Protein AF-A0A3B0RM64-F1 (afdb_monomer_lite)

Structure (mmCIF, N/CA/C/O backbone):
data_AF-A0A3B0RM64-F1
#
_entry.id   AF-A0A3B0RM64-F1
#
loop_
_atom_site.group_PDB
_atom_site.id
_atom_site.type_symbol
_atom_site.label_atom_id
_atom_site.label_alt_id
_atom_site.label_comp_id
_atom_site.label_asym_id
_atom_site.label_entity_id
_atom_site.label_seq_id
_atom_site.pdbx_PDB_ins_code
_atom_site.Cartn_x
_atom_site.Cartn_y
_atom_site.Cartn_z
_atom_site.occupancy
_atom_site.B_iso_or_equiv
_atom_site.auth_seq_id
_atom_site.auth_comp_id
_atom_site.auth_asym_id
_atom_site.auth_atom_id
_atom_site.pdbx_PDB_model_num
ATOM 1 N N . THR A 1 1 ? 18.001 35.807 -23.634 1.00 25.12 1 THR A N 1
ATOM 2 C CA . THR A 1 1 ? 18.918 35.168 -22.677 1.00 25.12 1 THR A CA 1
ATOM 3 C C . THR A 1 1 ? 18.145 35.016 -21.394 1.00 25.12 1 THR A C 1
ATOM 5 O O . THR A 1 1 ? 17.639 36.032 -20.926 1.00 25.12 1 THR A O 1
ATOM 8 N N . PRO A 1 2 ? 17.901 33.788 -20.914 1.00 23.16 2 PRO A N 1
ATOM 9 C CA . PRO A 1 2 ? 17.159 33.607 -19.680 1.00 23.16 2 PRO A CA 1
ATOM 10 C C . PRO A 1 2 ? 18.006 34.125 -18.505 1.00 23.16 2 PRO A C 1
ATOM 12 O O . PRO A 1 2 ? 19.234 34.028 -18.570 1.00 23.16 2 PRO A O 1
ATOM 15 N N . PRO A 1 3 ? 17.377 34.705 -17.476 1.00 25.86 3 PRO A N 1
ATOM 16 C CA . PRO A 1 3 ? 18.018 35.007 -16.198 1.00 25.86 3 PRO A CA 1
ATOM 17 C C . PRO A 1 3 ? 18.705 33.753 -15.640 1.00 25.86 3 PRO A C 1
ATOM 19 O O . PRO A 1 3 ? 18.218 32.643 -15.860 1.00 25.86 3 PRO A O 1
ATOM 22 N N . LEU A 1 4 ? 19.825 33.909 -14.927 1.00 31.36 4 LEU A N 1
ATOM 23 C CA . LEU A 1 4 ? 20.327 32.821 -14.089 1.00 31.36 4 LEU A CA 1
ATOM 24 C C . LEU A 1 4 ? 19.422 32.767 -12.855 1.00 31.36 4 LEU A C 1
ATOM 26 O O . LEU A 1 4 ? 19.647 33.478 -11.878 1.00 31.36 4 LEU A O 1
ATOM 30 N N . TRP A 1 5 ? 18.352 31.988 -12.962 1.00 32.41 5 TRP A N 1
ATOM 31 C CA . TRP A 1 5 ? 17.496 31.635 -11.842 1.00 32.41 5 TRP A CA 1
ATOM 32 C C . TRP A 1 5 ? 18.199 30.528 -11.069 1.00 32.41 5 TRP A C 1
ATOM 34 O O . TRP A 1 5 ? 18.502 29.478 -11.633 1.00 32.41 5 TRP A O 1
ATOM 44 N N . ILE A 1 6 ? 18.477 30.758 -9.791 1.00 34.47 6 ILE A N 1
ATOM 45 C CA . ILE A 1 6 ? 18.748 29.648 -8.881 1.00 34.47 6 ILE A CA 1
ATOM 46 C C . ILE A 1 6 ? 17.367 29.130 -8.475 1.00 34.47 6 ILE A C 1
ATOM 48 O O . ILE A 1 6 ? 16.766 29.650 -7.540 1.00 34.47 6 ILE A O 1
ATOM 52 N N . ASP A 1 7 ? 16.827 28.201 -9.267 1.00 31.19 7 ASP A N 1
ATOM 53 C CA . ASP A 1 7 ? 15.609 27.463 -8.927 1.00 31.19 7 ASP A CA 1
ATOM 54 C C . ASP A 1 7 ? 15.957 26.437 -7.843 1.00 31.19 7 ASP A C 1
ATOM 56 O O . ASP A 1 7 ? 16.872 25.626 -8.004 1.00 31.19 7 ASP A O 1
ATOM 60 N N . SER A 1 8 ? 15.264 26.523 -6.713 1.00 30.02 8 SER A N 1
ATOM 61 C CA . SER A 1 8 ? 15.438 25.651 -5.557 1.00 30.02 8 SER A CA 1
ATOM 62 C C . SER A 1 8 ? 14.544 24.407 -5.579 1.00 30.02 8 SER A C 1
ATOM 64 O O . SER A 1 8 ? 14.388 23.769 -4.542 1.00 30.02 8 SER A O 1
ATOM 66 N N . GLY A 1 9 ? 13.973 24.031 -6.725 1.00 27.16 9 GLY A N 1
ATOM 67 C CA . GLY A 1 9 ? 13.313 22.733 -6.884 1.00 27.16 9 GLY A CA 1
ATOM 68 C C . GLY A 1 9 ? 11.949 22.641 -6.200 1.00 27.16 9 GLY A C 1
ATOM 69 O O . GLY A 1 9 ? 11.700 21.716 -5.435 1.00 27.16 9 GLY A O 1
ATOM 70 N N . GLY A 1 10 ? 11.051 23.589 -6.481 1.00 27.81 10 GLY A N 1
ATOM 71 C CA . GLY A 1 10 ? 9.610 23.442 -6.208 1.00 27.81 10 GLY A CA 1
ATOM 72 C C . GLY A 1 10 ? 9.150 23.561 -4.747 1.00 27.81 10 GLY A C 1
ATOM 73 O O . GLY A 1 10 ? 7.948 23.601 -4.495 1.00 27.81 10 GLY A O 1
ATOM 74 N N . VAL A 1 11 ? 10.065 23.694 -3.788 1.00 28.08 11 VAL A N 1
ATOM 75 C CA . VAL A 1 11 ? 9.781 24.050 -2.388 1.00 28.08 11 VAL A CA 1
ATOM 76 C C . VAL A 1 11 ? 10.425 25.403 -2.133 1.00 28.08 11 VAL A C 1
ATOM 78 O O . VAL A 1 11 ? 11.531 25.612 -2.610 1.00 28.08 11 VAL A O 1
ATOM 81 N N . ASP A 1 12 ? 9.736 26.311 -1.440 1.00 38.50 12 ASP A N 1
ATOM 82 C CA . ASP A 1 12 ? 10.089 27.723 -1.228 1.00 38.50 12 ASP A CA 1
ATOM 83 C C . ASP A 1 12 ? 11.047 27.910 -0.021 1.00 38.50 12 ASP A C 1
ATOM 85 O O . ASP A 1 12 ? 10.581 28.098 1.104 1.00 38.50 12 ASP A O 1
ATOM 89 N N . PRO A 1 13 ? 12.390 27.858 -0.178 1.00 35.41 13 PRO A N 1
ATOM 90 C CA . PRO A 1 13 ? 13.353 27.925 0.918 1.00 35.41 13 PRO A CA 1
ATOM 91 C C . PRO A 1 13 ? 13.917 29.353 1.051 1.00 35.41 13 PRO A C 1
ATOM 93 O O . PRO A 1 13 ? 14.654 29.664 1.983 1.00 35.41 13 PRO A O 1
ATOM 96 N N . LEU A 1 14 ? 13.563 30.244 0.117 1.00 36.56 14 LEU A N 1
ATOM 97 C CA . LEU A 1 14 ? 13.903 31.660 0.125 1.00 36.56 14 LEU A CA 1
ATOM 98 C C . LEU A 1 14 ? 12.874 32.464 0.932 1.00 36.56 14 LEU A C 1
ATOM 100 O O . LEU A 1 14 ? 13.221 33.544 1.416 1.00 36.56 14 LEU A O 1
ATOM 104 N N . LEU A 1 15 ? 11.663 31.925 1.156 1.00 36.53 15 LEU A N 1
ATOM 105 C CA . LEU A 1 15 ? 10.667 32.528 2.046 1.00 36.53 15 LEU A CA 1
ATOM 106 C C . LEU A 1 15 ? 11.138 32.591 3.513 1.00 36.53 15 LEU A C 1
ATOM 108 O O . LEU A 1 15 ? 10.870 33.583 4.193 1.00 36.53 15 LEU A O 1
ATOM 112 N N . ASP A 1 16 ? 11.876 31.580 3.990 1.00 36.62 16 ASP A N 1
ATOM 113 C CA . ASP A 1 16 ? 12.335 31.491 5.389 1.00 36.62 16 ASP A CA 1
ATOM 114 C C . ASP A 1 16 ? 13.675 32.198 5.654 1.00 36.62 16 ASP A C 1
ATOM 116 O O . ASP A 1 16 ? 13.950 32.611 6.782 1.00 36.62 16 ASP A O 1
ATOM 120 N N . LEU A 1 17 ? 14.485 32.426 4.616 1.00 38.09 17 LEU A N 1
ATOM 121 C CA . LEU A 1 17 ? 15.846 32.968 4.735 1.00 38.09 17 LEU A CA 1
ATOM 122 C C . LEU A 1 17 ? 15.896 34.451 5.157 1.00 38.09 17 LEU A C 1
ATOM 124 O O . LEU A 1 17 ? 16.948 34.952 5.544 1.00 38.09 17 LEU A O 1
ATOM 128 N N . PHE A 1 18 ? 14.771 35.172 5.095 1.00 44.94 18 PHE A N 1
ATOM 129 C CA . PHE A 1 18 ? 14.734 36.627 5.318 1.00 44.94 18 PHE A CA 1
ATOM 130 C C . PHE A 1 18 ? 13.791 37.077 6.443 1.00 44.94 18 PHE A C 1
ATOM 132 O O . PHE A 1 18 ? 13.599 38.282 6.662 1.00 44.94 18 PHE A O 1
ATOM 139 N N . VAL A 1 19 ? 13.264 36.122 7.214 1.00 40.66 19 VAL A N 1
ATOM 140 C CA . VAL A 1 19 ? 12.601 36.366 8.508 1.00 40.66 19 VAL A CA 1
ATOM 141 C C . VAL A 1 19 ? 13.581 36.180 9.684 1.00 40.66 19 VAL A C 1
ATOM 143 O O . VAL A 1 19 ? 13.238 36.521 10.814 1.00 40.66 19 VAL A O 1
ATOM 146 N N . SER A 1 20 ? 14.798 35.693 9.412 1.00 49.81 20 SER A N 1
ATOM 147 C CA . SER A 1 20 ? 15.901 35.459 10.354 1.00 49.81 20 SER A CA 1
ATOM 148 C C . SER A 1 20 ? 17.141 36.308 10.035 1.00 49.81 20 SER A C 1
ATOM 150 O O . SER A 1 20 ? 17.167 37.075 9.065 1.00 49.81 20 SER A O 1
ATOM 152 N N . ASP A 1 21 ? 18.172 36.177 10.870 1.00 63.00 21 ASP A N 1
ATOM 153 C CA . ASP A 1 21 ? 19.519 36.666 10.588 1.00 63.00 21 ASP A CA 1
ATOM 154 C C . ASP A 1 21 ? 20.007 36.155 9.221 1.00 63.00 21 ASP A C 1
ATOM 156 O O . ASP A 1 21 ? 19.788 34.998 8.874 1.00 63.00 21 ASP A O 1
ATOM 160 N N . VAL A 1 22 ? 20.681 36.999 8.438 1.00 66.00 22 VAL A N 1
ATOM 161 C CA . VAL A 1 22 ? 21.130 36.627 7.087 1.00 66.00 22 VAL A CA 1
ATOM 162 C C . VAL A 1 22 ? 22.359 37.418 6.667 1.00 66.00 22 VAL A C 1
ATOM 164 O O . VAL A 1 22 ? 22.514 38.589 7.023 1.00 66.00 22 VAL A O 1
ATOM 167 N N . THR A 1 23 ? 23.237 36.808 5.877 1.00 71.69 23 THR A N 1
ATOM 168 C CA . THR A 1 23 ? 24.366 37.493 5.242 1.00 71.69 23 THR A CA 1
ATOM 169 C C . THR A 1 23 ? 24.464 37.128 3.774 1.00 71.69 23 THR A C 1
ATOM 171 O O . THR A 1 23 ? 24.482 35.956 3.434 1.00 71.69 23 THR A O 1
ATOM 174 N N . VAL A 1 24 ? 24.581 38.124 2.903 1.00 73.38 24 VAL A N 1
ATOM 175 C CA . VAL A 1 24 ? 24.885 37.937 1.483 1.00 73.38 24 VAL A CA 1
ATOM 176 C C . VAL A 1 24 ? 26.223 38.596 1.202 1.00 73.38 24 VAL A C 1
ATOM 178 O O . VAL A 1 24 ? 26.393 39.784 1.484 1.00 73.38 24 VAL A O 1
ATOM 181 N N . GLU A 1 25 ? 27.166 37.851 0.640 1.00 78.31 25 GLU A N 1
ATOM 182 C CA . GLU A 1 25 ? 28.436 38.383 0.159 1.00 78.31 25 GLU A CA 1
ATOM 183 C C . GLU A 1 25 ? 28.676 38.050 -1.304 1.00 78.31 25 GLU A C 1
ATOM 185 O O . GLU A 1 25 ? 28.220 37.028 -1.807 1.00 78.31 25 GLU A O 1
ATOM 190 N N . ALA A 1 26 ? 29.392 38.938 -1.984 1.00 79.00 26 ALA A N 1
ATOM 191 C CA . ALA A 1 26 ? 29.831 38.741 -3.353 1.00 79.00 26 ALA A CA 1
ATOM 192 C C . ALA A 1 26 ? 31.094 39.559 -3.629 1.00 79.00 26 ALA A C 1
ATOM 194 O O . ALA A 1 26 ? 31.273 40.658 -3.092 1.00 79.00 26 ALA A O 1
ATOM 195 N N . TRP A 1 27 ? 31.940 39.075 -4.531 1.00 77.19 27 TRP A N 1
ATOM 196 C CA . TRP A 1 27 ? 32.976 39.890 -5.155 1.00 77.19 27 TRP A CA 1
ATOM 197 C C . TRP A 1 27 ? 32.421 40.545 -6.412 1.00 77.19 27 TRP A C 1
ATOM 199 O O . TRP A 1 27 ? 31.875 39.868 -7.275 1.00 77.19 27 TRP A O 1
ATOM 209 N N . VAL A 1 28 ? 32.560 41.865 -6.532 1.00 77.00 28 VAL A N 1
ATOM 210 C CA . VAL A 1 28 ? 32.063 42.629 -7.681 1.00 77.00 28 VAL A CA 1
ATOM 211 C C . VAL A 1 28 ? 33.179 43.422 -8.349 1.00 77.00 28 VAL A C 1
ATOM 213 O O . VAL A 1 28 ? 33.970 44.090 -7.686 1.00 77.00 28 VAL A O 1
ATOM 216 N N . GLN A 1 29 ? 33.223 43.404 -9.676 1.00 79.25 29 GLN A N 1
ATO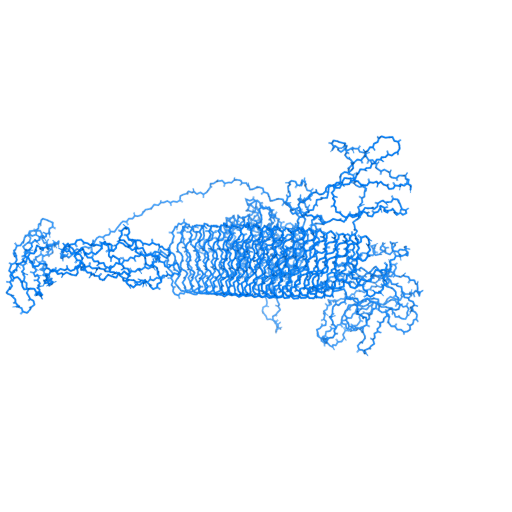M 217 C CA . GLN A 1 29 ? 34.138 44.209 -10.481 1.00 79.25 29 GLN A CA 1
ATOM 218 C C . GLN A 1 29 ? 33.355 44.892 -11.602 1.00 79.25 29 GLN A C 1
ATOM 220 O O . GLN A 1 29 ? 32.947 44.238 -12.551 1.00 79.25 29 GLN A O 1
ATOM 225 N N . THR A 1 30 ? 33.165 46.209 -11.535 1.00 73.31 30 THR A N 1
ATOM 226 C CA . THR A 1 30 ? 32.487 46.979 -12.600 1.00 73.31 30 THR A CA 1
ATOM 227 C C . THR A 1 30 ? 33.492 47.594 -13.576 1.00 73.31 30 THR A C 1
ATOM 229 O O . THR A 1 30 ? 34.572 48.028 -13.170 1.00 73.31 30 THR A O 1
ATOM 232 N N . SER A 1 31 ? 33.157 47.657 -14.866 1.00 67.81 31 SER A N 1
ATOM 233 C CA . SER A 1 31 ? 33.923 48.383 -15.892 1.00 67.81 31 SER A CA 1
ATOM 234 C C . SER A 1 31 ? 33.476 49.837 -16.087 1.00 67.81 31 SER A C 1
ATOM 236 O O . SER A 1 31 ? 34.115 50.554 -16.859 1.00 67.81 31 SER A O 1
ATOM 238 N N . LEU A 1 32 ? 32.404 50.279 -15.410 1.00 66.50 32 LEU A N 1
ATOM 239 C CA . LEU A 1 32 ? 31.750 51.580 -15.619 1.00 66.50 32 LEU A CA 1
ATOM 240 C C . LEU A 1 32 ? 31.191 52.209 -14.319 1.00 66.50 32 LEU A C 1
ATOM 242 O O . LEU A 1 32 ? 30.097 52.782 -14.324 1.00 66.50 32 LEU A O 1
ATOM 246 N N . ALA A 1 33 ? 31.939 52.185 -13.215 1.00 58.78 33 ALA A N 1
ATOM 247 C CA . ALA A 1 33 ? 31.546 52.761 -11.924 1.00 58.78 33 ALA A CA 1
ATOM 248 C C . ALA A 1 33 ? 31.101 54.235 -12.023 1.00 58.78 33 ALA A C 1
ATOM 250 O O . ALA A 1 33 ? 30.214 54.673 -11.293 1.00 58.78 33 ALA A O 1
ATOM 251 N N . GLY A 1 34 ? 31.691 55.017 -12.936 1.00 55.06 34 GLY A N 1
ATOM 252 C CA . GLY A 1 34 ? 31.456 56.462 -13.067 1.00 55.06 34 GLY A CA 1
ATOM 253 C C . GLY A 1 34 ? 30.296 56.911 -13.974 1.00 55.06 34 GLY A C 1
ATOM 254 O O . GLY A 1 34 ? 30.167 58.115 -14.221 1.00 55.06 34 GLY A O 1
ATOM 255 N N . VAL A 1 35 ? 29.485 56.004 -14.530 1.00 56.94 35 VAL A N 1
ATOM 256 C CA . VAL A 1 35 ? 28.424 56.352 -15.502 1.00 56.94 35 VAL A CA 1
ATOM 257 C C . VAL A 1 35 ? 27.094 56.667 -14.797 1.00 56.94 35 VAL A C 1
ATOM 259 O O . VAL A 1 35 ? 26.749 56.069 -13.784 1.00 56.94 35 VAL A O 1
ATOM 262 N N . ASN A 1 36 ? 26.320 57.629 -15.321 1.00 54.59 36 ASN A N 1
ATOM 263 C CA . ASN A 1 36 ? 24.989 57.957 -14.790 1.00 54.59 36 ASN A CA 1
ATOM 264 C C . ASN A 1 36 ? 23.993 56.820 -15.089 1.00 54.59 36 ASN A C 1
ATOM 266 O O . ASN A 1 36 ? 23.485 56.731 -16.206 1.00 54.59 36 ASN A O 1
ATOM 270 N N . GLY A 1 37 ? 23.713 55.993 -14.081 1.00 61.97 37 GLY A N 1
ATOM 271 C CA . GLY A 1 37 ? 22.764 54.876 -14.097 1.00 61.97 37 GLY A CA 1
ATOM 272 C C . GLY A 1 37 ? 22.886 54.045 -12.811 1.00 61.97 37 GLY A C 1
ATOM 273 O O . GLY A 1 37 ? 23.845 54.226 -12.063 1.00 61.97 37 GLY A O 1
ATOM 274 N N . ILE A 1 38 ? 21.910 53.174 -12.542 1.00 68.38 38 ILE A N 1
ATOM 275 C CA . ILE A 1 38 ? 21.959 52.190 -11.448 1.00 68.38 38 ILE A CA 1
ATOM 276 C C . ILE A 1 38 ? 22.448 50.862 -12.039 1.00 68.38 38 ILE A C 1
ATOM 278 O O . ILE A 1 38 ? 21.841 50.368 -12.988 1.00 68.38 38 ILE A O 1
ATOM 282 N N . GLN A 1 39 ? 23.523 50.301 -11.488 1.00 74.12 39 GLN A N 1
ATOM 283 C CA . GLN A 1 39 ? 24.043 48.977 -11.835 1.00 74.12 39 GLN A CA 1
ATOM 284 C C . GLN A 1 39 ? 23.794 48.003 -10.669 1.00 74.12 39 GLN A C 1
ATOM 286 O O . GLN A 1 39 ? 24.483 48.093 -9.653 1.00 74.12 39 GLN A O 1
ATOM 291 N N . PRO A 1 40 ? 22.798 47.112 -10.759 1.00 75.62 40 PRO A N 1
ATOM 292 C CA . PRO A 1 40 ? 22.451 46.190 -9.678 1.00 75.62 40 PRO A CA 1
ATOM 293 C C . PRO A 1 40 ? 23.536 45.134 -9.461 1.00 75.62 40 PRO A C 1
ATOM 295 O O . PRO A 1 40 ? 24.015 44.545 -10.417 1.00 75.62 40 PRO A O 1
ATOM 298 N N . ILE A 1 41 ? 23.918 44.888 -8.208 1.00 74.31 41 ILE A N 1
ATOM 299 C CA . ILE A 1 41 ? 24.824 43.792 -7.843 1.00 74.31 41 ILE A CA 1
ATOM 300 C C . ILE A 1 41 ? 23.976 42.564 -7.503 1.00 74.31 41 ILE A C 1
ATOM 302 O O . ILE A 1 41 ? 24.101 41.541 -8.169 1.00 74.31 41 ILE A O 1
ATOM 306 N N . PHE A 1 42 ? 23.065 42.688 -6.534 1.00 75.44 42 PHE A N 1
ATOM 307 C CA . PHE A 1 42 ? 22.074 41.656 -6.223 1.00 75.44 42 PHE A CA 1
ATOM 308 C C . PHE A 1 42 ? 20.792 42.237 -5.602 1.00 75.44 42 PHE A C 1
ATOM 310 O O . PHE A 1 42 ? 20.833 43.292 -4.961 1.00 75.44 42 PHE A O 1
ATOM 317 N N . SER A 1 43 ? 19.648 41.577 -5.807 1.00 68.44 43 SER A N 1
ATOM 318 C CA . SER A 1 43 ? 18.322 42.030 -5.347 1.00 68.44 43 SER A CA 1
ATOM 319 C C . SER A 1 43 ? 17.362 40.858 -5.111 1.00 68.44 43 SER A C 1
ATOM 321 O O . SER A 1 43 ? 17.469 39.839 -5.791 1.00 68.44 43 SER A O 1
ATOM 323 N N . THR A 1 44 ? 16.429 41.011 -4.169 1.00 58.22 44 THR A N 1
ATOM 324 C CA . THR A 1 44 ? 15.310 40.084 -3.940 1.00 58.22 44 THR A CA 1
ATOM 325 C C . THR A 1 44 ? 13.988 40.770 -4.278 1.00 58.22 44 THR A C 1
ATOM 327 O O . THR A 1 44 ? 13.626 41.771 -3.660 1.00 58.22 44 THR A O 1
ATOM 330 N N . GLY A 1 45 ? 13.282 40.246 -5.281 1.00 51.59 45 GLY A N 1
ATOM 331 C CA . GLY A 1 45 ? 11.992 40.775 -5.737 1.00 51.59 45 GLY A CA 1
ATOM 332 C C . GLY A 1 45 ? 12.094 41.761 -6.909 1.00 51.59 45 GLY A C 1
ATOM 333 O O . GLY A 1 45 ? 12.869 42.721 -6.917 1.00 51.59 45 GLY A O 1
ATOM 334 N N . GLY A 1 46 ? 11.293 41.508 -7.945 1.00 51.69 46 GLY A N 1
ATOM 335 C CA . GLY A 1 46 ? 11.285 42.257 -9.200 1.00 51.69 46 GLY A CA 1
ATOM 336 C C . GLY A 1 46 ? 10.561 43.601 -9.110 1.00 51.69 46 GLY A C 1
ATOM 337 O O . GLY A 1 46 ? 9.415 43.696 -9.511 1.00 51.69 46 GLY A O 1
ATOM 338 N N . GLU A 1 47 ? 11.235 44.633 -8.605 1.00 47.94 47 GLU A N 1
ATOM 339 C CA . GLU A 1 47 ? 11.210 46.035 -9.066 1.00 47.94 47 GLU A CA 1
ATOM 340 C C . GLU A 1 47 ? 11.942 46.906 -8.034 1.00 47.94 47 GLU A C 1
ATOM 342 O O . GLU A 1 47 ? 11.641 46.840 -6.843 1.00 47.94 47 GLU A O 1
ATOM 347 N N . LEU A 1 48 ? 12.879 47.772 -8.447 1.00 45.72 48 LEU A N 1
ATOM 348 C CA . LEU A 1 48 ? 13.524 48.712 -7.512 1.00 45.72 48 LEU A CA 1
ATOM 349 C C . LEU A 1 48 ? 12.480 49.687 -6.923 1.00 45.72 48 LEU A C 1
ATOM 351 O O . LEU A 1 48 ? 12.134 50.693 -7.544 1.00 45.72 48 LEU A O 1
ATOM 355 N N . GLY A 1 49 ? 11.992 49.383 -5.714 1.00 47.34 49 GLY A N 1
ATOM 356 C CA . GLY A 1 49 ? 10.920 50.105 -5.016 1.00 47.34 49 GLY A CA 1
ATOM 357 C C . GLY A 1 49 ? 9.714 49.246 -4.604 1.00 47.34 49 GLY A C 1
ATOM 358 O O . GLY A 1 49 ? 8.876 49.743 -3.848 1.00 47.34 49 GLY A O 1
ATOM 359 N N . GLY A 1 50 ? 9.633 47.988 -5.053 1.00 50.09 50 GLY A N 1
ATOM 360 C CA . GLY A 1 50 ? 8.806 46.944 -4.437 1.00 50.09 50 GLY A CA 1
ATOM 361 C C . GLY A 1 50 ? 9.455 46.431 -3.145 1.00 50.09 50 GLY A C 1
ATOM 362 O O . GLY A 1 50 ? 10.654 46.627 -2.942 1.00 50.09 50 GLY A O 1
ATOM 363 N N . GLY A 1 51 ? 8.672 45.863 -2.223 1.00 50.09 51 GLY A N 1
ATOM 364 C CA . GLY A 1 51 ? 9.193 45.358 -0.945 1.00 50.09 51 GLY A CA 1
ATOM 365 C C . GLY A 1 51 ? 10.337 44.346 -1.129 1.00 50.09 51 GLY A C 1
ATOM 366 O O . GLY A 1 51 ? 10.223 43.469 -1.975 1.00 50.09 51 GLY A O 1
ATOM 367 N N . GLY A 1 52 ? 11.427 44.482 -0.357 1.00 59.22 52 GLY A N 1
ATOM 368 C CA . GLY A 1 52 ? 12.633 43.637 -0.472 1.00 59.22 52 GLY A CA 1
ATOM 369 C C . GLY A 1 52 ? 13.951 44.366 -0.149 1.00 59.22 52 GLY A C 1
ATOM 370 O O . GLY A 1 52 ? 13.941 45.533 0.269 1.00 59.22 52 GLY A O 1
ATOM 371 N N . PHE A 1 53 ? 15.097 43.692 -0.347 1.00 64.81 53 PHE A N 1
ATOM 372 C CA . PHE A 1 53 ? 16.442 44.288 -0.228 1.00 64.81 53 PHE A CA 1
ATOM 373 C C . PHE A 1 53 ? 17.170 44.318 -1.576 1.00 64.81 53 PHE A C 1
ATOM 375 O O . PHE A 1 53 ? 17.016 43.439 -2.420 1.00 64.81 53 PHE A O 1
ATOM 382 N N . SER A 1 54 ? 17.963 45.359 -1.821 1.00 70.62 54 SER A N 1
ATOM 383 C CA . SER A 1 54 ? 18.694 45.531 -3.081 1.00 70.62 54 SER A CA 1
ATOM 384 C C . SER A 1 54 ? 20.029 46.228 -2.864 1.00 70.62 54 SER A C 1
ATOM 386 O O . SER A 1 54 ? 20.092 47.254 -2.188 1.00 70.62 54 SER A O 1
ATOM 388 N N . VAL A 1 55 ? 21.091 45.705 -3.476 1.00 76.69 55 VAL A N 1
ATOM 389 C CA . VAL A 1 55 ? 22.433 46.295 -3.456 1.00 76.69 55 VAL A CA 1
ATOM 390 C C . VAL A 1 55 ? 22.855 46.624 -4.878 1.00 76.69 55 VAL A C 1
ATOM 392 O O . VAL A 1 55 ? 22.822 45.773 -5.766 1.00 76.69 55 VAL A O 1
ATOM 395 N N . TYR A 1 56 ? 23.240 47.873 -5.114 1.00 77.12 56 TYR A N 1
ATOM 396 C CA . TYR A 1 56 ? 23.547 48.372 -6.449 1.00 77.12 56 TYR A CA 1
ATOM 397 C C . TYR A 1 56 ? 24.594 49.484 -6.428 1.00 77.12 56 TYR A C 1
ATOM 399 O O . TYR A 1 56 ? 24.801 50.162 -5.427 1.00 77.12 56 TYR A O 1
ATOM 407 N N . ILE A 1 57 ? 25.241 49.708 -7.564 1.00 76.00 57 ILE A N 1
ATOM 408 C CA . ILE A 1 57 ? 26.175 50.806 -7.789 1.00 76.00 57 ILE A CA 1
ATOM 409 C C . ILE A 1 57 ? 25.406 51.960 -8.425 1.00 76.00 57 ILE A C 1
ATOM 411 O O . ILE A 1 57 ? 24.723 51.786 -9.432 1.00 76.00 57 ILE A O 1
ATOM 415 N N . SER A 1 58 ? 25.518 53.158 -7.864 1.00 73.19 58 SER A N 1
ATOM 416 C CA . SER A 1 58 ? 24.904 54.356 -8.435 1.00 73.19 58 SER A CA 1
ATOM 417 C C . SER A 1 58 ? 25.826 55.558 -8.279 1.00 73.19 58 SER A C 1
ATOM 419 O O . SER A 1 58 ? 26.125 55.992 -7.168 1.00 73.19 58 SER A O 1
ATOM 421 N N . GLY A 1 59 ? 26.249 56.132 -9.409 1.00 65.31 59 GLY A N 1
ATOM 422 C CA . GLY A 1 59 ? 27.090 57.332 -9.432 1.00 65.31 59 GLY A CA 1
ATOM 423 C C . GLY A 1 59 ? 28.466 57.150 -8.780 1.00 65.31 59 GLY A C 1
ATOM 424 O O . GLY A 1 59 ? 28.946 58.093 -8.154 1.00 65.31 59 GLY A O 1
ATOM 425 N N . GLY A 1 60 ? 29.075 55.966 -8.912 1.00 66.25 60 GLY A N 1
ATOM 426 C CA . GLY A 1 60 ? 30.400 55.638 -8.363 1.00 66.25 60 GLY A CA 1
ATOM 427 C C . GLY A 1 60 ? 30.407 55.006 -6.973 1.00 66.25 60 GLY A C 1
ATOM 428 O O . GLY A 1 60 ? 31.481 54.676 -6.479 1.00 66.25 60 GLY A O 1
ATOM 429 N N . PHE A 1 61 ? 29.237 54.819 -6.354 1.00 69.25 61 PHE A N 1
ATOM 430 C CA . PHE A 1 61 ? 29.109 54.338 -4.976 1.00 69.25 61 PHE A CA 1
ATOM 431 C C . PHE A 1 61 ? 28.272 53.068 -4.880 1.00 69.25 61 PHE A C 1
ATOM 433 O O . PHE A 1 61 ? 27.266 52.955 -5.580 1.00 69.25 61 PHE A O 1
ATOM 440 N N . VAL A 1 62 ? 28.636 52.171 -3.960 1.00 73.31 62 VAL A N 1
ATOM 441 C CA . VAL A 1 62 ? 27.797 51.030 -3.556 1.00 73.31 62 VAL A CA 1
ATOM 442 C C . VAL A 1 62 ? 26.681 51.516 -2.629 1.00 73.31 62 VAL A C 1
ATOM 444 O O . VAL A 1 62 ? 26.928 52.195 -1.637 1.00 73.31 62 VAL A O 1
ATOM 447 N N . VAL A 1 63 ? 25.439 51.176 -2.949 1.00 70.62 63 VAL A N 1
ATOM 448 C CA . VAL A 1 63 ? 24.236 51.566 -2.213 1.00 70.62 63 VAL A CA 1
ATOM 449 C C . VAL A 1 63 ? 23.462 50.309 -1.843 1.00 70.62 63 VAL A C 1
ATOM 451 O O . VAL A 1 63 ? 23.182 49.488 -2.712 1.00 70.62 63 VAL A O 1
ATOM 454 N N . ALA A 1 64 ? 23.096 50.181 -0.567 1.00 71.31 64 ALA A N 1
ATOM 455 C CA . ALA A 1 64 ? 22.152 49.175 -0.100 1.00 71.31 64 ALA A CA 1
ATOM 456 C C . ALA A 1 64 ? 20.808 49.846 0.218 1.00 71.31 64 ALA A C 1
ATOM 458 O O . ALA A 1 64 ? 20.741 50.885 0.883 1.00 71.31 64 ALA A O 1
ATOM 459 N N . GLN A 1 65 ? 19.726 49.263 -0.274 1.00 67.00 65 GLN A N 1
ATOM 460 C CA . GLN A 1 65 ? 18.369 49.750 -0.080 1.00 67.00 65 GLN A CA 1
ATOM 461 C C . GLN A 1 65 ? 17.503 48.644 0.510 1.00 67.00 65 GLN A C 1
ATOM 463 O O . GLN A 1 65 ? 17.538 47.508 0.043 1.00 67.00 65 GLN A O 1
ATOM 468 N N . VAL A 1 66 ? 16.688 49.016 1.497 1.00 61.56 66 VAL A N 1
ATOM 469 C CA . VAL A 1 66 ? 15.620 48.178 2.042 1.00 61.56 66 VAL A CA 1
ATOM 470 C C . VAL A 1 66 ? 14.306 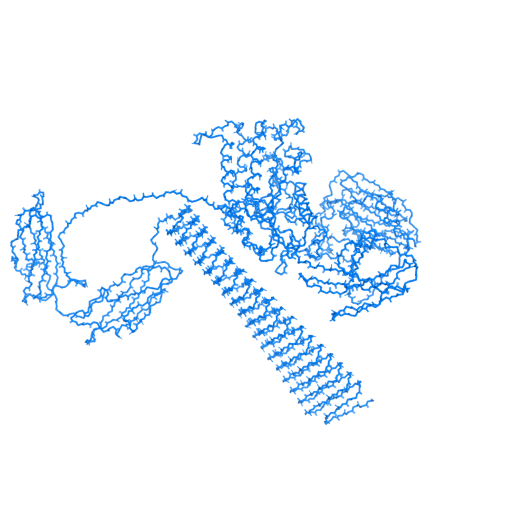48.934 1.859 1.00 61.56 66 VAL A C 1
ATOM 472 O O . VAL A 1 66 ? 14.201 50.106 2.234 1.00 61.56 66 VAL A O 1
ATOM 475 N N . SER A 1 67 ? 13.319 48.293 1.233 1.00 54.47 67 SER A N 1
ATOM 476 C CA . SER A 1 67 ? 12.026 48.919 0.921 1.00 54.47 67 SER A CA 1
ATOM 477 C C . SER A 1 67 ? 10.874 48.142 1.553 1.00 54.47 67 SER A C 1
ATOM 479 O O . SER A 1 67 ? 10.892 46.912 1.571 1.00 54.47 67 SER A O 1
ATOM 481 N N . TYR A 1 68 ? 9.858 48.868 2.032 1.00 53.53 68 TYR A N 1
ATOM 482 C CA . TYR A 1 68 ? 8.635 48.311 2.619 1.00 53.53 68 TYR A CA 1
ATOM 483 C C . TYR A 1 68 ? 7.418 48.650 1.739 1.00 53.53 68 TYR A C 1
ATOM 485 O O . TYR A 1 68 ? 7.242 49.804 1.331 1.00 53.53 68 TYR A O 1
ATOM 493 N N . SER A 1 69 ? 6.530 47.685 1.480 1.00 45.91 69 SER A N 1
ATOM 494 C CA . SER A 1 69 ? 5.251 47.956 0.807 1.00 45.91 69 SER A CA 1
ATOM 495 C C . SER A 1 69 ? 4.124 47.089 1.354 1.00 45.91 69 SER A C 1
ATOM 497 O O . SER A 1 69 ? 4.279 45.877 1.431 1.00 45.91 69 SER A O 1
ATOM 499 N N . ASP A 1 70 ? 2.985 47.713 1.657 1.00 39.78 70 ASP A N 1
ATOM 500 C CA . ASP A 1 70 ? 1.744 47.044 2.057 1.00 39.78 70 ASP A CA 1
ATOM 501 C C . ASP A 1 70 ? 0.595 47.610 1.194 1.00 39.78 70 ASP A C 1
ATOM 503 O O . ASP A 1 70 ? 0.528 48.823 0.960 1.00 39.78 70 ASP A O 1
ATOM 507 N N . GLU A 1 71 ? -0.254 46.736 0.646 1.00 40.09 71 GLU A N 1
ATOM 508 C CA . GLU A 1 71 ? -1.442 47.056 -0.178 1.00 40.09 71 GLU A CA 1
ATOM 509 C C . GLU A 1 71 ? -1.280 48.225 -1.189 1.00 40.09 71 GLU A C 1
ATOM 511 O O . GLU A 1 71 ? -2.043 49.196 -1.192 1.00 40.09 71 GLU A O 1
ATOM 516 N N . GLY A 1 72 ? -0.280 48.162 -2.076 1.00 41.62 72 GLY A N 1
ATOM 517 C CA . GLY A 1 72 ? -0.180 49.081 -3.222 1.00 41.62 72 GLY A CA 1
ATOM 518 C C . GLY A 1 72 ? 0.122 50.551 -2.887 1.00 41.62 72 GLY A C 1
ATOM 519 O O . GLY A 1 72 ? -0.041 51.423 -3.745 1.00 41.62 72 GLY A O 1
ATOM 520 N N . THR A 1 73 ? 0.591 50.857 -1.672 1.00 40.78 73 THR A N 1
ATOM 521 C CA . THR A 1 73 ? 1.143 52.181 -1.337 1.00 40.78 73 THR A CA 1
ATOM 522 C C . THR A 1 73 ? 2.490 52.058 -0.627 1.00 40.78 73 THR A C 1
ATOM 524 O O . THR A 1 73 ? 2.600 51.454 0.433 1.00 40.78 73 THR A O 1
ATOM 527 N N . THR A 1 74 ? 3.537 52.640 -1.217 1.00 41.19 74 THR A N 1
ATOM 528 C CA . THR A 1 74 ? 4.911 52.593 -0.695 1.00 41.19 74 THR A CA 1
ATOM 529 C C . THR A 1 74 ? 5.045 53.522 0.515 1.00 41.19 74 THR A C 1
ATOM 531 O O . THR A 1 74 ? 4.914 54.746 0.392 1.00 41.19 74 THR A O 1
ATOM 534 N N . TYR A 1 75 ? 5.305 52.956 1.695 1.00 42.31 75 TYR A N 1
ATOM 535 C CA . TYR A 1 75 ? 5.471 53.695 2.948 1.00 42.31 75 TYR A CA 1
ATOM 536 C C . TYR A 1 75 ? 6.886 53.463 3.493 1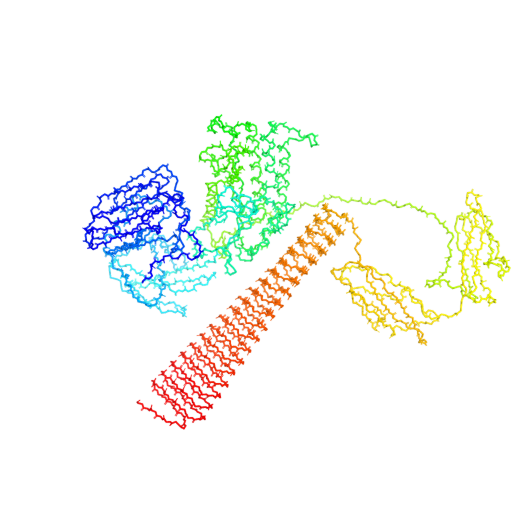.00 42.31 75 TYR A C 1
ATOM 538 O O . TYR A 1 75 ? 7.139 52.483 4.173 1.00 42.31 75 TYR A O 1
ATOM 546 N N . LEU A 1 76 ? 7.768 54.436 3.236 1.00 40.78 76 LEU A N 1
ATOM 547 C CA . LEU A 1 76 ? 9.170 54.539 3.676 1.00 40.78 76 LEU A CA 1
ATOM 548 C C . LEU A 1 76 ? 10.194 53.661 2.930 1.00 40.78 76 LEU A C 1
ATOM 550 O O . LEU A 1 76 ? 10.122 52.442 2.916 1.00 40.78 76 LEU A O 1
ATOM 554 N N . ASN A 1 77 ? 11.210 54.334 2.382 1.00 43.91 77 ASN A N 1
ATOM 555 C CA . ASN A 1 77 ? 12.465 53.734 1.937 1.00 43.91 77 ASN A CA 1
ATOM 556 C C . ASN A 1 77 ? 13.514 54.089 2.995 1.00 43.91 77 ASN A C 1
ATOM 558 O O . ASN A 1 77 ? 13.878 55.267 3.100 1.00 43.91 77 ASN A O 1
ATOM 562 N N . ASP A 1 78 ? 13.985 53.119 3.775 1.00 49.00 78 ASP A N 1
ATOM 563 C CA . ASP A 1 78 ? 15.192 53.325 4.575 1.00 49.00 78 ASP A CA 1
ATOM 564 C C . ASP A 1 78 ? 16.400 53.034 3.675 1.00 49.00 78 ASP A C 1
ATOM 566 O O . ASP A 1 78 ? 16.644 51.912 3.231 1.00 49.00 78 ASP A O 1
ATOM 570 N N . PHE A 1 79 ? 17.140 54.090 3.340 1.00 51.56 79 PHE A N 1
ATOM 571 C CA . PHE A 1 79 ? 18.346 53.988 2.524 1.00 51.56 79 PHE A CA 1
ATOM 572 C C . PHE A 1 79 ? 19.560 53.792 3.429 1.00 51.56 79 PHE A C 1
ATOM 574 O O . PHE A 1 79 ? 19.967 54.721 4.133 1.00 51.56 79 PHE A O 1
ATOM 581 N N . LEU A 1 80 ? 20.186 52.619 3.353 1.00 57.56 80 LEU A N 1
ATOM 582 C CA . LEU A 1 80 ? 21.499 52.385 3.938 1.00 57.56 80 LEU A CA 1
ATOM 583 C C . LEU A 1 80 ? 22.579 52.754 2.908 1.00 57.56 80 LEU A C 1
ATOM 585 O O . LEU A 1 80 ? 23.142 51.909 2.215 1.00 57.56 80 LEU A O 1
ATOM 589 N N . SER A 1 81 ? 22.867 54.051 2.766 1.00 51.47 81 SER A N 1
ATOM 590 C CA . SER A 1 81 ? 23.894 54.512 1.823 1.00 51.47 81 SER A CA 1
ATOM 591 C C . SER A 1 81 ? 25.250 54.705 2.507 1.00 51.47 81 SER A C 1
ATOM 593 O O . SER A 1 81 ? 25.404 55.629 3.312 1.00 51.47 81 SER A O 1
ATOM 595 N N . ALA A 1 82 ? 26.251 53.915 2.118 1.00 52.69 82 ALA A N 1
ATOM 596 C CA . ALA A 1 82 ? 27.658 54.216 2.362 1.00 52.69 82 ALA A CA 1
ATOM 597 C C . ALA A 1 82 ? 28.300 54.714 1.066 1.00 52.69 82 ALA A C 1
ATOM 599 O O . ALA A 1 82 ? 28.361 53.984 0.085 1.00 52.69 82 ALA A O 1
ATOM 600 N N . GLN A 1 83 ? 28.813 55.943 1.029 1.00 54.69 83 GLN A N 1
ATOM 601 C CA . GLN A 1 83 ? 29.582 56.394 -0.133 1.00 54.69 83 GLN A CA 1
ATOM 602 C C . GLN A 1 83 ? 30.992 55.794 -0.095 1.00 54.69 83 GLN A C 1
ATOM 604 O O . GLN A 1 83 ? 31.919 56.407 0.432 1.00 54.69 83 GLN A O 1
ATOM 609 N N . VAL A 1 84 ? 31.136 54.586 -0.643 1.00 60.75 84 VAL A N 1
ATOM 610 C CA . VAL A 1 84 ? 32.431 53.951 -0.916 1.00 60.75 84 VAL A CA 1
ATOM 611 C C . VAL A 1 84 ? 32.713 54.062 -2.408 1.00 60.75 84 VAL A C 1
ATOM 613 O O . VAL A 1 84 ? 31.975 53.489 -3.207 1.00 60.75 84 VAL A O 1
ATOM 616 N N . ASP A 1 85 ? 33.739 54.835 -2.773 1.00 63.34 85 ASP A N 1
ATOM 617 C CA . ASP A 1 85 ? 34.202 54.931 -4.161 1.00 63.34 85 ASP A CA 1
ATOM 618 C C . ASP A 1 85 ? 34.727 53.560 -4.605 1.00 63.34 85 ASP A C 1
ATOM 620 O O . ASP A 1 85 ? 35.698 53.053 -4.037 1.00 63.34 85 ASP A O 1
ATOM 624 N N . ILE A 1 86 ? 34.122 52.989 -5.642 1.00 68.50 86 ILE A N 1
ATOM 625 C CA . ILE A 1 86 ? 34.655 51.805 -6.324 1.00 68.50 86 ILE A CA 1
ATOM 626 C C . ILE A 1 86 ? 35.357 52.232 -7.613 1.00 68.50 86 ILE A C 1
ATOM 628 O O . ILE A 1 86 ? 34.910 53.147 -8.309 1.00 68.50 86 ILE A O 1
ATOM 632 N N . ASN A 1 87 ? 36.492 51.607 -7.924 1.00 67.88 87 ASN A N 1
ATOM 633 C CA . ASN A 1 87 ? 37.268 51.960 -9.114 1.00 67.88 87 ASN A CA 1
ATOM 634 C C . ASN A 1 87 ? 36.967 50.998 -10.262 1.00 67.88 87 ASN A C 1
ATOM 636 O O . ASN A 1 87 ? 36.933 49.785 -10.059 1.00 67.88 87 ASN A O 1
ATOM 640 N N . ASP A 1 88 ? 36.855 51.540 -11.477 1.00 67.88 88 ASP A N 1
ATOM 641 C CA . ASP A 1 88 ? 36.695 50.743 -12.696 1.00 67.88 88 ASP A CA 1
ATOM 642 C C . ASP A 1 88 ? 37.782 49.661 -12.790 1.00 67.88 88 ASP A C 1
ATOM 644 O O . ASP A 1 88 ? 38.985 49.947 -12.742 1.00 67.88 88 ASP A O 1
ATOM 648 N N . GLY A 1 89 ? 37.353 48.413 -12.957 1.00 57.03 89 GLY A N 1
ATOM 649 C CA . GLY A 1 89 ? 38.226 47.268 -13.173 1.00 57.03 89 GLY A CA 1
ATOM 650 C C . GLY A 1 89 ? 38.945 46.745 -11.927 1.00 57.03 89 GLY A C 1
ATOM 651 O O . GLY A 1 89 ? 39.851 45.928 -12.085 1.00 57.03 89 GLY A O 1
ATOM 652 N N . LEU A 1 90 ? 38.571 47.148 -10.708 1.00 68.69 90 LEU A N 1
ATOM 653 C CA . LEU A 1 90 ? 39.016 46.486 -9.472 1.00 68.69 90 LEU A CA 1
ATOM 654 C C . LEU A 1 90 ? 37.882 45.655 -8.861 1.00 68.69 90 LEU A C 1
ATOM 656 O O . LEU A 1 90 ? 36.730 46.081 -8.871 1.00 68.69 90 LEU A O 1
ATOM 660 N N . ALA A 1 91 ? 38.223 44.465 -8.363 1.00 72.19 91 ALA A N 1
ATOM 661 C CA . ALA A 1 91 ? 37.295 43.620 -7.623 1.00 72.19 91 ALA A CA 1
ATOM 662 C C . ALA A 1 91 ? 37.176 44.124 -6.179 1.00 72.19 91 ALA A C 1
ATOM 664 O O . ALA A 1 91 ? 38.193 44.383 -5.531 1.00 72.19 91 ALA A O 1
ATOM 665 N N . HIS A 1 92 ? 35.944 44.251 -5.704 1.00 79.38 92 HIS A N 1
ATOM 666 C CA . HIS A 1 92 ? 35.586 44.684 -4.361 1.00 79.38 92 HIS A CA 1
ATOM 667 C C . HIS A 1 92 ? 34.720 43.614 -3.692 1.00 79.38 92 HIS A C 1
ATOM 669 O O . HIS A 1 92 ? 33.799 43.095 -4.320 1.00 79.38 92 HIS A O 1
ATOM 675 N N . HIS A 1 93 ? 34.990 43.295 -2.428 1.00 85.06 93 HIS A N 1
ATOM 676 C CA . HIS A 1 93 ? 34.194 42.338 -1.648 1.00 85.06 93 HIS A CA 1
ATOM 677 C C . HIS A 1 93 ? 33.053 43.078 -0.961 1.00 85.06 93 HIS A C 1
ATOM 679 O O . HIS A 1 93 ? 33.294 43.908 -0.087 1.00 85.06 93 HIS A O 1
ATOM 685 N N . VAL A 1 94 ? 31.816 42.825 -1.373 1.00 82.94 94 VAL A N 1
ATOM 686 C CA . VAL A 1 94 ? 30.623 43.514 -0.871 1.00 82.94 94 VAL A CA 1
ATOM 687 C C . VAL A 1 94 ? 29.801 42.532 -0.052 1.00 82.94 94 VAL A C 1
ATOM 689 O O . VAL A 1 94 ? 29.384 41.501 -0.570 1.00 82.94 94 VAL A O 1
ATOM 692 N N . VAL A 1 95 ? 29.546 42.866 1.215 1.00 80.81 95 VAL A N 1
ATOM 693 C CA . VAL A 1 95 ? 28.780 42.020 2.140 1.00 80.81 95 VAL A CA 1
ATOM 694 C C . VAL A 1 95 ? 27.666 42.819 2.790 1.00 80.81 95 VAL A C 1
ATOM 696 O O . VAL A 1 95 ? 27.912 43.878 3.363 1.00 80.81 95 VAL A O 1
ATOM 699 N N . VAL A 1 96 ? 26.445 42.300 2.763 1.00 77.94 96 VAL A N 1
ATOM 700 C CA . VAL A 1 96 ? 25.331 42.810 3.564 1.00 77.94 96 VAL A CA 1
ATOM 701 C C . VAL A 1 96 ? 24.953 41.755 4.579 1.00 77.94 96 VAL A C 1
ATOM 703 O O . VAL A 1 96 ? 24.681 40.620 4.215 1.00 77.94 96 VAL A O 1
ATOM 706 N N . THR A 1 97 ? 24.921 42.136 5.849 1.00 75.31 97 THR A N 1
ATOM 707 C CA . THR A 1 97 ? 24.483 41.268 6.939 1.00 75.31 97 THR A CA 1
ATOM 708 C C . THR A 1 97 ? 23.358 41.938 7.713 1.00 75.31 97 THR A C 1
ATOM 710 O O . THR A 1 97 ? 23.373 43.155 7.922 1.00 75.31 97 THR A O 1
ATOM 713 N N . ARG A 1 98 ? 22.375 41.150 8.130 1.00 69.50 98 ARG A N 1
ATOM 714 C CA . ARG A 1 98 ? 21.256 41.564 8.967 1.00 69.50 98 ARG A CA 1
ATOM 715 C C . ARG A 1 98 ? 21.188 40.647 10.173 1.00 69.50 98 ARG A C 1
ATOM 717 O O . ARG A 1 98 ? 21.244 39.433 10.009 1.00 69.50 98 ARG A O 1
ATOM 724 N N . ASP A 1 99 ? 21.012 41.253 11.339 1.00 66.81 99 ASP A N 1
ATOM 725 C CA . ASP A 1 99 ? 20.544 40.558 12.533 1.00 66.81 99 ASP A CA 1
ATOM 726 C C . ASP A 1 99 ? 19.170 41.091 12.982 1.00 66.81 99 ASP A C 1
ATOM 728 O O . ASP A 1 99 ? 18.648 42.049 12.398 1.00 66.81 99 ASP A O 1
ATOM 732 N N . ASP A 1 100 ? 18.581 40.482 14.014 1.00 55.66 100 ASP A N 1
ATOM 733 C CA . ASP A 1 100 ? 17.306 40.878 14.644 1.00 55.66 100 ASP A CA 1
ATOM 734 C C . ASP A 1 100 ? 17.167 42.386 14.979 1.00 55.66 100 ASP A C 1
ATOM 736 O O . ASP A 1 100 ? 16.057 42.863 15.237 1.00 55.66 100 ASP A O 1
ATOM 740 N N . SER A 1 101 ? 18.264 43.160 14.987 1.00 54.41 101 SER A N 1
ATOM 741 C CA . SER A 1 101 ? 18.293 44.570 15.400 1.00 54.41 101 SER A CA 1
ATOM 742 C C . SER A 1 101 ? 18.859 45.560 14.371 1.00 54.41 101 SER A C 1
ATOM 744 O O . SER A 1 101 ? 18.406 46.710 14.333 1.00 54.41 101 SER A O 1
ATOM 746 N N . ASP A 1 102 ? 19.805 45.143 13.524 1.00 64.69 102 ASP A N 1
ATOM 747 C CA . ASP A 1 102 ? 20.550 46.025 12.624 1.00 64.69 102 ASP A CA 1
ATOM 748 C C . ASP A 1 102 ? 20.737 45.426 11.216 1.00 64.69 102 ASP A C 1
ATOM 750 O O . ASP A 1 102 ? 20.935 44.226 11.035 1.00 64.69 102 ASP A O 1
ATOM 754 N N . VAL A 1 103 ? 20.781 46.300 10.202 1.00 69.56 103 VAL A N 1
ATOM 755 C CA . VAL A 1 103 ? 21.312 45.975 8.862 1.00 69.56 103 VAL A CA 1
ATOM 756 C C . VAL A 1 103 ? 22.660 46.666 8.700 1.00 69.56 103 VAL A C 1
ATOM 758 O O . VAL A 1 103 ? 22.770 47.869 8.954 1.00 69.56 103 VAL A O 1
ATOM 761 N N . ARG A 1 104 ? 23.688 45.924 8.278 1.00 77.19 104 ARG A N 1
ATOM 762 C CA . ARG A 1 104 ? 25.073 46.391 8.136 1.00 77.19 104 ARG A CA 1
ATOM 763 C C . ARG A 1 104 ? 25.619 46.062 6.747 1.00 77.19 104 ARG A C 1
ATOM 765 O O . ARG A 1 104 ? 25.439 44.957 6.244 1.00 77.19 104 ARG A O 1
ATOM 772 N N . LEU A 1 105 ? 26.325 47.015 6.149 1.00 80.38 105 LEU A N 1
ATOM 773 C CA . LEU A 1 105 ? 27.009 46.883 4.863 1.00 80.38 105 LEU A CA 1
ATOM 774 C C . LEU A 1 105 ? 28.521 46.954 5.086 1.00 80.38 105 LEU A C 1
ATOM 776 O O . LEU A 1 105 ? 29.018 47.915 5.682 1.00 80.38 105 LEU A O 1
ATOM 780 N N . TYR A 1 106 ? 29.244 45.976 4.550 1.00 83.81 106 TYR A N 1
ATOM 781 C CA . TYR A 1 106 ? 30.697 45.920 4.500 1.00 83.81 106 TYR A CA 1
ATOM 782 C C . TYR A 1 106 ? 31.177 45.994 3.051 1.00 83.81 106 TYR A C 1
ATOM 784 O O . TYR A 1 106 ? 30.588 45.390 2.156 1.00 83.81 106 TYR A O 1
ATOM 792 N N . VAL A 1 107 ? 32.266 46.727 2.829 1.00 80.69 107 VAL A N 1
ATOM 793 C CA . VAL A 1 107 ? 33.004 46.727 1.563 1.00 80.69 107 VAL A CA 1
ATOM 794 C C . VAL A 1 107 ? 34.480 46.523 1.881 1.00 80.69 107 VAL A C 1
ATOM 796 O O . VAL A 1 107 ? 35.028 47.205 2.750 1.00 80.69 107 VAL A O 1
ATOM 799 N N . ASP A 1 108 ? 35.108 45.563 1.207 1.00 81.69 108 ASP A N 1
ATOM 800 C CA . ASP A 1 108 ? 36.508 45.167 1.381 1.00 81.69 108 ASP A CA 1
ATOM 801 C C . ASP A 1 108 ? 36.851 44.837 2.847 1.00 81.69 108 ASP A C 1
ATOM 803 O O . ASP A 1 108 ? 37.847 45.296 3.412 1.00 81.69 108 ASP A O 1
ATOM 807 N N . GLY A 1 109 ? 35.960 44.076 3.498 1.00 71.19 109 GLY A N 1
ATOM 808 C CA . GLY A 1 109 ? 36.106 43.641 4.890 1.00 71.19 109 GLY A CA 1
ATOM 809 C C . GLY A 1 109 ? 35.914 44.738 5.948 1.00 71.19 109 GLY A C 1
ATOM 810 O O . GLY A 1 109 ? 36.134 44.485 7.134 1.00 71.19 109 GLY A O 1
ATOM 811 N N . VAL A 1 110 ? 35.516 45.954 5.556 1.00 75.31 110 VAL A N 1
ATOM 812 C CA . VAL A 1 110 ? 35.297 47.097 6.459 1.00 75.31 110 VAL A CA 1
ATOM 813 C C . VAL A 1 110 ? 33.814 47.446 6.508 1.00 75.31 110 VAL A C 1
ATOM 815 O O . VAL A 1 110 ? 33.187 47.557 5.463 1.00 75.31 110 VAL A O 1
ATOM 818 N N . GLU A 1 111 ? 33.250 47.663 7.702 1.00 80.81 111 GLU A N 1
ATOM 819 C CA . GLU A 1 111 ? 31.873 48.162 7.840 1.00 80.81 111 GLU A CA 1
ATOM 820 C C . GLU A 1 111 ? 31.797 49.608 7.353 1.00 80.81 111 GLU A C 1
ATOM 822 O O . GLU A 1 111 ? 32.514 50.484 7.849 1.00 80.81 111 GLU A O 1
ATOM 827 N N . VAL A 1 112 ? 30.924 49.865 6.385 1.00 74.31 112 VAL A N 1
ATOM 828 C CA . VAL A 1 112 ? 30.808 51.168 5.725 1.00 74.31 112 VAL A CA 1
ATOM 829 C C . VAL A 1 112 ? 29.462 51.847 5.983 1.00 74.31 112 VAL A C 1
ATOM 831 O O . VAL A 1 112 ? 29.390 53.074 5.890 1.00 74.31 112 VAL A O 1
ATOM 834 N N . ALA A 1 113 ? 28.423 51.099 6.376 1.00 66.44 113 ALA A N 1
ATOM 835 C CA . ALA A 1 113 ? 27.181 51.652 6.923 1.00 66.44 113 ALA A CA 1
ATOM 836 C C . ALA A 1 113 ? 26.426 50.650 7.811 1.00 66.44 113 ALA A C 1
ATOM 838 O O . ALA A 1 113 ? 26.494 49.445 7.588 1.00 66.44 113 ALA A O 1
ATOM 839 N N . SER A 1 114 ? 25.650 51.172 8.766 1.00 69.94 114 SER A N 1
ATOM 840 C CA . SER A 1 114 ? 24.686 50.408 9.568 1.00 69.94 114 SER A CA 1
ATOM 841 C C . SER A 1 114 ? 23.429 51.226 9.917 1.00 69.94 114 SER A C 1
ATOM 843 O O . SER A 1 114 ? 23.497 52.454 10.041 1.00 69.94 114 SER A O 1
ATOM 845 N N . THR A 1 115 ? 22.271 50.566 10.049 1.00 58.44 115 THR A N 1
ATOM 846 C CA . THR A 1 115 ? 20.998 51.162 10.513 1.00 58.44 115 THR A CA 1
ATOM 847 C C . THR A 1 115 ? 20.356 50.316 11.605 1.00 58.44 115 THR A C 1
ATOM 849 O O . THR A 1 115 ? 20.168 49.122 11.390 1.00 58.44 115 THR A O 1
ATOM 852 N N . ALA A 1 116 ? 19.894 50.967 12.678 1.00 51.09 116 ALA A N 1
ATOM 853 C CA . ALA A 1 116 ? 18.967 50.382 13.645 1.00 51.09 116 ALA A CA 1
ATOM 854 C C . ALA A 1 116 ? 17.535 50.540 13.125 1.00 51.09 116 ALA A C 1
ATOM 856 O O . ALA A 1 116 ? 16.983 51.646 13.146 1.00 51.09 116 ALA A O 1
ATOM 857 N N . THR A 1 117 ? 16.938 49.463 12.623 1.00 45.31 117 THR A N 1
ATOM 858 C CA . THR A 1 117 ? 15.527 49.472 12.201 1.00 45.31 117 THR A CA 1
ATOM 859 C C . THR A 1 117 ? 14.653 48.972 13.353 1.00 45.31 117 THR A C 1
ATOM 861 O O . THR A 1 117 ? 15.049 48.106 14.120 1.00 45.31 117 THR A O 1
ATOM 864 N N . SER A 1 118 ? 13.482 49.587 13.556 1.00 37.16 118 SER A N 1
ATOM 865 C CA . SER A 1 118 ? 12.597 49.319 14.710 1.00 37.16 118 SER A CA 1
ATOM 866 C C . SER A 1 118 ? 11.234 48.756 14.294 1.00 37.16 118 SER A C 1
ATOM 868 O O . SER A 1 118 ? 10.193 49.223 14.759 1.00 37.16 118 SER A O 1
ATOM 870 N N . GLY A 1 119 ? 11.220 47.751 13.414 1.00 42.16 119 GLY A N 1
ATOM 871 C CA . GLY A 1 119 ? 9.993 47.035 13.059 1.00 42.16 119 GLY A CA 1
ATOM 872 C C . GLY A 1 119 ? 10.229 45.747 12.255 1.00 42.16 119 GLY A C 1
ATOM 873 O O . GLY A 1 119 ? 11.245 45.653 11.571 1.00 42.16 119 GLY A O 1
ATOM 874 N N . PRO A 1 120 ? 9.309 44.763 12.335 1.00 40.09 120 PRO A N 1
ATOM 875 C CA . PRO A 1 120 ? 9.355 43.557 11.511 1.00 40.09 120 PRO A CA 1
ATOM 876 C C . PRO A 1 120 ? 9.062 43.887 10.041 1.00 40.09 120 PRO A C 1
ATOM 878 O O . PRO A 1 120 ? 8.203 44.720 9.743 1.00 40.09 120 PRO A O 1
ATOM 881 N N . VAL A 1 121 ? 9.754 43.209 9.126 1.00 38.16 121 VAL A N 1
ATOM 882 C CA . VAL A 1 121 ? 9.462 43.246 7.687 1.00 38.16 121 VAL A CA 1
ATOM 883 C C . VAL A 1 121 ? 8.157 42.476 7.449 1.00 38.16 121 VAL A C 1
ATOM 885 O O . VAL A 1 121 ? 8.060 41.307 7.809 1.00 38.16 121 VAL A O 1
ATOM 888 N N . VAL A 1 122 ? 7.140 43.128 6.882 1.00 36.06 122 VAL A N 1
ATOM 889 C CA . VAL A 1 122 ? 5.899 42.491 6.402 1.00 36.06 122 VAL A CA 1
ATOM 890 C C . VAL A 1 122 ? 5.892 42.607 4.879 1.00 36.06 122 VAL A C 1
ATOM 892 O O . VAL A 1 122 ? 6.145 43.696 4.360 1.00 36.06 122 VAL A O 1
ATOM 895 N N . TYR A 1 123 ? 5.649 41.498 4.174 1.00 38.19 123 TYR A N 1
ATOM 896 C CA . TYR A 1 123 ? 5.647 41.465 2.710 1.00 38.19 123 TYR A CA 1
ATOM 897 C C . TYR A 1 123 ? 4.416 42.123 2.082 1.00 38.19 123 TYR A C 1
ATOM 899 O O . TYR A 1 123 ? 3.323 42.147 2.652 1.00 38.19 123 TYR A O 1
ATOM 907 N N . ALA A 1 124 ? 4.638 42.597 0.854 1.00 31.91 124 ALA A N 1
ATOM 908 C CA . ALA A 1 124 ? 3.638 43.069 -0.086 1.00 31.91 124 ALA A CA 1
ATOM 909 C C . ALA A 1 124 ? 2.667 41.943 -0.447 1.00 31.91 124 ALA A C 1
ATOM 911 O O . ALA A 1 124 ? 3.084 40.836 -0.775 1.00 31.91 124 ALA A O 1
ATOM 912 N N . ARG A 1 125 ? 1.370 42.237 -0.441 1.00 34.00 125 ARG A N 1
ATOM 913 C CA . ARG A 1 125 ? 0.348 41.347 -0.989 1.00 34.00 125 ARG A CA 1
ATOM 914 C C . ARG A 1 125 ? -0.059 41.839 -2.383 1.00 34.00 125 ARG A C 1
ATOM 916 O O . ARG A 1 125 ? -0.438 43.001 -2.512 1.00 34.00 125 ARG A O 1
ATOM 923 N N . GLU A 1 126 ? 0.010 40.934 -3.365 1.00 37.09 126 GLU A N 1
ATOM 924 C CA . GLU A 1 126 ? -0.514 41.002 -4.746 1.00 37.09 126 GLU A CA 1
ATOM 925 C C . GLU A 1 126 ? -0.102 42.213 -5.610 1.00 37.09 126 GLU A C 1
ATOM 927 O O . GLU A 1 126 ? -0.817 43.218 -5.639 1.00 37.09 126 GLU A O 1
ATOM 932 N N . VAL A 1 127 ? 0.944 42.080 -6.448 1.00 29.27 127 VAL A N 1
ATOM 933 C CA . VAL A 1 127 ? 1.047 42.878 -7.691 1.00 29.27 127 VAL A CA 1
ATOM 934 C C . VAL A 1 127 ? 1.711 42.105 -8.856 1.00 29.27 127 VAL A C 1
ATOM 936 O O . VAL A 1 127 ? 2.923 42.101 -9.004 1.00 29.27 127 VAL A O 1
ATOM 939 N N . SER A 1 128 ? 0.863 41.639 -9.784 1.00 31.23 128 SER A N 1
ATOM 940 C CA . SER A 1 128 ? 1.110 41.267 -11.199 1.00 31.23 128 SER A CA 1
ATOM 941 C C . SER A 1 128 ? 1.713 39.886 -11.571 1.00 31.23 128 SER A C 1
ATOM 943 O O . SER A 1 128 ? 2.805 39.537 -11.155 1.00 31.23 128 SER A O 1
ATOM 945 N N . PRO A 1 129 ? 1.081 39.152 -12.516 1.00 30.62 129 PRO A N 1
ATOM 946 C CA . PRO A 1 129 ? 1.348 37.737 -12.821 1.00 30.62 129 PRO A CA 1
ATOM 947 C C . PRO A 1 129 ? 2.458 37.497 -13.871 1.00 30.62 129 PRO A C 1
ATOM 949 O O . PRO A 1 129 ? 2.269 36.693 -14.781 1.00 30.62 129 PRO A O 1
ATOM 952 N N . LEU A 1 130 ? 3.565 38.250 -13.850 1.00 32.75 130 LEU A N 1
ATOM 953 C CA . LEU A 1 130 ? 4.547 38.226 -14.956 1.00 32.75 130 LEU A CA 1
ATOM 954 C C . LEU A 1 130 ? 6.000 37.893 -14.577 1.00 32.75 130 LEU A C 1
ATOM 956 O O . LEU A 1 130 ? 6.841 37.878 -15.475 1.00 32.75 130 LEU A O 1
ATOM 960 N N . ILE A 1 131 ? 6.312 37.613 -13.309 1.00 33.84 131 ILE A N 1
ATOM 961 C CA . ILE A 1 131 ? 7.656 37.218 -12.848 1.00 33.84 131 ILE A CA 1
ATOM 962 C C . ILE A 1 131 ? 7.483 36.322 -11.607 1.00 33.84 131 ILE A C 1
ATOM 964 O O . ILE A 1 131 ? 6.693 36.692 -10.743 1.00 33.84 131 ILE A O 1
ATOM 968 N N . ASP A 1 132 ? 8.190 35.188 -11.505 1.00 36.00 132 ASP A N 1
ATOM 969 C CA . ASP A 1 132 ? 8.240 34.396 -10.264 1.00 36.00 132 ASP A CA 1
ATOM 970 C C . ASP A 1 132 ? 8.775 35.269 -9.121 1.00 36.00 132 ASP A C 1
ATOM 972 O O . ASP A 1 132 ? 9.861 35.849 -9.209 1.00 36.00 132 ASP A O 1
ATOM 976 N N . GLU A 1 133 ? 7.963 35.428 -8.074 1.00 46.69 133 GLU A N 1
ATOM 977 C CA . GLU A 1 133 ? 8.025 36.576 -7.163 1.00 46.69 133 GLU A CA 1
ATOM 978 C C . GLU A 1 133 ? 9.247 36.594 -6.217 1.00 46.69 133 GLU A C 1
ATOM 980 O O . GLU A 1 133 ? 9.488 37.622 -5.588 1.00 46.69 133 GLU A O 1
ATOM 985 N N . ASN A 1 134 ? 10.083 35.546 -6.153 1.00 49.66 134 ASN A N 1
ATOM 986 C CA . ASN A 1 134 ? 11.009 35.349 -5.020 1.00 49.66 134 ASN A CA 1
ATOM 987 C C . ASN A 1 134 ? 12.465 34.953 -5.363 1.00 49.66 134 ASN A C 1
ATOM 989 O O . ASN A 1 134 ? 13.166 34.401 -4.517 1.00 49.66 134 ASN A O 1
ATOM 993 N N . ALA A 1 135 ? 12.978 35.254 -6.559 1.00 50.53 135 ALA A N 1
ATOM 994 C CA . ALA A 1 135 ? 14.369 34.922 -6.904 1.00 50.53 135 ALA A CA 1
ATOM 995 C C . ALA A 1 135 ? 15.405 35.949 -6.400 1.00 50.53 135 ALA A C 1
ATOM 997 O O . ALA A 1 135 ? 15.197 37.164 -6.491 1.00 50.53 135 ALA A O 1
ATOM 998 N N . LEU A 1 136 ? 16.569 35.465 -5.940 1.00 59.91 136 LEU A N 1
ATOM 999 C CA . LEU A 1 136 ? 17.776 36.287 -5.796 1.00 59.91 136 LEU A CA 1
ATOM 1000 C C . LEU A 1 136 ? 18.345 36.566 -7.190 1.00 59.91 136 LEU A C 1
ATOM 1002 O O . LEU A 1 136 ? 18.882 35.676 -7.846 1.00 59.91 136 LEU A O 1
ATOM 1006 N N . VAL A 1 137 ? 18.245 37.813 -7.641 1.00 63.69 137 VAL A N 1
ATOM 1007 C CA . VAL A 1 137 ? 18.723 38.223 -8.963 1.00 63.69 137 VAL A CA 1
ATOM 1008 C C . VAL A 1 137 ? 20.120 38.813 -8.837 1.00 63.69 137 VAL A C 1
ATOM 1010 O O . VAL A 1 137 ? 20.328 39.747 -8.064 1.00 63.69 137 VAL A O 1
ATOM 1013 N N . LEU A 1 138 ? 21.072 38.297 -9.617 1.00 68.44 138 LEU A N 1
ATOM 1014 C CA . LEU A 1 138 ? 22.449 38.792 -9.690 1.00 68.44 138 LEU A CA 1
ATOM 1015 C C . LEU A 1 138 ? 22.652 39.620 -10.964 1.00 68.44 138 LEU A C 1
ATOM 1017 O O . LEU A 1 138 ? 22.294 39.193 -12.059 1.00 68.44 138 LEU A O 1
ATOM 1021 N N . GLY A 1 139 ? 23.239 40.811 -10.837 1.00 65.56 139 GLY A N 1
ATOM 1022 C CA . GLY A 1 139 ? 23.668 41.625 -11.979 1.00 65.56 139 GLY A CA 1
ATOM 1023 C C . GLY A 1 139 ? 22.557 42.275 -12.820 1.00 65.56 139 GLY A C 1
ATOM 1024 O O . GLY A 1 139 ? 22.878 43.005 -13.758 1.00 65.56 139 GLY A O 1
ATOM 1025 N N . GLN A 1 140 ? 21.270 42.065 -12.512 1.00 64.19 140 GLN A N 1
ATOM 1026 C CA . GLN A 1 140 ? 20.131 42.665 -13.227 1.00 64.19 140 GLN A CA 1
ATOM 1027 C C . GLN A 1 140 ? 18.989 43.087 -12.280 1.00 64.19 140 GLN A C 1
ATOM 1029 O O . GLN A 1 140 ? 18.807 42.502 -11.219 1.00 64.19 140 GLN A O 1
ATOM 1034 N N . ALA A 1 141 ? 18.219 44.118 -12.655 1.00 57.44 141 ALA A N 1
ATOM 1035 C CA . ALA A 1 141 ? 16.997 44.548 -11.958 1.00 57.44 141 ALA A CA 1
ATOM 1036 C C . ALA A 1 141 ? 15.996 45.209 -12.928 1.00 57.44 141 ALA A C 1
ATOM 1038 O O . ALA A 1 141 ? 16.397 45.901 -13.870 1.00 57.44 141 ALA A O 1
ATOM 1039 N N . ILE A 1 142 ? 14.694 45.028 -12.680 1.00 48.03 142 ILE A N 1
ATOM 1040 C CA . ILE A 1 142 ? 13.595 45.605 -13.477 1.00 48.03 142 ILE A CA 1
ATOM 1041 C C . ILE A 1 142 ? 13.116 46.907 -12.810 1.00 48.03 142 ILE A C 1
ATOM 1043 O O . ILE A 1 142 ? 13.039 46.998 -11.587 1.00 48.03 142 ILE A O 1
ATOM 1047 N N . PHE A 1 143 ? 12.830 47.949 -13.591 1.00 52.72 143 PHE A N 1
ATOM 1048 C CA . PHE A 1 143 ? 12.218 49.192 -13.105 1.00 52.72 143 PHE A CA 1
ATOM 1049 C C . PHE A 1 143 ? 10.746 49.245 -13.527 1.00 52.72 143 PHE A C 1
ATOM 1051 O O . PHE A 1 143 ? 10.461 48.988 -14.696 1.00 52.72 143 PHE A O 1
ATOM 1058 N N . GLY A 1 144 ? 9.843 49.695 -12.645 1.00 39.91 144 GLY A N 1
ATOM 1059 C CA . GLY A 1 144 ? 8.389 49.775 -12.899 1.00 39.91 144 GLY A CA 1
ATOM 1060 C C . GLY A 1 144 ? 7.915 50.666 -14.048 1.00 39.91 144 GLY A C 1
ATOM 1061 O O . GLY A 1 144 ? 6.729 50.699 -14.370 1.00 39.91 144 GLY A O 1
ATOM 1062 N N . ASP A 1 145 ? 8.846 51.312 -14.750 1.00 35.78 145 ASP A N 1
ATOM 1063 C CA . ASP A 1 145 ? 8.585 52.051 -15.985 1.00 35.78 145 ASP A CA 1
ATOM 1064 C C . ASP A 1 145 ? 9.145 51.338 -17.246 1.00 35.78 145 ASP A C 1
ATOM 1066 O O . ASP A 1 145 ? 9.196 51.933 -18.326 1.00 35.78 145 ASP A O 1
ATOM 1070 N N . GLY A 1 146 ? 9.567 50.069 -17.144 1.00 37.47 146 GLY A N 1
ATOM 1071 C CA . GLY A 1 146 ? 10.022 49.237 -18.271 1.00 37.47 146 GLY A CA 1
ATOM 1072 C C . GLY A 1 146 ? 11.475 49.457 -18.717 1.00 37.47 146 GLY A C 1
ATOM 1073 O O . GLY A 1 146 ? 11.803 49.231 -19.883 1.00 37.47 146 GLY A O 1
ATOM 1074 N N . GLY A 1 147 ? 12.349 49.924 -17.824 1.00 42.53 147 GLY A N 1
ATOM 1075 C CA . GLY A 1 147 ? 13.802 49.891 -18.033 1.00 42.53 147 GLY A CA 1
ATOM 1076 C C . GLY A 1 147 ? 14.423 48.686 -17.325 1.00 42.53 147 GLY A C 1
ATOM 1077 O O . GLY A 1 147 ? 13.981 48.346 -16.234 1.00 42.53 147 GLY A O 1
ATOM 1078 N N . ASN A 1 148 ? 15.465 48.083 -17.903 1.00 51.66 148 ASN A N 1
ATOM 1079 C CA . ASN A 1 148 ? 16.294 47.072 -17.235 1.00 51.66 148 ASN A CA 1
ATOM 1080 C C . ASN A 1 148 ? 17.620 47.731 -16.831 1.00 51.66 148 ASN A C 1
ATOM 1082 O O . ASN A 1 148 ? 18.270 48.362 -17.670 1.00 51.66 148 ASN A O 1
ATOM 1086 N N . GLY A 1 149 ? 18.004 47.629 -15.560 1.00 57.41 149 GLY A N 1
ATOM 1087 C CA . GLY A 1 149 ? 19.356 47.948 -15.100 1.00 57.41 149 GLY A CA 1
ATOM 1088 C C . GLY A 1 149 ? 20.215 46.693 -15.169 1.00 57.41 149 GLY A C 1
ATOM 1089 O O . GLY A 1 149 ? 19.776 45.643 -14.712 1.00 57.41 149 GLY A O 1
ATOM 1090 N N . GLU A 1 150 ? 21.417 46.792 -15.730 1.00 67.12 150 GLU A N 1
ATOM 1091 C CA . GLU A 1 150 ? 22.355 45.674 -15.874 1.00 67.12 150 GLU A CA 1
ATOM 1092 C C . GLU A 1 150 ? 23.738 46.105 -15.379 1.00 67.12 150 GLU A C 1
ATOM 1094 O O . GLU A 1 150 ? 24.181 47.236 -15.627 1.00 67.12 150 GLU A O 1
ATOM 1099 N N . LEU A 1 151 ? 24.399 45.226 -14.632 1.00 70.94 151 LEU A N 1
ATOM 1100 C CA . LEU A 1 151 ? 25.778 45.412 -14.213 1.00 70.94 151 LEU A CA 1
ATOM 1101 C C . LEU A 1 151 ? 26.701 45.216 -15.412 1.00 70.94 151 LEU A C 1
ATOM 1103 O O . LEU A 1 151 ? 26.805 44.121 -15.953 1.00 70.94 151 LEU A O 1
ATOM 1107 N N . ASP A 1 152 ? 27.424 46.268 -15.787 1.00 69.56 152 ASP A N 1
ATOM 1108 C CA . ASP A 1 152 ? 28.539 46.140 -16.725 1.00 69.56 152 ASP A CA 1
ATOM 1109 C C . ASP A 1 152 ? 29.795 45.770 -15.933 1.00 69.56 152 ASP A C 1
ATOM 1111 O O . ASP A 1 152 ? 30.529 46.639 -15.453 1.00 69.56 152 ASP A O 1
ATOM 1115 N N . GLY A 1 153 ? 29.957 44.474 -15.680 1.00 69.50 153 GLY A N 1
ATOM 1116 C CA . GLY A 1 153 ? 30.965 43.965 -14.765 1.00 69.50 153 GLY A CA 1
ATOM 1117 C C . GLY A 1 153 ? 30.865 42.467 -14.503 1.00 69.50 153 GLY A C 1
ATOM 1118 O O . GLY A 1 153 ? 30.113 41.749 -15.155 1.00 69.50 153 GLY A O 1
ATOM 1119 N N . ARG A 1 154 ? 31.649 42.004 -13.532 1.00 70.62 154 ARG A N 1
ATOM 1120 C CA . ARG A 1 154 ? 31.733 40.616 -13.082 1.00 70.62 154 ARG A CA 1
ATOM 1121 C C . ARG A 1 154 ? 31.278 40.502 -11.628 1.00 70.62 154 ARG A C 1
ATOM 1123 O O . ARG A 1 154 ? 31.591 41.382 -10.825 1.00 70.62 154 ARG A O 1
ATOM 1130 N N . ILE A 1 155 ? 30.568 39.420 -11.317 1.00 68.69 155 ILE A N 1
ATOM 1131 C CA . ILE A 1 155 ? 30.255 38.984 -9.954 1.00 68.69 155 ILE A CA 1
ATOM 1132 C C . ILE A 1 155 ? 30.877 37.599 -9.768 1.00 68.69 155 ILE A C 1
ATOM 1134 O O . ILE A 1 155 ? 30.676 36.739 -10.621 1.00 68.69 155 ILE A O 1
ATOM 1138 N N . ASP A 1 156 ? 31.610 37.397 -8.678 1.00 62.53 156 ASP A N 1
ATOM 1139 C CA . ASP A 1 156 ? 32.260 36.134 -8.320 1.00 62.53 156 ASP A CA 1
ATOM 1140 C C . ASP A 1 156 ? 31.997 35.775 -6.852 1.00 62.53 156 ASP A C 1
ATOM 1142 O O . ASP A 1 156 ? 31.722 36.660 -6.040 1.00 62.53 156 ASP A O 1
ATOM 1146 N N . GLU A 1 157 ? 32.115 34.482 -6.521 1.00 66.12 157 GLU A N 1
ATOM 1147 C CA . GLU A 1 157 ? 32.068 33.958 -5.142 1.00 66.12 157 GLU A CA 1
ATOM 1148 C C . GLU A 1 157 ? 30.877 34.507 -4.334 1.00 66.12 157 GLU A C 1
ATOM 1150 O O . GLU A 1 157 ? 31.031 35.062 -3.245 1.00 66.12 157 GLU A O 1
ATOM 1155 N N . VAL A 1 158 ? 29.673 34.385 -4.901 1.00 64.50 158 VAL A N 1
ATOM 1156 C CA . VAL A 1 158 ? 28.442 34.746 -4.194 1.00 64.50 158 VAL A CA 1
ATOM 1157 C C . VAL A 1 158 ? 28.153 33.692 -3.138 1.00 64.50 158 VAL A C 1
ATOM 1159 O O . VAL A 1 158 ? 28.034 32.511 -3.462 1.00 64.50 158 VAL A O 1
ATOM 1162 N N . ALA A 1 159 ? 27.998 34.123 -1.892 1.00 64.50 159 ALA A N 1
ATOM 1163 C CA . ALA A 1 159 ? 27.580 33.263 -0.798 1.00 64.50 159 ALA A CA 1
ATOM 1164 C C . ALA A 1 159 ? 26.430 33.905 -0.024 1.00 64.50 159 ALA A C 1
ATOM 1166 O O . ALA A 1 159 ? 26.409 35.114 0.225 1.00 64.50 159 ALA A O 1
ATOM 1167 N N . VAL A 1 160 ? 25.470 33.068 0.357 1.00 60.81 160 VAL A N 1
ATOM 1168 C CA . VAL A 1 160 ? 24.339 33.432 1.205 1.00 60.81 160 VAL A CA 1
ATOM 1169 C C . VAL A 1 160 ? 24.411 32.567 2.454 1.00 60.81 160 VAL A C 1
ATOM 1171 O O . VAL A 1 160 ? 24.544 31.350 2.363 1.00 60.81 160 VAL A O 1
ATOM 1174 N N . TYR A 1 161 ? 24.337 33.206 3.611 1.00 60.31 161 TYR A N 1
ATOM 1175 C CA . TYR A 1 161 ? 24.329 32.578 4.922 1.00 60.31 161 TYR A CA 1
ATOM 1176 C C . TYR A 1 161 ? 22.994 32.886 5.578 1.00 60.31 161 TYR A C 1
ATOM 1178 O O . TYR A 1 161 ? 22.608 34.050 5.646 1.00 60.31 161 TYR A O 1
ATOM 1186 N N . ASP A 1 162 ? 22.334 31.875 6.122 1.00 55.72 162 ASP A N 1
ATOM 1187 C CA . ASP A 1 162 ? 21.095 31.972 6.905 1.00 55.72 162 ASP A CA 1
ATOM 1188 C C . ASP A 1 162 ? 21.341 32.433 8.360 1.00 55.72 162 ASP A C 1
ATOM 1190 O O . ASP A 1 162 ? 20.551 32.161 9.262 1.00 55.72 162 ASP A O 1
ATOM 1194 N N . TYR A 1 163 ? 22.462 33.127 8.594 1.00 61.22 163 TYR A N 1
ATOM 1195 C CA . TYR A 1 163 ? 22.822 33.774 9.853 1.00 61.22 163 TYR A CA 1
ATOM 1196 C C . TYR A 1 163 ? 23.684 35.029 9.620 1.00 61.22 163 TYR A C 1
ATOM 1198 O O . TYR A 1 163 ? 24.272 35.248 8.552 1.00 61.22 163 TYR A O 1
ATOM 1206 N N . ALA A 1 164 ? 23.795 35.879 10.642 1.00 69.25 164 ALA A N 1
ATOM 1207 C CA . ALA A 1 164 ? 24.567 37.114 10.591 1.00 69.25 164 ALA A CA 1
ATOM 1208 C C . ALA A 1 164 ? 26.059 36.828 10.825 1.00 69.25 164 ALA A C 1
ATOM 1210 O O . ALA A 1 164 ? 26.468 36.434 11.922 1.00 69.25 164 ALA A O 1
ATOM 1211 N N . LEU A 1 165 ? 26.907 37.040 9.814 1.00 72.31 165 LEU A N 1
ATOM 1212 C CA . LEU A 1 165 ? 28.345 36.843 9.962 1.00 72.31 165 LEU A CA 1
ATOM 1213 C C . LEU A 1 165 ? 28.947 37.909 10.892 1.00 72.31 165 LEU A C 1
ATOM 1215 O O . LEU A 1 165 ? 28.759 39.112 10.676 1.00 72.31 165 LEU A O 1
ATOM 1219 N N . PRO A 1 166 ? 29.760 37.510 11.888 1.00 75.81 166 PRO A N 1
ATOM 1220 C CA . PRO A 1 166 ? 30.524 38.461 12.680 1.00 75.81 166 PRO A CA 1
ATOM 1221 C C . PRO A 1 166 ? 31.513 39.243 11.806 1.00 75.81 166 PRO A C 1
ATOM 1223 O O . PRO A 1 166 ? 32.176 38.671 10.937 1.00 75.81 166 PRO A O 1
ATOM 1226 N N . ALA A 1 167 ? 31.726 40.527 12.111 1.00 74.25 167 ALA A N 1
ATOM 1227 C CA . ALA A 1 167 ? 32.667 41.389 11.382 1.00 74.25 167 ALA A CA 1
ATOM 1228 C C . ALA A 1 167 ? 34.094 40.805 11.274 1.00 74.25 167 ALA A C 1
ATOM 1230 O O . ALA A 1 167 ? 34.795 41.035 10.290 1.00 74.25 167 ALA A O 1
ATOM 1231 N N . SER A 1 168 ? 34.537 40.019 12.265 1.00 68.38 168 SER A N 1
ATOM 1232 C CA . SER A 1 168 ? 35.829 39.320 12.227 1.00 68.38 168 SER A CA 1
ATOM 1233 C C . SER A 1 168 ? 35.899 38.244 11.144 1.00 68.38 168 SER A C 1
ATOM 1235 O O . SER A 1 168 ? 36.956 38.043 10.550 1.00 68.38 168 SER A O 1
ATOM 1237 N N . THR A 1 169 ? 34.787 37.559 10.890 1.00 73.25 169 THR A N 1
ATOM 1238 C CA . THR A 1 169 ? 34.678 36.513 9.871 1.00 73.25 169 THR A CA 1
ATOM 1239 C C . THR A 1 169 ? 34.647 37.142 8.484 1.00 73.25 169 THR A C 1
ATOM 1241 O O . THR A 1 169 ? 35.456 36.769 7.640 1.00 73.25 169 THR A O 1
ATOM 1244 N N . ILE A 1 170 ? 33.858 38.207 8.304 1.00 74.81 170 ILE A N 1
ATOM 1245 C CA . ILE A 1 170 ? 33.803 38.991 7.058 1.00 74.81 170 ILE A CA 1
ATOM 1246 C C . ILE A 1 170 ? 35.190 39.548 6.688 1.00 74.81 170 ILE A C 1
ATOM 1248 O O . ILE A 1 170 ? 35.641 39.424 5.551 1.00 74.81 170 ILE A O 1
ATOM 1252 N N . ALA A 1 171 ? 35.930 40.093 7.660 1.00 67.62 171 ALA A N 1
ATOM 1253 C CA . ALA A 1 171 ? 37.303 40.551 7.434 1.00 67.62 171 ALA A CA 1
ATOM 1254 C C . ALA A 1 171 ? 38.263 39.406 7.055 1.00 67.62 171 ALA A C 1
ATOM 1256 O O . ALA A 1 171 ? 39.246 39.629 6.349 1.00 67.62 171 ALA A O 1
ATOM 1257 N N . THR A 1 172 ? 37.991 38.182 7.512 1.00 70.44 172 THR A N 1
ATOM 1258 C CA . THR A 1 172 ? 38.782 36.997 7.156 1.00 70.44 172 THR A CA 1
ATOM 1259 C C . THR A 1 172 ? 38.462 36.530 5.734 1.00 70.44 172 THR A C 1
ATOM 1261 O O . THR A 1 172 ? 39.395 36.228 4.993 1.00 70.44 172 THR A O 1
ATOM 1264 N N . HIS A 1 173 ? 37.187 36.558 5.327 1.00 73.56 173 HIS A N 1
ATOM 1265 C CA . HIS A 1 173 ? 36.747 36.245 3.959 1.00 73.56 173 HIS A CA 1
ATOM 1266 C C . HIS A 1 173 ? 37.392 37.201 2.944 1.00 73.56 173 HIS A C 1
ATOM 1268 O O . HIS A 1 173 ? 38.007 36.759 1.974 1.00 73.56 173 HIS A O 1
ATOM 1274 N N . PHE A 1 174 ? 37.406 38.506 3.244 1.00 64.88 174 PHE A N 1
ATOM 1275 C CA . PHE A 1 174 ? 38.108 39.498 2.424 1.00 64.88 174 PHE A CA 1
ATOM 1276 C C . PHE A 1 174 ? 39.614 39.203 2.278 1.00 64.88 174 PHE A C 1
ATOM 1278 O O . PHE A 1 174 ? 40.180 39.281 1.186 1.00 64.88 174 PHE A O 1
ATOM 1285 N N . MET A 1 175 ? 40.290 38.855 3.379 1.00 57.06 175 MET A N 1
ATOM 1286 C CA . MET A 1 175 ? 41.733 38.584 3.369 1.00 57.06 175 MET A CA 1
ATOM 1287 C C . MET A 1 175 ? 42.084 37.295 2.608 1.00 57.06 175 MET A C 1
ATOM 1289 O O . MET A 1 175 ? 43.154 37.235 1.993 1.00 57.06 175 MET A O 1
ATOM 1293 N N . ALA A 1 176 ? 41.193 36.298 2.626 1.00 55.50 176 ALA A N 1
ATOM 1294 C CA . ALA A 1 176 ? 41.335 35.046 1.888 1.00 55.50 176 ALA A CA 1
ATOM 1295 C C . ALA A 1 176 ? 41.219 35.239 0.361 1.00 55.50 176 ALA A C 1
ATOM 1297 O O . ALA A 1 176 ? 41.982 34.618 -0.374 1.00 55.50 176 ALA A O 1
ATOM 1298 N N . GLY A 1 177 ? 40.371 36.163 -0.113 1.00 50.34 177 GLY A N 1
ATOM 1299 C CA . GLY A 1 177 ? 40.168 36.448 -1.546 1.00 50.34 177 GLY A CA 1
ATOM 1300 C C . GLY A 1 177 ? 41.175 37.410 -2.209 1.00 50.34 177 GLY A C 1
ATOM 1301 O O . GLY A 1 177 ? 41.043 37.742 -3.383 1.00 50.34 177 GLY A O 1
ATOM 1302 N N . SER A 1 178 ? 42.225 37.869 -1.511 1.00 36.84 178 SER A N 1
ATOM 1303 C CA . SER A 1 178 ? 43.207 38.834 -2.066 1.00 36.84 178 SER A CA 1
ATOM 1304 C C . SER A 1 178 ? 44.196 38.262 -3.107 1.00 36.84 178 SER A C 1
ATOM 1306 O O . SER A 1 178 ? 45.031 38.997 -3.649 1.00 36.84 178 SER A O 1
ATOM 1308 N N . ALA A 1 179 ? 44.104 36.969 -3.427 1.00 37.22 179 ALA A N 1
ATOM 1309 C CA . ALA A 1 179 ? 44.763 36.366 -4.580 1.00 37.22 179 ALA A CA 1
ATOM 1310 C C . ALA A 1 179 ? 43.776 36.351 -5.756 1.00 37.22 179 ALA A C 1
ATOM 1312 O O . ALA A 1 179 ? 42.878 35.525 -5.772 1.00 37.22 179 ALA A O 1
ATOM 1313 N N . ALA A 1 180 ? 43.939 37.264 -6.723 1.00 34.44 180 ALA A N 1
ATOM 1314 C CA . ALA A 1 180 ? 43.096 37.346 -7.924 1.00 34.44 180 ALA A CA 1
ATOM 1315 C C . ALA A 1 180 ? 42.811 35.944 -8.528 1.00 34.44 180 ALA A C 1
ATOM 1317 O O . ALA A 1 180 ? 43.764 35.322 -9.018 1.00 34.44 180 ALA A O 1
ATOM 1318 N N . PRO A 1 181 ? 41.558 35.439 -8.503 1.00 32.78 181 PRO A N 1
ATOM 1319 C CA . PRO A 1 181 ? 41.273 34.055 -8.882 1.00 32.78 181 PRO A CA 1
ATOM 1320 C C . PRO A 1 181 ? 41.064 33.858 -10.388 1.00 32.78 181 PRO A C 1
ATOM 1322 O O . PRO A 1 181 ? 40.472 34.685 -11.086 1.00 32.78 181 PRO A O 1
ATOM 1325 N N . VAL A 1 182 ? 41.545 32.707 -10.868 1.00 37.06 182 VAL A N 1
ATOM 1326 C CA . VAL A 1 182 ? 41.345 32.146 -12.209 1.00 37.06 182 VAL A CA 1
ATOM 1327 C C . VAL A 1 182 ? 40.268 31.069 -12.095 1.00 37.06 182 VAL A C 1
ATOM 1329 O O . VAL A 1 182 ? 40.545 29.962 -11.652 1.00 37.06 182 VAL A O 1
ATOM 1332 N N . GLY A 1 183 ? 39.051 31.409 -12.495 1.00 34.75 183 GLY A N 1
ATOM 1333 C CA . GLY A 1 183 ? 37.928 30.495 -12.687 1.00 34.75 183 GLY A CA 1
ATOM 1334 C C . GLY A 1 183 ? 36.931 31.232 -13.565 1.00 34.75 183 GLY A C 1
ATOM 1335 O O . GLY A 1 183 ? 36.502 32.318 -13.198 1.00 34.75 183 GLY A O 1
ATOM 1336 N N . GLU A 1 184 ? 36.699 30.757 -14.780 1.00 31.06 184 GLU A N 1
ATOM 1337 C CA . GLU A 1 184 ? 35.960 31.461 -15.830 1.00 31.06 184 GLU A CA 1
ATOM 1338 C C . GLU A 1 184 ? 34.509 30.952 -15.838 1.00 31.06 184 GLU A C 1
ATOM 1340 O O . GLU A 1 184 ? 34.300 29.758 -16.024 1.00 31.06 184 GLU A O 1
ATOM 1345 N N . ILE A 1 185 ? 33.505 31.822 -15.678 1.00 30.44 185 ILE A N 1
ATOM 1346 C CA . ILE A 1 185 ? 32.149 31.531 -16.172 1.00 30.44 185 ILE A CA 1
ATOM 1347 C C . ILE A 1 185 ? 32.082 32.140 -17.574 1.00 30.44 185 ILE A C 1
ATOM 1349 O O . ILE A 1 185 ? 31.813 33.331 -17.734 1.00 30.44 185 ILE A O 1
ATOM 1353 N N . ILE A 1 186 ? 32.388 31.341 -18.601 1.00 30.06 186 ILE A N 1
ATOM 1354 C CA . ILE A 1 186 ? 32.090 31.711 -19.990 1.00 30.06 186 ILE A CA 1
ATOM 1355 C C . ILE A 1 186 ? 30.691 31.193 -20.309 1.00 30.06 186 ILE A C 1
ATOM 1357 O O . ILE A 1 186 ? 30.474 29.989 -20.399 1.00 30.06 186 ILE A O 1
ATOM 1361 N N . LEU A 1 187 ? 29.744 32.099 -20.534 1.00 28.41 187 LEU A N 1
ATOM 1362 C CA . LEU A 1 187 ? 28.406 31.738 -20.998 1.00 28.41 187 LEU A CA 1
ATOM 1363 C C . LEU A 1 187 ? 28.463 31.356 -22.492 1.00 28.41 187 LEU A C 1
ATOM 1365 O O . LEU A 1 187 ? 28.527 32.234 -23.356 1.00 28.41 187 LEU A O 1
ATOM 1369 N N . SER A 1 188 ? 28.449 30.056 -22.810 1.00 26.89 188 SER A N 1
ATOM 1370 C CA . SER A 1 188 ? 28.179 29.542 -24.167 1.00 26.89 188 SER A CA 1
ATOM 1371 C C . SER A 1 188 ? 27.361 28.239 -24.142 1.00 26.89 188 SER A C 1
ATOM 1373 O O . SER A 1 188 ? 27.237 27.619 -23.096 1.00 26.89 188 SER A O 1
ATOM 1375 N N . THR A 1 189 ? 26.742 27.885 -25.269 1.00 31.61 189 THR A N 1
ATOM 1376 C CA . THR A 1 189 ? 25.324 27.490 -25.356 1.00 31.61 189 THR A CA 1
ATOM 1377 C C . THR A 1 189 ? 24.910 26.032 -25.179 1.00 31.61 189 THR A C 1
ATOM 1379 O O . THR A 1 189 ? 23.712 25.816 -25.262 1.00 31.61 189 THR A O 1
ATOM 1382 N N . ASP A 1 190 ? 25.763 25.044 -24.916 1.00 27.42 190 ASP A N 1
ATOM 1383 C CA . ASP A 1 190 ? 25.287 23.649 -24.898 1.00 27.42 190 ASP A CA 1
ATOM 1384 C C . ASP A 1 190 ? 25.964 22.810 -23.798 1.00 27.42 190 ASP A C 1
ATOM 1386 O O . ASP A 1 190 ? 27.171 22.927 -23.588 1.00 27.42 190 ASP A O 1
ATOM 1390 N N . THR A 1 191 ? 25.166 21.945 -23.149 1.00 23.42 191 THR A N 1
ATOM 1391 C CA . THR A 1 191 ? 25.452 20.967 -22.062 1.00 23.42 191 THR A CA 1
ATOM 1392 C C . THR A 1 191 ? 25.662 21.488 -20.625 1.00 23.42 191 THR A C 1
ATOM 1394 O O . THR A 1 191 ? 26.573 22.260 -20.345 1.00 23.42 191 THR A O 1
ATOM 1397 N N . ILE A 1 192 ? 24.819 21.003 -19.696 1.00 23.27 192 ILE A N 1
ATOM 1398 C CA . ILE A 1 192 ? 24.988 21.100 -18.235 1.00 23.27 192 ILE A CA 1
ATOM 1399 C C . ILE A 1 192 ? 25.693 19.816 -17.774 1.00 23.27 192 ILE A C 1
ATOM 1401 O O . ILE A 1 192 ? 25.082 18.753 -17.755 1.00 23.27 192 ILE A O 1
ATOM 1405 N N . GLU A 1 193 ? 26.971 19.912 -17.409 1.00 23.67 193 GLU A N 1
ATOM 1406 C CA . GLU A 1 193 ? 27.637 18.931 -16.545 1.00 23.67 193 GLU A CA 1
ATOM 1407 C C . GLU A 1 193 ? 27.538 19.435 -15.098 1.00 23.67 193 GLU A C 1
ATOM 1409 O O . GLU A 1 193 ? 27.903 20.577 -14.804 1.00 23.67 193 GLU A O 1
ATOM 1414 N N . LEU A 1 194 ? 27.026 18.601 -14.188 1.00 22.22 194 LEU A N 1
ATOM 1415 C CA . LEU A 1 194 ? 27.033 18.887 -12.750 1.00 22.22 194 LEU A CA 1
ATOM 1416 C C . LEU A 1 194 ? 28.486 18.891 -12.229 1.00 22.22 194 LEU A C 1
ATOM 1418 O O . LEU A 1 194 ? 29.268 18.020 -12.620 1.00 22.22 194 LEU A O 1
ATOM 1422 N N . PRO A 1 195 ? 28.883 19.829 -11.347 1.00 24.20 195 PRO A N 1
ATOM 1423 C CA . PRO A 1 195 ? 30.255 19.890 -10.862 1.00 24.20 195 PRO A CA 1
ATOM 1424 C C . PRO A 1 195 ? 30.564 18.712 -9.928 1.00 24.20 195 PRO A C 1
ATOM 1426 O O . PRO A 1 195 ? 29.792 18.377 -9.030 1.00 24.20 195 PRO A O 1
ATOM 1429 N N . ALA A 1 196 ? 31.733 18.103 -10.133 1.00 24.47 196 ALA A N 1
ATOM 1430 C CA . ALA A 1 196 ? 32.296 17.094 -9.246 1.00 24.47 196 ALA A CA 1
ATOM 1431 C C . ALA A 1 196 ? 32.470 17.636 -7.814 1.00 24.47 196 ALA A C 1
ATOM 1433 O O . ALA A 1 196 ? 32.903 18.770 -7.612 1.00 24.47 196 ALA A O 1
ATOM 1434 N N . ILE A 1 197 ? 32.171 16.799 -6.819 1.00 25.61 197 ILE A N 1
ATOM 1435 C CA . ILE A 1 197 ? 32.319 17.118 -5.393 1.00 25.61 197 ILE A CA 1
ATOM 1436 C C . ILE A 1 197 ? 33.797 16.974 -4.990 1.00 25.61 197 ILE A C 1
ATOM 1438 O O . ILE A 1 197 ? 34.365 15.884 -5.068 1.00 25.61 197 ILE A O 1
ATOM 1442 N N . GLU A 1 198 ? 34.426 18.058 -4.525 1.00 28.12 198 GLU A N 1
ATOM 1443 C CA . GLU A 1 198 ? 35.759 18.027 -3.903 1.00 28.12 198 GLU A CA 1
ATOM 1444 C C . GLU A 1 198 ? 35.660 17.713 -2.399 1.00 28.12 198 GLU A C 1
ATOM 1446 O O . GLU A 1 198 ? 35.001 18.424 -1.643 1.00 28.12 198 GLU A O 1
ATOM 1451 N N . LEU A 1 199 ? 36.369 16.676 -1.937 1.00 25.86 199 LEU A N 1
ATOM 1452 C CA . LEU A 1 199 ? 36.573 16.388 -0.511 1.00 25.86 199 LEU A CA 1
ATOM 1453 C C . LEU A 1 199 ? 38.010 16.743 -0.109 1.00 25.86 199 LEU A C 1
ATOM 1455 O O . LEU A 1 199 ? 38.969 16.226 -0.681 1.00 25.86 199 LEU A O 1
ATOM 1459 N N . SER A 1 200 ? 38.164 17.596 0.907 1.00 28.17 200 SER A N 1
ATOM 1460 C CA . SER A 1 200 ? 39.468 18.021 1.433 1.00 28.17 200 SER A CA 1
ATOM 1461 C C . SER A 1 200 ? 39.706 17.433 2.828 1.00 28.17 200 SER A C 1
ATOM 1463 O O . SER A 1 200 ? 38.877 17.592 3.723 1.00 28.17 200 SER A O 1
ATOM 1465 N N . PHE A 1 201 ? 40.834 16.742 3.034 1.00 30.64 201 PHE A N 1
ATOM 1466 C CA . PHE A 1 201 ? 41.196 16.130 4.321 1.00 30.64 201 PHE A CA 1
ATOM 1467 C C . PHE A 1 201 ? 42.332 16.901 5.009 1.00 30.64 201 PHE A C 1
ATOM 1469 O O . PHE A 1 201 ? 43.397 17.107 4.425 1.00 30.64 201 PHE A O 1
ATOM 1476 N N . ASP A 1 202 ? 42.164 17.238 6.291 1.00 29.95 202 ASP A N 1
ATOM 1477 C CA . ASP A 1 202 ? 43.263 17.733 7.129 1.00 29.95 202 ASP A CA 1
ATOM 1478 C C . ASP A 1 202 ? 44.123 16.557 7.637 1.00 29.95 202 ASP A C 1
ATOM 1480 O O . ASP A 1 202 ? 43.793 15.858 8.601 1.00 29.95 202 ASP A O 1
ATOM 1484 N N . LEU A 1 203 ? 45.260 16.330 6.976 1.00 34.03 203 LEU A N 1
ATOM 1485 C CA . LEU A 1 203 ? 46.197 15.240 7.275 1.00 34.03 203 LEU A CA 1
ATOM 1486 C C . LEU A 1 203 ? 46.966 15.417 8.604 1.00 34.03 203 LEU A C 1
ATOM 1488 O O . LEU A 1 203 ? 47.759 14.544 8.965 1.00 34.03 203 LEU A O 1
ATOM 1492 N N . GLN A 1 204 ? 46.738 16.489 9.376 1.00 31.36 204 GLN A N 1
ATOM 1493 C CA . GLN A 1 204 ? 47.422 16.708 10.662 1.00 31.36 204 GLN A CA 1
ATOM 1494 C C . GLN A 1 204 ? 46.970 15.769 11.802 1.00 31.36 204 GLN A C 1
ATOM 1496 O O . GLN A 1 204 ? 47.548 15.814 12.892 1.00 31.36 204 GLN A O 1
ATOM 1501 N N . ARG A 1 205 ? 45.970 14.896 11.589 1.00 31.91 205 ARG A N 1
ATOM 1502 C CA . ARG A 1 205 ? 45.414 13.991 12.624 1.00 31.91 205 ARG A CA 1
ATOM 1503 C C . ARG A 1 205 ? 45.428 12.495 12.274 1.00 31.91 205 ARG A C 1
ATOM 1505 O O . ARG A 1 205 ? 44.642 11.726 12.824 1.00 31.91 205 ARG A O 1
ATOM 1512 N N . LEU A 1 206 ? 46.340 12.044 11.415 1.00 34.28 206 LEU A N 1
ATOM 1513 C CA . LEU A 1 206 ? 46.514 10.614 11.124 1.00 34.28 206 LEU A CA 1
ATOM 1514 C C . LEU A 1 206 ? 47.140 9.854 12.310 1.00 34.28 206 LEU A C 1
ATOM 1516 O O . LEU A 1 206 ? 48.235 10.178 12.773 1.00 34.28 206 LEU A O 1
ATOM 1520 N N . ARG A 1 207 ? 46.466 8.798 12.791 1.00 37.53 207 ARG A N 1
ATOM 1521 C CA . ARG A 1 207 ? 47.047 7.841 13.748 1.00 37.53 207 ARG A CA 1
ATOM 1522 C C . ARG A 1 207 ? 47.898 6.818 13.001 1.00 37.53 207 ARG A C 1
ATOM 1524 O O . ARG A 1 207 ? 47.376 6.006 12.247 1.00 37.53 207 ARG A O 1
ATOM 1531 N N . VAL A 1 208 ? 49.203 6.821 13.262 1.00 37.66 208 VAL A N 1
ATOM 1532 C CA . VAL A 1 208 ? 50.125 5.803 12.744 1.00 37.66 208 VAL A CA 1
ATOM 1533 C C . VAL A 1 208 ? 50.035 4.551 13.618 1.00 37.66 208 VAL A C 1
ATOM 1535 O O . VAL A 1 208 ? 50.304 4.603 14.822 1.00 37.66 208 VAL A O 1
ATOM 1538 N N . VAL A 1 209 ? 49.662 3.427 13.011 1.00 36.97 209 VAL A N 1
ATOM 1539 C CA . VAL A 1 209 ? 49.701 2.095 13.628 1.00 36.97 209 VAL A CA 1
ATOM 1540 C C . VAL A 1 209 ? 50.822 1.267 13.006 1.00 36.97 209 VAL A C 1
ATOM 1542 O O . VAL A 1 209 ? 51.209 1.498 11.861 1.00 36.97 209 VAL A O 1
ATOM 1545 N N . ASP A 1 210 ? 51.396 0.338 13.765 1.00 37.69 210 ASP A N 1
ATOM 1546 C CA . ASP A 1 210 ? 52.397 -0.584 13.226 1.00 37.69 210 ASP A CA 1
ATOM 1547 C C . ASP A 1 210 ? 51.760 -1.723 12.403 1.00 37.69 210 ASP A C 1
ATOM 1549 O O . ASP A 1 210 ? 50.540 -1.835 12.290 1.00 37.69 210 ASP A O 1
ATOM 1553 N N . ALA A 1 211 ? 52.594 -2.603 11.836 1.00 29.80 211 ALA A N 1
ATOM 1554 C CA . ALA A 1 211 ? 52.161 -3.748 11.023 1.00 29.80 211 ALA A CA 1
ATOM 1555 C C . ALA A 1 211 ? 51.299 -4.788 11.781 1.00 29.80 211 ALA A C 1
ATOM 1557 O O . ALA A 1 211 ? 50.880 -5.779 11.186 1.00 29.80 211 ALA A O 1
ATOM 1558 N N . PHE A 1 212 ? 51.048 -4.580 13.079 1.00 34.28 212 PHE A N 1
ATOM 1559 C CA . PHE A 1 212 ? 50.169 -5.388 13.924 1.00 34.28 212 PHE A CA 1
ATOM 1560 C C . PHE A 1 212 ? 48.987 -4.578 14.493 1.00 34.28 212 PHE A C 1
ATOM 1562 O O . PHE A 1 212 ? 48.295 -5.056 15.393 1.00 34.28 212 PHE A O 1
ATOM 1569 N N . GLY A 1 213 ? 48.747 -3.361 13.989 1.00 33.88 213 GLY A N 1
ATOM 1570 C CA . GLY A 1 213 ? 47.605 -2.524 14.359 1.00 33.88 213 GLY A CA 1
ATOM 1571 C C . GLY A 1 213 ? 47.734 -1.811 15.710 1.00 33.88 213 GLY A C 1
ATOM 1572 O O . GLY A 1 213 ? 46.735 -1.314 16.227 1.00 33.88 213 GLY A O 1
ATOM 1573 N N . GLN A 1 214 ? 48.927 -1.747 16.316 1.00 37.31 214 GLN A N 1
ATOM 1574 C CA . GLN A 1 214 ? 49.118 -1.061 17.601 1.00 37.31 214 GLN A CA 1
ATOM 1575 C C . GLN A 1 214 ? 49.484 0.425 17.403 1.00 37.31 214 GLN A C 1
ATOM 1577 O O . GLN A 1 214 ? 50.308 0.729 16.537 1.00 37.31 214 GLN A O 1
ATOM 1582 N N . PRO A 1 215 ? 48.935 1.368 18.203 1.00 35.56 215 PRO A N 1
ATOM 1583 C CA . PRO A 1 215 ? 49.240 2.794 18.074 1.00 35.56 215 PRO A CA 1
ATOM 1584 C C . PRO A 1 215 ? 50.720 3.090 18.347 1.00 35.56 215 PRO A C 1
ATOM 1586 O O . PRO A 1 215 ? 51.225 2.816 19.441 1.00 35.56 215 PRO A O 1
ATOM 1589 N N . VAL A 1 216 ? 51.414 3.710 17.392 1.00 41.31 216 VAL A N 1
ATOM 1590 C CA . VAL A 1 216 ? 52.800 4.152 17.584 1.00 41.31 216 VAL A CA 1
ATOM 1591 C C . VAL A 1 216 ? 52.788 5.485 18.330 1.00 41.31 216 VAL A C 1
ATOM 1593 O O . VAL A 1 216 ? 52.352 6.511 17.810 1.00 41.31 216 VAL A O 1
ATOM 1596 N N . LYS A 1 217 ? 53.253 5.483 19.581 1.00 34.16 217 LYS A N 1
ATOM 1597 C CA . LYS A 1 217 ? 53.348 6.705 20.391 1.00 34.16 217 LYS A CA 1
ATOM 1598 C C . LYS A 1 217 ? 54.479 7.601 19.861 1.00 34.16 217 LYS A C 1
ATOM 1600 O O . LYS A 1 217 ? 55.603 7.129 19.722 1.00 34.16 217 LYS A O 1
ATOM 1605 N N . ASP A 1 218 ? 54.162 8.874 19.615 1.00 38.00 218 ASP A N 1
ATOM 1606 C CA . ASP A 1 218 ? 55.061 9.955 19.163 1.00 38.00 218 ASP A CA 1
ATOM 1607 C C . ASP A 1 218 ? 55.500 9.924 17.679 1.00 38.00 218 ASP A C 1
ATOM 1609 O O . ASP A 1 218 ? 56.604 10.355 17.341 1.00 38.00 218 ASP A O 1
ATOM 1613 N N . ALA A 1 219 ? 54.639 9.465 16.764 1.00 36.34 219 ALA A N 1
ATOM 1614 C CA . ALA A 1 219 ? 54.872 9.634 15.326 1.00 36.34 219 ALA A CA 1
ATOM 1615 C C . ALA A 1 219 ? 54.646 11.101 14.899 1.00 36.34 219 ALA A C 1
ATOM 1617 O O . ALA A 1 219 ? 53.513 11.542 14.728 1.00 36.34 219 ALA A O 1
ATOM 1618 N N . LEU A 1 220 ? 55.732 11.862 14.739 1.00 33.16 220 LEU A N 1
ATOM 1619 C CA . LEU A 1 220 ? 55.717 13.191 14.124 1.00 33.16 220 LEU A CA 1
ATOM 1620 C C . LEU A 1 220 ? 55.954 13.032 12.614 1.00 33.16 220 LEU A C 1
ATOM 1622 O O . LEU A 1 220 ? 57.051 12.653 12.202 1.00 33.16 220 LEU A O 1
ATOM 1626 N N . ILE A 1 221 ? 54.936 13.292 11.794 1.00 35.47 221 ILE A N 1
ATOM 1627 C CA . ILE A 1 221 ? 55.075 13.317 10.333 1.00 35.47 221 ILE A CA 1
ATOM 1628 C C . ILE A 1 221 ? 55.443 14.752 9.929 1.00 35.47 221 ILE A C 1
ATOM 1630 O O . ILE A 1 221 ? 54.576 15.612 9.814 1.00 35.47 221 ILE A O 1
ATOM 1634 N N . GLU A 1 222 ? 56.737 15.032 9.757 1.00 29.86 222 GLU A N 1
ATOM 1635 C CA . GLU A 1 222 ? 57.212 16.295 9.174 1.00 29.86 222 GLU A CA 1
ATOM 1636 C C . GLU A 1 222 ? 57.484 16.114 7.675 1.00 29.86 222 GLU A C 1
ATOM 1638 O O . GLU A 1 222 ? 58.426 15.424 7.278 1.00 29.86 222 GLU A O 1
ATOM 1643 N N . PHE A 1 223 ? 56.701 16.784 6.828 1.00 31.72 223 PHE A N 1
ATOM 1644 C CA . PHE A 1 223 ? 57.011 16.914 5.406 1.00 31.72 223 PHE A CA 1
ATOM 1645 C C . PHE A 1 223 ? 58.004 18.067 5.218 1.00 31.72 223 PHE A C 1
ATOM 1647 O O . PHE A 1 223 ? 57.662 19.235 5.378 1.00 31.72 223 PHE A O 1
ATOM 1654 N N . SER A 1 224 ? 59.264 17.745 4.914 1.00 27.23 224 SER A N 1
ATOM 1655 C CA . SER A 1 224 ? 60.314 18.742 4.664 1.00 27.23 224 SER A CA 1
ATOM 1656 C C . SER A 1 224 ? 61.007 18.516 3.319 1.00 27.23 224 SER A C 1
ATOM 1658 O O . SER A 1 224 ? 62.149 18.077 3.269 1.00 27.23 224 SER A O 1
ATOM 1660 N N . SER A 1 225 ? 60.324 18.808 2.209 1.00 30.52 225 SER A N 1
ATOM 1661 C CA . SER A 1 225 ? 60.946 19.071 0.895 1.00 30.52 225 SER A CA 1
ATOM 1662 C C . SER A 1 225 ? 59.872 19.371 -0.167 1.00 30.52 225 SER A C 1
ATOM 1664 O O . SER A 1 225 ? 58.880 18.648 -0.196 1.00 30.52 225 SER A O 1
ATOM 1666 N N . PRO A 1 226 ? 60.070 20.359 -1.064 1.00 29.84 226 PRO A N 1
ATOM 1667 C CA . PRO A 1 226 ? 59.140 20.684 -2.153 1.00 29.84 226 PRO A CA 1
ATOM 1668 C C . PRO A 1 226 ? 59.245 19.765 -3.388 1.00 29.84 226 PRO A C 1
ATOM 1670 O O . PRO A 1 226 ? 58.543 19.994 -4.364 1.00 29.84 226 PRO A O 1
ATOM 1673 N N . ASP A 1 227 ? 60.090 18.729 -3.368 1.00 33.72 227 ASP A N 1
ATOM 1674 C CA . ASP A 1 227 ? 60.242 17.797 -4.494 1.00 33.72 227 ASP A CA 1
ATOM 1675 C C . ASP A 1 227 ? 59.729 16.393 -4.120 1.00 33.72 227 ASP A C 1
ATOM 1677 O O . ASP A 1 227 ? 60.482 15.575 -3.583 1.00 33.72 227 ASP A O 1
ATOM 1681 N N . VAL A 1 228 ? 58.458 16.092 -4.413 1.00 32.06 228 VAL A N 1
ATOM 1682 C CA . VAL A 1 228 ? 57.892 14.730 -4.345 1.00 32.06 228 VAL A CA 1
ATOM 1683 C C . VAL A 1 228 ? 57.285 14.367 -5.704 1.00 32.06 228 VAL A C 1
ATOM 1685 O O . VAL A 1 228 ? 56.364 15.020 -6.178 1.00 32.06 228 VAL A O 1
ATOM 1688 N N . PHE A 1 229 ? 57.826 13.320 -6.337 1.00 32.53 229 PHE A N 1
ATOM 1689 C CA . PHE A 1 229 ? 57.298 12.699 -7.558 1.00 32.53 229 PHE A CA 1
ATOM 1690 C C . PHE A 1 229 ? 56.242 11.630 -7.202 1.00 32.53 229 PHE A C 1
ATOM 1692 O O . PHE A 1 229 ? 56.426 10.883 -6.242 1.00 32.53 229 PHE A O 1
ATOM 1699 N N . CYS A 1 230 ? 55.162 11.560 -7.989 1.00 30.45 230 CYS A N 1
ATOM 1700 C CA . CYS A 1 230 ? 53.956 10.744 -7.779 1.00 30.45 230 CYS A CA 1
ATOM 1701 C C . CYS A 1 230 ? 54.209 9.222 -7.653 1.00 30.45 230 CYS A C 1
ATOM 1703 O O . CYS A 1 230 ? 54.963 8.639 -8.434 1.00 30.45 230 CYS A O 1
ATOM 1705 N N . TYR A 1 231 ? 53.519 8.578 -6.702 1.00 35.25 231 TYR A N 1
ATOM 1706 C CA . TYR A 1 231 ? 53.497 7.123 -6.478 1.00 35.25 231 TYR A CA 1
ATOM 1707 C C . TYR A 1 231 ? 52.350 6.443 -7.253 1.00 35.25 231 TYR A C 1
ATOM 1709 O O . TYR A 1 231 ? 51.327 7.067 -7.518 1.00 35.25 231 TYR A O 1
ATOM 1717 N N . SER A 1 232 ? 52.500 5.156 -7.587 1.00 30.59 232 SER A N 1
ATOM 1718 C CA . SER A 1 232 ? 51.444 4.321 -8.184 1.00 30.59 232 SER A CA 1
ATOM 1719 C C . SER A 1 232 ? 50.500 3.766 -7.111 1.00 30.59 232 SER A C 1
ATOM 1721 O O . SER A 1 232 ? 50.960 3.072 -6.202 1.00 30.59 232 SER A O 1
ATOM 1723 N N . VAL A 1 233 ? 49.198 4.014 -7.247 1.00 31.69 233 VAL A N 1
ATOM 1724 C CA . VAL A 1 233 ? 48.141 3.346 -6.473 1.00 31.69 233 VAL A CA 1
ATOM 1725 C C . VAL A 1 233 ? 47.802 2.030 -7.176 1.00 31.69 233 VAL A C 1
ATOM 1727 O O . VAL A 1 233 ? 47.539 2.024 -8.374 1.00 31.69 233 VAL A O 1
ATOM 1730 N N . SER A 1 234 ? 47.837 0.910 -6.455 1.00 31.45 234 SER A N 1
ATOM 1731 C CA . SER A 1 234 ? 47.305 -0.371 -6.932 1.00 31.45 234 SER A CA 1
ATOM 1732 C C . SER A 1 234 ? 46.203 -0.816 -5.975 1.00 31.45 234 SER A C 1
ATOM 1734 O O . SER A 1 234 ? 46.503 -1.393 -4.930 1.00 31.45 234 SER A O 1
ATOM 1736 N N . ALA A 1 235 ? 44.950 -0.516 -6.306 1.00 29.98 235 ALA A N 1
ATOM 1737 C CA . ALA A 1 235 ? 43.790 -1.112 -5.653 1.00 29.98 235 ALA A CA 1
ATOM 1738 C C . ALA A 1 235 ? 43.244 -2.240 -6.544 1.00 29.98 235 ALA A C 1
ATOM 1740 O O . ALA A 1 235 ? 43.249 -2.128 -7.769 1.00 29.98 235 ALA A O 1
ATOM 1741 N N . ILE A 1 236 ? 42.841 -3.350 -5.922 1.00 31.88 236 ILE A N 1
ATOM 1742 C CA . ILE A 1 236 ? 42.132 -4.459 -6.567 1.00 31.88 236 ILE A CA 1
ATOM 1743 C C . ILE A 1 236 ? 40.637 -4.137 -6.470 1.00 31.88 236 ILE A C 1
ATOM 1745 O O . ILE A 1 236 ? 40.028 -4.447 -5.456 1.00 31.88 236 ILE A O 1
ATOM 1749 N N . SER A 1 237 ? 40.095 -3.485 -7.495 1.00 26.88 237 SER A N 1
ATOM 1750 C CA . SER A 1 237 ? 38.721 -3.609 -8.012 1.00 26.88 237 SER A CA 1
ATOM 1751 C C . SER A 1 237 ? 38.555 -2.608 -9.162 1.00 26.88 237 SER A C 1
ATOM 1753 O O . SER A 1 237 ? 39.133 -1.522 -9.166 1.00 26.88 237 SER A O 1
ATOM 1755 N N . SER A 1 238 ? 37.877 -3.046 -10.213 1.00 32.31 238 SER A N 1
ATOM 1756 C CA . SER A 1 238 ? 37.880 -2.472 -11.555 1.00 32.31 238 SER A CA 1
ATOM 1757 C C . SER A 1 238 ? 36.580 -1.719 -11.833 1.00 32.31 238 SER A C 1
ATOM 1759 O O . SER A 1 238 ? 35.617 -2.337 -12.263 1.00 32.31 238 SER A O 1
ATOM 1761 N N . PHE A 1 239 ? 36.573 -0.401 -11.622 1.00 24.44 239 PHE A N 1
ATOM 1762 C CA . PHE A 1 239 ? 35.692 0.562 -12.294 1.00 24.44 239 PHE A CA 1
ATOM 1763 C C . PHE A 1 239 ? 36.371 1.947 -12.214 1.00 24.44 239 PHE A C 1
ATOM 1765 O O . PHE A 1 239 ? 36.829 2.347 -11.149 1.00 24.44 239 PHE A O 1
ATOM 1772 N N . LEU A 1 240 ? 36.428 2.661 -13.345 1.00 28.22 240 LEU A N 1
ATOM 1773 C CA . LEU A 1 240 ? 36.840 4.070 -13.522 1.00 28.22 240 LEU A CA 1
ATOM 1774 C C . LEU A 1 240 ? 38.348 4.405 -13.560 1.00 28.22 240 LEU A C 1
ATOM 1776 O O . LEU A 1 240 ? 39.173 3.979 -12.753 1.00 28.22 240 LEU A O 1
ATOM 1780 N N . GLY A 1 241 ? 38.708 5.207 -14.568 1.00 31.97 241 GLY A N 1
ATOM 1781 C CA . GLY A 1 241 ? 40.067 5.666 -14.834 1.00 31.97 241 GLY A CA 1
ATOM 1782 C C . GLY A 1 241 ? 40.557 6.677 -13.800 1.00 31.97 241 GLY A C 1
ATOM 1783 O O . GLY A 1 241 ? 39.895 7.665 -13.507 1.00 31.97 241 GLY A O 1
ATOM 1784 N N . SER A 1 242 ? 41.763 6.461 -13.283 1.00 32.81 242 SER A N 1
ATOM 1785 C CA . SER A 1 242 ? 42.460 7.436 -12.447 1.00 32.81 242 SER A CA 1
ATOM 1786 C C . SER A 1 242 ? 43.078 8.547 -13.309 1.00 32.81 242 SER A C 1
ATOM 1788 O O . SER A 1 242 ? 43.930 8.250 -14.153 1.00 32.81 242 SER A O 1
ATOM 1790 N N . GLU A 1 243 ? 42.755 9.821 -13.065 1.00 35.78 243 GLU A N 1
ATOM 1791 C CA . GLU A 1 243 ? 43.664 10.909 -13.457 1.00 35.78 243 GLU A CA 1
ATOM 1792 C C . GLU A 1 243 ? 44.948 10.848 -12.598 1.00 35.78 243 GLU A C 1
ATOM 1794 O O . GLU A 1 243 ? 44.902 10.482 -11.418 1.00 35.78 243 GLU A O 1
ATOM 1799 N N . PRO A 1 244 ? 46.124 11.198 -13.151 1.00 32.88 244 PRO A N 1
ATOM 1800 C CA . PRO A 1 244 ? 47.360 11.239 -12.382 1.00 32.88 244 PRO A CA 1
ATOM 1801 C C . PRO A 1 244 ? 47.336 12.371 -11.339 1.00 32.88 244 PRO A C 1
ATOM 1803 O O . PRO A 1 244 ? 46.942 13.498 -11.628 1.00 32.88 244 PRO A O 1
ATOM 1806 N N . CYS A 1 245 ? 47.821 12.055 -10.133 1.00 35.00 245 CYS A N 1
ATOM 1807 C CA . CYS A 1 245 ? 48.018 12.947 -8.984 1.00 35.00 245 CYS A CA 1
ATOM 1808 C C . CYS A 1 245 ? 48.519 14.351 -9.401 1.00 35.00 245 CYS A C 1
ATOM 1810 O O . CYS A 1 245 ? 49.609 14.481 -9.965 1.00 35.00 245 CYS A O 1
ATOM 1812 N N . LYS A 1 246 ? 47.738 15.401 -9.114 1.00 34.78 246 LYS A N 1
ATOM 1813 C CA . LYS A 1 246 ? 48.170 16.805 -9.227 1.00 34.78 246 LYS A CA 1
ATOM 1814 C C . LYS A 1 246 ? 48.676 17.265 -7.859 1.00 34.78 246 LYS A C 1
ATOM 1816 O O . LYS A 1 246 ? 48.109 16.904 -6.833 1.00 34.78 246 LYS A O 1
ATOM 1821 N N . THR A 1 247 ? 49.754 18.042 -7.848 1.00 35.12 247 THR A N 1
ATOM 1822 C CA . THR A 1 247 ? 50.263 18.730 -6.653 1.00 35.12 247 THR A CA 1
ATOM 1823 C C . THR A 1 247 ? 50.185 20.227 -6.873 1.00 35.12 247 THR A C 1
ATOM 1825 O O . THR A 1 247 ? 50.543 20.709 -7.952 1.00 35.12 247 THR A O 1
ATOM 1828 N N . ASP A 1 248 ? 49.774 20.962 -5.850 1.00 37.31 248 ASP A N 1
ATOM 1829 C CA . ASP A 1 248 ? 49.842 22.419 -5.866 1.00 37.31 248 ASP A CA 1
ATOM 1830 C C . ASP A 1 248 ? 51.261 22.928 -5.537 1.00 37.31 248 ASP A C 1
ATOM 1832 O O . ASP A 1 248 ? 52.189 22.167 -5.246 1.00 37.31 248 ASP A O 1
ATOM 1836 N N . ALA A 1 249 ? 51.446 24.250 -5.583 1.00 32.78 249 ALA A N 1
ATOM 1837 C CA . ALA A 1 249 ? 52.728 24.899 -5.308 1.00 32.78 249 ALA A CA 1
ATOM 1838 C C . ALA A 1 249 ? 53.209 24.764 -3.841 1.00 32.78 249 ALA A C 1
ATOM 1840 O O . ALA A 1 249 ? 54.342 25.153 -3.544 1.00 32.78 249 ALA A O 1
ATOM 1841 N N . SER A 1 250 ? 52.385 24.219 -2.936 1.00 33.50 250 SER A N 1
ATOM 1842 C CA . SER A 1 250 ? 52.713 23.926 -1.531 1.00 33.50 250 SER A CA 1
ATOM 1843 C C . SER A 1 250 ? 53.213 22.499 -1.300 1.00 33.50 250 SER A C 1
ATOM 1845 O O . SER A 1 250 ? 53.687 22.201 -0.203 1.00 33.50 250 SER A O 1
ATOM 1847 N N . GLY A 1 251 ? 53.146 21.627 -2.309 1.00 34.62 251 GLY A N 1
ATOM 1848 C CA . GLY A 1 251 ? 53.543 20.224 -2.188 1.00 34.62 251 GLY A CA 1
ATOM 1849 C C . GLY A 1 251 ? 52.492 19.333 -1.516 1.00 34.62 251 GLY A C 1
ATOM 1850 O O . GLY A 1 251 ? 52.843 18.246 -1.056 1.00 34.62 251 GLY A O 1
ATOM 1851 N N . GLN A 1 252 ? 51.223 19.762 -1.452 1.00 34.09 252 GLN A N 1
ATOM 1852 C CA . GLN A 1 252 ? 50.110 18.884 -1.075 1.00 34.09 252 GLN A CA 1
ATOM 1853 C C . GLN A 1 252 ? 49.719 17.992 -2.261 1.00 34.09 252 GLN A C 1
ATOM 1855 O O . GLN A 1 252 ? 49.652 18.450 -3.401 1.00 34.09 252 GLN A O 1
ATOM 1860 N N . ALA A 1 253 ? 49.502 16.703 -1.990 1.00 34.88 253 ALA A N 1
ATOM 1861 C CA . ALA A 1 253 ? 49.031 15.731 -2.971 1.00 34.88 253 ALA A CA 1
ATOM 1862 C C . ALA A 1 253 ? 47.513 15.569 -2.847 1.00 34.88 253 ALA A C 1
ATOM 1864 O O . ALA A 1 253 ? 47.012 15.328 -1.748 1.00 34.88 253 ALA A O 1
ATOM 1865 N N . PHE A 1 254 ? 46.810 15.674 -3.974 1.00 35.25 254 PHE A N 1
ATOM 1866 C CA . PHE A 1 254 ? 45.358 15.542 -4.056 1.00 35.25 254 PHE A CA 1
ATOM 1867 C C . PHE A 1 254 ? 44.986 14.170 -4.628 1.00 35.25 254 PHE A C 1
ATOM 1869 O O . PHE A 1 254 ? 45.647 13.670 -5.546 1.00 35.25 254 PHE A O 1
ATOM 1876 N N . PHE A 1 255 ? 43.933 13.565 -4.078 1.00 36.84 255 PHE A N 1
ATOM 1877 C CA . PHE A 1 255 ? 43.349 12.321 -4.572 1.00 36.84 255 PHE A CA 1
ATOM 1878 C C . PHE A 1 255 ? 41.884 12.570 -4.898 1.00 36.84 255 PHE A C 1
ATOM 1880 O O . PHE A 1 255 ? 41.140 13.059 -4.053 1.00 36.84 255 PHE A O 1
ATOM 1887 N N . THR A 1 256 ? 41.478 12.206 -6.107 1.00 33.53 256 THR A N 1
ATOM 1888 C CA . THR A 1 256 ? 40.077 12.228 -6.521 1.00 33.53 256 THR A CA 1
ATOM 1889 C C . THR A 1 256 ? 39.559 10.798 -6.437 1.00 33.53 256 THR A C 1
ATOM 1891 O O . THR A 1 256 ? 40.096 9.911 -7.099 1.00 33.53 256 THR A O 1
ATOM 1894 N N . TYR A 1 257 ? 38.568 10.561 -5.579 1.00 34.50 257 TYR A N 1
ATOM 1895 C CA . TYR A 1 257 ? 37.833 9.300 -5.522 1.00 34.50 257 TYR A CA 1
ATOM 1896 C C . TYR A 1 257 ? 36.491 9.500 -6.224 1.00 34.50 257 TYR A C 1
ATOM 1898 O O . TYR A 1 257 ? 35.687 10.317 -5.786 1.00 34.50 257 TYR A O 1
ATOM 1906 N N . THR A 1 258 ? 36.260 8.767 -7.307 1.00 34.62 258 THR A N 1
ATOM 1907 C CA . THR A 1 258 ? 34.963 8.677 -7.985 1.00 34.62 258 THR A CA 1
ATOM 1908 C C . THR A 1 258 ? 34.469 7.249 -7.832 1.00 34.62 258 THR A C 1
ATOM 1910 O O . THR A 1 258 ? 34.949 6.360 -8.528 1.00 34.62 258 THR A O 1
ATOM 1913 N N . GLY A 1 259 ? 33.553 7.023 -6.893 1.00 33.69 259 GLY A N 1
ATOM 1914 C CA . GLY A 1 259 ? 32.916 5.727 -6.679 1.00 33.69 259 GLY A CA 1
ATOM 1915 C C . GLY A 1 259 ? 31.505 5.896 -6.120 1.00 33.69 259 GLY A C 1
ATOM 1916 O O . GLY A 1 259 ? 31.286 6.722 -5.233 1.00 33.69 259 GLY A O 1
ATOM 1917 N N . SER A 1 260 ? 30.556 5.119 -6.642 1.00 34.31 260 SER A N 1
ATOM 1918 C CA . SER A 1 260 ? 29.200 4.972 -6.106 1.00 34.31 260 SER A CA 1
ATOM 1919 C C . SER A 1 260 ? 29.216 3.914 -4.997 1.00 34.31 260 SER A C 1
ATOM 1921 O O . SER A 1 260 ? 28.996 2.733 -5.252 1.00 34.31 260 SER A O 1
ATOM 1923 N N . GLY A 1 261 ? 29.571 4.307 -3.773 1.00 32.91 261 GLY A N 1
ATOM 1924 C CA . GLY A 1 261 ? 29.544 3.388 -2.628 1.00 32.91 261 GLY A CA 1
ATOM 1925 C C . GLY A 1 261 ? 28.111 2.974 -2.269 1.00 32.91 261 GLY A C 1
ATOM 1926 O O . GLY A 1 261 ? 27.248 3.844 -2.134 1.00 32.91 261 GLY A O 1
ATOM 1927 N N . VAL A 1 262 ? 27.888 1.666 -2.102 1.00 35.72 262 VAL A N 1
ATOM 1928 C CA . VAL A 1 262 ? 26.643 1.044 -1.610 1.00 35.72 262 VAL A CA 1
ATOM 1929 C C . VAL A 1 262 ? 26.564 1.214 -0.087 1.00 35.72 262 VAL A C 1
ATOM 1931 O O . VAL A 1 262 ? 27.574 1.052 0.607 1.00 35.72 262 VAL A O 1
ATOM 1934 N N . ALA A 1 263 ? 25.390 1.559 0.445 1.00 34.12 263 ALA A N 1
ATOM 1935 C CA . ALA A 1 263 ? 25.178 1.693 1.887 1.00 34.12 263 ALA A CA 1
ATOM 1936 C C . ALA A 1 263 ? 25.487 0.370 2.623 1.00 34.12 263 ALA A C 1
ATOM 1938 O O . ALA A 1 263 ? 25.273 -0.711 2.083 1.00 34.12 263 ALA A O 1
ATOM 1939 N N . GLY A 1 264 ? 26.089 0.439 3.815 1.00 35.00 264 GLY A N 1
ATOM 1940 C CA . GLY A 1 264 ? 26.471 -0.748 4.595 1.00 35.00 264 GLY A CA 1
ATOM 1941 C C . GLY A 1 264 ? 27.801 -1.404 4.189 1.00 35.00 264 GLY A C 1
ATOM 1942 O O . GLY A 1 264 ? 28.287 -2.298 4.886 1.00 35.00 264 GLY A O 1
ATOM 1943 N N . THR A 1 265 ? 28.458 -0.943 3.118 1.00 34.56 265 THR A N 1
ATOM 1944 C CA . THR A 1 265 ? 29.784 -1.448 2.721 1.00 34.56 265 THR A CA 1
ATOM 1945 C C . THR A 1 265 ? 30.925 -0.640 3.355 1.00 34.56 265 THR A C 1
ATOM 1947 O O . THR A 1 265 ? 30.862 0.582 3.515 1.00 34.56 265 THR A O 1
ATOM 1950 N N . THR A 1 266 ? 31.995 -1.337 3.760 1.00 34.94 266 THR A N 1
ATOM 1951 C CA . THR A 1 266 ? 33.257 -0.710 4.183 1.00 34.94 266 THR A CA 1
ATOM 1952 C C . THR A 1 266 ? 34.249 -0.792 3.031 1.00 34.94 266 THR A C 1
ATOM 1954 O O . THR A 1 266 ? 34.835 -1.851 2.802 1.00 34.94 266 THR A O 1
ATOM 1957 N N . ASP A 1 267 ? 34.480 0.319 2.337 1.00 38.28 267 ASP A N 1
ATOM 1958 C CA . ASP A 1 267 ? 35.533 0.394 1.328 1.00 38.28 267 ASP A CA 1
ATOM 1959 C C . ASP A 1 267 ? 36.866 0.740 2.000 1.00 38.28 267 ASP A C 1
ATOM 1961 O O . ASP A 1 267 ? 37.064 1.817 2.568 1.00 38.28 267 ASP A O 1
ATOM 1965 N N . SER A 1 268 ? 37.821 -0.187 1.949 1.00 36.03 268 SER A N 1
ATOM 1966 C CA . SER A 1 268 ? 39.181 0.045 2.439 1.00 36.03 268 SER A CA 1
ATOM 1967 C C . SER A 1 268 ? 40.057 0.640 1.335 1.00 36.03 268 SER A C 1
ATOM 1969 O O . SER A 1 268 ? 40.621 -0.079 0.510 1.00 36.03 268 SER A O 1
ATOM 1971 N N . LEU A 1 269 ? 40.270 1.954 1.362 1.00 38.94 269 LEU A N 1
ATOM 1972 C CA . LEU A 1 269 ? 41.304 2.606 0.563 1.00 38.94 269 LEU A CA 1
ATOM 1973 C C . LEU A 1 269 ? 42.685 2.346 1.190 1.00 38.94 269 LEU A C 1
ATOM 1975 O O . LEU A 1 269 ? 43.096 2.984 2.162 1.00 38.94 269 LEU A O 1
ATOM 1979 N N . VAL A 1 270 ? 43.437 1.399 0.627 1.00 37.28 270 VAL A N 1
ATOM 1980 C CA . VAL A 1 270 ? 44.810 1.097 1.063 1.00 37.28 270 VAL A CA 1
ATOM 1981 C C . VAL A 1 270 ? 45.811 1.989 0.323 1.00 37.28 270 VAL A C 1
ATOM 1983 O O . VAL A 1 270 ? 46.161 1.747 -0.832 1.00 37.28 270 VAL A O 1
ATOM 1986 N N . ILE A 1 271 ? 46.346 2.998 1.008 1.00 40.53 271 ILE A N 1
ATOM 1987 C CA . ILE A 1 271 ? 47.420 3.859 0.504 1.00 40.53 271 ILE A CA 1
ATOM 1988 C C . ILE A 1 271 ? 48.766 3.253 0.921 1.00 40.53 271 ILE A C 1
ATOM 1990 O O . ILE A 1 271 ? 49.166 3.307 2.086 1.00 40.53 271 ILE A O 1
ATOM 1994 N N . THR A 1 272 ? 49.502 2.675 -0.032 1.00 37.25 272 THR A N 1
ATOM 1995 C CA . THR A 1 272 ? 50.845 2.126 0.229 1.00 37.25 272 THR A CA 1
ATOM 1996 C C . THR A 1 272 ? 51.924 3.112 -0.215 1.00 37.25 272 THR A C 1
ATOM 1998 O O . THR A 1 272 ? 52.137 3.308 -1.409 1.00 37.25 272 THR A O 1
ATOM 2001 N N . ALA A 1 273 ? 52.656 3.700 0.733 1.00 38.22 273 ALA A N 1
ATOM 2002 C CA . ALA A 1 273 ? 53.804 4.555 0.443 1.00 38.22 273 ALA A CA 1
ATOM 2003 C C . ALA A 1 273 ? 55.115 3.769 0.610 1.00 38.22 273 ALA A C 1
ATOM 2005 O O . ALA A 1 273 ? 55.380 3.167 1.653 1.00 38.22 273 ALA A O 1
ATOM 2006 N N . THR A 1 274 ? 55.972 3.783 -0.416 1.00 38.03 274 THR A N 1
ATOM 2007 C CA . THR A 1 274 ? 57.313 3.177 -0.347 1.00 38.03 274 THR A CA 1
ATOM 2008 C C . THR A 1 274 ? 58.358 4.284 -0.314 1.00 38.03 274 THR A C 1
ATOM 2010 O O . THR A 1 274 ? 58.567 4.946 -1.323 1.00 38.03 274 THR A O 1
ATOM 2013 N N . LEU A 1 275 ? 59.026 4.493 0.823 1.00 36.41 275 LEU A N 1
ATOM 2014 C CA . LEU A 1 275 ? 60.022 5.562 0.965 1.00 36.41 275 LEU A CA 1
ATOM 2015 C C . LEU A 1 275 ? 61.412 5.120 0.462 1.00 36.41 275 LEU A C 1
ATOM 2017 O O . LEU A 1 275 ? 61.946 4.120 0.957 1.00 36.41 275 LEU A O 1
ATOM 2021 N N . PRO A 1 276 ? 62.057 5.867 -0.458 1.00 40.25 276 PRO A N 1
ATOM 2022 C CA . PRO A 1 276 ? 63.480 5.713 -0.758 1.00 40.25 276 PRO A CA 1
ATOM 2023 C C . PRO A 1 276 ? 64.364 6.699 0.045 1.00 40.25 276 PRO A C 1
ATOM 2025 O O . PRO A 1 276 ? 63.922 7.815 0.315 1.00 40.25 276 PRO A O 1
ATOM 2028 N N . PRO A 1 277 ? 65.648 6.380 0.326 1.00 42.09 277 PRO A N 1
ATOM 2029 C CA . PRO A 1 277 ? 66.340 5.113 0.121 1.00 42.09 277 PRO A CA 1
ATOM 2030 C C . PRO A 1 277 ? 66.820 4.559 1.474 1.00 42.09 277 PRO A C 1
ATOM 2032 O O . PRO A 1 277 ? 67.871 4.964 1.956 1.00 42.09 277 PRO A O 1
ATOM 2035 N N . ASP A 1 278 ? 66.012 3.704 2.107 1.00 41.50 278 ASP A N 1
ATOM 2036 C CA . ASP A 1 278 ? 66.415 2.581 2.981 1.00 41.50 278 ASP A CA 1
ATOM 2037 C C . ASP A 1 278 ? 65.338 2.293 4.052 1.00 41.50 278 ASP A C 1
ATOM 2039 O O . ASP A 1 278 ? 65.358 2.809 5.166 1.00 41.50 278 ASP A O 1
ATOM 2043 N N . ASN A 1 279 ? 64.456 1.351 3.692 1.00 47.06 279 ASN A N 1
ATOM 2044 C CA . ASN A 1 279 ? 63.733 0.404 4.555 1.00 47.06 279 ASN A CA 1
ATOM 2045 C C . ASN A 1 279 ? 62.552 0.882 5.420 1.00 47.06 279 ASN A C 1
ATOM 2047 O O . ASN A 1 279 ? 62.556 0.710 6.639 1.00 47.06 279 ASN A O 1
ATOM 2051 N N . GLY A 1 280 ? 61.454 1.267 4.767 1.00 39.44 280 GLY A N 1
ATOM 2052 C CA . GLY A 1 280 ? 60.115 1.124 5.346 1.00 39.44 280 GLY A CA 1
ATOM 2053 C C . GLY A 1 280 ? 59.016 1.338 4.309 1.00 39.44 280 GLY A C 1
ATOM 2054 O O . GLY A 1 280 ? 58.862 2.450 3.811 1.00 39.44 280 GLY A O 1
ATOM 2055 N N . GLN A 1 281 ? 58.262 0.285 3.976 1.00 37.38 281 GLN A N 1
ATOM 2056 C CA . GLN A 1 281 ? 56.924 0.467 3.409 1.00 37.38 281 GLN A CA 1
ATOM 2057 C C . GLN A 1 281 ? 56.013 0.901 4.553 1.00 37.38 281 GLN A C 1
ATOM 2059 O O . GLN A 1 281 ? 55.948 0.220 5.577 1.00 37.38 281 GLN A O 1
ATOM 2064 N N . VAL A 1 282 ? 55.352 2.042 4.387 1.00 39.94 282 VAL A N 1
ATOM 2065 C CA . VAL A 1 282 ? 54.293 2.484 5.291 1.00 39.94 282 VAL A CA 1
ATOM 2066 C C . VAL A 1 282 ? 52.986 2.292 4.540 1.00 39.94 282 VAL A C 1
ATOM 2068 O O . VAL A 1 282 ? 52.724 2.971 3.548 1.00 39.94 282 VAL A O 1
ATOM 2071 N N . THR A 1 283 ? 52.192 1.330 4.992 1.00 37.03 283 THR A N 1
ATOM 2072 C CA . THR A 1 283 ? 50.839 1.103 4.489 1.00 37.03 283 THR A CA 1
ATOM 2073 C C . THR A 1 283 ? 49.874 1.825 5.418 1.00 37.03 283 THR A C 1
ATOM 2075 O O . THR A 1 283 ? 49.787 1.488 6.597 1.00 37.03 283 THR A O 1
ATOM 2078 N N . ALA A 1 284 ? 49.171 2.828 4.904 1.00 38.19 284 ALA A N 1
ATOM 2079 C CA . ALA A 1 284 ? 48.054 3.461 5.586 1.00 38.19 284 ALA A CA 1
ATOM 2080 C C . ALA A 1 284 ? 46.766 2.902 4.979 1.00 38.19 284 ALA A C 1
ATOM 2082 O O . ALA A 1 284 ? 46.556 2.995 3.776 1.00 38.19 284 ALA A O 1
ATOM 2083 N N . THR A 1 285 ? 45.924 2.278 5.798 1.00 36.94 285 THR A N 1
ATOM 2084 C CA . THR A 1 285 ? 44.592 1.838 5.363 1.00 36.94 285 THR A CA 1
ATOM 2085 C C . THR A 1 285 ? 43.584 2.869 5.847 1.00 36.94 285 THR A C 1
ATOM 2087 O O . THR A 1 285 ? 43.518 3.136 7.047 1.00 36.94 285 THR A O 1
ATOM 2090 N N . VAL A 1 286 ? 42.853 3.479 4.921 1.00 38.88 286 VAL A N 1
ATOM 2091 C CA . VAL A 1 286 ? 41.742 4.391 5.194 1.00 38.88 286 VAL A CA 1
ATOM 2092 C C . VAL A 1 286 ? 40.462 3.610 4.933 1.00 38.88 286 VAL A C 1
ATOM 2094 O O . VAL A 1 286 ? 40.196 3.239 3.799 1.00 38.88 286 VAL A O 1
ATOM 2097 N N . ASN A 1 287 ? 39.691 3.324 5.978 1.00 37.19 287 ASN A N 1
ATOM 2098 C CA . ASN A 1 287 ? 38.379 2.699 5.827 1.00 37.19 287 ASN A CA 1
ATOM 2099 C C . ASN A 1 287 ? 37.337 3.803 5.656 1.00 37.19 287 ASN A C 1
ATOM 2101 O O . ASN A 1 287 ? 37.180 4.637 6.549 1.00 37.19 287 ASN A O 1
ATOM 2105 N N . LEU A 1 288 ? 36.659 3.812 4.515 1.00 38.41 288 LEU A N 1
ATOM 2106 C CA . LEU A 1 288 ? 35.478 4.621 4.259 1.00 38.41 288 LEU A CA 1
ATOM 2107 C C . LEU A 1 288 ? 34.264 3.762 4.618 1.00 38.41 288 LEU A C 1
ATOM 2109 O O . LEU A 1 288 ? 34.098 2.668 4.086 1.00 38.41 288 LEU A O 1
ATOM 2113 N N . VAL A 1 289 ? 33.461 4.226 5.573 1.00 40.16 289 VAL A N 1
ATOM 2114 C CA . VAL A 1 289 ? 32.212 3.567 5.977 1.00 40.16 289 VAL A CA 1
ATOM 2115 C C . VAL A 1 289 ? 31.070 4.416 5.438 1.00 40.16 289 VAL A C 1
ATOM 2117 O O . VAL A 1 289 ? 30.975 5.594 5.791 1.00 40.16 289 VAL A O 1
ATOM 2120 N N . PHE A 1 290 ? 30.246 3.839 4.565 1.00 41.59 290 PHE A N 1
ATOM 2121 C CA . PHE A 1 290 ? 29.050 4.484 4.028 1.00 41.59 290 PHE A CA 1
ATOM 2122 C C . PHE A 1 290 ? 27.828 4.038 4.843 1.00 41.59 290 PHE A C 1
ATOM 2124 O O . PHE A 1 290 ? 27.499 2.854 4.846 1.00 41.59 290 PHE A O 1
ATOM 2131 N N . TYR A 1 291 ? 27.181 4.970 5.548 1.00 47.94 291 TYR A N 1
ATOM 2132 C CA . TYR A 1 291 ? 25.948 4.706 6.302 1.00 47.94 291 TYR A CA 1
ATOM 2133 C C . TYR A 1 291 ? 24.711 4.889 5.414 1.00 47.94 291 TYR A C 1
ATOM 2135 O O . TYR A 1 291 ? 24.742 5.677 4.462 1.00 47.94 291 TYR A O 1
ATOM 2143 N N . GLU A 1 292 ? 23.643 4.162 5.736 1.00 51.25 292 GLU A N 1
ATOM 2144 C CA . GLU A 1 292 ? 22.307 4.364 5.160 1.00 51.25 292 GLU A CA 1
ATOM 2145 C C . GLU A 1 292 ? 21.751 5.762 5.503 1.00 51.25 292 GLU A C 1
ATOM 2147 O O . GLU A 1 292 ? 22.143 6.335 6.526 1.00 51.25 292 GLU A O 1
ATOM 2152 N N . PRO A 1 293 ? 20.867 6.339 4.663 1.00 52.56 293 PRO A N 1
ATOM 2153 C CA . PRO A 1 293 ? 20.142 7.561 5.009 1.00 52.56 293 PRO A CA 1
ATOM 2154 C C . PRO A 1 293 ? 19.317 7.371 6.291 1.00 52.56 293 PRO A C 1
ATOM 2156 O O . PRO A 1 293 ? 18.790 6.291 6.546 1.00 52.56 293 PRO A O 1
ATOM 2159 N N . ILE A 1 294 ? 19.218 8.423 7.110 1.00 58.41 294 ILE A N 1
ATOM 2160 C CA . ILE A 1 294 ? 18.346 8.428 8.292 1.00 58.41 294 ILE A CA 1
ATOM 2161 C C . ILE A 1 294 ? 16.935 8.772 7.824 1.00 58.41 294 ILE A C 1
ATOM 2163 O O . ILE A 1 294 ? 16.722 9.889 7.352 1.00 58.41 294 ILE A O 1
ATOM 2167 N N . ASN A 1 295 ? 16.004 7.838 7.994 1.00 64.62 295 ASN A N 1
ATOM 2168 C CA . ASN A 1 295 ? 14.583 8.062 7.761 1.00 64.62 295 ASN A CA 1
ATOM 2169 C C . ASN A 1 295 ? 13.912 8.237 9.126 1.00 64.62 295 ASN A C 1
ATOM 2171 O O . ASN A 1 295 ? 14.021 7.364 9.995 1.00 64.62 295 ASN A O 1
ATOM 2175 N N . LEU A 1 296 ? 13.280 9.392 9.334 1.00 69.38 296 LEU A N 1
ATOM 2176 C CA . LEU A 1 296 ? 12.771 9.805 10.642 1.00 69.38 296 LEU A CA 1
ATOM 2177 C C . LEU A 1 296 ? 11.243 9.810 10.679 1.00 69.38 296 LEU A C 1
ATOM 2179 O O . LEU A 1 296 ? 10.602 10.461 9.855 1.00 69.38 296 LEU A O 1
ATOM 2183 N N . ALA A 1 297 ? 10.684 9.207 11.728 1.00 73.31 297 ALA A N 1
ATOM 2184 C CA . ALA A 1 297 ? 9.294 9.403 12.117 1.00 73.31 297 ALA A CA 1
ATOM 2185 C C . ALA A 1 297 ? 9.168 10.344 13.329 1.00 73.31 297 ALA A C 1
ATOM 2187 O O . ALA A 1 297 ? 9.798 10.149 14.373 1.00 73.31 297 ALA A O 1
ATOM 2188 N N . GLY A 1 298 ? 8.327 11.371 13.206 1.00 77.94 298 GLY A N 1
ATOM 2189 C CA . GLY A 1 298 ? 7.936 12.242 14.313 1.00 77.94 298 GLY A CA 1
ATOM 2190 C C . GLY A 1 298 ? 6.541 11.904 14.816 1.00 77.94 298 GLY A C 1
ATOM 2191 O O . GLY A 1 298 ? 5.567 12.499 14.351 1.00 77.94 298 GLY A O 1
ATOM 2192 N N . LEU A 1 299 ? 6.456 10.960 15.754 1.00 84.75 299 LEU A N 1
ATOM 2193 C CA . LEU A 1 299 ? 5.210 10.603 16.439 1.00 84.75 299 LEU A CA 1
ATOM 2194 C C . LEU A 1 299 ? 4.940 11.575 17.600 1.00 84.75 299 LEU A C 1
ATOM 2196 O O . LEU A 1 299 ? 5.743 12.459 17.907 1.00 84.75 299 LEU A O 1
ATOM 2200 N N . GLY A 1 300 ? 3.830 11.382 18.299 1.00 87.56 300 GLY A N 1
ATOM 2201 C CA . GLY A 1 300 ? 3.532 12.016 19.571 1.00 87.56 300 GLY A CA 1
ATOM 2202 C C . GLY A 1 300 ? 2.363 12.994 19.548 1.00 87.56 300 GLY A C 1
ATOM 2203 O O . GLY A 1 300 ? 1.547 13.046 18.627 1.00 87.56 300 GLY A O 1
ATOM 2204 N N . ASP A 1 301 ? 2.275 13.772 20.618 1.00 87.00 301 ASP A N 1
ATOM 2205 C CA . ASP A 1 301 ? 1.197 14.720 20.871 1.00 87.00 301 ASP A CA 1
ATOM 2206 C C . ASP A 1 301 ? 1.500 16.146 20.365 1.00 87.00 301 ASP A C 1
ATOM 2208 O O . ASP A 1 301 ? 2.358 16.381 19.510 1.00 87.00 301 ASP A O 1
ATOM 2212 N N . SER A 1 302 ? 0.799 17.142 20.913 1.00 84.81 302 SER A N 1
ATOM 2213 C CA . SER A 1 302 ? 0.925 18.556 20.545 1.00 84.81 302 SER A CA 1
ATOM 2214 C C . SER A 1 302 ? 2.314 19.163 20.777 1.00 84.81 302 SER A C 1
ATOM 2216 O O . SER A 1 302 ? 2.642 20.184 20.158 1.00 84.81 302 SER A O 1
ATOM 2218 N N . TYR A 1 303 ? 3.139 18.571 21.649 1.00 89.62 303 TYR A N 1
ATOM 2219 C CA . TYR A 1 303 ? 4.521 19.012 21.851 1.00 89.62 303 TYR A CA 1
ATOM 2220 C C . TYR A 1 303 ? 5.407 18.574 20.679 1.00 89.62 303 TYR A C 1
ATOM 2222 O O . TYR A 1 303 ? 6.287 19.342 20.281 1.00 89.62 303 TYR A O 1
ATOM 2230 N N . SER A 1 304 ? 5.105 17.417 20.079 1.00 88.31 304 SER A N 1
ATOM 2231 C CA . SER A 1 304 ? 5.753 16.883 18.872 1.00 88.31 304 SER A CA 1
ATOM 2232 C C . SER A 1 304 ? 5.167 17.416 17.571 1.00 88.31 304 SER A C 1
ATOM 2234 O O . SER A 1 304 ? 5.898 17.538 16.593 1.00 88.31 304 SER A O 1
ATOM 2236 N N . SER A 1 305 ? 3.889 17.806 17.551 1.00 81.06 305 SER A N 1
ATOM 2237 C CA . SER A 1 305 ? 3.257 18.428 16.378 1.00 81.06 305 SER A CA 1
ATOM 2238 C C . SER A 1 305 ? 3.597 19.919 16.227 1.00 81.06 305 SER A C 1
ATOM 2240 O O . SER A 1 305 ? 3.367 20.506 15.169 1.00 81.06 305 SER A O 1
ATOM 2242 N N . GLY A 1 306 ? 4.123 20.557 17.279 1.00 78.25 306 GLY A N 1
ATOM 2243 C CA . GLY A 1 306 ? 4.429 21.988 17.281 1.00 78.25 306 GLY A CA 1
ATOM 2244 C C . GLY A 1 306 ? 3.179 22.872 17.285 1.00 78.25 306 GLY A C 1
ATOM 2245 O O . GLY A 1 306 ? 3.158 23.915 16.638 1.00 78.25 306 GLY A O 1
ATOM 2246 N N . GLN A 1 307 ? 2.127 22.499 18.020 1.00 76.19 307 GLN A N 1
ATOM 2247 C CA . GLN A 1 307 ? 0.829 23.192 17.979 1.00 76.19 307 GLN A CA 1
ATOM 2248 C C . GLN A 1 307 ? 0.907 24.721 18.189 1.00 76.19 307 GLN A C 1
ATOM 2250 O O . GLN A 1 307 ? 0.057 25.458 17.703 1.00 76.19 307 GLN A O 1
ATOM 2255 N N . SER A 1 308 ? 1.892 25.234 18.921 1.00 67.94 308 SER A N 1
ATOM 2256 C CA . SER A 1 308 ? 2.008 26.650 19.310 1.00 67.94 308 SER A CA 1
ATOM 2257 C C . SER A 1 308 ? 2.874 27.528 18.401 1.00 67.94 308 SER A C 1
ATOM 2259 O O . SER A 1 308 ? 3.040 28.714 18.698 1.00 67.94 308 SER A O 1
ATOM 2261 N N . VAL A 1 309 ? 3.426 26.989 17.312 1.00 63.22 309 VAL A N 1
ATOM 2262 C CA . VAL A 1 309 ? 4.221 27.747 16.327 1.00 63.22 309 VAL A CA 1
ATOM 2263 C C . VAL A 1 309 ? 3.395 28.101 15.079 1.00 63.22 309 VAL A C 1
ATOM 2265 O O . VAL A 1 309 ? 2.352 27.507 14.807 1.00 63.22 309 VAL A O 1
ATOM 2268 N N . ALA A 1 310 ? 3.791 29.168 14.374 1.00 48.44 310 ALA A N 1
ATOM 2269 C CA . ALA A 1 310 ? 3.042 29.705 13.233 1.00 48.44 310 ALA A CA 1
ATOM 2270 C C . ALA A 1 310 ? 2.994 28.710 12.051 1.00 48.44 310 ALA A C 1
ATOM 2272 O O . ALA A 1 310 ? 3.930 27.936 11.871 1.00 48.44 310 ALA A O 1
ATOM 2273 N N . PHE A 1 311 ? 1.922 28.791 11.245 1.00 47.03 311 PHE A N 1
ATOM 2274 C CA . PHE A 1 311 ? 1.566 27.880 10.139 1.00 47.03 311 PHE A CA 1
ATOM 2275 C C . PHE A 1 311 ? 1.232 26.454 10.616 1.00 47.03 311 PHE A C 1
ATOM 2277 O O . PHE A 1 311 ? 2.100 25.596 10.730 1.00 47.03 311 PHE A O 1
ATOM 2284 N N . GLN A 1 312 ? -0.053 26.232 10.923 1.00 53.03 312 GLN A N 1
ATOM 2285 C CA . GLN A 1 312 ? -0.606 24.939 11.339 1.00 53.03 312 GLN A CA 1
ATOM 2286 C C . GLN A 1 312 ? -1.461 24.350 10.216 1.00 53.03 312 GLN A C 1
ATOM 2288 O O . GLN A 1 312 ? -2.320 25.055 9.676 1.00 53.03 312 GLN A O 1
ATOM 2293 N N . TYR A 1 313 ? -1.289 23.061 9.938 1.00 48.72 313 TYR A N 1
ATOM 2294 C CA . TYR A 1 313 ? -2.095 22.321 8.966 1.00 48.72 313 TYR A CA 1
ATOM 2295 C C . TYR A 1 313 ? -3.033 21.327 9.663 1.00 48.72 313 TYR A C 1
ATOM 2297 O O . TYR A 1 313 ? -2.676 20.721 10.678 1.00 48.72 313 TYR A O 1
ATOM 2305 N N . GLY A 1 314 ? -4.240 21.180 9.111 1.00 56.97 314 GLY A N 1
ATOM 2306 C CA . GLY A 1 314 ? -5.214 20.160 9.507 1.00 56.97 314 GLY A CA 1
ATOM 2307 C C . GLY A 1 314 ? -5.775 20.267 10.932 1.00 56.97 314 GLY A C 1
ATOM 2308 O O . GLY A 1 314 ? -5.606 21.261 11.661 1.00 56.97 314 GLY A O 1
ATOM 2309 N N . GLU A 1 315 ? -6.487 19.213 11.324 1.00 63.47 315 GLU A N 1
ATOM 2310 C CA . GLU A 1 315 ? -7.038 19.052 12.673 1.00 63.47 315 GLU A CA 1
ATOM 2311 C C . GLU A 1 315 ? -5.934 18.756 13.698 1.00 63.47 315 GLU A C 1
ATOM 2313 O O . GLU A 1 315 ? -5.967 19.317 14.792 1.00 63.47 315 GLU A O 1
ATOM 2318 N N . CYS A 1 316 ? -4.871 18.061 13.276 1.00 70.00 316 CYS A N 1
ATOM 2319 C CA . CYS A 1 316 ? -3.706 17.707 14.091 1.00 70.00 316 CYS A CA 1
ATOM 2320 C C . CYS A 1 316 ? -2.764 18.849 14.487 1.00 70.00 316 CYS A C 1
ATOM 2322 O O . CYS A 1 316 ? -1.832 18.630 15.262 1.00 70.00 316 CYS A O 1
ATOM 2324 N N . LYS A 1 317 ? -2.974 20.069 13.976 1.00 72.62 317 LYS A N 1
ATOM 2325 C CA . LYS A 1 317 ? -2.147 21.253 14.290 1.00 72.62 317 LYS A CA 1
ATOM 2326 C C . LYS A 1 317 ? -0.647 20.996 14.109 1.00 72.62 317 LYS A C 1
ATOM 2328 O O . LYS A 1 317 ? 0.153 21.354 14.973 1.00 72.62 317 LYS A O 1
ATOM 2333 N N . ARG A 1 318 ? -0.283 20.381 12.983 1.00 73.44 318 ARG A N 1
ATOM 2334 C CA . ARG A 1 318 ? 1.113 20.108 12.615 1.00 73.44 318 ARG A CA 1
ATOM 2335 C C . ARG A 1 318 ? 1.787 21.383 12.119 1.00 73.44 318 ARG A C 1
ATOM 2337 O O . ARG A 1 318 ? 1.189 22.111 11.322 1.00 73.44 318 ARG A O 1
ATOM 2344 N N . SER A 1 319 ? 3.012 21.641 12.567 1.00 68.19 319 SER A N 1
ATOM 2345 C CA . SER A 1 319 ? 3.828 22.777 12.134 1.00 68.19 319 SER A CA 1
ATOM 2346 C C . SER A 1 319 ? 5.151 22.321 11.531 1.00 68.19 319 SER A C 1
ATOM 2348 O O . SER A 1 319 ? 5.837 21.469 12.086 1.00 68.19 319 SER A O 1
ATOM 2350 N N . THR A 1 320 ? 5.570 22.981 10.451 1.00 64.06 320 THR A N 1
ATOM 2351 C CA . THR A 1 320 ? 6.914 22.828 9.865 1.00 64.06 320 THR A CA 1
ATOM 2352 C C . THR A 1 320 ? 8.032 23.309 10.799 1.00 64.06 320 THR A C 1
ATOM 2354 O O . THR A 1 320 ? 9.206 23.036 10.562 1.00 64.06 320 THR A O 1
ATOM 2357 N N . ASN A 1 321 ? 7.677 24.020 11.877 1.00 65.69 321 ASN A N 1
ATOM 2358 C CA . ASN A 1 321 ? 8.594 24.455 12.927 1.00 65.69 321 ASN A CA 1
ATOM 2359 C C . ASN A 1 321 ? 8.596 23.549 14.169 1.00 65.69 321 ASN A C 1
ATOM 2361 O O . ASN A 1 321 ? 9.136 23.938 15.206 1.00 65.69 321 ASN A O 1
ATOM 2365 N N . ALA A 1 322 ? 7.974 22.372 14.101 1.00 72.00 322 ALA A N 1
ATOM 2366 C CA . ALA A 1 322 ? 8.084 21.381 15.163 1.00 72.00 322 ALA A CA 1
ATOM 2367 C C . ALA A 1 322 ? 9.507 20.802 15.227 1.00 72.00 322 ALA A C 1
ATOM 2369 O O . ALA A 1 322 ? 10.165 20.633 14.199 1.00 72.00 322 ALA A O 1
ATOM 2370 N N . TYR A 1 323 ? 9.986 20.468 16.427 1.00 79.81 323 TYR A N 1
ATOM 2371 C CA . TYR A 1 323 ? 11.326 19.903 16.612 1.00 79.81 323 TYR A CA 1
ATOM 2372 C C . TYR A 1 323 ? 11.514 18.582 15.852 1.00 79.81 323 TYR A C 1
ATOM 2374 O O . TYR A 1 323 ? 12.613 18.307 15.376 1.00 79.81 323 TYR A O 1
ATOM 2382 N N . SER A 1 324 ? 10.438 17.798 15.737 1.00 72.38 324 SER A N 1
ATOM 2383 C CA . SER A 1 324 ? 10.379 16.539 14.998 1.00 72.38 324 SER A CA 1
ATOM 2384 C C . SER A 1 324 ? 10.682 16.766 13.516 1.00 72.38 324 SER A C 1
ATOM 2386 O O . SER A 1 324 ? 11.469 16.028 12.940 1.00 72.38 324 SER A O 1
ATOM 2388 N N . VAL A 1 325 ? 10.162 17.853 12.935 1.00 66.12 325 VAL A N 1
ATOM 2389 C CA . VAL A 1 325 ? 10.384 18.247 11.534 1.00 66.12 325 VAL A CA 1
ATOM 2390 C C . VAL A 1 325 ? 11.756 18.878 11.311 1.00 66.12 325 VAL A C 1
ATOM 2392 O O . VAL A 1 325 ? 12.377 18.687 10.271 1.00 66.12 325 VAL A O 1
ATOM 2395 N N . GLN A 1 326 ? 12.242 19.652 12.281 1.00 66.19 326 GLN A N 1
ATOM 2396 C CA . GLN A 1 326 ? 13.460 20.450 12.123 1.00 66.19 326 GLN A CA 1
ATOM 2397 C C . GLN A 1 326 ? 14.755 19.740 12.522 1.00 66.19 326 GLN A C 1
ATOM 2399 O O . GLN A 1 326 ? 15.814 20.370 12.467 1.00 66.19 326 GLN A O 1
ATOM 2404 N N . PHE A 1 327 ? 14.692 18.486 12.969 1.00 67.75 327 PHE A N 1
ATOM 2405 C CA . PHE A 1 327 ? 15.861 17.742 13.426 1.00 67.75 327 PHE A CA 1
ATOM 2406 C C . PHE A 1 327 ? 16.963 17.687 12.359 1.00 67.75 327 PHE A C 1
ATOM 2408 O O . PHE A 1 327 ? 16.715 17.317 11.212 1.00 67.75 327 PHE A O 1
ATOM 2415 N N . ARG A 1 328 ? 18.203 18.031 12.741 1.00 61.25 328 ARG A N 1
ATOM 2416 C CA . ARG A 1 328 ? 19.378 17.901 11.872 1.00 61.25 328 ARG A CA 1
ATOM 2417 C C . ARG A 1 328 ? 20.382 16.936 12.505 1.00 61.25 328 ARG A C 1
ATOM 2419 O O . ARG A 1 328 ? 20.980 17.273 13.528 1.00 61.25 328 ARG A O 1
ATOM 2426 N N . PRO A 1 329 ? 20.649 15.762 11.905 1.00 55.97 329 PRO A N 1
ATOM 2427 C CA . PRO A 1 329 ? 21.635 14.850 12.465 1.00 55.97 329 PRO A CA 1
ATOM 2428 C C . PRO A 1 329 ? 23.037 15.500 12.489 1.00 55.97 329 PRO A C 1
ATOM 2430 O O . PRO A 1 329 ? 23.358 16.311 11.611 1.00 55.97 329 PRO A O 1
ATOM 2433 N N . PRO A 1 330 ? 23.902 15.169 13.470 1.00 53.56 330 PRO A N 1
ATOM 2434 C CA . PRO A 1 330 ? 25.275 15.672 13.544 1.00 53.56 330 PRO A CA 1
ATOM 2435 C C . PRO A 1 330 ? 26.068 15.417 12.251 1.00 53.56 330 PRO A C 1
ATOM 2437 O O . PRO A 1 330 ? 25.912 14.377 11.624 1.00 53.56 330 PRO A O 1
ATOM 2440 N N . GLY A 1 331 ? 26.984 16.319 11.875 1.00 43.75 331 GLY A N 1
ATOM 2441 C CA . GLY A 1 331 ? 27.644 16.350 10.551 1.00 43.75 331 GLY A CA 1
ATOM 2442 C C . GLY A 1 331 ? 28.426 15.107 10.075 1.00 43.75 331 GLY A C 1
ATOM 2443 O O . GLY A 1 331 ? 28.901 15.101 8.949 1.00 43.75 331 GLY A O 1
ATOM 2444 N N . TYR A 1 332 ? 28.578 14.058 10.890 1.00 46.91 332 TYR A N 1
ATOM 2445 C CA . TYR A 1 332 ? 29.140 12.753 10.489 1.00 46.91 332 TYR A CA 1
ATOM 2446 C C . TYR A 1 332 ? 28.069 11.693 10.160 1.00 46.91 332 TYR A C 1
ATOM 2448 O O . TYR A 1 332 ? 28.417 10.623 9.668 1.00 46.91 332 TYR A O 1
ATOM 2456 N N . LEU A 1 333 ? 26.796 11.997 10.427 1.00 44.53 333 LEU A N 1
ATOM 2457 C CA . LEU A 1 333 ? 25.597 11.267 10.004 1.00 44.53 333 LEU A CA 1
ATOM 2458 C C . LEU A 1 333 ? 24.887 11.948 8.819 1.00 44.53 333 LEU A C 1
ATOM 2460 O O . LEU A 1 333 ? 23.952 11.397 8.253 1.00 44.53 333 LEU A O 1
ATOM 2464 N N . GLN A 1 334 ? 25.327 13.147 8.427 1.00 40.88 334 GLN A N 1
ATOM 2465 C CA . GLN A 1 334 ? 24.774 13.858 7.278 1.00 40.88 334 GLN A CA 1
ATOM 2466 C C . GLN A 1 334 ? 25.298 13.248 5.972 1.00 40.88 334 GLN A C 1
ATOM 2468 O O . GLN A 1 334 ? 26.451 13.465 5.591 1.00 40.88 334 GLN A O 1
ATOM 2473 N N . ARG A 1 335 ? 24.435 12.536 5.243 1.00 37.97 335 ARG A N 1
ATOM 2474 C CA . ARG A 1 335 ? 24.492 12.514 3.777 1.00 37.97 335 ARG A CA 1
ATOM 2475 C C . ARG A 1 335 ? 23.364 13.377 3.226 1.00 37.97 335 ARG A C 1
ATOM 2477 O O . ARG A 1 335 ? 22.307 13.493 3.831 1.00 37.97 335 ARG A O 1
ATOM 2484 N N . ILE A 1 336 ? 23.663 14.004 2.093 1.00 33.03 336 ILE A N 1
ATOM 2485 C CA . ILE A 1 336 ? 22.781 14.834 1.274 1.00 33.03 336 ILE A CA 1
ATOM 2486 C C . ILE A 1 336 ? 21.549 13.989 0.909 1.00 33.03 336 ILE A C 1
ATOM 2488 O O . ILE A 1 336 ? 21.616 13.216 -0.041 1.00 33.03 336 ILE A O 1
ATOM 2492 N N . SER A 1 337 ? 20.459 14.084 1.672 1.00 28.62 337 SER A N 1
ATOM 2493 C CA . SER A 1 337 ? 19.132 13.689 1.198 1.00 28.62 337 SER A CA 1
ATOM 2494 C C . SER A 1 337 ? 18.391 14.961 0.793 1.00 28.62 337 SER A C 1
ATOM 2496 O O . SER A 1 337 ? 18.469 15.999 1.458 1.00 28.62 337 SER A O 1
ATOM 2498 N N . ALA A 1 338 ? 17.782 14.912 -0.388 1.00 24.86 338 ALA A N 1
ATOM 2499 C CA . ALA A 1 338 ? 16.995 15.999 -0.936 1.00 24.86 338 ALA A CA 1
ATOM 2500 C C . ALA A 1 338 ? 15.773 16.227 -0.037 1.00 24.86 338 ALA A C 1
ATOM 2502 O O . ALA A 1 338 ? 14.982 15.313 0.189 1.00 24.86 338 ALA A O 1
ATOM 2503 N N . TYR A 1 339 ? 15.648 17.445 0.487 1.00 29.78 339 TYR A N 1
ATOM 2504 C CA . TYR A 1 339 ? 14.491 17.889 1.254 1.00 29.78 339 TYR A CA 1
ATOM 2505 C C . TYR A 1 339 ? 13.293 18.028 0.307 1.00 29.78 339 TYR A C 1
ATOM 2507 O O . TYR A 1 339 ? 13.223 18.988 -0.458 1.00 29.78 339 TYR A O 1
ATOM 2515 N N . GLY A 1 340 ? 12.359 17.084 0.364 1.00 27.88 340 GLY A N 1
ATOM 2516 C CA . GLY A 1 340 ? 11.043 17.194 -0.259 1.00 27.88 340 GLY A CA 1
ATOM 2517 C C . GLY A 1 340 ? 9.954 16.733 0.718 1.00 27.88 340 GLY A C 1
ATOM 2518 O O . GLY A 1 340 ? 10.230 15.853 1.535 1.00 27.88 340 GLY A O 1
ATOM 2519 N N . PRO A 1 341 ? 8.744 17.325 0.695 1.00 25.03 341 PRO A N 1
ATOM 2520 C CA . PRO A 1 341 ? 7.565 16.706 1.308 1.00 25.03 341 PRO A CA 1
ATOM 2521 C C . PRO A 1 341 ? 7.279 15.343 0.646 1.00 25.03 341 PRO A C 1
ATOM 2523 O O . PRO A 1 341 ? 7.792 15.108 -0.451 1.00 25.03 341 PRO A O 1
ATOM 2526 N N . PRO A 1 342 ? 6.483 14.456 1.279 1.00 28.00 342 PRO A N 1
ATOM 2527 C CA . PRO A 1 342 ? 6.222 13.122 0.749 1.00 28.00 342 PRO A CA 1
ATOM 2528 C C . PRO A 1 342 ? 5.680 13.222 -0.679 1.00 28.00 342 PRO A C 1
ATOM 2530 O O . PRO A 1 342 ? 4.610 13.780 -0.917 1.00 28.00 342 PRO A O 1
ATOM 2533 N N . SER A 1 343 ? 6.464 12.714 -1.623 1.00 28.42 343 SER A N 1
ATOM 2534 C CA . SER A 1 343 ? 5.985 12.249 -2.916 1.00 28.42 343 SER A CA 1
ATOM 2535 C C . SER A 1 343 ? 6.036 10.722 -2.896 1.00 28.42 343 SER A C 1
ATOM 2537 O O . SER A 1 343 ? 6.882 10.173 -2.178 1.00 28.42 343 SER A O 1
ATOM 2539 N N . PRO A 1 344 ? 5.205 10.039 -3.699 1.00 26.77 344 PRO A N 1
ATOM 2540 C CA . PRO A 1 344 ? 5.384 8.614 -3.959 1.00 26.77 344 PRO A CA 1
ATOM 2541 C C . PRO A 1 344 ? 6.846 8.412 -4.399 1.00 26.77 344 PRO A C 1
ATOM 2543 O O . PRO A 1 344 ? 7.287 9.043 -5.362 1.00 26.77 344 PRO A O 1
ATOM 2546 N N . GLY A 1 345 ? 7.648 7.694 -3.607 1.00 31.34 345 GLY A N 1
ATOM 2547 C CA . GLY A 1 345 ? 9.061 7.417 -3.909 1.00 31.34 345 GLY A CA 1
ATOM 2548 C C . GLY A 1 345 ? 10.156 8.191 -3.145 1.00 31.34 345 GLY A C 1
ATOM 2549 O O . GLY A 1 345 ? 11.319 8.077 -3.527 1.00 31.34 345 GLY A O 1
ATOM 2550 N N . ASN A 1 346 ? 9.875 8.963 -2.080 1.00 35.28 346 ASN A N 1
ATOM 2551 C CA . ASN A 1 346 ? 10.951 9.487 -1.207 1.00 35.28 346 ASN A CA 1
ATOM 2552 C C . ASN A 1 346 ? 10.606 9.397 0.303 1.00 35.28 346 ASN A C 1
ATOM 2554 O O . ASN A 1 346 ? 10.026 10.333 0.858 1.00 35.28 346 ASN A O 1
ATOM 2558 N N . PRO A 1 347 ? 10.980 8.303 0.997 1.00 36.59 347 PRO A N 1
ATOM 2559 C CA . PRO A 1 347 ? 10.507 7.953 2.348 1.00 36.59 347 PRO A CA 1
ATOM 2560 C C . PRO A 1 347 ? 11.219 8.691 3.503 1.00 36.59 347 PRO A C 1
ATOM 2562 O O . PRO A 1 347 ? 11.187 8.253 4.650 1.00 36.59 347 PRO A O 1
ATOM 2565 N N . GLY A 1 348 ? 11.907 9.807 3.237 1.00 45.50 348 GLY A N 1
ATOM 2566 C CA . GLY A 1 348 ? 12.894 10.366 4.172 1.00 45.50 348 GLY A CA 1
ATOM 2567 C C . GLY A 1 348 ? 12.349 10.875 5.514 1.00 45.50 348 GLY A C 1
ATOM 2568 O O . GLY A 1 348 ? 13.088 10.886 6.500 1.00 45.50 348 GLY A O 1
ATOM 2569 N N . PHE A 1 349 ? 11.086 11.308 5.583 1.00 56.12 349 PHE A N 1
ATOM 2570 C CA . PHE A 1 349 ? 10.514 11.891 6.800 1.00 56.12 349 PHE A CA 1
ATOM 2571 C C . PHE A 1 349 ? 8.987 11.754 6.866 1.00 56.12 349 PHE A C 1
ATOM 2573 O O . PHE A 1 349 ? 8.288 12.292 6.005 1.00 56.12 349 PHE A O 1
ATOM 2580 N N . VAL A 1 350 ? 8.462 11.141 7.935 1.00 61.41 350 VAL A N 1
ATOM 2581 C CA . VAL A 1 350 ? 7.012 11.026 8.176 1.00 61.41 350 VAL A CA 1
ATOM 2582 C C . VAL A 1 350 ? 6.629 11.652 9.517 1.00 61.41 350 VAL A C 1
ATOM 2584 O O . VAL A 1 350 ? 7.233 11.390 10.554 1.00 61.41 350 VAL A O 1
ATOM 2587 N N . PHE A 1 351 ? 5.621 12.530 9.512 1.00 71.50 351 PHE A N 1
ATOM 2588 C CA . PHE A 1 351 ? 5.237 13.334 10.683 1.00 71.50 351 PHE A CA 1
ATOM 2589 C C . PHE A 1 351 ? 3.768 13.139 11.063 1.00 71.50 351 PHE A C 1
ATOM 2591 O O . PHE A 1 351 ? 2.940 14.025 10.812 1.00 71.50 351 PHE A O 1
ATOM 2598 N N . PRO A 1 352 ? 3.428 11.992 11.673 1.00 72.75 352 PRO A N 1
ATOM 2599 C CA . PRO A 1 352 ? 2.066 11.685 12.079 1.00 72.75 352 PRO A CA 1
ATOM 2600 C C . PRO A 1 352 ? 1.648 12.369 13.389 1.00 72.75 352 PRO A C 1
ATOM 2602 O O . PRO A 1 352 ? 0.447 12.424 13.660 1.00 72.75 352 PRO A O 1
ATOM 2605 N N . ALA A 1 353 ? 2.587 12.955 14.153 1.00 80.88 353 ALA A N 1
ATOM 2606 C CA . ALA A 1 353 ? 2.305 13.628 15.423 1.00 80.88 353 ALA A CA 1
ATOM 2607 C C . ALA A 1 353 ? 1.059 14.515 15.355 1.00 80.88 353 ALA A C 1
ATOM 2609 O O . ALA A 1 353 ? 0.867 15.309 14.421 1.00 80.88 353 ALA A O 1
ATOM 2610 N N . CYS A 1 354 ? 0.215 14.399 16.373 1.00 79.06 354 CYS A N 1
ATOM 2611 C CA . CYS A 1 354 ? -1.090 15.025 16.366 1.00 79.06 354 CYS A CA 1
ATOM 2612 C C . CYS A 1 354 ? -1.434 15.654 17.713 1.00 79.06 354 CYS A C 1
ATOM 2614 O O . CYS A 1 354 ? -1.356 15.028 18.771 1.00 79.06 354 CYS A O 1
ATOM 2616 N N . ALA A 1 355 ? -1.853 16.918 17.680 1.00 78.88 355 ALA A N 1
ATOM 2617 C CA . ALA A 1 355 ? -2.343 17.590 18.870 1.00 78.88 355 ALA A CA 1
ATOM 2618 C C . ALA A 1 355 ? -3.587 16.880 19.426 1.00 78.88 355 ALA A C 1
ATOM 2620 O O . ALA A 1 355 ? -4.599 16.773 18.742 1.00 78.88 355 ALA A O 1
ATOM 2621 N N . GLY A 1 356 ? -3.513 16.449 20.687 1.00 76.62 356 GLY A N 1
ATOM 2622 C CA . GLY A 1 356 ? -4.576 15.693 21.358 1.00 76.62 356 GLY A CA 1
ATOM 2623 C C . GLY A 1 356 ? -4.330 14.186 21.445 1.00 76.62 356 GLY A C 1
ATOM 2624 O O . GLY A 1 356 ? -5.039 13.530 22.197 1.00 76.62 356 GLY A O 1
ATOM 2625 N N . ALA A 1 357 ? -3.302 13.653 20.772 1.00 79.94 357 ALA A N 1
ATOM 2626 C CA . ALA A 1 357 ? -2.969 12.232 20.841 1.00 79.94 357 ALA A CA 1
ATOM 2627 C C . ALA A 1 357 ? -2.642 11.773 22.278 1.00 79.94 357 ALA A C 1
ATOM 2629 O O . ALA A 1 357 ? -1.800 12.372 22.958 1.00 79.94 357 ALA A O 1
ATOM 2630 N N . LYS A 1 358 ? -3.326 10.726 22.731 1.00 82.62 358 LYS A N 1
ATOM 2631 C CA . LYS A 1 358 ? -3.058 9.925 23.934 1.00 82.62 358 LYS A CA 1
ATOM 2632 C C . LYS A 1 358 ? -2.094 8.780 23.613 1.00 82.62 358 LYS A C 1
ATOM 2634 O O . LYS A 1 358 ? -1.774 8.563 22.450 1.00 82.62 358 LYS A O 1
ATOM 2639 N N . ALA A 1 359 ? -1.630 8.048 24.623 1.00 77.81 359 ALA A N 1
ATOM 2640 C CA . ALA A 1 359 ? -0.721 6.918 24.437 1.00 77.81 359 ALA A CA 1
ATOM 2641 C C . ALA A 1 359 ? -1.285 5.867 23.464 1.00 77.81 359 ALA A C 1
ATOM 2643 O O . ALA A 1 359 ? -0.575 5.465 22.549 1.00 77.81 359 ALA A O 1
ATOM 2644 N N . GLU A 1 360 ? -2.568 5.525 23.607 1.00 67.88 360 GLU A N 1
ATOM 2645 C CA . GLU A 1 360 ? -3.312 4.638 22.696 1.00 67.88 360 GLU A CA 1
ATOM 2646 C C . GLU A 1 360 ? -3.264 5.110 21.231 1.00 67.88 360 GLU A C 1
ATOM 2648 O O . GLU A 1 360 ? -3.136 4.293 20.340 1.00 67.88 360 GLU A O 1
ATOM 2653 N N . ASN A 1 361 ? -3.234 6.422 20.950 1.00 76.38 361 ASN A N 1
ATOM 2654 C CA . ASN A 1 361 ? -3.237 6.946 19.575 1.00 76.38 361 ASN A CA 1
ATOM 2655 C C . ASN A 1 361 ? -1.972 6.635 18.757 1.00 76.38 361 ASN A C 1
ATOM 2657 O O . ASN A 1 361 ? -1.897 7.007 17.584 1.00 76.38 361 ASN A O 1
ATOM 2661 N N . ILE A 1 362 ? -0.933 6.074 19.375 1.00 75.94 362 ILE A N 1
ATOM 2662 C CA . ILE A 1 362 ? 0.295 5.726 18.664 1.00 75.94 362 ILE A CA 1
ATOM 2663 C C . ILE A 1 362 ? 0.085 4.483 17.798 1.00 75.94 362 ILE A C 1
ATOM 2665 O O . ILE A 1 362 ? 0.490 4.489 16.643 1.00 75.94 362 ILE A O 1
ATOM 2669 N N . ASN A 1 363 ? -0.552 3.466 18.359 1.00 65.44 363 ASN A N 1
ATOM 2670 C CA . ASN A 1 363 ? -0.660 2.100 17.844 1.00 65.44 363 ASN A CA 1
ATOM 2671 C C . ASN A 1 363 ? -2.103 1.581 17.902 1.00 65.44 363 ASN A C 1
ATOM 2673 O O . ASN A 1 363 ? -2.307 0.383 17.843 1.00 65.44 363 ASN A O 1
ATOM 2677 N N . GLN A 1 364 ? -3.068 2.451 18.184 1.00 62.19 364 GLN A N 1
ATOM 2678 C CA . GLN A 1 364 ? -4.495 2.173 18.184 1.00 62.19 364 GLN A CA 1
ATOM 2679 C C . GLN A 1 364 ? -5.219 3.453 17.802 1.00 62.19 364 GLN A C 1
ATOM 2681 O O . GLN A 1 364 ? -4.707 4.579 17.916 1.00 62.19 364 GLN A O 1
ATOM 2686 N N . VAL A 1 365 ? -6.441 3.303 17.331 1.00 54.09 365 VAL A N 1
ATOM 2687 C CA . VAL A 1 365 ? -7.310 4.442 17.080 1.00 54.09 365 VAL A CA 1
ATOM 2688 C C . VAL A 1 365 ? -7.798 4.874 18.463 1.00 54.09 365 VAL A C 1
ATOM 2690 O O . VAL A 1 365 ? -8.252 4.079 19.278 1.00 54.09 365 VAL A O 1
ATOM 2693 N N . GLY A 1 366 ? -7.568 6.131 18.838 1.00 52.06 366 GLY A N 1
ATOM 2694 C CA . GLY A 1 366 ? -7.896 6.571 20.202 1.00 52.06 366 GLY A CA 1
ATOM 2695 C C . GLY A 1 366 ? -9.356 6.965 20.326 1.00 52.06 366 GLY A C 1
ATOM 2696 O O . GLY A 1 366 ? -9.983 7.387 19.354 1.00 52.06 366 GLY A O 1
ATOM 2697 N N . GLN A 1 367 ? -9.877 6.941 21.554 1.00 49.69 367 GLN A N 1
ATOM 2698 C CA . GLN A 1 367 ? -11.303 7.174 21.834 1.00 49.69 367 GLN A CA 1
ATOM 2699 C C . GLN A 1 367 ? -11.829 8.568 21.420 1.00 49.69 367 GLN A C 1
ATOM 2701 O O . GLN A 1 367 ? -13.035 8.800 21.399 1.00 49.69 367 GLN A O 1
ATOM 2706 N N . ASP A 1 368 ? -10.935 9.508 21.089 1.00 49.03 368 ASP A N 1
ATOM 2707 C CA . ASP A 1 368 ? -11.254 10.909 20.785 1.00 49.03 368 ASP A CA 1
ATOM 2708 C C . ASP A 1 368 ? -11.206 11.246 19.270 1.00 49.03 368 ASP A C 1
ATOM 2710 O O . ASP A 1 368 ? -11.053 12.418 18.916 1.00 49.03 368 ASP A O 1
ATOM 2714 N N . ALA A 1 369 ? -11.358 10.251 18.383 1.00 43.88 369 ALA A N 1
ATOM 2715 C CA . ALA A 1 369 ? -11.443 10.407 16.921 1.00 43.88 369 ALA A CA 1
ATOM 2716 C C . ALA A 1 369 ? -10.187 11.019 16.262 1.00 43.88 369 ALA A C 1
ATOM 2718 O O . ALA A 1 369 ? -10.241 12.061 15.603 1.00 43.88 369 ALA A O 1
ATOM 2719 N N . GLN A 1 370 ? -9.036 10.362 16.431 1.00 53.59 370 GLN A N 1
ATOM 2720 C CA . GLN A 1 370 ? -7.961 10.468 15.438 1.00 53.59 370 GLN A CA 1
ATOM 2721 C C . GLN A 1 370 ? -8.182 9.375 14.394 1.00 53.59 370 GLN A C 1
ATOM 2723 O O . GLN A 1 370 ? -8.254 8.226 14.808 1.00 53.59 370 GLN A O 1
ATOM 2728 N N . PRO A 1 371 ? -8.299 9.701 13.095 1.00 49.34 371 PRO A N 1
ATOM 2729 C CA . PRO A 1 371 ? -8.763 8.739 12.096 1.00 49.34 371 PRO A CA 1
ATOM 2730 C C . PRO A 1 371 ? -7.774 7.600 11.813 1.00 49.34 371 PRO A C 1
ATOM 2732 O O . PRO A 1 371 ? -8.188 6.592 11.271 1.00 49.34 371 PRO A O 1
ATOM 2735 N N . ILE A 1 372 ? -6.485 7.747 12.153 1.00 57.06 372 ILE A N 1
ATOM 2736 C CA . ILE A 1 372 ? -5.448 6.742 11.864 1.00 57.06 372 ILE A CA 1
ATOM 2737 C C . ILE A 1 372 ? -4.426 6.724 13.018 1.00 57.06 372 ILE A C 1
ATOM 2739 O O . ILE A 1 372 ? -3.980 7.811 13.430 1.00 57.06 372 ILE A O 1
ATOM 2743 N N . PRO A 1 373 ? -4.029 5.551 13.551 1.00 70.00 373 PRO A N 1
ATOM 2744 C CA . PRO A 1 373 ? -2.930 5.432 14.507 1.00 70.00 373 PRO A CA 1
ATOM 2745 C C . PRO A 1 373 ? -1.642 5.987 13.920 1.00 70.00 373 PRO A C 1
ATOM 2747 O O . PRO A 1 373 ? -1.404 5.950 12.716 1.00 70.00 373 PRO A O 1
ATOM 2750 N N . GLN A 1 374 ? -0.783 6.548 14.762 1.00 75.81 374 GLN A N 1
ATOM 2751 C CA . GLN A 1 374 ? 0.389 7.248 14.241 1.00 75.81 374 GLN A CA 1
ATOM 2752 C C . GLN A 1 374 ? 1.430 6.327 13.604 1.00 75.81 374 GLN A C 1
ATOM 2754 O O . GLN A 1 374 ? 2.151 6.790 12.721 1.00 75.81 374 GLN A O 1
ATOM 2759 N N . LEU A 1 375 ? 1.516 5.069 14.034 1.00 69.75 375 LEU A N 1
ATOM 2760 C CA . LEU A 1 375 ? 2.332 4.050 13.377 1.00 69.75 375 LEU A CA 1
ATOM 2761 C C . LEU A 1 375 ? 1.699 3.545 12.073 1.00 69.75 375 LEU A C 1
ATOM 2763 O O . LEU A 1 375 ? 2.403 3.132 11.155 1.00 69.75 375 LEU A O 1
ATOM 2767 N N . ASP A 1 376 ? 0.388 3.721 11.928 1.00 59.75 376 ASP A N 1
ATOM 2768 C CA . ASP A 1 376 ? -0.365 3.294 10.755 1.00 59.75 376 ASP A CA 1
ATOM 2769 C C . ASP A 1 376 ? -0.456 4.394 9.688 1.00 59.75 376 ASP A C 1
ATOM 2771 O O . ASP A 1 376 ? -1.182 4.272 8.709 1.00 59.75 376 ASP A O 1
ATOM 2775 N N . ILE A 1 377 ? 0.327 5.467 9.791 1.00 58.72 377 ILE A N 1
ATOM 2776 C CA . ILE A 1 377 ? 0.420 6.434 8.693 1.00 58.72 377 ILE A CA 1
ATOM 2777 C C . ILE A 1 377 ? 1.375 5.881 7.618 1.00 58.72 377 ILE A C 1
ATOM 2779 O O . ILE A 1 377 ? 2.442 5.374 7.968 1.00 58.72 377 ILE A O 1
ATOM 2783 N N . PRO A 1 378 ? 1.024 5.957 6.320 1.00 46.38 378 PRO A N 1
ATOM 2784 C CA . PRO A 1 378 ? 1.905 5.563 5.219 1.00 46.38 378 PRO A CA 1
ATOM 2785 C C . PRO A 1 378 ? 3.348 6.068 5.372 1.00 46.38 378 PRO A C 1
ATOM 2787 O O . PRO A 1 378 ? 3.569 7.260 5.617 1.00 46.38 378 PRO A O 1
ATOM 2790 N N . GLY A 1 379 ? 4.327 5.166 5.235 1.00 49.28 379 GLY A N 1
ATOM 2791 C CA . GLY A 1 379 ? 5.761 5.466 5.318 1.00 49.28 379 GLY A CA 1
ATOM 2792 C C . GLY A 1 379 ? 6.354 5.538 6.732 1.00 49.28 379 GLY A C 1
ATOM 2793 O O . GLY A 1 379 ? 7.526 5.888 6.874 1.00 49.28 379 GLY A O 1
ATOM 2794 N N . VAL A 1 380 ? 5.584 5.239 7.788 1.00 53.25 380 VAL A N 1
ATOM 2795 C CA . VAL A 1 380 ? 6.118 5.053 9.159 1.00 53.25 380 VAL A CA 1
ATOM 2796 C C . VAL A 1 380 ? 6.773 3.660 9.343 1.00 53.25 380 VAL A C 1
ATOM 2798 O O . VAL A 1 380 ? 7.403 3.399 10.366 1.00 53.25 380 VAL A O 1
ATOM 2801 N N . ASP A 1 381 ? 6.690 2.806 8.319 1.00 52.66 381 ASP A N 1
ATOM 2802 C CA . ASP A 1 381 ? 7.108 1.398 8.256 1.00 52.66 381 ASP A CA 1
ATOM 2803 C C . ASP A 1 381 ? 8.628 1.163 8.033 1.00 52.66 381 ASP A C 1
ATOM 2805 O O . ASP A 1 381 ? 9.473 1.982 8.397 1.00 52.66 381 ASP A O 1
ATOM 2809 N N . ALA A 1 382 ? 8.978 -0.014 7.486 1.00 48.62 382 ALA A N 1
ATOM 2810 C CA . ALA A 1 382 ? 10.278 -0.679 7.341 1.00 48.62 382 ALA A CA 1
ATOM 2811 C C . ALA A 1 382 ? 11.510 0.176 6.982 1.00 48.62 382 ALA A C 1
ATOM 2813 O O . ALA A 1 382 ? 12.642 -0.285 7.188 1.00 48.62 382 ALA A O 1
ATOM 2814 N N . LEU A 1 383 ? 11.307 1.379 6.455 1.00 53.09 383 LEU A N 1
ATOM 2815 C CA . LEU A 1 383 ? 12.344 2.343 6.107 1.00 53.09 383 LEU A CA 1
ATOM 2816 C C . LEU A 1 383 ? 12.742 3.238 7.287 1.00 53.09 383 LEU A C 1
ATOM 2818 O O . LEU A 1 383 ? 13.884 3.702 7.316 1.00 53.09 383 LEU A O 1
ATOM 2822 N N . ILE A 1 384 ? 11.858 3.467 8.265 1.00 65.12 384 ILE A N 1
ATOM 2823 C CA . ILE A 1 384 ? 12.118 4.308 9.436 1.00 65.12 384 ILE A CA 1
ATOM 2824 C C . ILE A 1 384 ? 13.134 3.634 10.358 1.00 65.12 384 ILE A C 1
ATOM 2826 O O . ILE A 1 384 ? 12.877 2.630 11.023 1.00 65.12 384 ILE A O 1
ATOM 2830 N N . ASN A 1 385 ? 14.313 4.244 10.436 1.00 69.62 385 ASN A N 1
ATOM 2831 C CA . ASN A 1 385 ? 15.409 3.810 11.298 1.00 69.62 385 ASN A CA 1
ATOM 2832 C C . ASN A 1 385 ? 15.628 4.755 12.490 1.00 69.62 385 ASN A C 1
ATOM 2834 O O . ASN A 1 385 ? 16.499 4.503 13.328 1.00 69.62 385 ASN A O 1
ATOM 2838 N N . MET A 1 386 ? 14.825 5.820 12.596 1.00 79.25 386 MET A N 1
ATOM 2839 C CA . MET A 1 386 ? 14.807 6.728 13.735 1.00 79.25 386 MET A CA 1
ATOM 2840 C C . MET A 1 386 ? 13.395 7.219 14.048 1.00 79.25 386 MET A C 1
ATOM 2842 O O . MET A 1 386 ? 12.660 7.639 13.159 1.00 79.25 386 MET A O 1
ATOM 2846 N N . THR A 1 387 ? 13.050 7.299 15.330 1.00 80.56 387 THR A N 1
ATOM 2847 C CA . THR A 1 387 ? 11.788 7.911 15.766 1.00 80.56 387 THR A CA 1
ATOM 2848 C C . THR A 1 387 ? 12.012 8.799 16.980 1.00 80.56 387 THR A C 1
ATOM 2850 O O . THR A 1 387 ? 12.721 8.406 17.906 1.00 80.56 387 THR A O 1
ATOM 2853 N N . ALA A 1 388 ? 11.413 9.992 16.999 1.00 86.12 388 ALA A N 1
ATOM 2854 C CA . ALA A 1 388 ? 11.475 10.905 18.141 1.00 86.12 388 ALA A CA 1
ATOM 2855 C C . ALA A 1 388 ? 10.099 11.498 18.466 1.00 86.12 388 ALA A C 1
ATOM 2857 O O . ALA A 1 388 ? 9.444 12.037 17.574 1.00 86.12 388 ALA A O 1
ATOM 2858 N N . PHE A 1 389 ? 9.664 11.404 19.729 1.00 90.38 389 PHE A N 1
ATOM 2859 C CA . PHE A 1 389 ? 8.304 11.801 20.111 1.00 90.38 389 PHE A CA 1
ATOM 2860 C C . PHE A 1 389 ? 8.113 12.159 21.594 1.00 90.38 389 PHE A C 1
ATOM 2862 O O . PHE A 1 389 ? 8.912 11.805 22.463 1.00 90.38 389 PHE A O 1
ATOM 2869 N N . THR A 1 390 ? 6.992 12.829 21.875 1.00 90.25 390 THR A N 1
ATOM 2870 C CA . THR A 1 390 ? 6.417 13.111 23.203 1.00 90.25 390 THR A CA 1
ATOM 2871 C C . THR A 1 390 ? 5.032 12.471 23.295 1.00 90.25 390 THR A C 1
ATOM 2873 O O . THR A 1 390 ? 4.206 12.691 22.413 1.00 90.25 390 THR A O 1
ATOM 2876 N N . ILE A 1 391 ? 4.737 11.702 24.344 1.00 88.06 391 ILE A N 1
ATOM 2877 C CA . ILE A 1 391 ? 3.404 11.109 24.539 1.00 88.06 391 ILE A CA 1
ATOM 2878 C C . ILE A 1 391 ? 3.093 10.903 26.030 1.00 88.06 391 ILE A C 1
ATOM 2880 O O . ILE A 1 391 ? 4.006 10.788 26.853 1.00 88.06 391 ILE A O 1
ATOM 2884 N N . GLY A 1 392 ? 1.807 10.887 26.396 1.00 81.50 392 GLY A N 1
ATOM 2885 C CA . GLY A 1 392 ? 1.336 10.688 27.774 1.00 81.50 392 GLY A CA 1
ATOM 2886 C C . GLY A 1 392 ? 0.716 11.923 28.442 1.00 81.50 392 GLY A C 1
ATOM 2887 O O . GLY A 1 392 ? 0.060 11.807 29.476 1.00 81.50 392 GLY A O 1
ATOM 2888 N N . GLY A 1 393 ? 0.916 13.128 27.897 1.00 82.19 393 GLY A N 1
ATOM 2889 C CA . GLY A 1 393 ? 0.375 14.369 28.468 1.00 82.19 393 GLY A CA 1
ATOM 2890 C C . GLY A 1 393 ? -1.154 14.431 28.446 1.00 82.19 393 GLY A C 1
ATOM 2891 O O . GLY A 1 393 ? -1.774 14.877 29.417 1.00 82.19 393 GLY A O 1
ATOM 2892 N N . ASN A 1 39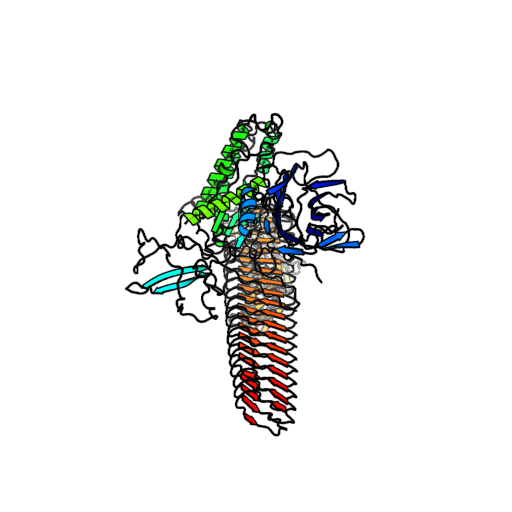4 ? -1.768 13.951 27.362 1.00 79.69 394 ASN A N 1
ATOM 2893 C CA . ASN A 1 394 ? -3.222 13.944 27.194 1.00 79.69 394 ASN A CA 1
ATOM 2894 C C . ASN A 1 394 ? -3.906 12.857 28.041 1.00 79.69 394 ASN A C 1
ATOM 2896 O O . ASN A 1 394 ? -4.991 13.101 28.565 1.00 79.69 394 ASN A O 1
ATOM 2900 N N . ASP A 1 395 ? -3.240 11.730 28.301 1.00 82.00 395 ASP A N 1
ATOM 2901 C CA . ASP A 1 395 ? -3.715 10.642 29.174 1.00 82.00 395 ASP A CA 1
ATOM 2902 C C . ASP A 1 395 ? -3.914 11.084 30.637 1.00 82.00 395 ASP A C 1
ATOM 2904 O O . ASP A 1 395 ? -4.744 10.550 31.379 1.00 82.00 395 ASP A O 1
ATOM 2908 N N . LEU A 1 396 ? -3.182 12.116 31.070 1.00 81.56 396 LEU A N 1
ATOM 2909 C CA . LEU A 1 396 ? -3.346 12.724 32.394 1.00 81.56 396 LEU A CA 1
ATOM 2910 C C . LEU A 1 396 ? -4.507 13.727 32.461 1.00 81.56 396 LEU A C 1
ATOM 2912 O O . LEU A 1 396 ? -4.899 14.135 33.562 1.00 81.56 396 LEU A O 1
ATOM 2916 N N . ASP A 1 397 ? -5.086 14.096 31.314 1.00 76.88 397 ASP A N 1
ATOM 2917 C CA . ASP A 1 397 ? -6.056 15.183 31.155 1.00 76.88 397 ASP A CA 1
ATOM 2918 C C . ASP A 1 397 ? -5.484 16.542 31.619 1.00 76.88 397 ASP A C 1
ATOM 2920 O O . ASP A 1 397 ? -6.115 17.348 32.315 1.00 76.88 397 ASP A O 1
ATOM 2924 N N . TRP A 1 398 ? -4.221 16.797 31.256 1.00 77.62 398 TRP A N 1
ATOM 2925 C CA . TRP A 1 398 ? -3.491 18.024 31.590 1.00 77.62 398 TRP A CA 1
ATOM 2926 C C . TRP A 1 398 ? -4.204 19.336 31.262 1.00 77.62 398 TRP A C 1
ATOM 2928 O O . TRP A 1 398 ? -4.225 20.222 32.131 1.00 77.62 398 TRP A O 1
ATOM 2938 N N . PRO A 1 399 ? -4.853 19.491 30.096 1.00 74.19 399 PRO A N 1
ATOM 2939 C CA . PRO A 1 399 ? -5.630 20.690 29.804 1.00 74.19 399 PRO A CA 1
ATOM 2940 C C . PRO A 1 399 ? -6.728 20.962 30.845 1.00 74.19 399 PRO A C 1
ATOM 2942 O O . PRO A 1 399 ? -6.932 22.111 31.260 1.00 74.19 399 PRO A O 1
ATOM 2945 N N . GLN A 1 400 ? -7.415 19.919 31.318 1.00 74.38 400 GLN A N 1
ATOM 2946 C CA . GLN A 1 400 ? -8.488 20.050 32.298 1.00 74.38 400 GLN A CA 1
ATOM 2947 C C . GLN A 1 400 ? -7.947 20.310 33.710 1.00 74.38 400 GLN A C 1
ATOM 2949 O O . GLN A 1 400 ? -8.495 21.168 34.407 1.00 74.38 400 GLN A O 1
ATOM 2954 N N . VAL A 1 401 ? -6.824 19.696 34.106 1.00 77.62 401 VAL A N 1
ATOM 2955 C CA . VAL A 1 401 ? -6.146 20.001 35.384 1.00 77.62 401 VAL A CA 1
ATOM 2956 C C . VAL A 1 401 ? -5.736 21.479 35.452 1.00 77.62 401 VAL A C 1
ATOM 2958 O O . VAL A 1 401 ? -6.025 22.171 36.435 1.00 77.62 401 VAL A O 1
ATOM 2961 N N . ILE A 1 402 ? -5.134 22.012 34.383 1.00 78.19 402 ILE A N 1
ATOM 2962 C CA . ILE A 1 402 ? -4.752 23.432 34.278 1.00 78.19 402 ILE A CA 1
ATOM 2963 C C . ILE A 1 402 ? -5.987 24.342 34.376 1.00 78.19 402 ILE A C 1
ATOM 2965 O O . ILE A 1 402 ? -5.976 25.377 35.058 1.00 78.19 402 ILE A O 1
ATOM 2969 N N . LYS A 1 403 ? -7.084 23.963 33.716 1.00 74.69 403 LYS A N 1
ATOM 2970 C CA . LYS A 1 403 ? -8.348 24.708 33.725 1.00 74.69 403 LYS A CA 1
ATOM 2971 C C . LYS A 1 403 ? -9.014 24.717 35.101 1.00 74.69 403 LYS A C 1
ATOM 2973 O O . LYS A 1 403 ? -9.477 25.770 35.547 1.00 74.69 403 LYS A O 1
ATOM 2978 N N . ASP A 1 404 ? -9.037 23.587 35.799 1.00 74.00 404 ASP A N 1
ATOM 2979 C CA . ASP A 1 404 ? -9.609 23.494 37.142 1.00 74.00 404 ASP A CA 1
ATOM 2980 C C . ASP A 1 404 ? -8.822 24.323 38.159 1.00 74.00 404 ASP A C 1
ATOM 2982 O O . ASP A 1 404 ? -9.422 25.038 38.969 1.00 74.00 404 ASP A O 1
ATOM 2986 N N . CYS A 1 405 ? -7.493 24.317 38.059 1.00 76.44 405 CYS A N 1
ATOM 2987 C CA . CYS A 1 405 ? -6.627 25.135 38.900 1.00 76.44 405 CYS A CA 1
ATOM 2988 C C . CYS A 1 405 ? -6.729 26.636 38.601 1.00 76.44 405 CYS A C 1
ATOM 2990 O O . CYS A 1 405 ? -6.816 27.441 39.527 1.00 76.44 405 CYS A O 1
ATOM 2992 N N . SER A 1 406 ? -6.815 27.029 37.328 1.00 72.56 406 SER A N 1
ATOM 2993 C CA . SER A 1 406 ? -6.880 28.448 36.948 1.00 72.56 406 SER A CA 1
ATOM 2994 C C . SER A 1 406 ? -8.232 29.128 37.230 1.00 72.56 406 SER A C 1
ATOM 2996 O O . SER A 1 406 ? -8.273 30.353 37.375 1.00 72.56 406 SER A O 1
ATOM 2998 N N . LEU A 1 407 ? -9.339 28.373 37.325 1.00 67.44 407 LEU A N 1
ATOM 2999 C CA . LEU A 1 407 ? -10.696 28.926 37.481 1.00 67.44 407 LEU A CA 1
ATOM 3000 C C . LEU A 1 407 ? -11.287 28.820 38.896 1.00 67.44 407 LEU A C 1
ATOM 3002 O O . LEU A 1 407 ? -12.096 29.677 39.268 1.00 67.44 407 LEU A O 1
ATOM 3006 N N . LYS A 1 408 ? -10.951 27.784 39.680 1.00 60.03 408 LYS A N 1
ATOM 3007 C CA . LYS A 1 408 ? -11.667 27.467 40.938 1.00 60.03 408 LYS A CA 1
ATOM 3008 C C . LYS A 1 408 ? -11.014 28.011 42.213 1.00 60.03 408 LYS A C 1
ATOM 3010 O O . LYS A 1 408 ? -11.709 28.113 43.221 1.00 60.03 408 LYS A O 1
ATOM 3015 N N . GLY A 1 409 ? -9.750 28.436 42.155 1.00 59.72 409 GLY A N 1
ATOM 3016 C CA . GLY A 1 409 ? -8.994 28.974 43.290 1.00 59.72 409 GLY A CA 1
ATOM 3017 C C . GLY A 1 409 ? -8.654 27.912 44.344 1.00 59.72 409 GLY A C 1
ATOM 3018 O O . GLY A 1 409 ? -9.545 27.393 45.013 1.00 59.72 409 GLY A O 1
ATOM 3019 N N . ASP A 1 410 ? -7.357 27.644 44.519 1.00 71.69 410 ASP A N 1
ATOM 3020 C CA . ASP A 1 410 ? -6.790 26.668 45.465 1.00 71.69 410 ASP A CA 1
ATOM 3021 C C . ASP A 1 410 ? -7.168 25.207 45.158 1.00 71.69 410 ASP A C 1
ATOM 3023 O O . ASP A 1 410 ? -7.697 24.477 45.999 1.00 71.69 410 ASP A O 1
ATOM 3027 N N . CYS A 1 411 ? -6.892 24.765 43.924 1.00 77.25 411 CYS A N 1
ATOM 3028 C CA . CYS A 1 411 ? -7.114 23.374 43.508 1.00 77.25 411 CYS A CA 1
ATOM 3029 C C . CYS A 1 411 ? -6.257 22.372 44.295 1.00 77.25 411 CYS A C 1
ATOM 3031 O O . CYS A 1 411 ? -6.686 21.237 44.492 1.00 77.25 411 CYS A O 1
ATOM 3033 N N . SER A 1 412 ? -5.101 22.803 44.812 1.00 75.31 412 SER A N 1
ATOM 3034 C CA . SER A 1 412 ? -4.205 21.990 45.640 1.00 75.31 412 SER A CA 1
ATOM 3035 C C . SER A 1 412 ? -4.865 21.458 46.916 1.00 75.31 412 SER A C 1
ATOM 3037 O O . SER A 1 412 ? -4.509 20.382 47.390 1.00 75.31 412 SER A O 1
ATOM 3039 N N . ASN A 1 413 ? -5.847 22.183 47.464 1.00 76.56 413 ASN A N 1
ATOM 3040 C CA . ASN A 1 413 ? -6.533 21.817 48.707 1.00 76.56 413 ASN A CA 1
ATOM 3041 C C . ASN A 1 413 ? -7.999 21.400 48.507 1.00 76.56 413 ASN A C 1
ATOM 3043 O O . ASN A 1 413 ? -8.663 21.000 49.470 1.00 76.56 413 ASN A O 1
ATOM 3047 N N . ASN A 1 414 ? -8.521 21.491 47.281 1.00 75.94 414 ASN A N 1
ATOM 3048 C CA . ASN A 1 414 ? -9.882 21.070 46.976 1.00 75.94 414 ASN A CA 1
ATOM 3049 C C . ASN A 1 414 ? -9.956 19.541 46.952 1.00 75.94 414 ASN A C 1
ATOM 3051 O O . ASN A 1 414 ? -9.226 18.880 46.217 1.00 75.94 414 ASN A O 1
ATOM 3055 N N . VAL A 1 415 ? -10.850 18.990 47.775 1.00 76.81 415 VAL A N 1
ATOM 3056 C CA . VAL A 1 415 ? -11.121 17.552 47.839 1.00 76.81 415 VAL A CA 1
ATOM 3057 C C . VAL A 1 415 ? -12.369 17.261 47.022 1.00 76.81 415 VAL A C 1
ATOM 3059 O O . VAL A 1 415 ? -13.422 17.861 47.261 1.00 76.81 415 VAL A O 1
ATOM 3062 N N . ASN A 1 416 ? -12.255 16.336 46.077 1.00 73.19 416 ASN A N 1
ATOM 3063 C CA . ASN A 1 416 ? -13.379 15.855 45.294 1.00 73.19 416 ASN A CA 1
ATOM 3064 C C . ASN A 1 416 ? -14.364 15.112 46.215 1.00 73.19 416 ASN A C 1
ATOM 3066 O O . ASN A 1 416 ? -13.988 14.241 47.002 1.00 73.19 416 ASN A O 1
ATOM 3070 N N . SER A 1 417 ? -15.643 15.490 46.159 1.00 74.94 417 SER A N 1
ATOM 3071 C CA . SER A 1 417 ? -16.681 14.936 47.034 1.00 74.94 417 SER A CA 1
ATOM 3072 C C . SER A 1 417 ? -17.043 13.480 46.736 1.00 74.94 417 SER A C 1
ATOM 3074 O O . SER A 1 417 ? -17.637 12.836 47.599 1.00 74.94 417 SER A O 1
ATOM 3076 N N . GLU A 1 418 ? -16.722 12.980 45.542 1.00 78.50 418 GLU A N 1
ATOM 3077 C CA . GLU A 1 418 ? -17.027 11.615 45.101 1.00 78.50 418 GLU A CA 1
ATOM 3078 C C . GLU A 1 418 ? -15.887 10.650 45.436 1.00 78.50 418 GLU A C 1
ATOM 3080 O O . GLU A 1 418 ? -16.128 9.581 45.996 1.00 78.50 418 GLU A O 1
ATOM 3085 N N . THR A 1 419 ? -14.642 11.054 45.172 1.00 79.12 419 THR A N 1
ATOM 3086 C CA . THR A 1 419 ? -13.444 10.219 45.378 1.00 79.12 419 THR A CA 1
ATOM 3087 C C . THR A 1 419 ? -12.822 10.398 46.768 1.00 79.12 419 THR A C 1
ATOM 3089 O O . THR A 1 419 ? -12.142 9.504 47.269 1.00 79.12 419 THR A O 1
ATOM 3092 N N . GLY A 1 420 ? -13.046 11.544 47.424 1.00 84.31 420 GLY A N 1
ATOM 3093 C CA . GLY A 1 420 ? -12.426 11.892 48.705 1.00 84.31 420 GLY A CA 1
ATOM 3094 C C . GLY A 1 420 ? -10.939 12.261 48.617 1.00 84.31 420 GLY A C 1
ATOM 3095 O O . GLY A 1 420 ? -10.289 12.371 49.660 1.00 84.31 420 GLY A O 1
ATOM 3096 N N . LEU A 1 421 ? -10.404 12.457 47.409 1.00 82.81 421 LEU A N 1
ATOM 3097 C CA . LEU A 1 421 ? -8.999 12.775 47.141 1.00 82.81 421 LEU A CA 1
ATOM 3098 C C . LEU A 1 421 ? -8.812 14.246 46.739 1.00 82.81 421 LEU A C 1
ATOM 3100 O O . LEU A 1 421 ? -9.755 14.913 46.312 1.00 82.81 421 LEU A O 1
ATOM 3104 N N . THR A 1 422 ? -7.597 14.772 46.917 1.00 85.00 422 THR A N 1
ATOM 3105 C CA . THR A 1 422 ? -7.200 16.061 46.326 1.00 85.00 422 THR A CA 1
ATOM 3106 C C . THR A 1 422 ? -6.878 15.876 44.846 1.00 85.00 422 THR A C 1
ATOM 3108 O O . THR A 1 422 ? -6.495 14.780 44.440 1.00 85.00 422 THR A O 1
ATOM 3111 N N . LEU A 1 423 ? -6.940 16.953 44.056 1.00 83.38 423 LEU A N 1
ATOM 3112 C CA . LEU A 1 423 ? -6.571 16.913 42.634 1.00 83.38 423 LEU A CA 1
ATOM 3113 C C . LEU A 1 423 ? -5.145 16.373 42.411 1.00 83.38 423 LEU A C 1
ATOM 3115 O O . LEU A 1 423 ? -4.904 15.628 41.465 1.00 83.38 423 LEU A O 1
ATOM 3119 N N . GLN A 1 424 ? -4.211 16.697 43.315 1.00 84.56 424 GLN A N 1
ATOM 3120 C CA . GLN A 1 424 ? -2.860 16.131 43.299 1.00 84.56 424 GLN A CA 1
ATOM 3121 C C . GLN A 1 424 ? -2.882 14.607 43.438 1.00 84.56 424 GLN A C 1
ATOM 3123 O O . GLN A 1 424 ? -2.314 13.925 42.597 1.00 84.56 424 GLN A O 1
ATOM 3128 N N . ALA A 1 425 ? -3.574 14.069 44.445 1.00 83.69 425 ALA A N 1
ATOM 3129 C CA . ALA A 1 425 ? -3.622 12.627 44.676 1.00 83.69 425 ALA A CA 1
ATOM 3130 C C . ALA A 1 425 ? -4.349 11.870 43.549 1.00 83.69 425 ALA A C 1
ATOM 3132 O O . ALA A 1 425 ? -3.963 10.755 43.211 1.00 83.69 425 ALA A O 1
ATOM 3133 N N . GLU A 1 426 ? -5.384 12.466 42.948 1.00 83.56 426 GLU A N 1
ATOM 3134 C CA . GLU A 1 426 ? -6.048 11.902 41.763 1.00 83.56 426 GLU A CA 1
ATOM 3135 C C . GLU A 1 426 ? -5.097 11.850 40.564 1.00 83.56 426 GLU A C 1
ATOM 3137 O O . GLU A 1 426 ? -5.021 10.836 39.874 1.00 83.56 426 GLU A O 1
ATOM 3142 N N . THR A 1 427 ? -4.325 12.915 40.348 1.00 83.25 427 THR A N 1
ATOM 3143 C CA . THR A 1 427 ? -3.351 12.978 39.254 1.00 83.25 427 THR A CA 1
ATOM 3144 C C . THR A 1 427 ? -2.185 12.012 39.472 1.00 83.25 427 THR A C 1
ATOM 3146 O O . THR A 1 427 ? -1.768 11.344 38.535 1.00 83.25 427 THR A O 1
ATOM 3149 N N . GLU A 1 428 ? -1.685 11.870 40.702 1.00 86.12 428 GLU A N 1
ATOM 3150 C CA . GLU A 1 428 ? -0.635 10.896 41.040 1.00 86.12 428 GLU A CA 1
ATOM 3151 C C . GLU A 1 428 ? -1.074 9.452 40.729 1.00 86.12 428 GLU A C 1
ATOM 3153 O O . GLU A 1 428 ? -0.272 8.650 40.249 1.00 86.12 428 GLU A O 1
ATOM 3158 N N . LEU A 1 429 ? -2.359 9.123 40.926 1.00 81.62 429 LEU A N 1
ATOM 3159 C CA . LEU A 1 429 ? -2.923 7.833 40.510 1.00 81.62 429 LEU A CA 1
ATOM 3160 C C . LEU A 1 429 ? -2.990 7.689 38.983 1.00 81.62 429 LEU A C 1
ATOM 3162 O O . LEU A 1 429 ? -2.684 6.611 38.475 1.00 81.62 429 LEU A O 1
ATOM 3166 N N . LYS A 1 430 ? -3.339 8.756 38.249 1.00 83.38 430 LYS A N 1
ATOM 3167 C CA . LYS A 1 430 ? -3.301 8.752 36.776 1.00 83.38 430 LYS A CA 1
ATOM 3168 C C . LYS A 1 430 ? -1.880 8.557 36.241 1.00 83.38 430 LYS A C 1
ATOM 3170 O O . LYS A 1 430 ? -1.692 7.747 35.346 1.00 83.38 430 LYS A O 1
ATOM 3175 N N . ILE A 1 431 ? -0.876 9.211 36.835 1.00 82.62 431 ILE A N 1
ATOM 3176 C CA . ILE A 1 431 ? 0.543 9.017 36.479 1.00 82.62 431 ILE A CA 1
ATOM 3177 C C . ILE A 1 431 ? 0.960 7.558 36.706 1.00 82.62 431 ILE A C 1
ATOM 3179 O O . ILE A 1 431 ? 1.667 6.982 35.884 1.00 82.62 431 ILE A O 1
ATOM 3183 N N . ALA A 1 432 ? 0.505 6.930 37.795 1.00 79.00 432 ALA A N 1
ATOM 3184 C CA . ALA A 1 432 ? 0.783 5.517 38.039 1.00 79.00 432 ALA A CA 1
ATOM 3185 C C . ALA A 1 432 ? 0.138 4.595 36.986 1.00 79.00 432 ALA A C 1
ATOM 3187 O O . ALA A 1 432 ? 0.780 3.628 36.576 1.00 79.00 432 ALA A O 1
ATOM 3188 N N . LYS A 1 433 ? -1.091 4.900 36.539 1.00 79.88 433 LYS A N 1
ATOM 3189 C CA . LYS A 1 433 ? -1.760 4.175 35.448 1.00 79.88 433 LYS A CA 1
ATOM 3190 C C . LYS A 1 433 ? -1.015 4.354 34.119 1.00 79.88 433 LYS A C 1
ATOM 3192 O O . LYS A 1 433 ? -0.664 3.353 33.509 1.00 79.88 433 LYS A O 1
ATOM 3197 N N . LEU A 1 434 ? -0.655 5.593 33.767 1.00 81.50 434 LEU A N 1
ATOM 3198 C CA . LEU A 1 434 ? 0.086 5.931 32.546 1.00 81.50 434 LEU A CA 1
ATOM 3199 C C . LEU A 1 434 ? 1.364 5.094 32.378 1.00 81.50 434 LEU A C 1
ATOM 3201 O O . LEU A 1 434 ? 1.687 4.672 31.279 1.00 81.50 434 LEU A O 1
ATOM 3205 N N . GLY A 1 435 ? 2.095 4.812 33.461 1.00 75.50 435 GLY A N 1
ATOM 3206 C CA . GLY A 1 435 ? 3.286 3.957 33.381 1.00 75.50 435 GLY A CA 1
ATOM 3207 C C . GLY A 1 435 ? 3.010 2.497 32.991 1.00 75.50 435 GLY A C 1
ATOM 3208 O O . GLY A 1 435 ? 3.929 1.814 32.556 1.00 75.50 435 GLY A O 1
ATOM 3209 N N . THR A 1 436 ? 1.780 2.010 33.173 1.00 74.62 436 THR A N 1
ATOM 3210 C CA . THR A 1 436 ? 1.347 0.686 32.692 1.00 74.62 436 THR A CA 1
ATOM 3211 C C . THR A 1 436 ? 0.962 0.774 31.218 1.00 74.62 436 THR A C 1
ATOM 3213 O O . THR A 1 436 ? 1.463 -0.016 30.426 1.00 74.62 436 THR A O 1
ATOM 3216 N N . ASP A 1 437 ? 0.168 1.786 30.863 1.00 73.88 437 ASP A N 1
ATOM 3217 C CA . ASP A 1 437 ? -0.346 2.008 29.505 1.00 73.88 437 ASP A CA 1
ATOM 3218 C C . ASP A 1 437 ? 0.794 2.303 28.501 1.00 73.88 437 ASP A C 1
ATOM 3220 O O . ASP A 1 437 ? 0.805 1.790 27.391 1.00 73.88 437 ASP A O 1
ATOM 3224 N N . LEU A 1 438 ? 1.840 3.040 28.899 1.00 80.62 438 LEU A N 1
ATOM 3225 C CA . LEU A 1 438 ? 3.023 3.259 28.047 1.00 80.62 438 LEU A CA 1
ATOM 3226 C C . LEU A 1 438 ? 3.842 1.984 27.799 1.00 80.62 438 LEU A C 1
ATOM 3228 O O . LEU A 1 438 ? 4.626 1.936 26.856 1.00 80.62 438 LEU A O 1
ATOM 3232 N N . GLY A 1 439 ? 3.721 0.972 28.661 1.00 74.50 439 GLY A N 1
ATOM 3233 C CA . GLY A 1 439 ? 4.474 -0.272 28.524 1.00 74.50 439 GLY A CA 1
ATOM 3234 C C . GLY A 1 439 ? 4.062 -1.081 27.295 1.00 74.50 439 GLY A C 1
ATOM 3235 O O . GLY A 1 439 ? 4.934 -1.646 26.640 1.00 74.50 439 GLY A O 1
ATOM 3236 N N . THR A 1 440 ? 2.764 -1.114 26.984 1.00 69.56 440 THR A N 1
ATOM 3237 C CA . THR A 1 440 ? 2.221 -1.778 25.789 1.00 69.56 440 THR A CA 1
ATOM 3238 C C . THR A 1 440 ? 2.560 -0.976 24.539 1.00 69.56 440 THR A C 1
ATOM 3240 O O . THR A 1 440 ? 3.257 -1.487 23.672 1.00 69.56 440 THR A O 1
ATOM 3243 N N . VAL A 1 441 ? 2.251 0.324 24.532 1.00 75.62 441 VAL A N 1
ATOM 3244 C CA . VAL A 1 441 ? 2.537 1.230 23.404 1.00 75.62 441 VAL A CA 1
ATOM 3245 C C . VAL A 1 441 ? 4.011 1.196 22.995 1.00 75.62 441 VAL A C 1
ATOM 3247 O O . VAL A 1 441 ? 4.344 1.142 21.816 1.00 75.62 441 VAL A O 1
ATOM 3250 N N . TYR A 1 442 ? 4.935 1.207 23.960 1.00 83.38 442 TYR A N 1
ATOM 3251 C CA . TYR A 1 442 ? 6.361 1.142 23.642 1.00 83.38 442 TYR A CA 1
ATOM 3252 C C . TYR A 1 442 ? 6.809 -0.233 23.160 1.00 83.38 442 TYR A C 1
ATOM 3254 O O . TYR A 1 442 ? 7.757 -0.313 22.384 1.00 83.38 442 TYR A O 1
ATOM 3262 N N . ALA A 1 443 ? 6.160 -1.310 23.603 1.00 73.50 443 ALA A N 1
ATOM 3263 C CA . ALA A 1 443 ? 6.411 -2.614 23.014 1.00 73.50 443 ALA A CA 1
ATOM 3264 C C . ALA A 1 443 ? 6.008 -2.597 21.535 1.00 73.50 443 ALA A C 1
ATOM 3266 O O . ALA A 1 443 ? 6.789 -3.053 20.709 1.00 73.50 443 ALA A O 1
ATOM 3267 N N . ASP A 1 444 ? 4.865 -2.009 21.198 1.00 70.81 444 ASP A N 1
ATOM 3268 C CA . ASP A 1 444 ? 4.351 -1.990 19.826 1.00 70.81 444 ASP A CA 1
ATOM 3269 C C . ASP A 1 444 ? 5.214 -1.130 18.903 1.00 70.81 444 ASP A C 1
ATOM 3271 O O . ASP A 1 444 ? 5.684 -1.642 17.893 1.00 70.81 444 ASP A O 1
ATOM 3275 N N . ILE A 1 445 ? 5.628 0.072 19.327 1.00 75.12 445 ILE A N 1
ATOM 3276 C CA . ILE A 1 445 ? 6.636 0.873 18.597 1.00 75.12 445 ILE A CA 1
ATOM 3277 C C . ILE A 1 445 ? 7.923 0.067 18.343 1.00 75.12 445 ILE A C 1
ATOM 3279 O O . ILE A 1 445 ? 8.485 0.109 17.251 1.00 75.12 445 ILE A O 1
ATOM 3283 N N . ALA A 1 446 ? 8.424 -0.664 19.347 1.00 74.12 446 ALA A N 1
ATOM 3284 C CA . ALA A 1 446 ? 9.652 -1.454 19.204 1.00 74.12 446 ALA A CA 1
ATOM 3285 C C . ALA A 1 446 ? 9.488 -2.613 18.215 1.00 74.12 446 ALA A C 1
ATOM 3287 O O . ALA A 1 446 ? 10.471 -3.107 17.665 1.00 74.12 446 ALA A O 1
ATOM 3288 N N . ASN A 1 447 ? 8.255 -3.087 18.057 1.00 66.50 447 ASN A N 1
ATOM 3289 C CA . ASN A 1 447 ? 7.926 -4.197 17.196 1.00 66.50 447 ASN A CA 1
ATOM 3290 C C . ASN A 1 447 ? 7.665 -3.724 15.767 1.00 66.50 447 ASN A C 1
ATOM 3292 O O . ASN A 1 447 ? 8.152 -4.379 14.857 1.00 66.50 447 ASN A O 1
ATOM 3296 N N . GLU A 1 448 ? 6.930 -2.639 15.558 1.00 67.00 448 GLU A N 1
ATOM 3297 C CA . GLU A 1 448 ? 6.504 -2.185 14.228 1.00 67.00 448 GLU A CA 1
ATOM 3298 C C . GLU A 1 448 ? 7.624 -1.497 13.435 1.00 67.00 448 GLU A C 1
ATOM 3300 O O . GLU A 1 448 ? 7.715 -1.655 12.220 1.00 67.00 448 GLU A O 1
ATOM 3305 N N . LEU A 1 449 ? 8.543 -0.804 14.111 1.00 71.62 449 LEU A N 1
ATOM 3306 C CA . LEU A 1 449 ? 9.689 -0.181 13.448 1.00 71.62 449 LEU A CA 1
ATOM 3307 C C . LEU A 1 449 ? 10.737 -1.213 12.996 1.00 71.62 449 LEU A C 1
ATOM 3309 O O . LEU A 1 449 ? 10.737 -2.379 13.404 1.00 71.62 449 LEU A O 1
ATOM 3313 N N . ALA A 1 450 ? 11.692 -0.777 12.165 1.00 66.19 450 ALA A N 1
ATOM 3314 C CA . ALA A 1 450 ? 12.815 -1.622 11.766 1.00 66.19 450 ALA A CA 1
ATOM 3315 C C . ALA A 1 450 ? 13.529 -2.232 13.002 1.00 66.19 450 ALA A C 1
ATOM 3317 O O . ALA A 1 450 ? 13.703 -1.529 13.999 1.00 66.19 450 ALA A O 1
ATOM 3318 N N . PRO A 1 451 ? 14.004 -3.498 12.957 1.00 63.44 451 PRO A N 1
ATOM 3319 C CA . PRO A 1 451 ? 14.580 -4.194 14.121 1.00 63.44 451 PRO A CA 1
ATOM 3320 C C . PRO A 1 451 ? 15.749 -3.479 14.827 1.00 63.44 451 PRO A C 1
ATOM 3322 O O . PRO A 1 451 ? 16.036 -3.775 15.986 1.00 63.44 451 PRO A O 1
ATOM 3325 N N . ASP A 1 452 ? 16.398 -2.530 14.144 1.00 70.62 452 ASP A N 1
ATOM 3326 C CA . ASP A 1 452 ? 17.486 -1.693 14.655 1.00 70.62 452 ASP A CA 1
ATOM 3327 C C . ASP A 1 452 ? 17.122 -0.191 14.704 1.00 70.62 452 ASP A C 1
ATOM 3329 O O . ASP A 1 452 ? 18.011 0.652 14.803 1.00 70.62 452 ASP A O 1
ATOM 3333 N N . ALA A 1 453 ? 15.844 0.187 14.619 1.00 75.19 453 ALA A N 1
ATOM 3334 C CA . ALA A 1 453 ? 15.433 1.588 14.662 1.00 75.19 453 ALA A CA 1
ATOM 3335 C C . ALA A 1 453 ? 15.782 2.231 16.014 1.00 75.19 453 ALA A C 1
ATOM 3337 O O . ALA A 1 453 ? 15.478 1.694 17.081 1.00 75.19 453 ALA A O 1
ATOM 3338 N N . ALA A 1 454 ? 16.410 3.407 15.988 1.00 83.00 454 ALA A N 1
ATOM 3339 C CA . ALA A 1 454 ? 16.734 4.153 17.199 1.00 83.00 454 ALA A CA 1
ATOM 3340 C C . ALA A 1 454 ? 15.513 4.959 17.670 1.00 83.00 454 ALA A C 1
ATOM 3342 O O . ALA A 1 454 ? 15.053 5.867 16.972 1.00 83.00 454 ALA A O 1
ATOM 3343 N N . VAL A 1 455 ? 15.004 4.654 18.866 1.00 86.62 455 VAL A N 1
ATOM 3344 C CA . VAL A 1 455 ? 13.767 5.252 19.392 1.00 86.62 455 VAL A CA 1
ATOM 3345 C C . VAL A 1 455 ? 14.078 6.214 20.538 1.00 86.62 455 VAL A C 1
ATOM 3347 O O . VAL A 1 455 ? 14.683 5.830 21.544 1.00 86.62 455 VAL A O 1
ATOM 3350 N N . PHE A 1 456 ? 13.641 7.467 20.396 1.00 89.69 456 PHE A N 1
ATOM 3351 C CA . PHE A 1 456 ? 13.880 8.560 21.337 1.00 89.69 456 PHE A CA 1
ATOM 3352 C C . PHE A 1 456 ? 12.565 9.091 21.915 1.00 89.69 456 PHE A C 1
ATOM 3354 O O . PHE A 1 456 ? 11.784 9.763 21.243 1.00 89.69 456 PHE A O 1
ATOM 3361 N N . VAL A 1 457 ? 12.354 8.852 23.205 1.00 92.19 457 VAL A N 1
ATOM 3362 C CA . VAL A 1 457 ? 11.239 9.422 23.963 1.00 92.19 457 VAL A CA 1
ATOM 3363 C C . VAL A 1 457 ? 11.707 10.707 24.638 1.00 92.19 457 VAL A C 1
ATOM 3365 O O . VAL A 1 457 ? 12.660 10.694 25.422 1.00 92.19 457 VAL A O 1
ATOM 3368 N N . ILE A 1 458 ? 11.032 11.823 24.374 1.00 92.81 458 ILE A N 1
ATOM 3369 C CA . ILE A 1 458 ? 11.346 13.118 24.983 1.00 92.81 458 ILE A CA 1
ATOM 3370 C C . ILE A 1 458 ? 10.308 13.448 26.061 1.00 92.81 458 ILE A C 1
ATOM 3372 O O . ILE A 1 458 ? 9.107 13.260 25.876 1.00 92.81 458 ILE A O 1
ATOM 3376 N N . GLY A 1 459 ? 10.776 13.908 27.222 1.00 91.19 459 GLY A N 1
ATOM 3377 C CA . GLY A 1 459 ? 9.923 14.298 28.345 1.00 91.19 459 GLY A CA 1
ATOM 3378 C C . GLY A 1 459 ? 9.214 15.641 28.144 1.00 91.19 459 GLY A C 1
ATOM 3379 O O . GLY A 1 459 ? 9.477 16.371 27.192 1.00 91.19 459 GLY A O 1
ATOM 3380 N N . TYR A 1 460 ? 8.356 16.002 29.100 1.00 92.12 460 TYR A N 1
ATOM 3381 C CA . TYR A 1 460 ? 7.681 17.306 29.144 1.00 92.12 460 TYR A CA 1
ATOM 3382 C C . TYR A 1 460 ? 8.456 18.307 30.020 1.00 92.12 460 TYR A C 1
ATOM 3384 O O . TYR A 1 460 ? 9.150 17.895 30.951 1.00 92.12 460 TYR A O 1
ATOM 3392 N N . PRO A 1 461 ? 8.347 19.628 29.777 1.00 91.19 461 PRO A N 1
ATOM 3393 C CA . PRO A 1 461 ? 9.120 20.634 30.492 1.00 91.19 461 PRO A CA 1
ATOM 3394 C C . PRO A 1 461 ? 8.402 21.083 31.771 1.00 91.19 461 PRO A C 1
ATOM 3396 O O . PRO A 1 461 ? 7.200 20.865 31.951 1.00 91.19 461 PRO A O 1
ATOM 3399 N N . TYR A 1 462 ? 9.105 21.811 32.642 1.00 87.44 462 TYR A N 1
ATOM 3400 C CA . TYR A 1 462 ? 8.433 22.531 33.722 1.00 87.44 462 TYR A CA 1
ATOM 3401 C C . TYR A 1 462 ? 7.458 23.565 33.145 1.00 87.44 462 TYR A C 1
ATOM 3403 O O . TYR A 1 462 ? 7.856 24.515 32.476 1.00 87.44 462 TYR A O 1
ATOM 3411 N N . LEU A 1 463 ? 6.166 23.402 33.441 1.00 84.81 463 LEU A N 1
ATOM 3412 C CA . LEU A 1 463 ? 5.137 24.348 32.997 1.00 84.81 463 LEU A CA 1
ATOM 3413 C C . LEU A 1 463 ? 5.228 25.684 33.744 1.00 84.81 463 LEU A C 1
ATOM 3415 O O . LEU A 1 463 ? 4.978 26.746 33.176 1.00 84.81 463 LEU A O 1
ATOM 3419 N N . LEU A 1 464 ? 5.560 25.613 35.035 1.00 82.88 464 LEU A N 1
ATOM 3420 C CA . LEU A 1 464 ? 5.629 26.734 35.964 1.00 82.88 464 LEU A CA 1
ATOM 3421 C C . LEU A 1 464 ? 6.942 26.676 36.766 1.00 82.88 464 LEU A C 1
ATOM 3423 O O . LEU A 1 464 ? 7.412 25.584 37.089 1.00 82.88 464 LEU A O 1
ATOM 3427 N N . PRO A 1 465 ? 7.501 27.828 37.172 1.00 78.00 465 PRO A N 1
ATOM 3428 C CA . PRO A 1 465 ? 8.709 27.883 37.996 1.00 78.00 465 PRO A CA 1
ATOM 3429 C C . PRO A 1 465 ? 8.489 27.324 39.415 1.00 78.00 465 PRO A C 1
ATOM 3431 O O . PRO A 1 465 ? 7.380 27.290 39.940 1.00 78.00 465 PRO A O 1
ATOM 3434 N N . ALA A 1 466 ? 9.564 26.957 40.117 1.00 72.25 466 ALA A N 1
ATOM 3435 C CA . ALA A 1 466 ? 9.482 26.295 41.433 1.00 72.25 466 ALA A CA 1
ATOM 3436 C C . ALA A 1 466 ? 8.771 27.106 42.543 1.00 72.25 466 ALA A C 1
ATOM 3438 O O . ALA A 1 466 ? 8.303 26.560 43.546 1.00 72.25 466 ALA A O 1
ATOM 3439 N N . GLN A 1 467 ? 8.726 28.430 42.412 1.00 70.44 467 GLN A N 1
ATOM 3440 C CA . GLN A 1 467 ? 7.987 29.330 43.294 1.00 70.44 467 GLN A CA 1
ATOM 3441 C C . GLN A 1 467 ? 7.453 30.478 42.461 1.00 70.44 467 GLN A C 1
ATOM 3443 O O . GLN A 1 467 ? 8.094 30.858 41.491 1.00 70.44 467 GLN A O 1
ATOM 3448 N N . LYS A 1 468 ? 6.353 31.098 42.896 1.00 71.25 468 LYS A N 1
ATOM 3449 C CA . LYS A 1 468 ? 5.829 32.323 42.287 1.00 71.25 468 LYS A CA 1
ATOM 3450 C C . LYS A 1 468 ? 6.906 33.419 42.249 1.00 71.25 468 LYS A C 1
ATOM 3452 O O . LYS A 1 468 ? 7.210 33.989 43.307 1.00 71.25 468 LYS A O 1
ATOM 3457 N N . PRO A 1 469 ? 7.482 33.751 41.082 1.00 62.94 469 PRO A N 1
ATOM 3458 C CA . PRO A 1 469 ? 8.570 34.710 41.032 1.00 62.94 469 PRO A CA 1
ATOM 3459 C C . PRO A 1 469 ? 8.003 36.124 41.116 1.00 62.94 469 PRO A C 1
ATOM 3461 O O . PRO A 1 469 ? 6.982 36.449 40.507 1.00 62.94 469 PRO A O 1
ATOM 3464 N N . ASN A 1 470 ? 8.702 37.004 41.833 1.00 59.34 470 ASN A N 1
ATOM 3465 C CA . ASN A 1 470 ? 8.413 38.440 41.771 1.00 59.34 470 ASN A CA 1
ATOM 3466 C C . ASN A 1 470 ? 8.689 39.015 40.363 1.00 59.34 470 ASN A C 1
ATOM 3468 O O . ASN A 1 470 ? 8.180 40.090 40.039 1.00 59.34 470 ASN A O 1
ATOM 3472 N N . ASP A 1 471 ? 9.466 38.284 39.555 1.00 53.09 471 ASP A N 1
ATOM 3473 C CA . ASP A 1 471 ? 9.995 38.695 38.255 1.00 53.09 471 ASP A CA 1
ATOM 3474 C C . ASP A 1 471 ? 9.067 38.375 37.074 1.00 53.09 471 ASP A C 1
ATOM 3476 O O . ASP A 1 471 ? 9.173 39.042 36.054 1.00 53.09 471 ASP A O 1
ATOM 3480 N N . CYS A 1 472 ? 8.054 37.507 37.232 1.00 60.00 472 CYS A N 1
ATOM 3481 C CA . CYS A 1 472 ? 7.068 37.199 36.175 1.00 60.00 472 CYS A CA 1
ATOM 3482 C C . CYS A 1 472 ? 6.088 38.352 35.893 1.00 60.00 472 CYS A C 1
ATOM 3484 O O . CYS A 1 472 ? 4.953 38.144 35.481 1.00 60.00 472 CYS A O 1
ATOM 3486 N N . GLY A 1 473 ? 6.485 39.589 36.201 1.00 56.59 473 GLY A N 1
ATOM 3487 C CA . GLY A 1 473 ? 5.663 40.785 36.168 1.00 56.59 473 GLY A CA 1
ATOM 3488 C C . GLY A 1 473 ? 4.541 40.733 37.208 1.00 56.59 473 GLY A C 1
ATOM 3489 O O . GLY A 1 473 ? 3.695 39.838 37.224 1.00 56.59 473 GLY A O 1
ATOM 3490 N N . GLY A 1 474 ? 4.423 41.765 38.045 1.00 50.91 474 GLY A N 1
ATOM 3491 C CA . GLY A 1 474 ? 3.342 41.877 39.041 1.00 50.91 474 GLY A CA 1
ATOM 3492 C C . GLY A 1 474 ? 1.904 41.868 38.478 1.00 50.91 474 GLY A C 1
ATOM 3493 O O . GLY A 1 474 ? 0.957 41.996 39.249 1.00 50.91 474 GLY A O 1
ATOM 3494 N N . ASN A 1 475 ? 1.728 41.731 37.156 1.00 51.22 475 ASN A N 1
ATOM 3495 C CA . ASN A 1 475 ? 0.455 41.687 36.440 1.00 51.22 475 ASN A CA 1
ATOM 3496 C C . ASN A 1 475 ? 0.259 40.473 35.508 1.00 51.22 475 ASN A C 1
ATOM 3498 O O . ASN A 1 475 ? -0.797 40.429 34.869 1.00 51.22 475 ASN A O 1
ATOM 3502 N N . SER A 1 476 ? 1.193 39.511 35.431 1.00 63.03 476 SER A N 1
ATOM 3503 C CA . SER A 1 476 ? 1.005 38.303 34.605 1.00 63.03 476 SER A CA 1
ATOM 3504 C C . SER A 1 476 ? -0.272 37.554 35.005 1.00 63.03 476 SER A C 1
ATOM 3506 O O . SER A 1 476 ? -0.628 37.480 36.188 1.00 63.03 476 SER A O 1
ATOM 3508 N N . ARG A 1 477 ? -1.013 37.040 34.014 1.00 68.31 477 ARG A N 1
ATOM 3509 C CA . ARG A 1 477 ? -2.250 36.276 34.251 1.00 68.31 477 ARG A CA 1
ATOM 3510 C C . ARG A 1 477 ? -1.960 34.972 34.995 1.00 68.31 477 ARG A C 1
ATOM 3512 O O . ARG A 1 477 ? -2.767 34.595 35.836 1.00 68.31 477 ARG A O 1
ATOM 3519 N N . ILE A 1 478 ? -0.776 34.385 34.809 1.00 74.12 478 ILE A N 1
ATOM 3520 C CA . ILE A 1 478 ? -0.290 33.214 35.557 1.00 74.12 478 ILE A CA 1
ATOM 3521 C C . ILE A 1 478 ? -0.167 33.541 37.051 1.00 74.12 478 ILE A C 1
ATOM 3523 O O . ILE A 1 478 ? -0.696 32.826 37.899 1.00 74.12 478 ILE A O 1
ATOM 3527 N N . ASN A 1 479 ? 0.389 34.713 37.382 1.00 71.44 479 ASN A N 1
ATOM 3528 C CA . ASN A 1 479 ? 0.456 35.220 38.758 1.00 71.44 479 ASN A CA 1
ATOM 3529 C C . ASN A 1 479 ? -0.925 35.486 39.391 1.00 71.44 479 ASN A C 1
ATOM 3531 O O . ASN A 1 479 ? -1.017 35.640 40.612 1.00 71.44 479 ASN A O 1
ATOM 3535 N N . LYS A 1 480 ? -1.993 35.583 38.596 1.00 72.50 480 LYS A N 1
ATOM 3536 C CA . LYS A 1 480 ? -3.374 35.715 39.088 1.00 72.50 480 LYS A CA 1
ATOM 3537 C C . LYS A 1 480 ? -4.115 34.380 39.128 1.00 72.50 480 LYS A C 1
ATOM 3539 O O . LYS A 1 480 ? -5.011 34.253 39.954 1.00 72.50 480 LYS A O 1
ATOM 3544 N N . ALA A 1 481 ? -3.751 33.450 38.250 1.00 74.06 481 ALA A N 1
ATOM 3545 C CA . ALA A 1 481 ? -4.374 32.142 38.115 1.00 74.06 481 ALA A CA 1
ATOM 3546 C C . ALA A 1 481 ? -3.913 31.162 39.199 1.00 74.06 481 ALA A C 1
ATOM 3548 O O . ALA A 1 481 ? -4.749 30.423 39.699 1.00 74.06 481 ALA A O 1
ATOM 3549 N N . PHE A 1 482 ? -2.634 31.206 39.604 1.00 80.12 482 PHE A N 1
ATOM 3550 C CA . PHE A 1 482 ? -2.077 30.222 40.538 1.00 80.12 482 PHE A CA 1
ATOM 3551 C C . PHE A 1 482 ? -1.423 30.820 41.796 1.00 80.12 482 PHE A C 1
ATOM 3553 O O . PHE A 1 482 ? -0.908 31.954 41.831 1.00 80.12 482 PHE A O 1
ATOM 3560 N N . ASN A 1 483 ? -1.428 30.014 42.856 1.00 80.12 483 ASN A N 1
ATOM 3561 C CA . ASN A 1 483 ? -0.822 30.264 44.157 1.00 80.12 483 ASN A CA 1
ATOM 3562 C C . ASN A 1 483 ? 0.440 29.395 44.383 1.00 80.12 483 ASN A C 1
ATOM 3564 O O . ASN A 1 483 ? 0.699 28.458 43.643 1.00 80.12 483 ASN A O 1
ATOM 3568 N N . ASN A 1 484 ? 1.247 29.695 45.408 1.00 80.88 484 ASN A N 1
ATOM 3569 C CA . ASN A 1 484 ? 2.536 29.014 45.628 1.00 80.88 484 ASN A CA 1
ATOM 3570 C C . ASN A 1 484 ? 2.434 27.494 45.855 1.00 80.88 484 ASN A C 1
ATOM 3572 O O . ASN A 1 484 ? 3.410 26.790 45.603 1.00 80.88 484 ASN A O 1
ATOM 3576 N N . ASP A 1 485 ? 1.314 27.002 46.385 1.00 83.06 485 ASP A N 1
ATOM 3577 C CA . ASP A 1 485 ? 1.077 25.570 46.571 1.00 83.06 485 ASP A CA 1
ATOM 3578 C C . ASP A 1 485 ? 0.785 24.903 45.221 1.00 83.06 485 ASP A C 1
ATOM 3580 O O . ASP A 1 485 ? 1.343 23.850 44.940 1.00 83.06 485 ASP A O 1
ATOM 3584 N N . GLU A 1 486 ? 0.043 25.572 44.335 1.00 85.00 486 GLU A N 1
ATOM 3585 C CA . GLU A 1 486 ? -0.245 25.098 42.973 1.00 85.00 486 GLU A CA 1
ATOM 3586 C C . GLU A 1 486 ? 1.012 25.087 42.083 1.00 85.00 486 GLU A C 1
ATOM 3588 O O . GLU A 1 486 ? 1.231 24.115 41.371 1.00 85.00 486 GLU A O 1
ATOM 3593 N N . PHE A 1 487 ? 1.893 26.098 42.166 1.00 83.38 487 PHE A N 1
ATOM 3594 C CA . PHE A 1 487 ? 3.187 26.081 41.449 1.00 83.38 487 PHE A CA 1
ATOM 3595 C C . PHE A 1 487 ? 4.040 24.866 41.854 1.00 83.38 487 PHE A C 1
ATOM 3597 O O . PHE A 1 487 ? 4.629 24.206 41.001 1.00 83.38 487 PHE A O 1
ATOM 3604 N N . ARG A 1 488 ? 4.085 24.553 43.157 1.00 84.25 488 ARG A N 1
ATOM 3605 C CA . ARG A 1 488 ? 4.810 23.377 43.660 1.00 84.25 488 ARG A CA 1
ATOM 3606 C C . ARG A 1 488 ? 4.146 22.076 43.239 1.00 84.25 488 ARG A C 1
ATOM 3608 O O . ARG A 1 488 ? 4.842 21.185 42.787 1.00 84.25 488 ARG A O 1
ATOM 3615 N N . MET A 1 489 ? 2.820 22.001 43.325 1.00 87.06 489 MET A N 1
ATOM 3616 C CA . MET A 1 489 ? 2.052 20.840 42.883 1.00 87.06 489 MET A CA 1
ATOM 3617 C C . MET A 1 489 ? 2.315 20.519 41.405 1.00 87.06 489 MET A C 1
ATOM 3619 O O . MET A 1 489 ? 2.625 19.377 41.094 1.00 87.06 489 MET A O 1
ATOM 3623 N N . PHE A 1 490 ? 2.239 21.502 40.498 1.00 86.31 490 PHE A N 1
ATOM 3624 C CA . PHE A 1 490 ? 2.523 21.265 39.076 1.00 86.31 490 PHE A CA 1
ATOM 3625 C C . PHE A 1 490 ? 3.958 20.794 38.844 1.00 86.31 490 PHE A C 1
ATOM 3627 O O . PHE A 1 490 ? 4.173 19.881 38.053 1.00 86.31 490 PHE A O 1
ATOM 3634 N N . ARG A 1 491 ? 4.932 21.367 39.561 1.00 86.62 491 ARG A N 1
ATOM 3635 C CA . ARG A 1 491 ? 6.322 20.918 39.478 1.00 86.62 491 ARG A CA 1
ATOM 3636 C C . ARG A 1 491 ? 6.488 19.475 39.967 1.00 86.62 491 ARG A C 1
ATOM 3638 O O . ARG A 1 491 ? 7.032 18.662 39.232 1.00 86.62 491 ARG A O 1
ATOM 3645 N N . ASP A 1 492 ? 5.965 19.150 41.148 1.00 87.62 492 ASP A N 1
ATOM 3646 C CA . ASP A 1 492 ? 6.042 17.804 41.729 1.00 87.62 492 ASP A CA 1
ATOM 3647 C C . ASP A 1 492 ? 5.380 16.754 40.815 1.00 87.62 492 ASP A C 1
ATOM 3649 O O . ASP A 1 492 ? 5.872 15.633 40.694 1.00 87.62 492 ASP A O 1
ATOM 3653 N N . LEU A 1 493 ? 4.268 17.103 40.158 1.00 88.31 493 LEU A N 1
ATOM 3654 C CA . LEU A 1 493 ? 3.571 16.206 39.235 1.00 88.31 493 LEU A CA 1
ATOM 3655 C C . LEU A 1 493 ? 4.339 16.000 37.923 1.00 88.31 493 LEU A C 1
ATOM 3657 O O . LEU A 1 493 ? 4.422 14.870 37.449 1.00 88.31 493 LEU A O 1
ATOM 3661 N N . VAL A 1 494 ? 4.933 17.056 37.358 1.00 89.62 494 VAL A N 1
ATOM 3662 C CA . VAL A 1 494 ? 5.773 16.950 36.154 1.00 89.62 494 VAL A CA 1
ATOM 3663 C C . VAL A 1 494 ? 7.038 16.130 36.438 1.00 89.62 494 VAL A C 1
ATOM 3665 O O . VAL A 1 494 ? 7.384 15.271 35.635 1.00 89.62 494 VAL A O 1
ATOM 3668 N N . GLU A 1 495 ? 7.680 16.300 37.601 1.00 89.31 495 GLU A N 1
ATOM 3669 C CA . GLU A 1 495 ? 8.828 15.468 38.014 1.00 89.31 495 GLU A CA 1
ATOM 3670 C C . GLU A 1 495 ? 8.435 13.983 38.164 1.00 89.31 495 GLU A C 1
ATOM 3672 O O . GLU A 1 495 ? 9.189 13.084 37.785 1.00 89.31 495 GLU A O 1
ATOM 3677 N N . GLN A 1 496 ? 7.237 13.699 38.689 1.00 88.38 496 GLN A N 1
ATOM 3678 C CA . GLN A 1 496 ? 6.716 12.329 38.783 1.00 88.38 496 GLN A CA 1
ATOM 3679 C C . GLN A 1 496 ? 6.386 11.725 37.412 1.00 88.38 496 GLN A C 1
ATOM 3681 O O . GLN A 1 496 ? 6.630 10.532 37.196 1.00 88.38 496 GLN A O 1
ATOM 3686 N N . MET A 1 497 ? 5.840 12.531 36.500 1.00 88.69 497 MET A N 1
ATOM 3687 C CA . MET A 1 497 ? 5.557 12.132 35.125 1.00 88.69 497 MET A CA 1
ATOM 3688 C C . MET A 1 497 ? 6.854 11.817 34.372 1.00 88.69 497 MET A C 1
ATOM 3690 O O . MET A 1 497 ? 6.983 10.706 33.867 1.00 88.69 497 MET A O 1
ATOM 3694 N N . ASP A 1 498 ? 7.837 12.723 34.389 1.00 89.56 498 ASP A N 1
ATOM 3695 C CA . ASP A 1 498 ? 9.160 12.540 33.767 1.00 89.56 498 ASP A CA 1
ATOM 3696 C C . ASP A 1 498 ? 9.816 11.233 34.236 1.00 89.56 498 ASP A C 1
ATOM 3698 O O . ASP A 1 498 ? 10.172 10.373 33.431 1.00 89.56 498 ASP A O 1
ATOM 3702 N N . ALA A 1 499 ? 9.837 10.992 35.551 1.00 87.56 499 ALA A N 1
ATOM 3703 C CA . ALA A 1 499 ? 10.380 9.755 36.103 1.00 87.56 499 ALA A CA 1
ATOM 3704 C C . ALA A 1 499 ? 9.606 8.496 35.668 1.00 87.56 499 ALA A C 1
ATOM 3706 O O . ALA A 1 499 ? 10.174 7.402 35.657 1.00 87.56 499 ALA A O 1
ATOM 3707 N N . THR A 1 500 ? 8.306 8.605 35.386 1.00 86.75 500 THR A N 1
ATOM 3708 C CA . THR A 1 500 ? 7.455 7.478 34.973 1.00 86.75 500 THR A CA 1
ATOM 3709 C C . THR A 1 500 ? 7.628 7.153 33.496 1.00 86.75 500 THR A C 1
ATOM 3711 O O . THR A 1 500 ? 7.829 5.984 33.161 1.00 86.75 500 THR A O 1
ATOM 3714 N N . VAL A 1 501 ? 7.656 8.171 32.636 1.00 87.25 501 VAL A N 1
ATOM 3715 C CA . VAL A 1 501 ? 7.954 8.018 31.207 1.00 87.25 501 VAL A CA 1
ATOM 3716 C C . VAL A 1 501 ? 9.369 7.459 31.025 1.00 87.25 501 VAL A C 1
ATOM 3718 O O . VAL A 1 501 ? 9.541 6.470 30.317 1.00 87.25 501 VAL A O 1
ATOM 3721 N N . ALA A 1 502 ? 10.355 7.978 31.769 1.00 86.75 502 ALA A N 1
ATOM 3722 C CA . ALA A 1 502 ? 11.732 7.481 31.752 1.00 86.75 502 ALA A CA 1
ATOM 3723 C C . ALA A 1 502 ? 11.846 5.989 32.105 1.00 86.75 502 ALA A C 1
ATOM 3725 O O . ALA A 1 502 ? 12.592 5.246 31.470 1.00 86.75 502 ALA A O 1
ATOM 3726 N N . ARG A 1 503 ? 11.109 5.529 33.130 1.00 86.19 503 ARG A N 1
ATOM 3727 C CA . ARG A 1 503 ? 11.101 4.108 33.522 1.00 86.19 503 ARG A CA 1
ATOM 3728 C C . ARG A 1 503 ? 10.475 3.221 32.451 1.00 86.19 503 ARG A C 1
ATOM 3730 O O . ARG A 1 503 ? 10.987 2.129 32.231 1.00 86.19 503 ARG A O 1
ATOM 3737 N N . SER A 1 504 ? 9.398 3.683 31.821 1.00 85.44 504 SER A N 1
ATOM 3738 C CA . SER A 1 504 ? 8.688 2.932 30.778 1.00 85.44 504 SER A CA 1
ATOM 3739 C C . SER A 1 504 ? 9.550 2.822 29.518 1.00 85.44 504 SER A C 1
ATOM 3741 O O . SER A 1 504 ? 9.750 1.724 29.011 1.00 85.44 504 SER A O 1
ATOM 3743 N N . ALA A 1 505 ? 10.183 3.925 29.099 1.00 84.94 505 ALA A N 1
ATOM 3744 C CA . ALA A 1 505 ? 11.121 3.945 27.975 1.00 84.94 505 ALA A CA 1
ATOM 3745 C C . ALA A 1 505 ? 12.306 2.999 28.226 1.00 84.94 505 ALA A C 1
ATOM 3747 O O . ALA A 1 505 ? 12.622 2.155 27.394 1.00 84.94 505 ALA A O 1
ATOM 3748 N N . ALA A 1 506 ? 12.900 3.041 29.423 1.00 82.19 506 ALA A N 1
ATOM 3749 C CA . ALA A 1 506 ? 13.985 2.130 29.789 1.00 82.19 506 ALA A CA 1
ATOM 3750 C C . ALA A 1 506 ? 13.557 0.648 29.840 1.00 82.19 506 ALA A C 1
ATOM 3752 O O . ALA A 1 506 ? 14.381 -0.233 29.597 1.00 82.19 506 ALA A O 1
ATOM 3753 N N . ALA A 1 507 ? 12.295 0.357 30.175 1.00 81.50 507 ALA A N 1
ATOM 3754 C CA . ALA A 1 507 ? 11.761 -1.005 30.169 1.00 81.50 507 ALA A CA 1
ATOM 3755 C C . ALA A 1 507 ? 11.583 -1.547 28.743 1.00 81.50 507 ALA A C 1
ATOM 3757 O O . ALA A 1 507 ? 11.878 -2.717 28.520 1.00 81.50 507 ALA A O 1
ATOM 3758 N N . ALA A 1 508 ? 11.180 -0.695 27.796 1.00 80.56 508 ALA A N 1
ATOM 3759 C CA . ALA A 1 508 ? 11.103 -1.021 26.370 1.00 80.56 508 ALA A CA 1
ATOM 3760 C C . ALA A 1 508 ? 12.471 -1.014 25.665 1.00 80.56 508 ALA A C 1
ATOM 3762 O O . ALA A 1 508 ? 12.607 -1.527 24.561 1.00 80.56 508 ALA A O 1
ATOM 3763 N N . GLY A 1 509 ? 13.502 -0.477 26.322 1.00 84.00 509 GLY A N 1
ATOM 3764 C CA . GLY A 1 509 ? 14.836 -0.366 25.744 1.00 84.00 509 GLY A CA 1
ATOM 3765 C C . GLY A 1 509 ? 15.031 0.874 24.874 1.00 84.00 509 GLY A C 1
ATOM 3766 O O . GLY A 1 509 ? 15.894 0.880 24.012 1.00 84.00 509 GLY A O 1
ATOM 3767 N N . PHE A 1 510 ? 14.253 1.931 25.084 1.00 88.75 510 PHE A N 1
ATOM 3768 C CA . PHE A 1 510 ? 14.350 3.184 24.336 1.00 88.75 510 PHE A CA 1
ATOM 3769 C C . PHE A 1 510 ? 15.263 4.204 25.014 1.00 88.75 510 PHE A C 1
ATOM 3771 O O . PHE A 1 510 ? 15.516 4.149 26.224 1.00 88.75 510 PHE A O 1
ATOM 3778 N N . HIS A 1 511 ? 15.723 5.180 24.233 1.00 88.50 511 HIS A N 1
ATOM 3779 C CA . HIS A 1 511 ? 16.416 6.355 24.753 1.00 88.50 511 HIS A CA 1
ATOM 3780 C C . HIS A 1 511 ? 15.403 7.328 25.360 1.00 88.50 511 HIS A C 1
ATOM 3782 O O . HIS A 1 511 ? 14.344 7.570 24.784 1.00 88.50 511 HIS A O 1
ATOM 3788 N N . TYR A 1 512 ? 15.723 7.902 26.523 1.00 91.94 512 TYR A N 1
ATOM 3789 C CA . TYR A 1 512 ? 14.881 8.908 27.175 1.00 91.94 512 TYR A CA 1
ATOM 3790 C C . TYR A 1 512 ? 15.637 10.220 27.377 1.00 91.94 512 TYR A C 1
ATOM 3792 O O . TYR A 1 512 ? 16.720 10.236 27.971 1.00 91.94 512 TYR A O 1
ATOM 3800 N N . ILE A 1 513 ? 15.029 11.326 26.948 1.00 91.69 513 ILE A N 1
ATOM 3801 C CA . ILE A 1 513 ? 15.595 12.672 27.037 1.00 91.69 513 ILE A CA 1
ATOM 3802 C C . ILE A 1 513 ? 14.716 13.525 27.952 1.00 91.69 513 ILE A C 1
ATOM 3804 O O . ILE A 1 513 ? 13.639 13.977 27.565 1.00 91.69 513 ILE A O 1
ATOM 3808 N N . SER A 1 514 ? 15.189 13.786 29.172 1.00 92.25 514 SER A N 1
ATOM 3809 C CA . SER A 1 514 ? 14.531 14.756 30.053 1.00 92.25 514 SER A CA 1
ATOM 3810 C C . SER A 1 514 ? 14.865 16.181 29.616 1.00 92.25 514 SER A C 1
ATOM 3812 O O . SER A 1 514 ? 16.033 16.537 29.457 1.00 92.25 514 SER A O 1
ATOM 3814 N N . VAL A 1 515 ? 13.836 17.015 29.474 1.00 90.88 515 VAL A N 1
ATOM 3815 C CA . VAL A 1 515 ? 13.967 18.438 29.117 1.00 90.88 515 VAL A CA 1
ATOM 3816 C C . VAL A 1 515 ? 13.728 19.371 30.308 1.00 90.88 515 VAL A C 1
ATOM 3818 O O . VAL A 1 515 ? 13.694 20.590 30.143 1.00 90.88 515 VAL A O 1
ATOM 3821 N N . LEU A 1 516 ? 13.588 18.827 31.521 1.00 88.75 516 LEU A N 1
ATOM 3822 C CA . LEU A 1 516 ? 13.322 19.607 32.732 1.00 88.75 516 LEU A CA 1
ATOM 3823 C C . LEU A 1 516 ? 14.402 20.666 32.986 1.00 88.75 516 LEU A C 1
ATOM 3825 O O . LEU A 1 516 ? 14.088 21.849 33.107 1.00 88.75 516 LEU A O 1
ATOM 3829 N N . ASP A 1 517 ? 15.671 20.256 32.995 1.00 85.56 517 ASP A N 1
ATOM 3830 C CA . ASP A 1 517 ? 16.810 21.159 33.216 1.00 85.56 517 ASP A CA 1
ATOM 3831 C C . ASP A 1 517 ? 17.068 22.077 32.010 1.00 85.56 517 ASP A C 1
ATOM 3833 O O . ASP A 1 517 ? 17.625 23.162 32.163 1.00 85.56 517 ASP A O 1
ATOM 3837 N N . VAL A 1 518 ? 16.646 21.660 30.809 1.00 87.44 518 VAL A N 1
ATOM 3838 C CA . VAL A 1 518 ? 16.761 22.463 29.582 1.00 87.44 518 VAL A CA 1
ATOM 3839 C C . VAL A 1 518 ? 15.845 23.683 29.665 1.00 87.44 518 VAL A C 1
ATOM 3841 O O . VAL A 1 518 ? 16.252 24.778 29.292 1.00 87.44 518 VAL A O 1
ATOM 3844 N N . PHE A 1 519 ? 14.629 23.507 30.186 1.00 86.75 519 PHE A N 1
ATOM 3845 C CA . PHE A 1 519 ? 13.613 24.557 30.296 1.00 86.75 519 PHE A CA 1
ATOM 3846 C C . PHE A 1 519 ? 13.646 25.328 31.627 1.00 86.75 519 PHE A C 1
ATOM 3848 O O . PHE A 1 519 ? 12.860 26.264 31.799 1.00 86.75 519 PHE A O 1
ATOM 3855 N N . GLU A 1 520 ? 14.522 24.970 32.573 1.00 85.88 520 GLU A N 1
ATOM 3856 C CA . GLU A 1 520 ? 14.594 25.646 33.872 1.00 85.88 520 GLU A CA 1
ATOM 3857 C C . GLU A 1 520 ? 14.974 27.130 33.703 1.00 85.88 520 GLU A C 1
ATOM 3859 O O . GLU A 1 520 ? 16.018 27.476 33.149 1.00 85.88 520 GLU A O 1
ATOM 3864 N N . GLY A 1 521 ? 14.114 28.026 34.196 1.00 81.19 521 GLY A N 1
ATOM 3865 C CA . GLY A 1 521 ? 14.242 29.476 34.022 1.00 81.19 521 GLY A CA 1
ATOM 3866 C C . GLY A 1 521 ? 13.593 30.047 32.755 1.00 81.19 521 GLY A C 1
ATOM 3867 O O . GLY A 1 521 ? 13.605 31.266 32.590 1.00 81.19 521 GLY A O 1
ATOM 3868 N N . HIS A 1 522 ? 13.011 29.200 31.903 1.00 85.88 522 HIS A N 1
ATOM 3869 C CA . HIS A 1 522 ? 12.296 29.571 30.676 1.00 85.88 522 HIS A CA 1
ATOM 3870 C C . HIS A 1 522 ? 10.832 29.077 30.669 1.00 85.88 522 HIS A C 1
ATOM 3872 O O . HIS A 1 522 ? 10.210 28.940 29.610 1.00 85.88 522 HIS A O 1
ATOM 3878 N N . GLU A 1 523 ? 10.274 28.797 31.851 1.00 87.00 523 GLU A N 1
ATOM 3879 C CA . GLU A 1 523 ? 8.902 28.316 32.039 1.00 87.00 523 GLU A CA 1
ATOM 3880 C C . GLU A 1 523 ? 7.850 29.391 31.695 1.00 87.00 523 GLU A C 1
ATOM 3882 O O . GLU A 1 523 ? 8.165 30.566 31.501 1.00 87.00 523 GLU A O 1
ATOM 3887 N N . ALA A 1 524 ? 6.561 29.030 31.663 1.00 79.00 524 ALA A N 1
ATOM 3888 C CA . ALA A 1 524 ? 5.503 29.990 31.350 1.00 79.00 524 ALA A CA 1
ATOM 3889 C C . ALA A 1 524 ? 5.341 31.021 32.484 1.00 79.00 524 ALA A C 1
ATOM 3891 O O . ALA A 1 524 ? 4.814 30.725 33.563 1.00 79.00 524 ALA A O 1
ATOM 3892 N N . CYS A 1 525 ? 5.745 32.267 32.234 1.00 70.44 525 CYS A N 1
ATOM 3893 C CA . CYS A 1 525 ? 5.683 33.355 33.206 1.00 70.44 525 CYS A CA 1
ATOM 3894 C C . CYS A 1 525 ? 5.115 34.680 32.662 1.00 70.44 525 CYS A C 1
ATOM 3896 O O . CYS A 1 525 ? 4.768 35.581 33.436 1.00 70.44 525 CYS A O 1
ATOM 3898 N N . GLY A 1 526 ? 4.878 34.775 31.358 1.00 59.91 526 GLY A N 1
ATOM 3899 C CA . GLY A 1 526 ? 4.474 35.968 30.625 1.00 59.91 526 GLY A CA 1
ATOM 3900 C C . GLY A 1 526 ? 5.619 36.949 30.350 1.00 59.91 526 GLY A C 1
ATOM 3901 O O . GLY A 1 526 ? 5.346 38.152 30.281 1.00 59.91 526 GLY A O 1
ATOM 3902 N N . GLN A 1 527 ? 6.870 36.481 30.265 1.00 63.72 527 GLN A N 1
ATOM 3903 C CA . GLN A 1 527 ? 8.044 37.301 29.930 1.00 63.72 527 GLN A CA 1
ATOM 3904 C C . GLN A 1 527 ? 8.479 37.096 28.463 1.00 63.72 527 GLN A C 1
ATOM 3906 O O . GLN A 1 527 ? 7.917 36.273 27.746 1.00 63.72 527 GLN A O 1
ATOM 3911 N N . LEU A 1 528 ? 9.416 37.920 27.971 1.00 60.28 528 LEU A N 1
ATOM 3912 C CA . LEU A 1 528 ? 9.885 37.864 26.572 1.00 60.28 528 LEU A CA 1
ATOM 3913 C C . LEU A 1 528 ? 10.830 36.679 26.306 1.00 60.28 528 LEU A C 1
ATOM 3915 O O . LEU A 1 528 ? 11.049 36.327 25.152 1.00 60.28 528 LEU A O 1
ATOM 3919 N N . ASP A 1 529 ? 11.404 36.111 27.362 1.00 69.62 529 ASP A N 1
ATOM 3920 C CA . ASP A 1 529 ? 12.353 34.999 27.369 1.00 69.62 529 ASP A CA 1
ATOM 3921 C C . ASP A 1 529 ? 11.710 33.648 27.711 1.00 69.62 529 ASP A C 1
ATOM 3923 O O . ASP A 1 529 ? 12.415 32.640 27.772 1.00 69.62 529 ASP A O 1
ATOM 3927 N N . ASP A 1 530 ? 10.387 33.611 27.891 1.00 78.44 530 ASP A N 1
ATOM 3928 C CA . ASP A 1 530 ? 9.639 32.370 28.066 1.00 78.44 530 ASP A CA 1
ATOM 3929 C C . ASP A 1 530 ? 9.762 31.498 26.810 1.00 78.44 530 ASP A C 1
ATOM 3931 O O . ASP A 1 530 ? 9.611 31.970 25.677 1.00 78.44 530 ASP A O 1
ATOM 3935 N N . TRP A 1 531 ? 9.979 30.200 26.999 1.00 84.25 531 TRP A N 1
ATOM 3936 C CA . TRP A 1 531 ? 9.948 29.209 25.919 1.00 84.25 531 TRP A CA 1
ATOM 3937 C C . TRP A 1 531 ? 8.595 28.502 25.820 1.00 84.25 531 TRP A C 1
ATOM 3939 O O . TRP A 1 531 ? 8.316 27.842 24.821 1.00 84.25 531 TRP A O 1
ATOM 3949 N N . LEU A 1 532 ? 7.728 28.683 26.820 1.00 82.25 532 LEU A N 1
ATOM 3950 C CA . LEU A 1 532 ? 6.346 28.209 26.839 1.00 82.25 532 LEU A CA 1
ATOM 3951 C C . LEU A 1 532 ? 5.365 29.377 26.701 1.00 82.25 532 LEU A C 1
ATOM 3953 O O . LEU A 1 532 ? 5.558 30.449 27.275 1.00 82.25 532 LEU A O 1
ATOM 3957 N N . GLY A 1 533 ? 4.277 29.169 25.966 1.00 74.25 533 GLY A N 1
ATOM 3958 C CA . GLY A 1 533 ? 3.197 30.148 25.887 1.00 74.25 533 GLY A CA 1
ATOM 3959 C C . GLY A 1 533 ? 2.409 30.275 27.203 1.00 74.25 533 GLY A C 1
ATOM 3960 O O . GLY A 1 533 ? 2.278 29.327 27.978 1.00 74.25 533 GLY A O 1
ATOM 3961 N N . GLY A 1 534 ? 1.893 31.476 27.487 1.00 70.06 534 GLY A N 1
ATOM 3962 C CA . GLY A 1 534 ? 1.157 31.774 28.722 1.00 70.06 534 GLY A CA 1
ATOM 3963 C C . GLY A 1 534 ? -0.351 31.479 28.668 1.00 70.06 534 GLY A C 1
ATOM 3964 O O . GLY A 1 534 ? -0.893 31.052 27.656 1.00 70.06 534 GLY A O 1
ATOM 3965 N N . ILE A 1 535 ? -1.070 31.770 29.764 1.00 64.31 535 ILE A N 1
ATOM 3966 C CA . ILE A 1 535 ? -2.545 31.692 29.814 1.00 64.31 535 ILE A CA 1
ATOM 3967 C C . ILE A 1 535 ? -3.162 32.980 29.248 1.00 64.31 535 ILE A C 1
ATOM 3969 O O . ILE A 1 535 ? -3.369 33.954 29.985 1.00 64.31 535 ILE A O 1
ATOM 3973 N N . GLU A 1 536 ? -3.523 32.992 27.970 1.00 56.31 536 GLU A N 1
ATOM 3974 C CA . GLU A 1 536 ? -4.457 33.976 27.419 1.00 56.31 536 GLU A CA 1
ATOM 3975 C C . GLU A 1 536 ? -5.878 33.383 27.351 1.00 56.31 536 GLU A C 1
ATOM 3977 O O . GLU A 1 536 ? -6.137 32.332 26.787 1.00 56.31 536 GLU A O 1
ATOM 3982 N N . PHE A 1 537 ? -6.824 34.055 28.011 1.00 44.25 537 PHE A N 1
ATOM 3983 C CA . PHE A 1 537 ? -8.265 33.796 27.912 1.00 44.25 537 PHE A CA 1
ATOM 3984 C C . PHE A 1 537 ? -8.901 35.134 27.540 1.00 44.25 537 PHE A C 1
ATOM 3986 O O . PHE A 1 537 ? -9.172 35.953 28.427 1.00 44.25 537 PHE A O 1
ATOM 3993 N N . THR A 1 538 ? -9.088 35.439 26.255 1.00 33.41 538 THR A N 1
ATOM 3994 C CA . THR A 1 538 ? -9.890 36.617 25.883 1.00 33.41 538 THR A CA 1
ATOM 3995 C C . THR A 1 538 ? -10.627 36.450 24.559 1.00 33.41 538 THR A C 1
ATOM 3997 O O . THR A 1 538 ? -10.122 36.762 23.489 1.00 33.41 538 THR A O 1
ATOM 4000 N N . VAL A 1 539 ? -11.909 36.097 24.654 1.00 27.19 539 VAL A N 1
ATOM 4001 C CA . VAL A 1 539 ? -12.913 36.478 23.656 1.00 27.19 539 VAL A CA 1
ATOM 4002 C C . VAL A 1 539 ? -13.341 37.931 23.954 1.00 27.19 539 VAL A C 1
ATOM 4004 O O . VAL A 1 539 ? -13.756 38.236 25.070 1.00 27.19 539 VAL A O 1
ATOM 4007 N N . LEU A 1 540 ? -13.258 38.796 22.925 1.00 30.52 540 LEU A N 1
ATOM 4008 C CA . LEU A 1 540 ? -13.843 40.149 22.744 1.00 30.52 540 LEU A CA 1
ATOM 4009 C C . LEU A 1 540 ? -13.056 41.392 23.215 1.00 30.52 540 LEU A C 1
ATOM 4011 O O . LEU A 1 540 ? -13.333 41.951 24.272 1.00 30.52 540 LEU A O 1
ATOM 4015 N N . THR A 1 541 ? -12.286 42.008 22.306 1.00 25.39 541 THR A N 1
ATOM 4016 C CA . THR A 1 541 ? -12.652 43.320 21.713 1.00 25.39 541 THR A CA 1
ATOM 4017 C C . THR A 1 541 ? -11.870 43.560 20.407 1.00 25.39 541 THR A C 1
ATOM 4019 O O . THR A 1 541 ? -10.651 43.497 20.416 1.00 25.39 541 THR A O 1
ATOM 4022 N N . PHE A 1 542 ? -12.580 43.878 19.314 1.00 26.02 542 PHE A N 1
ATOM 4023 C CA . PHE A 1 542 ? -12.111 44.116 17.925 1.00 26.02 542 PHE A CA 1
ATOM 4024 C C . PHE A 1 542 ? -12.007 42.907 16.965 1.00 26.02 542 PHE A C 1
ATOM 4026 O O . PHE A 1 542 ? -11.006 42.683 16.303 1.00 26.02 542 PHE A O 1
ATOM 4033 N N . GLY A 1 543 ? -13.132 42.217 16.760 1.00 30.31 543 GLY A N 1
ATOM 4034 C CA . GLY A 1 543 ? -13.680 42.029 15.405 1.00 30.31 543 GLY A CA 1
ATOM 4035 C C . GLY A 1 543 ? -13.026 41.070 14.398 1.00 30.31 543 GLY A C 1
ATOM 4036 O O . GLY A 1 543 ? -13.583 40.972 13.310 1.00 30.31 543 GLY A O 1
ATOM 4037 N N . LYS A 1 544 ? -11.942 40.350 14.710 1.00 26.34 544 LYS A N 1
ATOM 4038 C CA . LYS A 1 544 ? -11.514 39.130 13.987 1.00 26.34 544 LYS A CA 1
ATOM 4039 C C . LYS A 1 544 ? -10.796 38.174 14.960 1.00 26.34 544 LYS A C 1
ATOM 4041 O O . LYS A 1 544 ? -9.947 38.660 15.706 1.00 26.34 544 LYS A O 1
ATOM 4046 N N . PRO A 1 545 ? -11.110 36.864 14.992 1.00 27.80 545 PRO A N 1
ATOM 4047 C CA . PRO A 1 545 ? -10.305 35.894 15.735 1.00 27.80 545 PRO A CA 1
ATOM 4048 C C . PRO A 1 545 ? -8.915 35.805 15.082 1.00 27.80 545 PRO A C 1
ATOM 4050 O O . PRO A 1 545 ? -8.818 35.631 13.869 1.00 27.80 545 PRO A O 1
ATOM 4053 N N . ARG A 1 546 ? -7.846 35.997 15.862 1.00 36.47 546 ARG A N 1
ATOM 4054 C CA . ARG A 1 546 ? -6.477 35.616 15.475 1.00 36.47 546 ARG A CA 1
ATOM 4055 C C . ARG A 1 546 ? -6.190 34.218 16.037 1.00 36.47 546 ARG A C 1
ATOM 4057 O O . ARG A 1 546 ? -6.829 33.819 17.005 1.00 36.47 546 ARG A O 1
ATOM 4064 N N . ALA A 1 547 ? -5.295 33.499 15.365 1.00 39.62 547 ALA A N 1
ATOM 4065 C CA . ALA A 1 547 ? -4.936 32.103 15.590 1.00 39.62 547 ALA A CA 1
ATOM 4066 C C . ALA A 1 547 ? -4.619 31.755 17.062 1.00 39.62 547 ALA A C 1
ATOM 4068 O O . ALA A 1 547 ? -3.949 32.523 17.744 1.00 39.62 547 ALA A O 1
ATOM 4069 N N . THR A 1 548 ? -5.157 30.606 17.486 1.00 45.31 548 THR A N 1
ATOM 4070 C CA . THR A 1 548 ? -4.823 29.724 18.628 1.00 45.31 548 THR A CA 1
ATOM 4071 C C . THR A 1 548 ? -3.842 30.259 19.685 1.00 45.31 548 THR A C 1
ATOM 4073 O O . THR A 1 548 ? -2.638 30.311 19.447 1.00 45.31 548 THR A O 1
ATOM 4076 N N . ASP A 1 549 ? -4.346 30.563 20.885 1.00 51.38 549 ASP A N 1
ATOM 4077 C CA . ASP A 1 549 ? -3.518 30.888 22.055 1.00 51.38 549 ASP A CA 1
ATOM 4078 C C . ASP A 1 549 ? -2.721 29.651 22.542 1.00 51.38 549 ASP A C 1
ATOM 4080 O O . ASP A 1 549 ? -3.331 28.616 22.831 1.00 51.38 549 ASP A O 1
ATOM 4084 N N . PRO A 1 550 ? -1.383 29.733 22.684 1.00 53.78 550 PRO A N 1
ATOM 4085 C CA . PRO A 1 550 ? -0.530 28.621 23.099 1.00 53.78 550 PRO A CA 1
ATOM 4086 C C . PRO A 1 550 ? -0.520 28.479 24.627 1.00 53.78 550 PRO A C 1
ATOM 4088 O O . PRO A 1 550 ? 0.414 28.911 25.295 1.00 53.78 550 PRO A O 1
ATOM 4091 N N . ALA A 1 551 ? -1.560 27.902 25.226 1.00 69.19 551 ALA A N 1
ATOM 4092 C CA . ALA A 1 551 ? -1.572 27.680 26.673 1.00 69.19 551 ALA A CA 1
ATOM 4093 C C . ALA A 1 551 ? -0.552 26.588 27.056 1.00 69.19 551 ALA A C 1
ATOM 4095 O O . ALA A 1 551 ? -0.816 25.411 26.837 1.00 69.19 551 ALA A O 1
ATOM 4096 N N . PHE A 1 552 ? 0.596 26.975 27.626 1.00 79.44 552 PHE A N 1
ATOM 4097 C CA . PHE A 1 552 ? 1.663 26.091 28.131 1.00 79.44 552 PHE A CA 1
ATOM 4098 C C . PHE A 1 552 ? 2.416 25.229 27.105 1.00 79.44 552 PHE A C 1
ATOM 4100 O O . PHE A 1 552 ? 3.238 24.401 27.495 1.00 79.44 552 PHE A O 1
ATOM 4107 N N . HIS A 1 553 ? 2.202 25.453 25.810 1.00 85.12 553 HIS A N 1
ATOM 4108 C CA . HIS A 1 553 ? 2.917 24.735 24.753 1.00 85.12 553 HIS A CA 1
ATOM 4109 C C . HIS A 1 553 ? 4.212 25.468 24.339 1.00 85.12 553 HIS A C 1
ATOM 4111 O O . HIS A 1 553 ? 4.277 26.698 24.479 1.00 85.12 553 HIS A O 1
ATOM 4117 N N . PRO A 1 554 ? 5.244 24.765 23.825 1.00 85.94 554 PRO A N 1
ATOM 4118 C CA . PRO A 1 554 ? 6.516 25.377 23.442 1.00 85.94 554 PRO A CA 1
ATOM 4119 C C . PRO A 1 554 ? 6.371 26.329 22.253 1.00 85.94 554 PRO A C 1
ATOM 4121 O O . PRO A 1 554 ? 5.917 25.944 21.177 1.00 85.94 554 PRO A O 1
ATOM 4124 N N . ASN A 1 555 ? 6.780 27.584 22.416 1.00 78.94 555 ASN A N 1
ATOM 4125 C CA . ASN A 1 555 ? 6.899 28.509 21.289 1.00 78.94 555 ASN A CA 1
ATOM 4126 C C . ASN A 1 555 ? 8.126 28.149 20.424 1.00 78.94 555 ASN A C 1
ATOM 4128 O O . ASN A 1 555 ? 8.771 27.127 20.650 1.00 78.94 555 ASN A O 1
ATOM 4132 N N . ARG A 1 556 ? 8.481 28.990 19.444 1.00 76.94 556 ARG A N 1
ATOM 4133 C CA . ARG A 1 556 ? 9.628 28.740 18.551 1.00 76.94 556 ARG A CA 1
ATOM 4134 C C . ARG A 1 556 ? 10.930 28.455 19.313 1.00 76.94 556 ARG A C 1
ATOM 4136 O O . ARG A 1 556 ? 11.603 27.478 19.012 1.00 76.94 556 ARG A O 1
ATOM 4143 N N . ASN A 1 557 ? 11.229 29.239 20.351 1.00 81.69 557 ASN A N 1
ATOM 4144 C CA . ASN A 1 557 ? 12.431 29.046 21.168 1.00 81.69 557 ASN A CA 1
ATOM 4145 C C . ASN A 1 557 ? 12.382 27.728 21.953 1.00 81.69 557 ASN A C 1
ATOM 4147 O O . ASN A 1 557 ? 13.407 27.070 22.120 1.00 81.69 557 ASN A O 1
ATOM 4151 N N . GLY A 1 558 ? 11.189 27.337 22.411 1.00 84.56 558 GLY A N 1
ATOM 4152 C CA . GLY A 1 558 ? 10.964 26.049 23.055 1.00 84.56 558 GLY A CA 1
ATOM 4153 C C . GLY A 1 558 ? 11.138 24.870 22.098 1.00 84.56 558 GLY A C 1
ATOM 4154 O O . GLY A 1 558 ? 11.840 23.926 22.438 1.00 84.56 558 GLY A O 1
ATOM 4155 N N . GLN A 1 559 ? 10.578 24.931 20.888 1.00 84.12 559 GLN A N 1
ATOM 4156 C CA . GLN A 1 559 ? 10.770 23.900 19.856 1.00 84.12 559 GLN A CA 1
ATOM 4157 C C . GLN A 1 559 ? 12.252 23.763 19.460 1.00 84.12 559 GLN A C 1
ATOM 4159 O O . GLN A 1 559 ? 12.778 22.653 19.395 1.00 84.12 559 GLN A O 1
ATOM 4164 N N . ASP A 1 560 ? 12.976 24.880 19.334 1.00 83.75 560 ASP A N 1
ATOM 4165 C CA . ASP A 1 560 ? 14.430 24.865 19.131 1.00 83.75 560 ASP A CA 1
ATOM 4166 C C . ASP A 1 560 ? 15.189 24.211 20.301 1.00 83.75 560 ASP A C 1
ATOM 4168 O O . ASP A 1 560 ? 16.239 23.598 20.099 1.00 83.75 560 ASP A O 1
ATOM 4172 N N . ALA A 1 561 ? 14.700 24.362 21.535 1.00 85.31 561 ALA A N 1
ATOM 4173 C CA . ALA A 1 561 ? 15.292 23.730 22.710 1.00 85.31 561 ALA A CA 1
ATOM 4174 C C . ALA A 1 561 ? 15.069 22.209 22.723 1.00 85.31 561 ALA A C 1
ATOM 4176 O O . ALA A 1 561 ? 16.015 21.479 23.012 1.00 85.31 561 ALA A O 1
ATOM 4177 N N . TYR A 1 562 ? 13.876 21.733 22.342 1.00 89.06 562 TYR A N 1
ATOM 4178 C CA . TYR A 1 562 ? 13.607 20.303 22.125 1.00 89.06 562 TYR A CA 1
ATOM 4179 C C . TYR A 1 562 ? 14.535 19.710 21.061 1.00 89.06 562 TYR A C 1
ATOM 4181 O O . TYR A 1 562 ? 15.190 18.699 21.315 1.00 89.06 562 TYR A O 1
ATOM 4189 N N . ARG A 1 563 ? 14.660 20.380 19.904 1.00 85.62 563 ARG A N 1
ATOM 4190 C CA . ARG A 1 563 ? 15.554 19.948 18.819 1.00 85.62 563 ARG A CA 1
ATOM 4191 C C . ARG A 1 563 ? 16.996 19.812 19.309 1.00 85.62 563 ARG A C 1
ATOM 4193 O O . ARG A 1 563 ? 17.608 18.766 19.127 1.00 85.62 563 ARG A O 1
ATOM 4200 N N . ARG A 1 564 ? 17.524 20.847 19.976 1.00 83.06 564 ARG A N 1
ATOM 4201 C CA . ARG A 1 564 ? 18.897 20.833 20.511 1.00 83.06 564 ARG A CA 1
ATOM 4202 C C . ARG A 1 564 ? 19.111 19.730 21.543 1.00 83.06 564 ARG A C 1
ATOM 4204 O O . ARG A 1 564 ? 20.157 19.099 21.524 1.00 83.06 564 ARG A O 1
ATOM 4211 N N . ALA A 1 565 ? 18.135 19.477 22.416 1.00 85.38 565 ALA A N 1
ATOM 4212 C CA . ALA A 1 565 ? 18.236 18.402 23.400 1.00 85.38 565 ALA A CA 1
ATOM 4213 C C . ALA A 1 565 ? 18.366 17.021 22.731 1.00 85.38 565 ALA A C 1
ATOM 4215 O O . ALA A 1 565 ? 19.184 16.212 23.168 1.00 85.38 565 ALA A O 1
ATOM 4216 N N . LEU A 1 566 ? 17.614 16.777 21.650 1.00 83.06 566 LEU A N 1
ATOM 4217 C CA . LEU A 1 566 ? 17.720 15.561 20.839 1.00 83.06 566 LEU A CA 1
ATOM 4218 C C . LEU A 1 566 ? 19.082 15.454 20.133 1.00 83.06 566 LEU A C 1
ATOM 4220 O O . LEU A 1 566 ? 19.759 14.432 20.244 1.00 83.06 566 LEU A O 1
ATOM 4224 N N . GLU A 1 567 ? 19.515 16.524 19.461 1.00 80.06 567 GLU A N 1
ATOM 4225 C CA . GLU A 1 567 ? 20.808 16.590 18.763 1.00 80.06 567 GLU A CA 1
ATOM 4226 C C . GLU A 1 567 ? 21.998 16.368 19.714 1.00 80.06 567 GLU A C 1
ATOM 4228 O O . GLU A 1 567 ? 22.899 15.582 19.408 1.00 80.06 567 GLU A O 1
ATOM 4233 N N . ASP A 1 568 ? 21.989 17.017 20.882 1.00 81.94 568 ASP A N 1
ATOM 4234 C CA . ASP A 1 568 ? 23.046 16.907 21.890 1.00 81.94 568 ASP A CA 1
ATOM 4235 C C . ASP A 1 568 ? 23.099 15.506 22.515 1.00 81.94 568 ASP A C 1
ATOM 4237 O O . ASP A 1 568 ? 24.193 14.995 22.776 1.00 81.94 568 ASP A O 1
ATOM 4241 N N . HIS A 1 569 ? 21.945 14.864 22.733 1.00 82.38 569 HIS A N 1
ATOM 4242 C CA . HIS A 1 569 ? 21.875 13.495 23.251 1.00 82.38 569 HIS A CA 1
ATOM 4243 C C . HIS A 1 569 ? 22.509 12.503 22.270 1.00 82.38 569 HIS A C 1
ATOM 4245 O O . HIS A 1 569 ? 23.454 11.796 22.625 1.00 82.38 569 HIS A O 1
ATOM 4251 N N . ILE A 1 570 ? 22.077 12.543 21.005 1.00 75.50 570 ILE A N 1
ATOM 4252 C CA . ILE A 1 570 ? 22.608 11.698 19.927 1.00 75.50 570 ILE A CA 1
ATOM 4253 C C . ILE A 1 570 ? 24.112 11.934 19.745 1.00 75.50 570 ILE A C 1
ATOM 4255 O O . ILE A 1 570 ? 24.897 10.986 19.665 1.00 75.50 570 ILE A O 1
ATOM 4259 N N . ALA A 1 571 ? 24.547 13.199 19.726 1.00 72.75 571 ALA A N 1
ATOM 4260 C CA . ALA A 1 571 ? 25.961 13.540 19.619 1.00 72.75 571 ALA A CA 1
ATOM 4261 C C . ALA A 1 571 ? 26.782 13.032 20.816 1.00 72.75 571 ALA A C 1
ATOM 4263 O O . ALA A 1 571 ? 27.926 12.596 20.638 1.00 72.75 571 ALA A O 1
ATOM 4264 N N . GLY A 1 572 ? 26.207 13.077 22.019 1.00 73.75 572 GLY A N 1
ATOM 4265 C CA . GLY A 1 572 ? 26.786 12.526 23.239 1.00 73.75 572 GLY A CA 1
ATOM 4266 C C . GLY A 1 572 ? 27.013 11.021 23.139 1.00 73.75 572 GLY A C 1
ATOM 4267 O O . GLY A 1 572 ? 28.143 10.567 23.334 1.00 73.75 572 GLY A O 1
ATOM 4268 N N . ASP A 1 573 ? 25.985 10.260 22.766 1.00 70.69 573 ASP A N 1
ATOM 4269 C CA . ASP A 1 573 ? 26.057 8.800 22.652 1.00 70.69 573 ASP A CA 1
ATOM 4270 C C . ASP A 1 573 ? 27.075 8.362 21.598 1.00 70.69 573 ASP A C 1
ATOM 4272 O O . ASP A 1 573 ? 27.957 7.536 21.864 1.00 70.69 573 ASP A O 1
ATOM 4276 N N . LEU A 1 574 ? 27.057 9.002 20.429 1.00 66.94 574 LEU A N 1
ATOM 4277 C CA . LEU A 1 574 ? 27.983 8.708 19.335 1.00 66.94 574 LEU A CA 1
ATOM 4278 C C . LEU A 1 574 ? 29.444 9.026 19.690 1.00 66.94 574 LEU A C 1
ATOM 4280 O O . LEU A 1 574 ? 30.356 8.337 19.212 1.00 66.94 574 LEU A O 1
ATOM 4284 N N . ALA A 1 575 ? 29.680 10.017 20.558 1.00 67.31 575 ALA A N 1
ATOM 4285 C CA . ALA A 1 575 ? 31.007 10.362 21.062 1.00 67.31 575 ALA A CA 1
ATOM 4286 C C . ALA A 1 575 ? 31.572 9.339 22.068 1.00 67.31 575 ALA A C 1
ATOM 4288 O O . ALA A 1 575 ? 32.791 9.308 22.273 1.00 67.31 575 ALA A O 1
ATOM 4289 N N . THR A 1 576 ? 30.733 8.496 22.686 1.00 59.31 576 THR A N 1
ATOM 4290 C CA . THR A 1 576 ? 31.180 7.493 23.675 1.00 59.31 576 THR A CA 1
ATOM 4291 C C . THR A 1 576 ? 31.734 6.197 23.061 1.00 59.31 576 THR A C 1
ATOM 4293 O O . THR A 1 576 ? 32.628 5.601 23.660 1.00 59.31 576 THR A O 1
ATOM 4296 N N . GLY A 1 577 ? 31.321 5.847 21.836 1.00 54.31 577 GLY A N 1
ATOM 4297 C CA . GLY A 1 577 ? 32.086 5.084 20.833 1.00 54.31 577 GLY A CA 1
ATOM 4298 C C . GLY A 1 577 ? 32.334 3.570 21.015 1.00 54.31 577 GLY A C 1
ATOM 4299 O O . GLY A 1 577 ? 33.259 3.166 21.715 1.00 54.31 577 GLY A O 1
ATOM 4300 N N . ASP A 1 578 ? 31.669 2.764 20.181 1.00 47.47 578 ASP A N 1
ATOM 4301 C CA . ASP A 1 578 ? 32.218 1.705 19.305 1.00 47.47 578 ASP A CA 1
ATOM 4302 C C . ASP A 1 578 ? 31.321 1.659 18.039 1.00 47.47 578 ASP A C 1
ATOM 4304 O O . ASP A 1 578 ? 30.170 2.085 18.095 1.00 47.47 578 ASP A O 1
ATOM 4308 N N . LEU A 1 579 ? 31.813 1.204 16.881 1.00 45.34 579 LEU A N 1
ATOM 4309 C CA . LEU A 1 579 ? 30.956 0.971 15.700 1.00 45.34 579 LEU A CA 1
ATOM 4310 C C . LEU A 1 579 ? 29.978 -0.188 15.942 1.00 45.34 579 LEU A C 1
ATOM 4312 O O . LEU A 1 579 ? 28.920 -0.229 15.332 1.00 45.34 579 LEU A O 1
ATOM 4316 N N . SER A 1 580 ? 30.326 -1.104 16.851 1.00 49.38 580 SER A N 1
ATOM 4317 C CA . SER A 1 580 ? 29.492 -2.252 17.225 1.00 49.38 580 SER A CA 1
ATOM 4318 C C . SER A 1 580 ? 28.238 -1.890 18.028 1.00 49.38 580 SER A C 1
ATOM 4320 O O . SER A 1 580 ? 27.355 -2.727 18.166 1.00 49.38 580 SER A O 1
ATOM 4322 N N . THR A 1 581 ? 28.156 -0.666 18.557 1.00 56.47 581 THR A N 1
ATOM 4323 C CA . THR A 1 581 ? 26.999 -0.161 19.315 1.00 56.47 581 THR A CA 1
ATOM 4324 C C . THR A 1 581 ? 26.121 0.758 18.464 1.00 56.47 581 THR A C 1
ATOM 4326 O O . THR A 1 581 ? 25.420 1.616 19.004 1.00 56.47 581 THR A O 1
ATOM 4329 N N . ARG A 1 582 ? 26.230 0.652 17.135 1.00 67.50 582 ARG A N 1
ATOM 4330 C CA . ARG A 1 582 ? 25.502 1.470 16.164 1.00 67.50 582 ARG A CA 1
ATOM 4331 C C . ARG A 1 582 ? 24.634 0.598 15.271 1.00 67.50 582 ARG A C 1
ATOM 4333 O O . ARG A 1 582 ? 24.923 -0.582 15.082 1.00 67.50 582 ARG A O 1
ATOM 4340 N N . THR A 1 583 ? 23.583 1.196 14.743 1.00 64.62 583 THR A N 1
ATOM 4341 C CA . THR A 1 583 ? 22.705 0.594 13.734 1.00 64.62 583 THR A CA 1
ATOM 4342 C C . THR A 1 583 ? 23.388 0.638 12.356 1.00 64.62 583 THR A C 1
ATOM 4344 O O . THR A 1 583 ? 24.427 1.297 12.199 1.00 64.62 583 THR A O 1
ATOM 4347 N N . SER A 1 584 ? 22.829 -0.030 11.341 1.00 60.25 584 SER A N 1
ATOM 4348 C CA . SER A 1 584 ? 23.300 0.054 9.941 1.00 60.25 584 SER A CA 1
ATOM 4349 C C . SER A 1 584 ? 23.352 1.501 9.416 1.00 60.25 584 SER A C 1
ATOM 4351 O O . SER A 1 584 ? 24.252 1.871 8.656 1.00 60.25 584 SER A O 1
ATOM 4353 N N . SER A 1 585 ? 22.459 2.357 9.916 1.00 57.66 585 SER A N 1
ATOM 4354 C CA . SER A 1 585 ? 22.331 3.783 9.581 1.00 57.66 585 SER A CA 1
ATOM 4355 C C . SER A 1 585 ? 23.229 4.701 10.431 1.00 57.66 585 SER A C 1
ATOM 4357 O O . SER A 1 585 ? 23.194 5.923 10.307 1.00 57.66 585 SER A O 1
ATOM 4359 N N . GLY A 1 586 ? 24.072 4.132 11.302 1.00 63.38 586 GLY A N 1
ATOM 4360 C CA . GLY A 1 586 ? 25.057 4.869 12.101 1.00 63.38 586 GLY A CA 1
ATOM 4361 C C . GLY A 1 586 ? 24.517 5.509 13.384 1.00 63.38 586 GLY A C 1
ATOM 4362 O O . GLY A 1 586 ? 25.295 6.146 14.102 1.00 63.38 586 GLY A O 1
ATOM 4363 N N . LEU A 1 587 ? 23.233 5.317 13.699 1.00 70.12 587 LEU A N 1
ATOM 4364 C CA . LEU A 1 587 ? 22.576 5.811 14.914 1.00 70.12 587 LEU A CA 1
ATOM 4365 C C . LEU A 1 587 ? 22.971 4.986 16.154 1.00 70.12 587 LEU A C 1
ATOM 4367 O O . LEU A 1 587 ? 23.454 3.860 16.010 1.00 70.12 587 LEU A O 1
ATOM 4371 N N . PRO A 1 588 ? 22.798 5.515 17.381 1.00 71.25 588 PRO A N 1
ATOM 4372 C CA . PRO A 1 588 ? 22.964 4.732 18.606 1.00 71.25 588 PRO A CA 1
ATOM 4373 C C . PRO A 1 588 ? 21.985 3.549 18.663 1.00 71.25 588 PRO A C 1
ATOM 4375 O O . PRO A 1 588 ? 20.793 3.736 18.442 1.00 71.25 588 PRO A O 1
ATOM 4378 N N . GLN A 1 589 ? 22.458 2.350 19.019 1.00 75.06 589 GLN A N 1
ATOM 4379 C CA . GLN A 1 589 ? 21.556 1.228 19.311 1.00 75.06 589 GLN A CA 1
ATOM 4380 C C . GLN A 1 589 ? 20.708 1.492 20.562 1.00 75.06 589 GLN A C 1
ATOM 4382 O O . GLN A 1 589 ? 21.164 2.115 21.526 1.00 75.06 589 GLN A O 1
ATOM 4387 N N . ASN A 1 590 ? 19.488 0.961 20.553 1.00 80.00 590 ASN A N 1
ATOM 4388 C CA . ASN A 1 590 ? 18.571 0.968 21.687 1.00 80.00 590 ASN A CA 1
ATOM 4389 C C . ASN A 1 590 ? 19.152 0.196 22.901 1.00 80.00 590 ASN A C 1
ATOM 4391 O O . ASN A 1 590 ? 19.729 -0.886 22.736 1.00 80.00 590 ASN A O 1
ATOM 4395 N N . PRO A 1 591 ? 19.039 0.722 24.138 1.00 72.19 591 PRO A N 1
ATOM 4396 C CA . PRO A 1 591 ? 19.402 -0.007 25.355 1.00 72.19 591 PRO A CA 1
ATOM 4397 C C . PRO A 1 591 ? 18.670 -1.357 25.513 1.00 72.19 591 PRO A C 1
ATOM 4399 O O . PRO A 1 591 ? 17.483 -1.466 25.257 1.00 72.19 591 PRO A O 1
ATOM 4402 N N . THR A 1 592 ? 19.322 -2.405 26.031 1.00 66.75 592 THR A N 1
ATOM 4403 C CA . THR A 1 592 ? 18.632 -3.689 26.305 1.00 66.75 592 THR A CA 1
ATOM 4404 C C . THR A 1 592 ? 17.638 -3.604 27.483 1.00 66.75 592 THR A C 1
ATOM 4406 O O . THR A 1 592 ? 18.059 -3.178 28.567 1.00 66.75 592 THR A O 1
ATOM 4409 N N . PRO A 1 593 ? 16.393 -4.117 27.346 1.00 63.28 593 PRO A N 1
ATOM 4410 C CA . PRO A 1 593 ? 15.398 -4.202 28.422 1.00 63.28 593 PRO A CA 1
ATOM 4411 C C . PRO A 1 593 ? 15.883 -4.917 29.695 1.00 63.28 593 PRO A C 1
ATOM 4413 O O . PRO A 1 593 ? 16.519 -5.976 29.650 1.00 63.28 593 PRO A O 1
ATOM 4416 N N . MET A 1 594 ? 15.522 -4.394 30.872 1.00 42.47 594 MET A N 1
ATOM 4417 C CA . MET A 1 594 ? 15.709 -5.094 32.151 1.00 42.47 594 MET A CA 1
ATOM 4418 C C . MET A 1 594 ? 14.573 -6.104 32.396 1.00 42.47 594 MET A C 1
ATOM 4420 O O . MET A 1 594 ? 13.466 -5.729 32.758 1.00 42.47 594 MET A O 1
ATOM 4424 N N . VAL A 1 595 ? 14.881 -7.399 32.267 1.00 34.41 595 VAL A N 1
ATOM 4425 C CA . VAL A 1 595 ? 13.995 -8.560 32.513 1.00 34.41 595 VAL A CA 1
ATOM 4426 C C . VAL A 1 595 ? 13.108 -8.413 33.767 1.00 34.41 595 VAL A C 1
ATOM 4428 O O . VAL A 1 595 ? 13.631 -8.422 34.887 1.00 34.41 595 VAL A O 1
ATOM 4431 N N . GLN A 1 596 ? 11.775 -8.419 33.612 1.00 33.69 596 GLN A N 1
ATOM 4432 C CA . GLN A 1 596 ? 10.842 -8.756 34.697 1.00 33.69 596 GLN A CA 1
ATOM 4433 C C . GLN A 1 596 ? 9.729 -9.710 34.256 1.00 33.69 596 GLN A C 1
ATOM 4435 O O . GLN A 1 596 ? 8.864 -9.386 33.455 1.00 33.69 596 GLN A O 1
ATOM 4440 N N . ALA A 1 597 ? 9.742 -10.886 34.881 1.00 25.86 597 ALA A N 1
ATOM 4441 C CA . ALA A 1 597 ? 8.594 -11.757 35.035 1.00 25.86 597 ALA A CA 1
ATOM 4442 C C . ALA A 1 597 ? 7.837 -11.394 36.326 1.00 25.86 597 ALA A C 1
ATOM 4444 O O . ALA A 1 597 ? 8.467 -11.064 37.331 1.00 25.86 597 ALA A O 1
ATOM 4445 N N . SER A 1 598 ? 6.518 -11.619 36.292 1.00 27.44 598 SER A N 1
ATOM 4446 C CA . SER A 1 598 ? 5.547 -11.746 37.396 1.00 27.44 598 SER A CA 1
ATOM 4447 C C . SER A 1 598 ? 4.638 -10.546 37.702 1.00 27.44 598 SER A C 1
ATOM 4449 O O . SER A 1 598 ? 4.947 -9.742 38.580 1.00 27.44 598 SER A O 1
ATOM 4451 N N . ALA A 1 599 ? 3.439 -10.548 37.104 1.00 26.33 599 ALA A N 1
ATOM 4452 C CA . ALA A 1 599 ? 2.226 -9.963 37.686 1.00 26.33 599 ALA A CA 1
ATOM 4453 C C . ALA A 1 599 ? 0.937 -10.578 37.088 1.00 26.33 599 ALA A C 1
ATOM 4455 O O . ALA A 1 599 ? 0.166 -9.896 36.437 1.00 26.33 599 ALA A O 1
ATOM 4456 N N . GLN A 1 600 ? 0.666 -11.862 37.337 1.00 28.66 600 GLN A N 1
ATOM 4457 C CA . GLN A 1 600 ? -0.686 -12.423 37.177 1.00 28.66 600 GLN A CA 1
ATOM 4458 C C . GLN A 1 600 ? -0.964 -13.386 38.334 1.00 28.66 600 GLN A C 1
ATOM 4460 O O . GLN A 1 600 ? -0.360 -14.457 38.419 1.00 28.66 600 GLN A O 1
ATOM 4465 N N . GLN A 1 601 ? -1.839 -12.992 39.269 1.00 26.50 601 GLN A N 1
ATOM 4466 C CA . GLN A 1 601 ? -2.548 -13.927 40.151 1.00 26.50 601 GLN A CA 1
ATOM 4467 C C . GLN A 1 601 ? -3.752 -13.294 40.880 1.00 26.50 601 GLN A C 1
ATOM 4469 O O . GLN A 1 601 ? -3.590 -12.322 41.615 1.00 26.50 601 GLN A O 1
ATOM 4474 N N . ALA A 1 602 ? -4.882 -14.020 40.787 1.00 25.25 602 ALA A N 1
ATOM 4475 C CA . ALA A 1 602 ? -6.157 -13.967 41.533 1.00 25.25 602 ALA A CA 1
ATOM 4476 C C . ALA A 1 602 ? -7.246 -13.055 40.917 1.00 25.25 602 ALA A C 1
ATOM 4478 O O . ALA A 1 602 ? -7.044 -11.857 40.819 1.00 25.25 602 ALA A O 1
ATOM 4479 N N . PHE A 1 603 ? -8.430 -13.544 40.514 1.00 25.19 603 PHE A N 1
ATOM 4480 C CA . PHE A 1 603 ? -9.356 -14.435 41.237 1.00 25.19 603 PHE A CA 1
ATOM 4481 C C . PHE A 1 603 ? -10.302 -15.232 40.306 1.00 25.19 603 PHE A C 1
ATOM 4483 O O . PHE A 1 603 ? -10.755 -14.711 39.299 1.00 25.19 603 PHE A O 1
ATOM 4490 N N . SER A 1 604 ? -10.695 -16.448 40.719 1.00 25.95 604 SER A N 1
ATOM 4491 C CA . SER A 1 604 ? -11.851 -17.194 40.182 1.00 25.95 604 SER A CA 1
ATOM 4492 C C . SER A 1 604 ? -12.923 -17.423 41.265 1.00 25.95 604 SER A C 1
ATOM 4494 O O . SER A 1 604 ? -12.580 -17.483 42.451 1.00 25.95 604 SER A O 1
ATOM 4496 N N . THR A 1 605 ? -14.211 -17.546 40.889 1.00 26.86 605 THR A N 1
ATOM 4497 C CA . THR A 1 605 ? -15.110 -18.718 41.131 1.00 26.86 605 THR A CA 1
ATOM 4498 C C . THR A 1 605 ? -16.632 -18.426 41.015 1.00 26.86 605 THR A C 1
ATOM 4500 O O . THR A 1 605 ? -17.179 -17.661 41.800 1.00 26.86 605 THR A O 1
ATOM 4503 N N . GLN A 1 606 ? -17.281 -19.157 40.087 1.00 27.19 606 GLN A N 1
ATOM 4504 C CA . GLN A 1 606 ? -18.487 -20.034 40.154 1.00 27.19 606 GLN A CA 1
ATOM 4505 C C . GLN A 1 606 ? -19.902 -19.595 40.636 1.00 27.19 606 GLN A C 1
ATOM 4507 O O . GLN A 1 606 ? -20.131 -19.335 41.816 1.00 27.19 606 GLN A O 1
ATOM 4512 N N . ASP A 1 607 ? -20.857 -19.745 39.696 1.00 27.41 607 ASP A N 1
ATOM 4513 C CA . ASP A 1 607 ? -22.185 -20.422 39.653 1.00 27.41 607 ASP A CA 1
ATOM 4514 C C . ASP A 1 607 ? -23.052 -20.721 40.895 1.00 27.41 607 ASP A C 1
ATOM 4516 O O . ASP A 1 607 ? -22.620 -21.377 41.847 1.00 27.41 607 ASP A O 1
ATOM 4520 N N . VAL A 1 608 ? -24.372 -20.459 40.760 1.00 24.66 608 VAL A N 1
ATOM 4521 C CA . VAL A 1 608 ? -25.482 -21.120 41.496 1.00 24.66 608 VAL A CA 1
ATOM 4522 C C . VAL A 1 608 ? -26.756 -21.250 40.601 1.00 24.66 608 VAL A C 1
ATOM 4524 O O . VAL A 1 608 ? -27.044 -20.323 39.851 1.00 24.66 608 VAL A O 1
ATOM 4527 N N . PRO A 1 609 ? -27.546 -22.356 40.682 1.00 29.02 609 PRO A N 1
ATOM 4528 C CA . PRO A 1 609 ? -28.407 -22.883 39.605 1.00 29.02 609 PRO A CA 1
ATOM 4529 C C . PRO A 1 609 ? -29.920 -22.542 39.653 1.00 29.02 609 PRO A C 1
ATOM 4531 O O . PRO A 1 609 ? -30.446 -21.998 40.625 1.00 29.02 609 PRO A O 1
ATOM 4534 N N . SER A 1 610 ? -30.605 -22.952 38.575 1.00 29.42 610 SER A N 1
ATOM 4535 C CA . SER A 1 610 ? -32.011 -22.749 38.183 1.00 29.42 610 SER A CA 1
ATOM 4536 C C . SER A 1 610 ? -33.093 -23.432 39.050 1.00 29.42 610 SER A C 1
ATOM 4538 O O . SER A 1 610 ? -32.857 -24.405 39.770 1.00 29.42 610 SER A O 1
ATOM 4540 N N . LEU A 1 611 ? -34.329 -22.914 38.947 1.00 24.56 611 LEU A N 1
ATOM 4541 C CA . LEU A 1 611 ? -35.564 -23.431 39.564 1.00 24.56 611 LEU A CA 1
ATOM 4542 C C . LEU A 1 611 ? -36.523 -24.014 38.494 1.00 24.56 611 LEU A C 1
ATOM 4544 O O . LEU A 1 611 ? -36.665 -23.407 37.437 1.00 24.56 611 LEU A O 1
ATOM 4548 N N . PRO A 1 612 ? -37.235 -25.132 38.764 1.00 28.27 612 PRO A N 1
ATOM 4549 C CA . PRO A 1 612 ? -38.063 -25.846 37.781 1.00 28.27 612 PRO A CA 1
ATOM 4550 C C . PRO A 1 612 ? -39.539 -25.396 37.764 1.00 28.27 612 PRO A C 1
ATOM 4552 O O . PRO A 1 612 ? -40.127 -25.150 38.823 1.00 28.27 612 PRO A O 1
ATOM 4555 N N . SER A 1 613 ? -40.195 -25.408 36.594 1.00 27.70 613 SER A N 1
ATOM 4556 C CA . SER A 1 613 ? -41.649 -25.189 36.465 1.00 27.70 613 SER A CA 1
ATOM 4557 C C . SER A 1 613 ? -42.386 -26.312 35.709 1.00 27.70 613 SER A C 1
ATOM 4559 O O . SER A 1 613 ? -42.313 -26.412 34.495 1.00 27.70 613 SER A O 1
ATOM 4561 N N . ARG A 1 614 ? -43.091 -27.127 36.509 1.00 30.47 614 ARG A N 1
ATOM 4562 C CA . ARG A 1 614 ? -44.396 -27.829 36.371 1.00 30.47 614 ARG A CA 1
ATOM 4563 C C . ARG A 1 614 ? -44.958 -28.195 34.980 1.00 30.47 614 ARG A C 1
ATOM 4565 O O . ARG A 1 614 ? -45.216 -27.323 34.164 1.00 30.47 614 ARG A O 1
ATOM 4572 N N . GLY A 1 615 ? -45.292 -29.485 34.838 1.00 31.88 615 GLY A N 1
ATOM 4573 C CA . GLY A 1 615 ? -45.799 -30.129 33.625 1.00 31.88 615 GLY A CA 1
ATOM 4574 C C . GLY A 1 615 ? -47.318 -30.173 33.402 1.00 31.88 615 GLY A C 1
ATOM 4575 O O . GLY A 1 615 ? -48.129 -30.052 34.327 1.00 31.88 615 GLY A O 1
ATOM 4576 N N . ASP A 1 616 ? -47.629 -30.424 32.129 1.00 43.59 616 ASP A N 1
ATOM 4577 C CA . ASP A 1 616 ? -48.911 -30.804 31.533 1.00 43.59 616 ASP A CA 1
ATOM 4578 C C . ASP A 1 616 ? -48.794 -32.225 30.923 1.00 43.59 616 ASP A C 1
ATOM 4580 O O . ASP A 1 616 ? -47.683 -32.708 30.705 1.00 43.59 616 ASP A O 1
ATOM 4584 N N . LEU A 1 617 ? -49.917 -32.920 30.667 1.00 43.16 617 LEU A N 1
ATOM 4585 C CA . LEU A 1 617 ? -49.906 -34.209 29.944 1.00 43.16 617 LEU A CA 1
ATOM 4586 C C . LEU A 1 617 ? -49.551 -33.998 28.474 1.00 43.16 617 LEU A C 1
ATOM 4588 O O . LEU A 1 617 ? -50.273 -33.288 27.772 1.00 43.16 617 LEU A O 1
ATOM 4592 N N . THR A 1 618 ? -48.518 -34.690 28.010 1.00 45.25 618 THR A N 1
ATOM 4593 C CA . THR A 1 618 ? -48.069 -34.691 26.619 1.00 45.25 618 THR A CA 1
ATOM 4594 C C . THR A 1 618 ? -48.470 -35.987 25.915 1.00 45.25 618 THR A C 1
ATOM 4596 O O . THR A 1 618 ? -48.471 -37.078 26.487 1.00 45.25 618 THR A O 1
ATOM 4599 N N . LEU A 1 619 ? -48.844 -35.859 24.642 1.00 42.44 619 LEU A N 1
ATOM 4600 C CA . LEU A 1 619 ? -48.815 -36.978 23.706 1.00 42.44 619 LEU A CA 1
ATOM 4601 C C . LEU A 1 619 ? -47.354 -37.338 23.470 1.00 42.44 619 LEU A C 1
ATOM 4603 O O . LEU A 1 619 ? -46.579 -36.462 23.097 1.00 42.44 619 LEU A O 1
ATOM 4607 N N . THR A 1 620 ? -46.995 -38.602 23.625 1.00 41.94 620 THR A N 1
ATOM 4608 C CA . THR A 1 620 ? -45.704 -39.101 23.155 1.00 41.94 620 THR A CA 1
ATOM 4609 C C . THR A 1 620 ? -45.974 -40.031 21.980 1.00 41.94 620 THR A C 1
ATOM 4611 O O . THR A 1 620 ? -46.353 -41.187 22.172 1.00 41.94 620 THR A O 1
ATOM 4614 N N . SER A 1 621 ? -45.842 -39.521 20.754 1.00 43.00 621 SER A N 1
ATOM 4615 C CA . SER A 1 621 ? -45.531 -40.370 19.604 1.00 43.00 621 SER A CA 1
ATOM 4616 C C . SER A 1 621 ? -44.015 -40.421 19.481 1.00 43.00 621 SER A C 1
ATOM 4618 O O . SER A 1 621 ? -43.377 -39.377 19.387 1.00 43.00 621 SER A O 1
ATOM 4620 N N . GLU A 1 622 ? -43.422 -41.613 19.496 1.00 43.25 622 GLU A N 1
ATOM 4621 C CA . GLU A 1 622 ? -42.055 -41.751 18.993 1.00 43.25 622 GLU A CA 1
ATOM 4622 C C . GLU A 1 622 ? -42.112 -41.586 17.468 1.00 43.25 622 GLU A C 1
ATOM 4624 O O . GLU A 1 622 ? -42.509 -42.507 16.754 1.00 43.25 622 GLU A O 1
ATOM 4629 N N . GLY A 1 623 ? -41.799 -40.380 16.994 1.00 44.94 623 GLY A N 1
ATOM 4630 C CA . GLY A 1 623 ? -41.660 -40.044 15.579 1.00 44.94 623 GLY A CA 1
ATOM 4631 C C . GLY A 1 623 ? -42.078 -38.606 15.287 1.00 44.94 623 GLY A C 1
ATOM 4632 O O . GLY A 1 623 ? -43.262 -38.282 15.374 1.00 44.94 623 GLY A O 1
ATOM 4633 N N . GLU A 1 624 ? -41.108 -37.762 14.939 1.00 40.56 624 GLU A N 1
ATOM 4634 C CA . GLU A 1 624 ? -41.337 -36.461 14.316 1.00 40.56 624 GLU A CA 1
ATOM 4635 C C . GLU A 1 624 ? -41.475 -36.680 12.806 1.00 40.56 624 GLU A C 1
ATOM 4637 O O . GLU A 1 624 ? -40.568 -37.122 12.116 1.00 40.56 624 GLU A O 1
ATOM 4642 N N . CYS A 1 625 ? -42.717 -36.555 12.370 1.00 43.03 625 CYS A N 1
ATOM 4643 C CA . CYS A 1 625 ? -43.248 -36.259 11.045 1.00 43.03 625 CYS A CA 1
ATOM 4644 C C . CYS A 1 625 ? -44.742 -36.027 11.313 1.00 43.03 625 CYS A C 1
ATOM 4646 O O . CYS A 1 625 ? -45.261 -36.596 12.284 1.00 43.03 625 CYS A O 1
ATOM 4648 N N . PRO A 1 626 ? -45.440 -35.136 10.588 1.00 39.81 626 PRO A N 1
ATOM 4649 C CA . PRO A 1 626 ? -46.696 -34.559 11.061 1.00 39.81 626 PRO A CA 1
ATOM 4650 C C . PRO A 1 626 ? -47.655 -35.648 11.547 1.00 39.81 626 PRO A C 1
ATOM 4652 O O . PRO A 1 626 ? -47.933 -36.608 10.838 1.00 39.81 626 PRO A O 1
ATOM 4655 N N . ALA A 1 627 ? -48.086 -35.515 12.804 1.00 44.94 627 ALA A N 1
ATOM 4656 C CA . ALA A 1 627 ? -48.753 -36.549 13.584 1.00 44.94 627 ALA A CA 1
ATOM 4657 C C . ALA A 1 627 ? -49.932 -37.210 12.843 1.00 44.94 627 ALA A C 1
ATOM 4659 O O . ALA A 1 627 ? -51.071 -36.740 12.906 1.00 44.94 627 ALA A O 1
ATOM 4660 N N . PHE A 1 628 ? -49.669 -38.357 12.217 1.00 47.78 628 PHE A N 1
ATOM 4661 C CA . PHE A 1 628 ? -50.689 -39.258 11.699 1.00 47.78 628 PHE A CA 1
ATOM 4662 C C . PHE A 1 628 ? -50.694 -40.547 12.511 1.00 47.78 628 PHE A C 1
ATOM 4664 O O . PHE A 1 628 ? -49.687 -41.237 12.668 1.00 47.78 628 PHE A O 1
ATOM 4671 N N . ILE A 1 629 ? -51.857 -40.889 13.057 1.00 49.69 629 ILE A N 1
ATOM 4672 C CA . ILE A 1 629 ? -51.979 -42.038 13.947 1.00 49.69 629 ILE A CA 1
ATOM 4673 C C . ILE A 1 629 ? -52.175 -43.294 13.100 1.00 49.69 629 ILE A C 1
ATOM 4675 O O . ILE A 1 629 ? -53.199 -43.464 12.434 1.00 49.69 629 ILE A O 1
ATOM 4679 N N . GLN A 1 630 ? -51.175 -44.179 13.128 1.00 51.12 630 GLN A N 1
ATOM 4680 C CA . GLN A 1 630 ? -51.181 -45.426 12.370 1.00 51.12 630 GLN A CA 1
ATOM 4681 C C . GLN A 1 630 ? -52.360 -46.316 12.791 1.00 51.12 630 GLN A C 1
ATOM 4683 O O . GLN A 1 630 ? -52.476 -46.739 13.947 1.00 51.12 630 GLN A O 1
ATOM 4688 N N . ILE A 1 631 ? -53.220 -46.671 11.834 1.00 53.31 631 ILE A N 1
ATOM 4689 C CA . ILE A 1 631 ? -54.323 -47.605 12.083 1.00 53.31 631 ILE A CA 1
ATOM 4690 C C . ILE A 1 631 ? -53.764 -48.983 12.469 1.00 53.31 631 ILE A C 1
ATOM 4692 O O . ILE A 1 631 ? -53.067 -49.635 11.690 1.00 53.31 631 ILE A O 1
ATOM 4696 N N . GLY A 1 632 ? -54.103 -49.448 13.678 1.00 55.19 632 GLY A N 1
ATOM 4697 C CA . GLY A 1 632 ? -53.654 -50.730 14.230 1.00 55.19 632 GLY A CA 1
ATOM 4698 C C . GLY A 1 632 ? -52.405 -50.682 15.119 1.00 55.19 632 GLY A C 1
ATOM 4699 O O . GLY A 1 632 ? -52.007 -51.742 15.610 1.00 55.19 632 GLY A O 1
ATOM 4700 N N . GLY A 1 633 ? -51.804 -49.505 15.342 1.00 55.00 633 GLY A N 1
ATOM 4701 C CA . GLY A 1 633 ? -50.642 -49.310 16.222 1.00 55.00 633 GLY A CA 1
ATOM 4702 C C . GLY A 1 633 ? -50.999 -48.973 17.686 1.00 55.00 633 GLY A C 1
ATOM 4703 O O . GLY A 1 633 ? -52.132 -48.560 17.967 1.00 55.00 633 GLY A O 1
ATOM 4704 N N . PRO A 1 634 ? -50.068 -49.183 18.642 1.00 54.84 634 PRO A N 1
ATOM 4705 C CA . PRO A 1 634 ? -50.183 -48.679 20.011 1.00 54.84 634 PRO A CA 1
ATOM 4706 C C . PRO A 1 634 ? -49.855 -47.175 20.090 1.00 54.84 634 PRO A C 1
ATOM 4708 O O . PRO A 1 634 ? -48.981 -46.688 19.386 1.00 54.84 634 PRO A O 1
ATOM 4711 N N . LEU A 1 635 ? -50.544 -46.461 20.976 1.00 57.09 635 LEU A N 1
ATOM 4712 C CA . LEU A 1 635 ? -50.386 -45.044 21.303 1.00 57.09 635 LEU A CA 1
ATOM 4713 C C . LEU A 1 635 ? -50.173 -44.911 22.813 1.00 57.09 635 LEU A C 1
ATOM 4715 O O . LEU A 1 635 ? -50.949 -45.499 23.569 1.00 57.09 635 LEU A O 1
ATOM 4719 N N . GLU A 1 636 ? -49.191 -44.128 23.260 1.00 61.84 636 GLU A N 1
ATOM 4720 C CA . GLU A 1 636 ? -48.957 -43.874 24.687 1.00 61.84 636 GLU A CA 1
ATOM 4721 C C . GLU A 1 636 ? -49.375 -42.456 25.103 1.00 61.84 636 GLU A C 1
ATOM 4723 O O . GLU A 1 636 ? -49.145 -41.471 24.404 1.00 61.84 636 GLU A O 1
ATOM 4728 N N . LEU A 1 637 ? -50.041 -42.366 26.254 1.00 60.16 637 LEU A N 1
ATOM 4729 C CA . LEU A 1 637 ? -50.377 -41.116 26.930 1.00 60.16 637 LEU A CA 1
ATOM 4730 C C . LEU A 1 637 ? -49.718 -41.139 28.305 1.00 60.16 637 LEU A C 1
ATOM 4732 O O . LEU A 1 637 ? -50.081 -41.986 29.125 1.00 60.16 637 LEU A O 1
ATOM 4736 N N . ALA A 1 638 ? -48.800 -40.208 28.549 1.00 59.91 638 ALA A N 1
ATOM 4737 C CA . ALA A 1 638 ? -48.091 -40.067 29.814 1.00 59.91 638 ALA A CA 1
ATOM 4738 C C . ALA A 1 638 ? -48.475 -38.758 30.504 1.00 59.91 638 ALA A C 1
ATOM 4740 O O . ALA A 1 638 ? -48.737 -37.733 29.865 1.00 59.91 638 ALA A O 1
ATOM 4741 N N . GLY A 1 639 ? -48.537 -38.777 31.832 1.00 63.41 639 GLY A N 1
ATOM 4742 C CA . GLY A 1 639 ? -48.991 -37.615 32.573 1.00 63.41 639 GLY A CA 1
ATOM 4743 C C . GLY A 1 639 ? -48.640 -37.582 34.032 1.00 63.41 639 GLY A C 1
ATOM 4744 O O . GLY A 1 639 ? -48.828 -38.578 34.711 1.00 63.41 639 GLY A O 1
ATOM 4745 N N . SER A 1 640 ? -48.245 -36.410 34.528 1.00 60.03 640 SER A N 1
ATOM 4746 C CA . SER A 1 640 ? -47.875 -36.191 35.929 1.00 60.03 640 SER A CA 1
ATOM 4747 C C . SER A 1 640 ? -48.775 -35.160 36.625 1.00 60.03 640 SER A C 1
ATOM 4749 O O . SER A 1 640 ? -49.501 -34.387 35.994 1.00 60.03 640 SER A O 1
ATOM 4751 N N . GLY A 1 641 ? -48.766 -35.148 37.962 1.00 63.06 641 GLY A N 1
ATOM 4752 C CA . GLY A 1 641 ? -49.456 -34.127 38.768 1.00 63.06 641 GLY A CA 1
ATOM 4753 C C . GLY A 1 641 ? -50.911 -34.435 39.163 1.00 63.06 641 GLY A C 1
ATOM 4754 O O . GLY A 1 641 ? -51.620 -33.551 39.670 1.00 63.06 641 GLY A O 1
ATOM 4755 N N . PHE A 1 642 ? -51.373 -35.677 38.992 1.00 65.00 642 PHE A N 1
ATOM 4756 C CA . PHE A 1 642 ? -52.625 -36.145 39.594 1.00 65.00 642 PHE A CA 1
ATOM 4757 C C . PHE A 1 642 ? -52.451 -36.417 41.095 1.00 65.00 642 PHE A C 1
ATOM 4759 O O . PHE A 1 642 ? -51.343 -36.638 41.582 1.00 65.00 642 PHE A O 1
ATOM 4766 N N . GLN A 1 643 ? -53.544 -36.413 41.870 1.00 69.12 643 GLN A N 1
ATOM 4767 C CA . GLN A 1 643 ? -53.444 -36.880 43.258 1.00 69.12 643 GLN A CA 1
ATOM 4768 C C . GLN A 1 643 ? -53.028 -38.359 43.292 1.00 69.12 643 GLN A C 1
ATOM 4770 O O . GLN A 1 643 ? -53.653 -39.161 42.594 1.00 69.12 643 GLN A O 1
ATOM 4775 N N . PRO A 1 644 ? -52.054 -38.754 44.135 1.00 71.88 644 PRO A N 1
ATOM 4776 C CA . PRO A 1 644 ? -51.666 -40.153 44.267 1.00 71.88 644 PRO A CA 1
ATOM 4777 C C . PRO A 1 644 ? -52.871 -41.049 44.577 1.00 71.88 644 PRO A C 1
ATOM 4779 O O . PRO A 1 644 ? -53.609 -40.808 45.539 1.00 71.88 644 PRO A O 1
ATOM 4782 N N . GLY A 1 645 ? -53.094 -42.078 43.755 1.00 68.25 645 GLY A N 1
ATOM 4783 C CA . GLY A 1 645 ? -54.245 -42.977 43.865 1.00 68.25 645 GLY A CA 1
ATOM 4784 C C . GLY A 1 645 ? -55.570 -42.448 43.292 1.00 68.25 645 GLY A C 1
ATOM 4785 O O . GLY A 1 645 ? -56.601 -43.103 43.471 1.00 68.25 645 GLY A O 1
ATOM 4786 N N . ALA A 1 646 ? -55.588 -41.288 42.627 1.00 73.06 646 ALA A N 1
ATOM 4787 C CA . ALA A 1 646 ? -56.786 -40.758 41.975 1.00 73.06 646 ALA A CA 1
ATOM 4788 C C . ALA A 1 646 ? -57.167 -41.572 40.730 1.00 73.06 646 ALA A C 1
ATOM 4790 O O . ALA A 1 646 ? -56.309 -42.037 39.982 1.00 73.06 646 ALA A O 1
ATOM 4791 N N . THR A 1 647 ? -58.472 -41.724 40.492 1.00 76.12 647 THR A N 1
ATOM 4792 C CA . THR A 1 647 ? -58.991 -42.392 39.292 1.00 76.12 647 THR A CA 1
ATOM 4793 C C . THR A 1 647 ? -59.085 -41.404 38.130 1.00 76.12 647 THR A C 1
ATOM 4795 O O . THR A 1 647 ? -59.808 -40.411 38.223 1.00 76.12 647 THR A O 1
ATOM 4798 N N . VAL A 1 648 ? -58.402 -41.704 37.027 1.00 72.62 648 VAL A N 1
ATOM 4799 C CA . VAL A 1 648 ? -58.437 -40.952 35.767 1.00 72.62 648 VAL A CA 1
ATOM 4800 C C . VAL A 1 648 ? -59.210 -41.764 34.733 1.00 72.62 648 VAL A C 1
ATOM 4802 O O . VAL A 1 648 ? -58.912 -42.933 34.503 1.00 72.62 648 VAL A O 1
ATOM 4805 N N . THR A 1 649 ? -60.240 -41.179 34.126 1.00 74.25 649 THR A N 1
ATOM 4806 C CA . THR A 1 649 ? -61.028 -41.848 33.075 1.00 74.25 649 THR A CA 1
ATOM 4807 C C . THR A 1 649 ? -60.684 -41.252 31.724 1.00 74.25 649 THR A C 1
ATOM 4809 O O . THR A 1 649 ? -60.708 -40.031 31.607 1.00 74.25 649 THR A O 1
ATOM 4812 N N . ALA A 1 650 ? -60.429 -42.093 30.720 1.00 70.38 650 ALA A N 1
ATOM 4813 C CA . ALA A 1 650 ? -60.188 -41.659 29.346 1.00 70.38 650 ALA A CA 1
ATOM 4814 C C . ALA A 1 650 ? -61.260 -42.213 28.396 1.00 70.38 650 ALA A C 1
ATOM 4816 O O . ALA A 1 650 ? -61.676 -43.376 28.495 1.00 70.38 650 ALA A O 1
ATOM 4817 N N . VAL A 1 651 ? -61.717 -41.373 27.471 1.00 68.12 651 VAL A N 1
ATOM 4818 C CA . VAL A 1 651 ? -62.678 -41.727 26.422 1.00 68.12 651 VAL A CA 1
ATOM 4819 C C . VAL A 1 651 ? -62.220 -41.153 25.082 1.00 68.12 651 VAL A C 1
ATOM 4821 O O . VAL A 1 651 ? -61.716 -40.033 25.025 1.00 68.12 651 VAL A O 1
ATOM 4824 N N . LEU A 1 652 ? -62.399 -41.918 24.008 1.00 67.81 652 LEU A N 1
ATOM 4825 C CA . LEU A 1 652 ? -62.296 -41.420 22.638 1.00 67.81 652 LEU A CA 1
ATOM 4826 C C . LEU A 1 652 ? -63.560 -40.631 22.305 1.00 67.81 652 LEU A C 1
ATOM 4828 O O . LEU A 1 652 ? -64.669 -41.117 22.533 1.00 67.81 652 LEU A O 1
ATOM 4832 N N . VAL A 1 653 ? -63.383 -39.443 21.744 1.00 64.31 653 VAL A N 1
ATOM 4833 C CA . VAL A 1 653 ? -64.435 -38.530 21.297 1.00 64.31 653 VAL A CA 1
ATOM 4834 C C . VAL A 1 653 ? -64.212 -38.190 19.824 1.00 64.31 653 VAL A C 1
ATOM 4836 O O . VAL A 1 653 ? -63.080 -38.151 19.361 1.00 64.31 653 VAL A O 1
ATOM 4839 N N . SER A 1 654 ? -65.275 -37.938 19.068 1.00 61.62 654 SER A N 1
ATOM 4840 C CA . SER A 1 654 ? -65.183 -37.430 17.693 1.00 61.62 654 SER A CA 1
ATOM 4841 C C . SER A 1 654 ? -65.729 -36.007 17.630 1.00 61.62 654 SER A C 1
ATOM 4843 O O . SER A 1 654 ? -66.741 -35.743 18.291 1.00 61.62 654 SER A O 1
ATOM 4845 N N . PRO A 1 655 ? -65.183 -35.112 16.793 1.00 49.78 655 PRO A N 1
ATOM 4846 C CA . PRO A 1 655 ? -65.910 -33.912 16.404 1.00 49.78 655 PRO A CA 1
ATOM 4847 C C . PRO A 1 655 ? -67.264 -34.312 15.786 1.00 49.78 655 PRO A C 1
ATOM 4849 O O . PRO A 1 655 ? -67.331 -35.221 14.964 1.00 49.78 655 PRO A O 1
ATOM 4852 N N . GLU A 1 656 ? -68.352 -33.665 16.211 1.00 56.56 656 GLU A N 1
ATOM 4853 C CA . GLU A 1 656 ? -69.709 -33.836 15.651 1.00 56.56 656 GLU A CA 1
ATOM 4854 C C . GLU A 1 656 ? -70.383 -35.230 15.793 1.00 56.56 656 GLU A C 1
ATOM 4856 O O . GLU A 1 656 ? -71.307 -35.532 15.040 1.00 56.56 656 GLU A O 1
ATOM 4861 N N . ASP A 1 657 ? -69.996 -36.064 16.772 1.00 57.31 657 ASP A N 1
ATOM 4862 C CA . ASP A 1 657 ? -70.583 -37.407 17.026 1.00 57.31 657 ASP A CA 1
ATOM 4863 C C . ASP A 1 657 ? -70.509 -38.387 15.824 1.00 57.31 657 ASP A C 1
ATOM 4865 O O . ASP A 1 657 ? -71.353 -39.278 15.668 1.00 57.31 657 ASP A O 1
ATOM 4869 N N . LEU A 1 658 ? -69.490 -38.250 14.967 1.00 53.34 658 LEU A N 1
ATOM 4870 C CA . LEU A 1 658 ? -69.231 -39.143 13.827 1.00 53.34 658 LEU A CA 1
ATOM 4871 C C . LEU A 1 658 ? -69.088 -40.624 14.239 1.00 53.34 658 LEU A C 1
ATOM 4873 O O . LEU A 1 658 ? -69.435 -41.512 13.455 1.00 53.34 658 LEU A O 1
ATOM 4877 N N . PHE A 1 659 ? -68.651 -40.900 15.472 1.00 60.84 659 PHE A N 1
ATOM 4878 C CA . PHE A 1 659 ? -68.710 -42.220 16.109 1.00 60.84 659 PHE A CA 1
ATOM 4879 C C . PHE A 1 659 ? -69.030 -42.100 17.615 1.00 60.84 659 PHE A C 1
ATOM 4881 O O . PHE A 1 659 ? -68.736 -41.076 18.229 1.00 60.84 659 PHE A O 1
ATOM 4888 N N . PRO A 1 660 ? -69.662 -43.116 18.242 1.00 60.91 660 PRO A N 1
ATOM 4889 C CA . PRO A 1 660 ? -70.023 -43.050 19.659 1.00 60.91 660 PRO A CA 1
ATOM 4890 C C . PRO A 1 660 ? -68.786 -42.963 20.563 1.00 60.91 660 PRO A C 1
ATOM 4892 O O . PRO A 1 660 ? -67.806 -43.679 20.336 1.00 60.91 660 PRO A O 1
ATOM 4895 N N . GLU A 1 661 ? -68.867 -42.140 21.621 1.00 65.94 661 GLU A N 1
ATOM 4896 C CA . GLU A 1 661 ? -67.803 -42.037 22.627 1.00 65.94 661 GLU A CA 1
ATOM 4897 C C . GLU A 1 661 ? -67.429 -43.432 23.135 1.00 65.94 661 GLU A C 1
ATOM 4899 O O . GLU A 1 661 ? -68.256 -44.171 23.683 1.00 65.94 661 GLU A O 1
ATOM 4904 N N . THR A 1 662 ? -66.171 -43.805 22.926 1.00 67.44 662 THR A N 1
ATOM 4905 C CA . THR A 1 662 ? -65.686 -45.146 23.242 1.00 67.44 662 THR A CA 1
ATOM 4906 C C . THR A 1 662 ? -64.799 -45.058 24.470 1.00 67.44 662 THR A C 1
ATOM 4908 O O . THR A 1 662 ? -63.783 -44.368 24.472 1.00 67.44 662 THR A O 1
ATOM 4911 N N . SER A 1 663 ? -65.197 -45.732 25.551 1.00 68.81 663 SER A N 1
ATOM 4912 C CA . SER A 1 663 ? -64.402 -45.731 26.779 1.00 68.81 663 SER A CA 1
ATOM 4913 C C . SER A 1 663 ? -63.102 -46.496 26.568 1.00 68.81 663 SER A C 1
ATOM 4915 O O . SER A 1 663 ? -63.125 -47.675 26.220 1.00 68.81 663 SER A O 1
ATOM 4917 N N . LEU A 1 664 ? -61.985 -45.810 26.806 1.00 63.78 664 LEU A N 1
ATOM 4918 C CA . LEU A 1 664 ? -60.640 -46.373 26.726 1.00 63.78 664 LEU A CA 1
ATOM 4919 C C . LEU A 1 664 ? -60.223 -47.054 28.033 1.00 63.78 664 LEU A C 1
ATOM 4921 O O . LEU A 1 664 ? -59.357 -47.922 28.036 1.00 63.78 664 LEU A O 1
ATOM 4925 N N . GLY A 1 665 ? -60.869 -46.692 29.143 1.00 67.88 665 GLY A N 1
ATOM 4926 C CA . GLY A 1 665 ? -60.668 -47.315 30.444 1.00 67.88 665 GLY A CA 1
ATOM 4927 C C . GLY A 1 665 ? -60.660 -46.317 31.596 1.00 67.88 665 GLY A C 1
ATOM 4928 O O . GLY A 1 665 ? -60.842 -45.110 31.423 1.00 67.88 665 GLY A O 1
ATOM 4929 N N . THR A 1 666 ? -60.481 -46.854 32.803 1.00 69.06 666 THR A N 1
ATOM 4930 C CA . THR A 1 666 ? -60.259 -46.083 34.033 1.00 69.06 666 THR A CA 1
ATOM 4931 C C . THR A 1 666 ? -58.945 -46.525 34.653 1.00 69.06 666 THR A C 1
ATOM 4933 O O . THR A 1 666 ? -58.735 -47.716 34.885 1.00 69.06 666 THR A O 1
ATOM 4936 N N . PHE A 1 667 ? -58.081 -45.560 34.930 1.00 74.94 667 PHE A N 1
ATOM 4937 C CA . PHE A 1 667 ? -56.703 -45.753 35.360 1.00 74.94 667 PHE A CA 1
ATOM 4938 C C . PHE A 1 667 ? -56.509 -45.114 36.731 1.00 74.94 667 PHE A C 1
ATOM 4940 O O . PHE A 1 667 ? -57.300 -44.268 37.146 1.00 74.94 667 PHE A O 1
ATOM 4947 N N . THR A 1 668 ? -55.505 -45.562 37.477 1.00 74.94 668 THR A N 1
ATOM 4948 C CA . THR A 1 668 ? -55.214 -45.024 38.811 1.00 74.94 668 THR A CA 1
ATOM 4949 C C . THR A 1 668 ? -53.825 -44.420 38.788 1.00 74.94 668 THR A C 1
ATOM 4951 O O . THR A 1 668 ? -52.890 -45.129 38.431 1.00 74.94 668 THR A O 1
ATOM 4954 N N . ALA A 1 669 ? -53.714 -43.146 39.166 1.00 70.69 669 ALA A N 1
ATOM 4955 C CA . ALA A 1 669 ? -52.428 -42.477 39.307 1.00 70.69 669 ALA A CA 1
ATOM 4956 C C . ALA A 1 669 ? -51.574 -43.189 40.351 1.00 70.69 669 ALA A C 1
ATOM 4958 O O . ALA A 1 669 ? -52.079 -43.603 41.405 1.00 70.69 669 ALA A O 1
ATOM 4959 N N . ASP A 1 670 ? -50.297 -43.354 40.040 1.00 70.62 670 ASP A N 1
ATOM 4960 C CA . ASP A 1 670 ? -49.362 -44.052 40.901 1.00 70.62 670 ASP A CA 1
ATOM 4961 C C . ASP A 1 670 ? -49.001 -43.220 42.153 1.00 70.62 670 ASP A C 1
ATOM 4963 O O . ASP A 1 670 ? -49.647 -42.224 42.494 1.00 70.62 670 ASP A O 1
ATOM 4967 N N . VAL A 1 671 ? -48.000 -43.664 42.917 1.00 71.00 671 VAL A N 1
ATOM 4968 C CA . VAL A 1 671 ? -47.600 -42.984 44.160 1.00 71.00 671 VAL A CA 1
ATOM 4969 C C . VAL A 1 671 ? -46.892 -41.643 43.932 1.00 71.00 671 VAL A C 1
ATOM 4971 O O . VAL A 1 671 ? -46.835 -40.851 44.875 1.00 71.00 671 VAL A O 1
ATOM 4974 N N . ALA A 1 672 ? -46.375 -41.392 42.727 1.00 65.06 672 ALA A N 1
ATOM 4975 C CA . ALA A 1 672 ? -45.797 -40.118 42.309 1.00 65.06 672 ALA A CA 1
ATOM 4976 C C . ALA A 1 672 ? -46.857 -39.161 41.730 1.00 65.06 672 ALA A C 1
ATOM 4978 O O . ALA A 1 672 ? -46.629 -37.954 41.677 1.00 65.06 672 ALA A O 1
ATOM 4979 N N . GLY A 1 673 ? -48.055 -39.674 41.426 1.00 63.22 673 GLY A N 1
ATOM 4980 C CA . GLY A 1 673 ? -49.123 -38.913 40.780 1.00 63.22 673 GLY A CA 1
ATOM 4981 C C . GLY A 1 673 ? -49.082 -39.020 39.257 1.00 63.22 673 GLY A C 1
ATOM 4982 O O . GLY A 1 673 ? -49.725 -38.203 38.590 1.00 63.22 673 GLY A O 1
ATOM 4983 N N . ASP A 1 674 ? -48.365 -40.023 38.741 1.00 69.94 674 ASP A N 1
ATOM 4984 C CA . ASP A 1 674 ? -48.149 -40.255 37.319 1.00 69.94 674 ASP A CA 1
ATOM 4985 C C . ASP A 1 674 ? -49.138 -41.298 36.768 1.00 69.94 674 ASP A C 1
ATOM 4987 O O . ASP A 1 674 ? -49.607 -42.194 37.484 1.00 69.94 674 ASP A O 1
ATOM 4991 N N . VAL A 1 675 ? -49.519 -41.151 35.499 1.00 68.00 675 VAL A N 1
ATOM 4992 C CA . VAL A 1 675 ? -50.457 -42.014 34.772 1.00 68.00 675 VAL A CA 1
ATOM 4993 C C . VAL A 1 675 ? -49.931 -42.240 33.356 1.00 68.00 675 VAL A C 1
ATOM 4995 O O . VAL A 1 675 ? -50.006 -41.330 32.536 1.00 68.00 675 VAL A O 1
ATOM 4998 N N . ASP A 1 676 ? -49.513 -43.475 33.068 1.00 66.06 676 ASP A N 1
ATOM 4999 C CA . ASP A 1 676 ? -49.110 -43.919 31.727 1.00 66.06 676 ASP A CA 1
ATOM 5000 C C . ASP A 1 676 ? -50.134 -44.905 31.153 1.00 66.06 676 ASP A C 1
ATOM 5002 O O . ASP A 1 676 ? -50.545 -45.869 31.815 1.00 66.06 676 ASP A O 1
ATOM 5006 N N . ILE A 1 677 ? -50.581 -44.662 29.920 1.00 65.75 677 ILE A N 1
ATOM 5007 C CA . ILE A 1 677 ? -51.640 -45.436 29.267 1.00 65.75 677 ILE A CA 1
ATOM 5008 C C . ILE A 1 677 ? -51.234 -45.779 27.836 1.00 65.75 677 ILE A C 1
ATOM 5010 O O . ILE A 1 677 ? -51.180 -44.899 26.986 1.00 65.75 677 ILE A O 1
ATOM 5014 N N . ALA A 1 678 ? -51.086 -47.073 27.547 1.00 62.66 678 ALA A N 1
ATOM 5015 C CA . ALA A 1 678 ? -51.001 -47.584 26.182 1.00 62.66 678 ALA A CA 1
ATOM 5016 C C . ALA A 1 678 ? -52.403 -47.926 25.635 1.00 62.66 678 ALA A C 1
ATOM 5018 O O . ALA A 1 678 ? -53.148 -48.711 26.234 1.00 62.66 678 ALA A O 1
ATOM 5019 N N . ILE A 1 679 ? -52.768 -47.360 24.487 1.00 62.16 679 ILE A N 1
ATOM 5020 C CA . ILE A 1 679 ? -54.050 -47.536 23.794 1.00 62.16 679 ILE A CA 1
ATOM 5021 C C . ILE A 1 679 ? -53.773 -48.081 22.396 1.00 62.16 679 ILE A C 1
ATOM 5023 O O . ILE A 1 679 ? -52.910 -47.572 21.704 1.00 62.16 679 ILE A O 1
ATOM 5027 N N . VAL A 1 680 ? -54.520 -49.083 21.935 1.00 60.16 680 VAL A N 1
ATOM 5028 C CA . VAL A 1 680 ? -54.399 -49.578 20.552 1.00 60.16 680 VAL A CA 1
ATOM 5029 C C . VAL A 1 680 ? -55.581 -49.078 19.738 1.00 60.16 680 VAL A C 1
ATOM 5031 O O . VAL A 1 680 ? -56.731 -49.319 20.121 1.00 60.16 680 VAL A O 1
ATOM 5034 N N . ILE A 1 681 ? -55.312 -48.411 18.614 1.00 62.19 681 ILE A N 1
ATOM 5035 C CA . ILE A 1 681 ? -56.376 -47.946 17.717 1.00 62.19 681 ILE A CA 1
ATOM 5036 C C . ILE A 1 681 ? -56.904 -49.148 16.917 1.00 62.19 681 ILE A C 1
ATOM 5038 O O . ILE A 1 681 ? -56.110 -49.865 16.301 1.00 62.19 681 ILE A O 1
ATOM 5042 N N . PRO A 1 682 ? -58.224 -49.420 16.924 1.00 57.69 682 PRO A N 1
ATOM 5043 C CA . PRO A 1 682 ? -58.798 -50.538 16.181 1.00 57.69 682 PRO A CA 1
ATOM 5044 C C . PRO A 1 682 ? -58.485 -50.466 14.681 1.00 57.69 682 PRO A C 1
ATOM 5046 O O . PRO A 1 682 ? -58.486 -49.397 14.085 1.00 57.69 682 PRO A O 1
ATOM 5049 N N . THR A 1 683 ? -58.255 -51.614 14.043 1.00 58.88 683 THR A N 1
ATOM 5050 C CA . THR A 1 683 ? -57.921 -51.671 12.605 1.00 58.88 683 THR A CA 1
ATOM 5051 C C . THR A 1 683 ? -59.099 -51.375 11.674 1.00 58.88 683 THR A C 1
ATOM 5053 O O . THR A 1 683 ? -58.916 -51.258 10.468 1.00 58.88 683 THR A O 1
ATOM 5056 N N . ASP A 1 684 ? -60.313 -51.275 12.215 1.00 59.12 684 ASP A N 1
ATOM 5057 C CA . ASP A 1 684 ? -61.540 -50.900 11.512 1.00 59.12 684 ASP A CA 1
ATOM 5058 C C . ASP A 1 684 ? -61.883 -49.404 11.643 1.00 59.12 684 ASP A C 1
ATOM 5060 O O . ASP A 1 684 ? -62.977 -48.989 11.252 1.00 59.12 684 ASP A O 1
ATOM 5064 N N . PHE A 1 685 ? -60.959 -48.595 12.174 1.00 60.12 685 PHE A N 1
ATOM 5065 C CA . PHE A 1 685 ? -61.100 -47.142 12.229 1.00 60.12 685 PHE A CA 1
ATOM 5066 C C . PHE A 1 685 ? -61.084 -46.533 10.807 1.00 60.12 685 PHE A C 1
ATOM 5068 O O . PHE A 1 685 ? -60.363 -47.037 9.947 1.00 60.12 685 PHE A O 1
ATOM 5075 N N . PRO A 1 686 ? -61.882 -45.493 10.500 1.00 54.44 686 PRO A N 1
ATOM 5076 C CA . PRO A 1 686 ? -61.890 -44.890 9.166 1.00 54.44 686 PRO A CA 1
ATOM 5077 C C . PRO A 1 686 ? -60.636 -44.036 8.910 1.00 54.44 686 PRO A C 1
ATOM 5079 O O . PRO A 1 686 ? -60.345 -43.140 9.702 1.00 54.44 686 PRO A O 1
ATOM 5082 N N . ASP A 1 687 ? -59.951 -44.266 7.785 1.00 54.22 687 ASP A N 1
ATOM 5083 C CA . ASP A 1 687 ? -58.855 -43.407 7.303 1.00 54.22 687 ASP A CA 1
ATOM 5084 C C . ASP A 1 687 ? -59.331 -41.952 7.109 1.00 54.22 687 ASP A C 1
ATOM 5086 O O . ASP A 1 687 ? -60.409 -41.701 6.560 1.00 54.22 687 ASP A O 1
ATOM 5090 N N . GLY A 1 688 ? -58.514 -40.995 7.548 1.00 54.16 688 GLY A N 1
ATOM 5091 C CA . GLY A 1 688 ? -58.736 -39.549 7.480 1.00 54.16 688 GLY A CA 1
ATOM 5092 C C . GLY A 1 688 ? -59.716 -38.988 8.519 1.00 54.16 688 GLY A C 1
ATOM 5093 O O . GLY A 1 688 ? -60.163 -37.851 8.378 1.00 54.16 688 GLY A O 1
ATOM 5094 N N . ALA A 1 689 ? -60.121 -39.762 9.533 1.00 55.38 689 ALA A N 1
ATOM 5095 C CA . ALA A 1 689 ? -61.055 -39.292 10.559 1.00 55.38 689 ALA A CA 1
ATOM 5096 C C . ALA A 1 689 ? -60.346 -38.555 11.712 1.00 55.38 689 ALA A C 1
ATOM 5098 O O . ALA A 1 689 ? -59.490 -39.131 12.382 1.00 55.38 689 ALA A O 1
ATOM 5099 N N . LEU A 1 690 ? -60.780 -37.320 12.000 1.00 53.81 690 LEU A N 1
ATOM 5100 C CA . LEU A 1 690 ? -60.429 -36.592 13.225 1.00 53.81 690 LEU A CA 1
ATOM 5101 C C . LEU A 1 690 ? -61.050 -37.271 14.448 1.00 53.81 690 LEU A C 1
ATOM 5103 O O . LEU A 1 690 ? -62.262 -37.507 14.509 1.00 53.81 690 LEU A O 1
ATOM 5107 N N . PHE A 1 691 ? -60.239 -37.504 15.468 1.00 61.75 691 PHE A N 1
ATOM 5108 C CA . PHE A 1 691 ? -60.688 -37.938 16.780 1.00 61.75 691 PHE A CA 1
ATOM 5109 C C . PHE A 1 691 ? -60.002 -37.131 17.872 1.00 61.75 691 PHE A C 1
ATOM 5111 O O . PHE A 1 691 ? -59.004 -36.462 17.646 1.00 61.75 691 PHE A O 1
ATOM 5118 N N . GLY A 1 692 ? -60.542 -37.190 19.080 1.00 61.09 692 GLY A N 1
ATOM 5119 C CA . GLY A 1 692 ? -59.857 -36.708 20.257 1.00 61.09 692 GLY A CA 1
ATOM 5120 C C . GLY A 1 692 ? -59.927 -37.691 21.410 1.00 61.09 692 GLY A C 1
ATOM 5121 O O . GLY A 1 692 ? -60.778 -38.577 21.449 1.00 61.09 692 GLY A O 1
ATOM 5122 N N . VAL A 1 693 ? -59.031 -37.533 22.372 1.00 63.19 693 VAL A N 1
ATOM 5123 C CA . VAL A 1 693 ? -59.083 -38.239 23.649 1.00 63.19 693 VAL A CA 1
ATOM 5124 C C . VAL A 1 693 ? -59.424 -37.227 24.722 1.00 63.19 693 VAL A C 1
ATOM 5126 O O . VAL A 1 693 ? -58.745 -36.215 24.889 1.00 63.19 693 VAL A O 1
ATOM 5129 N N . LYS A 1 694 ? -60.499 -37.507 25.452 1.00 61.88 694 LYS A N 1
ATOM 5130 C CA . LYS A 1 694 ? -60.915 -36.720 26.602 1.00 61.88 694 LYS A CA 1
ATOM 5131 C C . LYS A 1 694 ? -60.627 -37.504 27.869 1.00 61.88 694 LYS A C 1
ATOM 5133 O O . LYS A 1 694 ? -61.206 -38.569 28.089 1.00 61.88 694 LYS A O 1
ATOM 5138 N N . ALA A 1 695 ? -59.758 -36.959 28.711 1.00 63.62 695 ALA A N 1
ATOM 5139 C CA . ALA A 1 695 ? -59.417 -37.537 30.002 1.00 63.62 695 ALA A CA 1
ATOM 5140 C C . ALA A 1 695 ? -59.867 -36.621 31.140 1.00 63.62 695 ALA A C 1
ATOM 5142 O O . ALA A 1 695 ? -59.750 -35.400 31.043 1.00 63.62 695 ALA A O 1
ATOM 5143 N N . TYR A 1 696 ? -60.395 -37.199 32.219 1.00 67.06 696 TYR A N 1
ATOM 5144 C CA . TYR A 1 696 ? -60.808 -36.448 33.403 1.00 67.06 696 TYR A CA 1
ATOM 5145 C C . TYR A 1 696 ? -60.398 -37.135 34.708 1.00 67.06 696 TYR A C 1
ATOM 5147 O O . TYR A 1 696 ? -60.605 -38.339 34.887 1.00 67.06 696 TYR A O 1
ATOM 5155 N N . GLY A 1 697 ? -59.832 -36.350 35.630 1.00 67.62 697 GLY A N 1
ATOM 5156 C CA . GLY A 1 697 ? -59.320 -36.803 36.928 1.00 67.62 697 GLY A CA 1
ATOM 5157 C C . GLY A 1 697 ? -59.127 -35.651 37.921 1.00 67.62 697 GLY A C 1
ATOM 5158 O O . GLY A 1 697 ? -59.274 -34.482 37.569 1.00 67.62 697 GLY A O 1
ATOM 5159 N N . THR A 1 698 ? -58.826 -35.963 39.182 1.00 64.94 698 THR A N 1
ATOM 5160 C CA . THR A 1 698 ? -58.565 -34.958 40.234 1.00 64.94 698 THR A CA 1
ATOM 5161 C C . THR A 1 698 ? -57.070 -34.664 40.373 1.00 64.94 698 THR A C 1
ATOM 5163 O O . THR A 1 698 ? -56.286 -35.568 40.669 1.00 64.94 698 THR A O 1
ATOM 5166 N N . GLY A 1 699 ? -56.684 -33.400 40.173 1.00 58.97 699 GLY A N 1
ATOM 5167 C CA . GLY A 1 699 ? -55.310 -32.909 40.328 1.00 58.97 699 GLY A CA 1
ATOM 5168 C C . GLY A 1 699 ? -54.879 -32.791 41.792 1.00 58.97 699 GLY A C 1
ATOM 5169 O O . GLY A 1 699 ? -55.728 -32.829 42.686 1.00 58.97 699 GLY A O 1
ATOM 5170 N N . ALA A 1 700 ? -53.571 -32.628 42.033 1.00 57.31 700 ALA A N 1
ATOM 5171 C CA . ALA A 1 700 ? -52.935 -32.605 43.362 1.00 57.31 700 ALA A CA 1
ATOM 5172 C C . ALA A 1 700 ? -53.648 -31.723 44.423 1.00 57.31 700 ALA A C 1
ATOM 5174 O O . ALA A 1 700 ? -53.688 -32.093 45.600 1.00 57.31 700 ALA A O 1
ATOM 5175 N N . GLU A 1 701 ? -54.284 -30.616 44.016 1.00 57.66 701 GLU A N 1
ATOM 5176 C CA . GLU A 1 701 ? -54.999 -29.669 44.895 1.00 57.66 701 GLU A CA 1
ATOM 5177 C C . GLU A 1 701 ? -56.526 -29.902 45.005 1.00 57.66 701 GLU A C 1
ATOM 5179 O O . GLU A 1 701 ? -57.241 -29.122 45.635 1.00 57.66 701 GLU A O 1
ATOM 5184 N N . GLY A 1 702 ? -57.053 -31.000 44.451 1.00 58.16 702 GLY A N 1
ATOM 5185 C CA . GLY A 1 702 ? -58.477 -31.369 44.523 1.00 58.16 702 GLY A CA 1
ATOM 5186 C C . GLY A 1 702 ? -59.365 -30.759 43.429 1.00 58.16 702 GLY A C 1
ATOM 5187 O O . GLY A 1 702 ? -60.587 -30.909 43.461 1.00 58.16 702 GLY A O 1
ATOM 5188 N N . GLU A 1 703 ? -58.761 -30.090 42.454 1.00 56.03 703 GLU A N 1
ATOM 5189 C CA . GLU A 1 703 ? -59.403 -29.541 41.259 1.00 56.03 703 GLU A CA 1
ATOM 5190 C C . GLU A 1 703 ? -59.645 -30.617 40.183 1.00 56.03 703 GLU A C 1
ATOM 5192 O O . GLU A 1 703 ? -58.850 -31.544 40.015 1.00 56.03 703 GLU A O 1
ATOM 5197 N N . VAL A 1 704 ? -60.763 -30.516 39.454 1.00 52.78 704 VAL A N 1
ATOM 5198 C CA . VAL A 1 704 ? -61.079 -31.426 38.339 1.00 52.78 704 VAL A CA 1
ATOM 5199 C C . VAL A 1 704 ? -60.303 -30.971 37.109 1.00 52.78 704 VAL A C 1
ATOM 5201 O O . VAL A 1 704 ? -60.556 -29.885 36.593 1.00 52.78 704 VAL A O 1
ATOM 5204 N N . ARG A 1 705 ? -59.393 -31.814 36.619 1.00 58.28 705 ARG A N 1
ATOM 5205 C CA . ARG A 1 705 ? -58.658 -31.602 35.370 1.00 58.28 705 ARG A CA 1
ATOM 5206 C C . ARG A 1 705 ? -59.365 -32.350 34.247 1.00 58.28 705 ARG A C 1
ATOM 5208 O O . ARG A 1 705 ? -59.659 -33.535 34.398 1.00 58.28 705 ARG A O 1
ATOM 5215 N N . ILE A 1 706 ? -59.672 -31.652 33.153 1.00 54.31 706 ILE A N 1
ATOM 5216 C CA . ILE A 1 706 ? -60.176 -32.238 31.907 1.00 54.31 706 ILE A CA 1
ATOM 5217 C C . ILE A 1 706 ? -59.226 -31.806 30.799 1.00 54.31 706 ILE A C 1
ATOM 5219 O O . ILE A 1 706 ? -59.107 -30.611 30.546 1.00 54.31 706 ILE A O 1
ATOM 5223 N N . LEU A 1 707 ? -58.592 -32.766 30.139 1.00 56.38 707 LEU A N 1
ATOM 5224 C CA . LEU A 1 707 ? -57.781 -32.525 28.950 1.00 56.38 707 LEU A CA 1
ATOM 5225 C C . LEU A 1 707 ? -58.484 -33.142 27.744 1.00 56.38 707 LEU A C 1
ATOM 5227 O O . LEU A 1 707 ? -59.056 -34.229 27.842 1.00 56.38 707 LEU A O 1
ATOM 5231 N N . SER A 1 708 ? -58.493 -32.404 26.637 1.00 53.56 708 SER A N 1
ATOM 5232 C CA . SER A 1 708 ? -58.993 -32.852 25.341 1.00 53.56 708 SER A CA 1
ATOM 5233 C C . SER A 1 708 ? -57.877 -32.650 24.342 1.00 53.56 708 SER A C 1
ATOM 5235 O O . SER A 1 708 ? -57.331 -31.555 24.253 1.00 53.56 708 SER A O 1
ATOM 5237 N N . LEU A 1 709 ? -57.558 -33.696 23.605 1.00 56.69 709 LEU A N 1
ATOM 5238 C CA . LEU A 1 709 ? -56.407 -33.730 22.722 1.00 56.69 709 LEU A CA 1
ATOM 5239 C C . LEU A 1 709 ? -56.850 -34.369 21.397 1.00 56.69 709 LEU A C 1
ATOM 5241 O O . LEU A 1 709 ? -57.667 -35.281 21.455 1.00 56.69 709 LEU A O 1
ATOM 5245 N N . ILE A 1 710 ? -56.442 -33.840 20.238 1.00 48.75 710 ILE A N 1
ATOM 5246 C CA . ILE A 1 710 ? -57.045 -34.110 18.909 1.00 48.75 710 ILE A CA 1
ATOM 5247 C C . ILE A 1 710 ? -55.987 -34.708 17.957 1.00 48.75 710 ILE A C 1
ATOM 5249 O O . ILE A 1 710 ? -54.860 -34.228 17.971 1.00 48.75 710 ILE A O 1
ATOM 5253 N N . GLY A 1 711 ? -56.339 -35.708 17.132 1.00 54.59 711 GLY A N 1
ATOM 5254 C CA . GLY A 1 711 ? -55.479 -36.297 16.085 1.00 54.59 711 GLY A CA 1
ATOM 5255 C C . GLY A 1 711 ? -56.254 -36.857 14.872 1.00 54.59 711 GLY A C 1
ATOM 5256 O O . GLY A 1 711 ? -57.474 -37.017 14.944 1.00 54.59 711 GLY A O 1
ATOM 5257 N N . GLU A 1 712 ? -55.555 -37.153 13.764 1.00 49.31 712 GLU A N 1
ATOM 5258 C CA . GLU A 1 712 ? -56.078 -37.735 12.502 1.00 49.31 712 GLU A CA 1
ATOM 5259 C C . GLU A 1 712 ? -55.366 -39.069 12.154 1.00 49.31 712 GLU A C 1
ATOM 5261 O O . GLU A 1 712 ? -54.204 -39.254 12.513 1.00 49.31 712 GLU A O 1
ATOM 5266 N N . ALA A 1 713 ? -56.030 -40.023 11.478 1.00 46.84 713 ALA A N 1
ATOM 5267 C CA . ALA A 1 713 ? -55.469 -41.353 11.146 1.00 46.84 713 ALA A CA 1
ATOM 5268 C C . ALA A 1 713 ? -55.240 -41.562 9.629 1.00 46.84 713 ALA A C 1
ATOM 5270 O O . ALA A 1 713 ? -56.157 -41.290 8.862 1.00 46.84 713 ALA A O 1
ATOM 5271 N N . PHE A 1 714 ? -54.081 -42.084 9.183 1.00 44.16 714 PHE A N 1
ATOM 5272 C CA . PHE A 1 714 ? -53.751 -42.336 7.753 1.00 44.16 714 PHE A CA 1
ATOM 5273 C C . PHE A 1 714 ? -52.924 -43.631 7.525 1.00 44.16 714 PHE A C 1
ATOM 5275 O O . PHE A 1 714 ? -52.406 -44.218 8.478 1.00 44.16 714 PHE A O 1
ATOM 5282 N N . ALA A 1 715 ? -52.787 -44.084 6.260 1.00 39.22 715 ALA A N 1
ATOM 5283 C CA . ALA A 1 715 ? -52.071 -45.311 5.865 1.00 39.22 715 ALA A CA 1
ATOM 5284 C C . ALA A 1 715 ? -51.005 -45.134 4.741 1.00 39.22 715 ALA A C 1
ATOM 5286 O O . ALA A 1 715 ? -51.345 -44.761 3.621 1.00 39.22 715 ALA A O 1
ATOM 5287 N N . VAL A 1 716 ? -49.769 -45.571 5.061 1.00 44.59 716 VAL A N 1
ATOM 5288 C CA . VAL A 1 716 ? -48.523 -45.829 4.274 1.00 44.59 716 VAL A CA 1
ATOM 5289 C C . VAL A 1 716 ? -47.856 -44.630 3.572 1.00 44.59 716 VAL A C 1
ATOM 5291 O O . VAL A 1 716 ? -48.346 -44.154 2.552 1.00 44.59 716 VAL A O 1
ATOM 5294 N N . GLU A 1 717 ? -46.675 -44.230 4.067 1.00 51.56 717 GLU A N 1
ATOM 5295 C CA . GLU A 1 717 ? -45.977 -42.985 3.696 1.00 51.56 717 GLU A CA 1
ATOM 5296 C C . GLU A 1 717 ? -44.702 -43.166 2.826 1.00 51.56 717 GLU A C 1
ATOM 5298 O O . GLU A 1 717 ? -44.010 -44.186 2.955 1.00 51.56 717 GLU A O 1
ATOM 5303 N N . PRO A 1 718 ? -44.383 -42.194 1.935 1.00 52.53 718 PRO A N 1
ATOM 5304 C CA . PRO A 1 718 ? -43.025 -41.949 1.410 1.00 52.53 718 PRO A CA 1
ATOM 5305 C C . PRO A 1 718 ? -42.040 -41.570 2.544 1.00 52.53 718 PRO A C 1
ATOM 5307 O O . PRO A 1 718 ? -42.501 -41.380 3.670 1.00 52.53 718 PRO A O 1
ATOM 5310 N N . PRO A 1 719 ? -40.710 -41.476 2.301 1.00 61.19 719 PRO A N 1
ATOM 5311 C CA . PRO A 1 719 ? -39.827 -40.849 3.285 1.00 61.19 719 PRO A CA 1
ATOM 5312 C C . PRO A 1 719 ? -40.355 -39.450 3.601 1.00 61.19 719 PRO A C 1
ATOM 5314 O O . PRO A 1 719 ? -40.906 -38.786 2.726 1.00 61.19 719 PRO A O 1
ATOM 5317 N N . CYS A 1 720 ? -40.279 -39.034 4.849 1.00 66.31 720 CYS A N 1
ATOM 5318 C CA . CYS A 1 720 ? -40.815 -37.754 5.273 1.00 66.31 720 CYS A CA 1
ATOM 5319 C C . CYS A 1 720 ? -39.631 -36.869 5.630 1.00 66.31 720 CYS A C 1
ATOM 5321 O O . CYS A 1 720 ? -38.902 -37.183 6.570 1.00 66.31 720 CYS A O 1
ATOM 5323 N N . THR A 1 721 ? -39.442 -35.842 4.805 1.00 69.81 721 THR A N 1
ATOM 5324 C CA . THR A 1 721 ? -38.408 -34.830 4.963 1.00 69.81 721 THR A CA 1
ATOM 5325 C C . THR A 1 721 ? -38.927 -33.737 5.892 1.00 69.81 721 THR A C 1
ATOM 5327 O O . THR A 1 721 ? -40.063 -33.275 5.721 1.00 69.81 721 THR A O 1
ATOM 5330 N N . GLN A 1 722 ? -38.145 -33.355 6.893 1.00 78.06 722 GLN A N 1
ATOM 5331 C CA . GLN A 1 722 ? -38.439 -32.225 7.769 1.00 78.06 722 GLN A CA 1
ATOM 5332 C C . GLN A 1 722 ? -37.540 -31.041 7.428 1.00 78.06 722 GLN A C 1
ATOM 5334 O O . GLN A 1 722 ? -36.608 -31.168 6.639 1.00 78.06 722 GLN A O 1
ATOM 5339 N N . THR A 1 723 ? -37.886 -29.865 7.953 1.00 82.62 723 THR A N 1
ATOM 5340 C CA . THR A 1 723 ? -36.979 -28.727 7.850 1.00 82.62 723 THR A CA 1
ATOM 5341 C C . THR A 1 723 ? -35.788 -28.991 8.762 1.00 82.62 723 THR A C 1
ATOM 5343 O O . THR A 1 723 ? -35.960 -29.206 9.965 1.00 82.62 723 THR A O 1
ATOM 5346 N N . ASP A 1 724 ? -34.599 -29.008 8.179 1.00 85.75 724 ASP A N 1
ATOM 5347 C CA . ASP A 1 724 ? -33.336 -29.015 8.901 1.00 85.75 724 ASP A CA 1
ATOM 5348 C C . ASP A 1 724 ? -33.001 -27.575 9.294 1.00 85.75 724 ASP A C 1
ATOM 5350 O O . ASP A 1 724 ? -32.503 -26.807 8.472 1.00 85.75 724 ASP A O 1
ATOM 5354 N N . ASP A 1 725 ? -33.317 -27.203 10.535 1.00 86.44 725 ASP A N 1
ATOM 5355 C CA . ASP A 1 725 ? -32.898 -25.925 11.112 1.00 86.44 725 ASP A CA 1
ATOM 5356 C C . ASP A 1 725 ? -31.481 -26.085 11.673 1.00 86.44 725 ASP A C 1
ATOM 5358 O O . ASP A 1 725 ? -31.254 -26.869 12.604 1.00 86.44 725 ASP A O 1
ATOM 5362 N N . VAL A 1 726 ? -30.520 -25.356 11.112 1.00 85.25 726 VAL A N 1
ATOM 5363 C CA . VAL A 1 726 ? -29.120 -25.420 11.539 1.00 85.25 726 VAL A CA 1
ATOM 5364 C C . VAL A 1 726 ? -28.597 -24.014 11.780 1.00 85.25 726 VAL A C 1
ATOM 5366 O O . VAL A 1 726 ? -28.851 -23.114 10.994 1.00 85.25 726 VAL A O 1
ATOM 5369 N N . SER A 1 727 ? -27.867 -23.815 12.872 1.00 83.31 727 SER A N 1
ATOM 5370 C CA . SER A 1 727 ? -27.133 -22.572 13.106 1.00 83.31 727 SER A CA 1
ATOM 5371 C C . SER A 1 727 ? -25.708 -22.712 12.587 1.00 83.31 727 SER A C 1
ATOM 5373 O O . SER A 1 727 ? -25.086 -23.753 12.819 1.00 83.31 727 SER A O 1
ATOM 5375 N N . SER A 1 728 ? -25.190 -21.673 11.948 1.00 81.81 728 SER A N 1
ATOM 5376 C CA . SER A 1 728 ? -23.797 -21.596 11.502 1.00 81.81 728 SER A CA 1
ATOM 5377 C C . SER A 1 728 ? -23.184 -20.293 11.985 1.00 81.81 728 SER A C 1
ATOM 5379 O O . SER A 1 728 ? -23.886 -19.289 12.069 1.00 81.81 728 SER A O 1
ATOM 5381 N N . LEU A 1 729 ? -21.882 -20.283 12.254 1.00 77.75 729 LEU A N 1
ATOM 5382 C CA . LEU A 1 729 ? -21.149 -19.020 12.286 1.00 77.75 729 LEU A CA 1
ATOM 5383 C C . LEU A 1 729 ? -20.840 -18.562 10.849 1.00 77.75 729 LEU A C 1
ATOM 5385 O O . LEU A 1 729 ? -20.800 -19.409 9.941 1.00 77.75 729 LEU A O 1
ATOM 5389 N N . PRO A 1 730 ? -20.631 -17.253 10.620 1.00 73.56 730 PRO A N 1
ATOM 5390 C CA . PRO A 1 730 ? -20.091 -16.761 9.357 1.00 73.56 730 PRO A CA 1
ATOM 5391 C C . PRO A 1 730 ? -18.793 -17.492 8.985 1.00 73.56 730 PRO A C 1
ATOM 5393 O O . PRO A 1 730 ? -17.968 -17.790 9.847 1.00 73.56 730 PRO A O 1
ATOM 5396 N N . GLY A 1 731 ? -18.646 -17.862 7.711 1.00 70.31 731 GLY A N 1
ATOM 5397 C CA . GLY A 1 731 ? -17.470 -18.572 7.184 1.00 70.31 731 GLY A CA 1
ATOM 5398 C C . GLY A 1 731 ? -17.345 -20.049 7.593 1.00 70.31 731 GLY A C 1
ATOM 5399 O O . GLY A 1 731 ? -16.468 -20.765 7.100 1.00 70.31 731 GLY A O 1
ATOM 5400 N N . GLU A 1 732 ? -18.221 -20.560 8.462 1.00 84.44 732 GLU A N 1
ATOM 5401 C CA . GLU A 1 732 ? -18.184 -21.957 8.888 1.00 84.44 732 GLU A CA 1
ATOM 5402 C C . GLU A 1 732 ? -18.739 -22.889 7.795 1.00 84.44 732 GLU A C 1
ATOM 5404 O O . GLU A 1 732 ? -19.762 -22.629 7.158 1.00 84.44 732 GLU A O 1
ATOM 5409 N N . THR A 1 733 ? -18.070 -24.029 7.582 1.00 88.50 733 THR A N 1
ATOM 5410 C CA . THR A 1 733 ? -18.645 -25.135 6.807 1.00 88.50 733 THR A CA 1
ATOM 5411 C C . THR A 1 733 ? -19.237 -26.172 7.746 1.00 88.50 733 THR A C 1
ATOM 5413 O O . THR A 1 733 ? -18.516 -26.935 8.394 1.00 88.50 733 THR A O 1
ATOM 5416 N N . ILE A 1 734 ? -20.561 -26.251 7.765 1.00 88.44 734 ILE A N 1
ATOM 5417 C CA . ILE A 1 734 ? -21.311 -27.186 8.594 1.00 88.44 734 ILE A CA 1
ATOM 5418 C C . ILE A 1 734 ? -21.752 -28.407 7.786 1.00 88.44 734 ILE A C 1
ATOM 5420 O O . ILE A 1 734 ? -22.126 -28.338 6.611 1.00 88.44 734 ILE A O 1
ATOM 5424 N N . LEU A 1 735 ? -21.709 -29.569 8.435 1.00 89.19 735 LEU A N 1
ATOM 5425 C CA . LEU A 1 735 ? -22.267 -30.797 7.884 1.00 89.19 735 LEU A CA 1
ATOM 5426 C C . LEU A 1 735 ? -23.730 -30.897 8.303 1.00 89.19 735 LEU A C 1
ATOM 5428 O O . LEU A 1 735 ? -24.044 -31.044 9.483 1.00 89.19 735 LEU A O 1
ATOM 5432 N N . ILE A 1 736 ? -24.610 -30.875 7.314 1.00 87.50 736 ILE A N 1
ATOM 5433 C CA . ILE A 1 736 ? -26.044 -31.037 7.491 1.00 87.50 736 ILE A CA 1
ATOM 5434 C C . ILE A 1 736 ? -26.366 -32.515 7.287 1.00 87.50 736 ILE A C 1
ATOM 5436 O O . ILE A 1 736 ? -26.366 -33.050 6.168 1.00 87.50 736 ILE A O 1
ATOM 5440 N N . ASP A 1 737 ? -26.603 -33.194 8.407 1.00 84.19 737 ASP A N 1
ATOM 5441 C CA . ASP A 1 737 ? -27.132 -34.550 8.411 1.00 84.19 737 ASP A CA 1
ATOM 5442 C C . ASP A 1 737 ? -28.649 -34.496 8.232 1.00 84.19 737 ASP A C 1
ATOM 5444 O O . ASP A 1 737 ? -29.409 -34.536 9.199 1.00 84.19 737 ASP A O 1
ATOM 5448 N N . VAL A 1 738 ? -29.071 -34.463 6.969 1.00 77.44 738 VAL A N 1
ATOM 5449 C CA . VAL A 1 738 ? -30.488 -34.520 6.582 1.00 77.44 738 VAL A CA 1
ATOM 5450 C C . VAL A 1 738 ? -31.189 -35.784 7.094 1.00 77.44 738 VAL A C 1
ATOM 5452 O O . VAL A 1 738 ? -32.402 -35.851 7.117 1.00 77.44 738 VAL A O 1
ATOM 5455 N N . THR A 1 739 ? -30.466 -36.824 7.537 1.00 74.12 739 THR A N 1
ATOM 5456 C CA . THR A 1 739 ? -31.092 -38.030 8.114 1.00 74.12 739 THR A CA 1
ATOM 5457 C C . THR A 1 739 ? -31.412 -37.904 9.603 1.00 74.12 739 THR A C 1
ATOM 5459 O O . THR A 1 739 ? -32.012 -38.816 10.180 1.00 74.12 739 THR A O 1
ATOM 5462 N N . SER A 1 740 ? -30.987 -36.811 10.240 1.00 73.31 740 SER A N 1
ATOM 5463 C CA . SER A 1 740 ? -31.084 -36.619 11.687 1.00 73.31 740 SER A CA 1
ATOM 5464 C C . SER A 1 740 ? -32.527 -36.441 12.172 1.00 73.31 740 SER A C 1
ATOM 5466 O O . SER A 1 740 ? -32.891 -36.970 13.227 1.00 73.31 740 SER A O 1
ATOM 5468 N N . ASN A 1 741 ? -33.352 -35.756 11.382 1.00 64.25 741 ASN A N 1
ATOM 5469 C CA . ASN A 1 741 ? -34.769 -35.486 11.631 1.00 64.25 741 ASN A CA 1
ATOM 5470 C C . ASN A 1 741 ? -35.686 -36.088 10.539 1.00 64.25 741 ASN A C 1
ATOM 5472 O O . ASN A 1 741 ? -36.901 -36.169 10.747 1.00 64.25 741 ASN A O 1
ATOM 5476 N N . ASP A 1 742 ? -35.132 -36.570 9.421 1.00 72.81 742 ASP A N 1
ATOM 5477 C CA . ASP A 1 742 ? -35.897 -37.214 8.359 1.00 72.81 742 ASP A CA 1
ATOM 5478 C C . ASP A 1 742 ? -36.246 -38.667 8.667 1.00 72.81 742 ASP A C 1
ATOM 5480 O O . ASP A 1 742 ? -35.421 -39.498 9.064 1.00 72.81 742 ASP A O 1
ATOM 5484 N N . SER A 1 743 ? -37.491 -39.037 8.371 1.00 69.25 743 SER A N 1
ATOM 5485 C CA . SER A 1 743 ? -37.922 -40.424 8.486 1.00 69.25 743 SER A CA 1
ATOM 5486 C C . SER A 1 743 ? -37.739 -41.175 7.163 1.00 69.25 743 SER A C 1
ATOM 5488 O O . SER A 1 743 ? -38.306 -40.768 6.144 1.00 69.25 743 SER A O 1
ATOM 5490 N N . PRO A 1 744 ? -37.102 -42.366 7.152 1.00 62.84 744 PRO A N 1
ATOM 5491 C CA . PRO A 1 744 ? -37.088 -43.237 5.972 1.00 62.84 744 PRO A CA 1
ATOM 5492 C C . PRO A 1 744 ? -38.494 -43.754 5.599 1.00 62.84 744 PRO A C 1
ATOM 5494 O O . PRO A 1 744 ? -38.700 -44.361 4.544 1.00 62.84 744 PRO A O 1
ATOM 5497 N N . GLY A 1 745 ? -39.489 -43.569 6.472 1.00 62.41 745 GLY A N 1
ATOM 5498 C CA . GLY A 1 745 ? -40.761 -44.268 6.380 1.00 62.41 745 GLY A CA 1
ATOM 5499 C C . GLY A 1 745 ? -40.567 -45.770 6.628 1.00 62.41 745 GLY A C 1
ATOM 5500 O O . GLY A 1 745 ? -39.814 -46.193 7.504 1.00 62.41 745 GLY A O 1
ATOM 5501 N N . ALA A 1 746 ? -41.254 -46.623 5.863 1.00 51.56 746 ALA A N 1
ATOM 5502 C CA . ALA A 1 746 ? -41.226 -48.078 6.073 1.00 51.56 746 ALA A CA 1
ATOM 5503 C C . ALA A 1 746 ? -39.987 -48.801 5.492 1.00 51.56 746 ALA A C 1
ATOM 5505 O O . ALA A 1 746 ? -39.843 -50.011 5.696 1.00 51.56 746 ALA A O 1
ATOM 5506 N N . VAL A 1 747 ? -39.138 -48.106 4.724 1.00 62.50 747 VAL A N 1
ATOM 5507 C CA . VAL A 1 747 ? -38.002 -48.665 3.965 1.00 62.50 747 VAL A CA 1
ATOM 5508 C C . VAL A 1 747 ? -36.828 -47.681 4.026 1.00 62.50 747 VAL A C 1
ATOM 5510 O O . VAL A 1 747 ? -37.089 -46.503 3.837 1.00 62.50 747 VAL A O 1
ATOM 5513 N N . PRO A 1 748 ? -35.572 -48.115 4.252 1.00 73.69 748 PRO A N 1
ATOM 5514 C CA . PRO A 1 748 ? -34.424 -47.209 4.385 1.00 73.69 748 PRO A CA 1
ATOM 5515 C C . PRO A 1 748 ? -34.264 -46.195 3.237 1.00 73.69 748 PRO A C 1
ATOM 5517 O O . PRO A 1 748 ? -34.613 -46.489 2.087 1.00 73.69 748 PRO A O 1
ATOM 5520 N N . LEU A 1 749 ? -33.706 -45.023 3.562 1.00 76.19 749 LEU A N 1
ATOM 5521 C CA . LEU A 1 749 ? -33.278 -44.018 2.585 1.00 76.19 749 LEU A CA 1
ATOM 5522 C C . LEU A 1 749 ? -32.123 -44.562 1.731 1.00 76.19 749 LEU A C 1
ATOM 5524 O O . LEU A 1 749 ? -31.215 -45.216 2.244 1.00 76.19 749 LEU A O 1
ATOM 5528 N N . ASP A 1 750 ? -32.157 -44.274 0.432 1.00 82.25 750 ASP A N 1
ATOM 5529 C CA . ASP A 1 750 ? -31.042 -44.485 -0.487 1.00 82.25 750 ASP A CA 1
ATOM 5530 C C . ASP A 1 750 ? -30.281 -43.163 -0.635 1.00 82.25 750 ASP A C 1
ATOM 5532 O O . ASP A 1 750 ? -30.601 -42.336 -1.487 1.00 82.25 750 ASP A O 1
ATOM 5536 N N . LEU A 1 751 ? -29.266 -42.951 0.205 1.00 80.12 751 LEU A N 1
ATOM 5537 C CA . LEU A 1 751 ? -28.506 -41.694 0.243 1.00 80.12 751 LEU A CA 1
ATOM 5538 C C . LEU A 1 751 ? -27.722 -41.408 -1.048 1.00 80.12 751 LEU A C 1
ATOM 5540 O O . LEU A 1 751 ? -27.322 -40.273 -1.278 1.00 80.12 751 LEU A O 1
ATOM 5544 N N . SER A 1 752 ? -27.563 -42.396 -1.940 1.00 79.69 752 SER A N 1
ATOM 5545 C CA . SER A 1 752 ? -26.994 -42.152 -3.273 1.00 79.69 752 SER A CA 1
ATOM 5546 C C . SER A 1 752 ? -27.915 -41.329 -4.184 1.00 79.69 752 SER A C 1
ATOM 5548 O O . SER A 1 752 ? -27.505 -40.909 -5.265 1.00 79.69 752 SER A O 1
ATOM 5550 N N . THR A 1 753 ? -29.159 -41.106 -3.751 1.00 82.81 753 THR A N 1
ATOM 5551 C CA . THR A 1 753 ? -30.162 -40.290 -4.442 1.00 82.81 753 THR A CA 1
ATOM 5552 C C . THR A 1 753 ? -30.275 -38.865 -3.898 1.00 82.81 753 THR A C 1
ATOM 5554 O O . THR A 1 753 ? -31.106 -38.117 -4.406 1.00 82.81 753 THR A O 1
ATOM 5557 N N . LEU A 1 754 ? -29.468 -38.492 -2.894 1.00 87.00 754 LEU A N 1
ATOM 5558 C CA . LEU A 1 754 ? -29.480 -37.156 -2.301 1.00 87.00 754 LEU A CA 1
ATOM 5559 C C . LEU A 1 754 ? -28.973 -36.109 -3.303 1.00 87.00 754 LEU A C 1
ATOM 5561 O O . LEU A 1 754 ? -27.878 -36.246 -3.849 1.00 87.00 754 LEU A O 1
ATOM 5565 N N . THR A 1 755 ? -29.761 -35.064 -3.542 1.00 88.31 755 THR A N 1
ATOM 5566 C CA . THR A 1 755 ? -29.396 -33.948 -4.430 1.00 88.31 755 THR A CA 1
ATOM 5567 C C . THR A 1 755 ? -29.925 -32.623 -3.893 1.00 88.31 755 THR A C 1
ATOM 5569 O O . THR A 1 755 ? -31.085 -32.570 -3.486 1.00 88.31 755 THR A O 1
ATOM 5572 N N . VAL A 1 756 ? -29.130 -31.553 -3.969 1.00 89.44 756 VAL A N 1
ATOM 5573 C CA . VAL A 1 756 ? -29.619 -30.172 -3.804 1.00 89.44 756 VAL A CA 1
ATOM 5574 C C . VAL A 1 756 ? -30.402 -29.795 -5.070 1.00 89.44 756 VAL A C 1
ATOM 5576 O O . VAL A 1 756 ? -29.896 -29.941 -6.181 1.00 89.44 756 VAL A O 1
ATOM 5579 N N . GLU A 1 757 ? -31.673 -29.425 -4.914 1.00 89.56 757 GLU A N 1
ATOM 5580 C CA . GLU A 1 757 ? -32.585 -29.053 -6.015 1.00 89.56 757 GLU A CA 1
ATOM 5581 C C . GLU A 1 757 ? -32.643 -27.534 -6.216 1.00 89.56 757 GLU A C 1
ATOM 5583 O O . GLU A 1 757 ? -32.811 -27.059 -7.339 1.00 89.56 757 GLU A O 1
ATOM 5588 N N . VAL A 1 758 ? -32.506 -26.776 -5.127 1.00 89.00 758 VAL A N 1
ATOM 5589 C CA . VAL A 1 758 ? -32.423 -25.313 -5.139 1.00 89.00 758 VAL A CA 1
ATOM 5590 C C . VAL A 1 758 ? -31.250 -24.931 -4.264 1.00 89.00 758 VAL A C 1
ATOM 5592 O O . VAL A 1 758 ? -31.266 -25.283 -3.087 1.00 89.00 758 VAL A O 1
ATOM 5595 N N . ASP A 1 759 ? -30.270 -24.248 -4.847 1.00 88.38 759 ASP A N 1
ATOM 5596 C CA . ASP A 1 759 ? -29.090 -23.764 -4.136 1.00 88.38 759 ASP A CA 1
ATOM 5597 C C . ASP A 1 759 ? -29.454 -22.650 -3.132 1.00 88.38 759 ASP A C 1
ATOM 5599 O O . ASP A 1 759 ? -30.465 -21.959 -3.330 1.00 88.38 759 ASP A O 1
ATOM 5603 N N . PRO A 1 760 ? -28.658 -22.487 -2.060 1.00 87.31 760 PRO A N 1
ATOM 5604 C CA . PRO A 1 760 ? -28.791 -21.371 -1.127 1.00 87.31 760 PRO A CA 1
ATOM 5605 C C . PRO A 1 760 ? -28.636 -20.000 -1.799 1.00 87.31 760 PRO A C 1
ATOM 5607 O O . PRO A 1 760 ? -28.116 -19.895 -2.911 1.00 87.31 760 PRO A O 1
ATOM 5610 N N . MET A 1 761 ? -29.136 -18.946 -1.147 1.00 82.25 761 MET A N 1
ATOM 5611 C CA . MET A 1 761 ? -29.069 -17.581 -1.680 1.00 82.25 761 MET A CA 1
ATOM 5612 C C . MET A 1 761 ? -27.708 -16.924 -1.468 1.00 82.25 761 MET A C 1
ATOM 5614 O O . MET A 1 761 ? -27.323 -16.114 -2.312 1.00 82.25 761 MET A O 1
ATOM 5618 N N . PHE A 1 762 ? -27.023 -17.241 -0.369 1.00 80.56 762 PHE A N 1
ATOM 5619 C CA . PHE A 1 762 ? -25.765 -16.600 0.007 1.00 80.56 762 PHE A CA 1
ATOM 5620 C C . PHE A 1 762 ? -24.630 -17.623 0.147 1.00 80.56 762 PHE A C 1
ATOM 5622 O O . PHE A 1 762 ? -23.561 -17.429 -0.422 1.00 80.56 762 PHE A O 1
ATOM 5629 N N . GLY A 1 763 ? -24.863 -18.738 0.844 1.00 86.06 763 GLY A N 1
ATOM 5630 C CA . GLY A 1 763 ? -23.884 -19.810 1.019 1.00 86.06 763 GLY A CA 1
ATOM 5631 C C . GLY A 1 763 ? -23.815 -20.799 -0.144 1.00 86.06 763 GLY A C 1
ATOM 5632 O O . GLY A 1 763 ? -24.464 -20.652 -1.181 1.00 86.06 763 GLY A O 1
ATOM 5633 N N . VAL A 1 764 ? -23.040 -21.870 0.047 1.00 90.94 764 VAL A N 1
ATOM 5634 C CA . VAL A 1 764 ? -22.863 -22.938 -0.952 1.00 90.94 764 VAL A CA 1
ATOM 5635 C C . VAL A 1 764 ? -23.177 -24.301 -0.345 1.00 90.94 764 VAL A C 1
ATOM 5637 O O . VAL A 1 764 ? -22.533 -24.725 0.610 1.00 90.94 764 VAL A O 1
ATOM 5640 N N . ALA A 1 765 ? -24.124 -25.033 -0.940 1.00 90.56 765 ALA A N 1
ATOM 5641 C CA . ALA A 1 765 ? -24.470 -26.397 -0.538 1.00 90.56 765 ALA A CA 1
ATOM 5642 C C . ALA A 1 765 ? -23.911 -27.437 -1.526 1.00 90.56 765 ALA A C 1
ATOM 5644 O O . ALA A 1 765 ? -24.213 -27.413 -2.718 1.00 90.56 765 ALA A O 1
ATOM 5645 N N . THR A 1 766 ? -23.134 -28.407 -1.039 1.00 90.44 766 THR A N 1
ATOM 5646 C CA . THR A 1 766 ? -22.591 -29.514 -1.844 1.00 90.44 766 THR A CA 1
ATOM 5647 C C . THR A 1 766 ? -22.918 -30.872 -1.234 1.00 90.44 766 THR A C 1
ATOM 5649 O O . THR A 1 766 ? -22.918 -31.052 -0.021 1.00 90.44 766 THR A O 1
ATOM 5652 N N . VAL A 1 767 ? -23.209 -31.865 -2.077 1.00 88.12 767 VAL A N 1
ATOM 5653 C CA . VAL A 1 767 ? -23.504 -33.232 -1.620 1.00 88.12 767 VAL A CA 1
ATOM 5654 C C . VAL A 1 767 ? -22.229 -34.071 -1.626 1.00 88.12 767 VAL A C 1
ATOM 5656 O O . VAL A 1 767 ? -21.630 -34.275 -2.685 1.00 88.12 767 VAL A O 1
ATOM 5659 N N . ASP A 1 768 ? -21.857 -34.651 -0.483 1.00 79.50 768 ASP A N 1
ATOM 5660 C CA . ASP A 1 768 ? -20.853 -35.718 -0.449 1.00 79.50 768 ASP A CA 1
ATOM 5661 C C . ASP A 1 768 ? -21.528 -37.063 -0.754 1.00 79.50 768 ASP A C 1
ATOM 5663 O O . ASP A 1 768 ? -22.160 -37.701 0.091 1.00 79.50 768 ASP A O 1
ATOM 5667 N N . ALA A 1 769 ? -21.367 -37.524 -1.995 1.00 60.84 769 ALA A N 1
ATOM 5668 C CA . ALA A 1 769 ? -21.931 -38.786 -2.476 1.00 60.84 769 ALA A CA 1
ATOM 5669 C C . ALA A 1 769 ? -21.337 -40.044 -1.800 1.00 60.84 769 ALA A C 1
ATOM 5671 O O . ALA A 1 769 ? -21.844 -41.151 -2.002 1.00 60.84 769 ALA A O 1
ATOM 5672 N N . THR A 1 770 ? -20.252 -39.908 -1.031 1.00 61.09 770 THR A N 1
ATOM 5673 C CA . THR A 1 770 ? -19.558 -41.006 -0.339 1.00 61.09 770 THR A CA 1
ATOM 5674 C C . THR A 1 770 ? -20.132 -41.255 1.054 1.00 61.09 770 THR A C 1
ATOM 5676 O O . THR A 1 770 ? -20.177 -42.407 1.498 1.00 61.09 770 THR A O 1
ATOM 5679 N N . THR A 1 771 ? -20.567 -40.193 1.734 1.00 68.19 771 THR A N 1
ATOM 5680 C CA . THR A 1 771 ? -21.148 -40.221 3.087 1.00 68.19 771 THR A CA 1
ATOM 5681 C C . THR A 1 771 ? -22.667 -40.070 3.084 1.00 68.19 771 THR A C 1
ATOM 5683 O O . THR A 1 771 ? -23.311 -40.570 4.004 1.00 68.19 771 THR A O 1
ATOM 5686 N N . GLY A 1 772 ? -23.246 -39.462 2.042 1.00 69.25 772 GLY A N 1
ATOM 5687 C CA . GLY A 1 772 ? -24.683 -39.217 1.941 1.00 69.25 772 GLY A CA 1
ATOM 5688 C C . GLY A 1 772 ? -25.159 -38.013 2.755 1.00 69.25 772 GLY A C 1
ATOM 5689 O O . GLY A 1 772 ? -26.266 -38.055 3.281 1.00 69.25 772 GLY A O 1
ATOM 5690 N N . THR A 1 773 ? -24.319 -36.983 2.888 1.00 81.50 773 THR A N 1
ATOM 5691 C CA . THR A 1 773 ? -24.566 -35.767 3.687 1.00 81.50 773 THR A CA 1
ATOM 5692 C C . THR A 1 773 ? -24.436 -34.512 2.826 1.00 81.50 773 THR A C 1
ATOM 5694 O O . THR A 1 773 ? -23.794 -34.552 1.771 1.00 81.50 773 THR A O 1
ATOM 5697 N N . ILE A 1 774 ? -25.012 -33.396 3.281 1.00 89.19 774 ILE A N 1
ATOM 5698 C CA . ILE A 1 774 ? -24.851 -32.088 2.633 1.00 89.19 774 ILE A CA 1
ATOM 5699 C C . ILE A 1 774 ? -23.834 -31.273 3.433 1.00 89.19 774 ILE A C 1
ATOM 5701 O O . ILE A 1 774 ? -23.918 -31.201 4.653 1.00 89.19 774 ILE A O 1
ATOM 5705 N N . LEU A 1 775 ? -22.852 -30.698 2.753 1.00 91.06 775 LEU A N 1
ATOM 5706 C CA . LEU A 1 775 ? -21.925 -29.713 3.297 1.00 91.06 775 LEU A CA 1
ATOM 5707 C C . LEU A 1 775 ? -22.441 -28.336 2.894 1.00 91.06 775 LEU A C 1
ATOM 5709 O O . LEU A 1 775 ? -22.611 -28.090 1.700 1.00 91.06 775 LEU A O 1
ATOM 5713 N N . TYR A 1 776 ? -22.700 -27.472 3.868 1.00 91.69 776 TYR A N 1
ATOM 5714 C CA . TYR A 1 776 ? -23.067 -26.081 3.633 1.00 91.69 776 TYR A CA 1
ATOM 5715 C C . TYR A 1 776 ? -21.945 -25.176 4.126 1.00 91.69 776 TYR A C 1
ATOM 5717 O O . TYR A 1 776 ? -21.576 -25.253 5.294 1.00 91.69 776 TYR A O 1
ATOM 5725 N N . ALA A 1 777 ? -21.400 -24.359 3.230 1.00 88.75 777 ALA A N 1
ATOM 5726 C CA . ALA A 1 777 ? -20.441 -23.313 3.553 1.00 88.75 777 ALA A CA 1
ATOM 5727 C C . ALA A 1 777 ? -21.191 -21.985 3.692 1.00 88.75 777 ALA A C 1
ATOM 5729 O O . ALA A 1 777 ? -21.793 -21.525 2.715 1.00 88.75 777 ALA A O 1
ATOM 5730 N N . ALA A 1 778 ? -21.189 -21.414 4.898 1.00 86.38 778 ALA A N 1
ATOM 5731 C CA . ALA A 1 778 ? -21.774 -20.108 5.160 1.00 86.38 778 ALA A CA 1
ATOM 5732 C C . ALA A 1 778 ? -20.918 -18.987 4.537 1.00 86.38 778 ALA A C 1
ATOM 5734 O O . ALA A 1 778 ? -19.689 -19.098 4.559 1.00 86.38 778 ALA A O 1
ATOM 5735 N N . PRO A 1 779 ? -21.533 -17.913 4.004 1.00 78.62 779 PRO A N 1
ATOM 5736 C CA . PRO A 1 779 ? -20.822 -16.673 3.696 1.00 78.62 779 PRO A CA 1
ATOM 5737 C C . PRO A 1 779 ? -20.136 -16.132 4.956 1.00 78.62 779 PRO A C 1
ATOM 5739 O O . PRO A 1 779 ? -20.618 -16.336 6.073 1.00 78.62 779 PRO A O 1
ATOM 5742 N N . SER A 1 780 ? -18.988 -15.489 4.786 1.00 73.94 780 SER A N 1
ATOM 5743 C CA . SER A 1 780 ? -18.178 -14.964 5.888 1.00 73.94 780 SER A CA 1
ATOM 5744 C C . SER A 1 780 ? -18.505 -13.507 6.234 1.00 73.94 780 SER A C 1
ATOM 5746 O O . SER A 1 780 ? -18.417 -13.087 7.382 1.00 73.94 780 SER A O 1
ATOM 5748 N N . ASP A 1 781 ? -19.014 -12.756 5.279 1.00 65.38 781 ASP A N 1
ATOM 5749 C CA . ASP A 1 781 ? -19.367 -11.343 5.378 1.00 65.38 781 ASP A CA 1
ATOM 5750 C C . ASP A 1 781 ? -20.841 -11.101 5.755 1.00 65.38 781 ASP A C 1
ATOM 5752 O O . ASP A 1 781 ? -21.328 -9.972 5.705 1.00 65.38 781 ASP A O 1
ATOM 5756 N N . TRP A 1 782 ? -21.597 -12.149 6.105 1.00 68.06 782 TRP A N 1
ATOM 5757 C CA . TRP A 1 782 ? -23.052 -12.046 6.216 1.00 68.06 782 TRP A CA 1
ATOM 5758 C C . TRP A 1 782 ? -23.651 -12.762 7.429 1.00 68.06 782 TRP A C 1
ATOM 5760 O O . TRP A 1 782 ? -23.303 -13.898 7.748 1.00 68.06 782 TRP A O 1
ATOM 5770 N N . LEU A 1 783 ? -24.630 -12.099 8.055 1.00 71.25 783 LEU A N 1
ATOM 5771 C CA . LEU A 1 783 ? -25.452 -12.612 9.152 1.00 71.25 783 LEU A CA 1
ATOM 5772 C C . LEU A 1 783 ? -26.939 -12.598 8.761 1.00 71.25 783 LEU A C 1
ATOM 5774 O O . LEU A 1 783 ? -27.451 -11.610 8.225 1.00 71.25 783 LEU A O 1
ATOM 5778 N N . GLY A 1 784 ? -27.648 -13.680 9.078 1.00 72.56 784 GLY A N 1
ATOM 5779 C CA . GLY A 1 784 ? -29.085 -13.848 8.877 1.00 72.56 784 GLY A CA 1
ATOM 5780 C C . GLY A 1 784 ? -29.493 -15.259 8.437 1.00 72.56 784 GLY A C 1
ATOM 5781 O O . GLY A 1 784 ? -28.710 -16.203 8.463 1.00 72.56 784 GLY A O 1
ATOM 5782 N N . GLU A 1 785 ? -30.741 -15.413 7.985 1.00 81.38 785 GLU A N 1
ATOM 5783 C CA . GLU A 1 785 ? -31.257 -16.701 7.497 1.00 81.38 785 GLU A CA 1
ATOM 5784 C C . GLU A 1 785 ? -30.924 -16.979 6.013 1.00 81.38 785 GLU A C 1
ATOM 5786 O O . GLU A 1 785 ? -31.397 -16.266 5.122 1.00 81.38 785 GLU A O 1
ATOM 5791 N N . ASP A 1 786 ? -30.236 -18.084 5.724 1.00 88.88 786 ASP A N 1
ATOM 5792 C CA . ASP A 1 786 ? -30.160 -18.692 4.390 1.00 88.88 786 ASP A CA 1
ATOM 5793 C C . ASP A 1 786 ? -31.050 -19.948 4.292 1.00 88.88 786 ASP A C 1
ATOM 5795 O O . ASP A 1 786 ? -31.529 -20.504 5.283 1.00 88.88 786 ASP A O 1
ATOM 5799 N N . ARG A 1 787 ? -31.353 -20.389 3.070 1.00 89.94 787 ARG A N 1
ATOM 5800 C CA . ARG A 1 787 ? -32.271 -21.499 2.805 1.00 89.94 787 ARG A CA 1
ATOM 5801 C C . ARG A 1 787 ? -31.952 -22.227 1.514 1.00 89.94 787 ARG A C 1
ATOM 5803 O O . ARG A 1 787 ? -31.785 -21.603 0.473 1.00 89.94 787 ARG A O 1
ATOM 5810 N N . PHE A 1 788 ? -32.027 -23.554 1.538 1.00 91.25 788 PHE A N 1
ATOM 5811 C CA . PHE A 1 788 ? -31.938 -24.367 0.323 1.00 91.25 788 PHE A CA 1
ATOM 5812 C C . PHE A 1 788 ? -32.867 -25.586 0.379 1.00 91.25 788 PHE A C 1
ATOM 5814 O O . PHE A 1 788 ? -33.382 -25.947 1.437 1.00 91.25 788 PHE A O 1
ATOM 5821 N N . LEU A 1 789 ? -33.132 -26.215 -0.773 1.00 90.12 789 LEU A N 1
ATOM 5822 C CA . LEU A 1 789 ? -34.006 -27.396 -0.864 1.00 90.12 789 LEU A CA 1
ATOM 5823 C C . LEU A 1 789 ? -33.236 -28.617 -1.373 1.00 90.12 789 LEU A C 1
ATOM 5825 O O . LEU A 1 789 ? -32.485 -28.517 -2.345 1.00 90.12 789 LEU A O 1
ATOM 5829 N N . TYR A 1 790 ? -33.487 -29.791 -0.790 1.00 90.25 790 TYR A N 1
ATOM 5830 C CA . TYR A 1 790 ? -32.885 -31.061 -1.217 1.00 90.25 790 TYR A CA 1
ATOM 5831 C C . TYR A 1 790 ? -33.936 -32.132 -1.498 1.00 90.25 790 TYR A C 1
ATOM 5833 O O . TYR A 1 790 ? -35.043 -32.099 -0.976 1.00 90.25 790 TYR A O 1
ATOM 5841 N N . THR A 1 791 ? -33.589 -33.117 -2.323 1.00 88.06 791 THR A N 1
ATOM 5842 C CA . THR A 1 791 ? -34.412 -34.307 -2.572 1.00 88.06 791 THR A CA 1
ATOM 5843 C C . THR A 1 791 ? -33.687 -35.563 -2.116 1.00 88.06 791 THR A C 1
ATOM 5845 O O . THR A 1 791 ? -32.509 -35.731 -2.419 1.00 88.06 791 THR A O 1
ATOM 5848 N N . VAL A 1 792 ? -34.405 -36.477 -1.457 1.00 86.00 792 VAL A N 1
ATOM 5849 C CA . VAL A 1 792 ? -33.914 -37.818 -1.102 1.00 86.00 792 VAL A CA 1
ATOM 5850 C C . VAL A 1 792 ? -34.986 -38.880 -1.365 1.00 86.00 792 VAL A C 1
ATOM 5852 O O . VAL A 1 792 ? -36.183 -38.650 -1.165 1.00 86.00 792 VAL A O 1
ATOM 5855 N N . CYS A 1 793 ? -34.578 -40.059 -1.842 1.00 83.50 793 CYS A N 1
ATOM 5856 C CA . CYS A 1 793 ? -35.468 -41.182 -2.127 1.00 83.50 793 CYS A CA 1
ATOM 5857 C C . CYS A 1 793 ? -35.206 -42.376 -1.203 1.00 83.50 793 CYS A C 1
ATOM 5859 O O . CYS A 1 793 ? -34.101 -42.581 -0.710 1.00 83.50 793 CYS A O 1
ATOM 5861 N N . ASN A 1 794 ? -36.216 -43.224 -1.002 1.00 81.31 794 ASN A N 1
ATOM 5862 C CA . ASN A 1 794 ? -36.017 -44.545 -0.399 1.00 81.31 794 ASN A CA 1
ATOM 5863 C C . ASN A 1 794 ? -35.616 -45.605 -1.441 1.00 81.31 794 ASN A C 1
ATOM 5865 O O . ASN A 1 794 ? -35.772 -45.394 -2.644 1.00 81.31 794 ASN A O 1
ATOM 5869 N N . GLU A 1 795 ? -35.184 -46.789 -0.991 1.00 78.56 795 GLU A N 1
ATOM 5870 C CA . GLU A 1 795 ? -34.745 -47.898 -1.871 1.00 78.56 795 GLU A CA 1
ATOM 5871 C C . GLU A 1 795 ? -35.807 -48.378 -2.893 1.00 78.56 795 GLU A C 1
ATOM 5873 O O . GLU A 1 795 ? -35.496 -49.115 -3.832 1.00 78.56 795 GLU A O 1
ATOM 5878 N N . ASN A 1 796 ? -37.077 -47.985 -2.737 1.00 75.38 796 ASN A N 1
ATOM 5879 C CA . ASN A 1 796 ? -38.150 -48.291 -3.688 1.00 75.38 796 ASN A CA 1
ATOM 5880 C C . ASN A 1 796 ? -38.360 -47.196 -4.752 1.00 75.38 796 ASN A C 1
ATOM 5882 O O . ASN A 1 796 ? -39.232 -47.356 -5.611 1.00 75.38 796 ASN A O 1
ATOM 5886 N N . GLY A 1 797 ? -37.585 -46.110 -4.710 1.00 72.00 797 GLY A N 1
ATOM 5887 C CA . GLY A 1 797 ? -37.649 -44.996 -5.656 1.00 72.00 797 GLY A CA 1
ATOM 5888 C C . GLY A 1 797 ? -38.757 -43.977 -5.377 1.00 72.00 797 GLY A C 1
ATOM 5889 O O . GLY A 1 797 ? -39.147 -43.258 -6.295 1.00 72.00 797 GLY A O 1
ATOM 5890 N N . ASN A 1 798 ? -39.294 -43.924 -4.153 1.00 74.44 798 ASN A N 1
ATOM 5891 C CA . ASN A 1 798 ? -40.198 -42.848 -3.732 1.00 74.44 798 ASN A CA 1
ATOM 5892 C C . ASN A 1 798 ? -39.373 -41.727 -3.091 1.00 74.44 798 ASN A C 1
ATOM 5894 O O . ASN A 1 798 ? -38.631 -42.008 -2.151 1.00 74.44 798 ASN A O 1
ATOM 5898 N N . CYS A 1 799 ? -39.531 -40.496 -3.579 1.00 78.06 799 CYS A N 1
ATOM 5899 C CA . CYS A 1 799 ? -38.710 -39.343 -3.202 1.00 78.06 799 CYS A CA 1
ATOM 5900 C C . CYS A 1 799 ? -39.526 -38.249 -2.517 1.00 78.06 799 CYS A C 1
ATOM 5902 O O . CYS A 1 799 ? -40.714 -38.093 -2.823 1.00 78.06 799 CYS A O 1
ATOM 5904 N N . SER A 1 800 ? -38.857 -37.483 -1.661 1.00 78.69 800 SER A N 1
ATOM 5905 C CA . SER A 1 800 ? -39.408 -36.330 -0.948 1.00 78.69 800 SER A CA 1
ATOM 5906 C C . SER A 1 800 ? -38.444 -35.150 -1.012 1.00 78.69 800 SER A C 1
ATOM 5908 O O . SER A 1 800 ? -37.241 -35.353 -1.165 1.00 78.69 800 SER A O 1
ATOM 5910 N N . LEU A 1 801 ? -39.004 -33.939 -0.954 1.00 83.31 801 LEU A N 1
ATOM 5911 C CA . LEU A 1 801 ? -38.281 -32.668 -1.009 1.00 83.31 801 LEU A CA 1
ATOM 5912 C C . LEU A 1 801 ? -38.218 -32.085 0.410 1.00 83.31 801 LEU A C 1
ATOM 5914 O O . LEU A 1 801 ? -39.271 -31.797 0.984 1.00 83.31 801 LEU A O 1
ATOM 5918 N N . GLY A 1 802 ? -37.019 -31.965 0.968 1.00 83.38 802 GLY A N 1
ATOM 5919 C CA . GLY A 1 802 ? -36.732 -31.331 2.253 1.00 83.38 802 GLY A CA 1
ATOM 5920 C C . GLY A 1 802 ? -36.271 -29.887 2.093 1.00 83.38 802 GLY A C 1
ATOM 5921 O O . GLY A 1 802 ? -35.864 -29.467 1.006 1.00 83.38 802 GLY A O 1
ATOM 5922 N N . GLU A 1 803 ? -36.381 -29.129 3.177 1.00 89.19 803 GLU A N 1
ATOM 5923 C CA . GLU A 1 803 ? -35.906 -27.750 3.290 1.00 89.19 803 GLU A CA 1
ATOM 5924 C C . GLU A 1 803 ? -34.805 -27.716 4.342 1.00 89.19 803 GLU A C 1
ATOM 5926 O O . GLU A 1 803 ? -34.921 -28.370 5.371 1.00 89.19 803 GLU A O 1
ATOM 5931 N N . VAL A 1 804 ? -33.756 -26.945 4.093 1.00 89.31 804 VAL A N 1
ATOM 5932 C CA . VAL A 1 804 ? -32.799 -26.555 5.124 1.00 89.31 804 VAL A CA 1
ATOM 5933 C C . VAL A 1 804 ? -32.964 -25.061 5.348 1.00 89.31 804 VAL A C 1
ATOM 5935 O O . VAL A 1 804 ? -32.968 -24.296 4.378 1.00 89.31 804 VAL A O 1
ATOM 5938 N N . LEU A 1 805 ? -33.112 -24.666 6.608 1.00 87.06 805 LEU A N 1
ATOM 5939 C CA . LEU A 1 805 ? -33.024 -23.285 7.057 1.00 87.06 805 LEU A CA 1
ATOM 5940 C C . LEU A 1 805 ? -31.715 -23.140 7.833 1.00 87.06 805 LEU A C 1
ATOM 5942 O O . LEU A 1 805 ? -31.501 -23.841 8.821 1.00 87.06 805 LEU A O 1
ATOM 5946 N N . ILE A 1 806 ? -30.836 -22.258 7.374 1.00 88.38 806 ILE A N 1
ATOM 5947 C CA . ILE A 1 806 ? -29.595 -21.951 8.071 1.00 88.38 806 ILE A CA 1
ATOM 5948 C C . ILE A 1 806 ? -29.752 -20.587 8.712 1.00 88.38 806 ILE A C 1
ATOM 5950 O O . ILE A 1 806 ? -29.950 -19.616 7.998 1.00 88.38 806 ILE A O 1
ATOM 5954 N N . ASP A 1 807 ? -29.655 -20.513 10.032 1.00 82.06 807 ASP A N 1
ATOM 5955 C CA . ASP A 1 807 ? -29.552 -19.239 10.738 1.00 82.06 807 ASP A CA 1
ATOM 5956 C C . ASP A 1 807 ? -28.071 -18.945 10.982 1.00 82.06 807 ASP A C 1
ATOM 5958 O O . ASP A 1 807 ? -27.411 -19.607 11.790 1.00 82.06 807 ASP A O 1
ATOM 5962 N N . ILE A 1 808 ? -27.521 -18.019 10.204 1.00 78.69 808 ILE A N 1
ATOM 5963 C CA . ILE A 1 808 ? -26.157 -17.531 10.367 1.00 78.69 808 ILE A CA 1
ATOM 5964 C C . ILE A 1 808 ? -26.232 -16.392 11.372 1.00 78.69 808 ILE A C 1
ATOM 5966 O O . ILE A 1 808 ? -26.388 -15.231 11.004 1.00 78.69 808 ILE A O 1
ATOM 5970 N N . ASP A 1 809 ? -26.207 -16.743 12.649 1.00 70.31 809 ASP A N 1
ATOM 5971 C CA . ASP A 1 809 ? -26.380 -15.790 13.739 1.00 70.31 809 ASP A CA 1
ATOM 5972 C C . ASP A 1 809 ? -25.265 -15.947 14.769 1.00 70.31 809 ASP A C 1
ATOM 5974 O O . ASP A 1 809 ? -24.730 -17.035 15.008 1.00 70.31 809 ASP A O 1
ATOM 5978 N N . VAL A 1 810 ? -24.945 -14.834 15.414 1.00 71.19 810 VAL A N 1
ATOM 5979 C CA . VAL A 1 810 ? -24.002 -14.762 16.521 1.00 71.19 810 VAL A CA 1
ATOM 5980 C C . VAL A 1 810 ? -24.784 -14.479 17.794 1.00 71.19 810 VAL A C 1
ATOM 5982 O O . VAL A 1 810 ? -25.489 -13.482 17.935 1.00 71.19 810 VAL A O 1
ATOM 5985 N N . VAL A 1 811 ? -24.672 -15.370 18.781 1.00 75.75 811 VAL A N 1
ATOM 5986 C CA . VAL A 1 811 ? -25.321 -15.142 20.076 1.00 75.75 811 VAL A CA 1
ATOM 5987 C C . VAL A 1 811 ? -24.488 -14.138 20.867 1.00 75.75 811 VAL A C 1
ATOM 5989 O O . VAL A 1 811 ? -23.594 -14.522 21.621 1.00 75.75 811 VAL A O 1
ATOM 5992 N N . CYS A 1 812 ? -24.809 -12.855 20.706 1.00 80.75 812 CYS A N 1
ATOM 5993 C CA . CYS A 1 812 ? -24.114 -11.756 21.367 1.00 80.75 812 CYS A CA 1
ATOM 5994 C C . CYS A 1 812 ? -24.126 -11.925 22.899 1.00 80.75 812 CYS A C 1
ATOM 5996 O O . CYS A 1 812 ? -25.186 -12.004 23.535 1.00 80.75 812 CYS A O 1
ATOM 5998 N N . THR A 1 813 ? -22.945 -11.955 23.515 1.00 84.94 813 THR A N 1
ATOM 5999 C CA . THR A 1 813 ? -22.779 -11.883 24.973 1.00 84.94 813 THR A CA 1
ATOM 6000 C C . THR A 1 813 ? -22.867 -10.437 25.461 1.00 84.94 813 THR A C 1
ATOM 6002 O O . THR A 1 813 ? -23.333 -10.190 26.581 1.00 84.94 813 THR A O 1
ATOM 6005 N N . ILE A 1 814 ? -22.490 -9.485 24.603 1.00 89.38 814 ILE A N 1
ATOM 6006 C CA . ILE A 1 814 ? -22.545 -8.039 24.819 1.00 89.38 814 ILE A CA 1
ATOM 6007 C C . ILE A 1 814 ? -23.271 -7.409 23.623 1.00 89.38 814 ILE A C 1
ATOM 6009 O O . ILE A 1 814 ? -22.923 -7.661 22.476 1.00 89.38 814 ILE A O 1
ATOM 6013 N N . THR A 1 815 ? -24.304 -6.603 23.875 1.00 93.69 815 THR A N 1
ATOM 6014 C CA . THR A 1 815 ? -25.120 -5.995 22.809 1.00 93.69 815 THR A CA 1
ATOM 6015 C C . THR A 1 815 ? -25.367 -4.519 23.091 1.00 93.69 815 THR A C 1
ATOM 6017 O O . THR A 1 815 ? -25.779 -4.172 24.206 1.00 93.69 815 THR A O 1
ATOM 6020 N N . GLY A 1 816 ? -25.136 -3.685 22.080 1.00 91.94 816 GLY A N 1
ATOM 6021 C CA . GLY A 1 816 ? -25.476 -2.270 22.034 1.00 91.94 816 GLY A CA 1
ATOM 6022 C C . GLY A 1 816 ? -26.947 -2.014 21.707 1.00 91.94 816 GLY A C 1
ATOM 6023 O O . GLY A 1 816 ? -27.853 -2.797 22.029 1.00 91.94 816 GLY A O 1
ATOM 6024 N N . THR A 1 817 ? -27.200 -0.849 21.134 1.00 91.25 817 THR A N 1
ATOM 6025 C CA . THR A 1 817 ? -28.500 -0.297 20.773 1.00 91.25 817 THR A CA 1
ATOM 6026 C C . THR A 1 817 ? -28.446 0.275 19.355 1.00 91.25 817 THR A C 1
ATOM 6028 O O . THR A 1 817 ? -27.522 0.029 18.613 1.00 91.25 817 THR A O 1
ATOM 6031 N N . GLU A 1 818 ? -29.476 1.008 18.935 1.00 92.62 818 GLU A N 1
ATOM 6032 C CA . GLU A 1 818 ? -29.520 1.649 17.607 1.00 92.62 818 GLU A CA 1
ATOM 6033 C C . GLU A 1 818 ? -28.939 3.083 17.629 1.00 92.62 818 GLU A C 1
ATOM 6035 O O . GLU A 1 818 ? -29.354 3.943 16.846 1.00 92.62 818 GLU A O 1
ATOM 6040 N N . GLY A 1 819 ? -28.093 3.418 18.604 1.00 82.69 819 GLY A N 1
ATOM 6041 C CA . GLY A 1 819 ? -27.341 4.672 18.589 1.00 82.69 819 GLY A CA 1
ATOM 6042 C C . GLY A 1 819 ? -26.019 4.552 19.338 1.00 82.69 819 GLY A C 1
ATOM 6043 O O . GLY A 1 819 ? -25.856 3.611 20.087 1.00 82.69 819 GLY A O 1
ATOM 6044 N N . ASP A 1 820 ? -25.155 5.565 19.203 1.00 84.94 820 ASP A N 1
ATOM 6045 C CA . ASP A 1 820 ? -23.759 5.579 19.676 1.00 84.94 820 ASP A CA 1
ATOM 6046 C C . ASP A 1 820 ? -23.562 4.964 21.085 1.00 84.94 820 ASP A C 1
ATOM 6048 O O . ASP A 1 820 ? -23.949 5.562 22.105 1.00 84.94 820 ASP A O 1
ATOM 6052 N N . ASP A 1 821 ? -22.913 3.801 21.133 1.00 84.06 821 ASP A N 1
ATOM 6053 C CA . ASP A 1 821 ? -22.641 3.012 22.331 1.00 84.06 821 ASP A CA 1
ATOM 6054 C C . ASP A 1 821 ? -21.138 2.896 22.656 1.00 84.06 821 ASP A C 1
ATOM 6056 O O . ASP A 1 821 ? -20.255 3.164 21.848 1.00 84.06 821 ASP A O 1
ATOM 6060 N N . LEU A 1 822 ? -20.841 2.515 23.904 1.00 86.50 822 LEU A N 1
ATOM 6061 C CA . LEU A 1 822 ? -19.500 2.122 24.348 1.00 86.50 822 LEU A CA 1
ATOM 6062 C C . LEU A 1 822 ? -19.584 0.699 24.899 1.00 86.50 822 LEU A C 1
ATOM 6064 O O . LEU A 1 822 ? -20.143 0.486 25.984 1.00 86.50 822 LEU A O 1
ATOM 6068 N N . LEU A 1 823 ? -19.024 -0.253 24.164 1.00 87.06 823 LEU A N 1
ATOM 6069 C CA . LEU A 1 823 ? -19.029 -1.676 24.471 1.00 87.06 823 LEU A CA 1
ATOM 6070 C C . LEU A 1 823 ? -17.618 -2.114 24.857 1.00 87.06 823 LEU A C 1
ATOM 6072 O O . LEU A 1 823 ? -16.648 -1.784 24.186 1.00 87.06 823 LEU A O 1
ATOM 6076 N N . ILE A 1 824 ? -17.499 -2.818 25.983 1.00 89.88 824 ILE A N 1
ATOM 6077 C CA . ILE A 1 824 ? -16.205 -3.253 26.511 1.00 89.88 824 ILE A CA 1
ATOM 6078 C C . ILE A 1 824 ? -16.297 -4.728 26.898 1.00 89.88 824 ILE A C 1
ATOM 6080 O O . ILE A 1 824 ? -17.074 -5.069 27.800 1.00 89.88 824 ILE A O 1
ATOM 6084 N N . GLY A 1 825 ? -15.473 -5.554 26.260 1.00 90.00 825 GLY A N 1
ATOM 6085 C CA . GLY A 1 825 ? -15.295 -6.976 26.521 1.00 90.00 825 GLY A CA 1
ATOM 6086 C C . GLY A 1 825 ? -14.433 -7.288 27.747 1.00 90.00 825 GLY A C 1
ATOM 6087 O O . GLY A 1 825 ? -14.196 -6.465 28.656 1.00 90.00 825 GLY A O 1
ATOM 6088 N N . THR A 1 826 ? -14.007 -8.535 27.814 1.00 89.81 826 THR A N 1
ATOM 6089 C CA . THR A 1 826 ? -13.224 -9.172 28.866 1.00 89.81 826 THR A CA 1
ATOM 6090 C C . THR A 1 826 ? -11.921 -9.726 28.290 1.00 89.81 826 THR A C 1
ATOM 6092 O O . THR A 1 826 ? -11.702 -9.667 27.103 1.00 89.81 826 THR A O 1
ATOM 6095 N N . ASP A 1 827 ? -11.013 -10.233 29.129 1.00 89.19 827 ASP A N 1
ATOM 6096 C CA . ASP A 1 827 ? -9.763 -10.843 28.629 1.00 89.19 827 ASP A CA 1
ATOM 6097 C C . ASP A 1 827 ? -9.975 -12.304 28.141 1.00 89.19 827 ASP A C 1
ATOM 6099 O O . ASP A 1 827 ? -9.077 -13.142 28.284 1.00 89.19 827 ASP A O 1
ATOM 6103 N N . GLY A 1 828 ? -11.183 -12.674 27.719 1.00 89.06 828 GLY A N 1
ATOM 6104 C CA . GLY A 1 828 ? -11.449 -13.969 27.097 1.00 89.06 828 GLY A CA 1
ATOM 6105 C C . GLY A 1 828 ? -12.617 -13.882 26.124 1.00 89.06 828 GLY A C 1
ATOM 6106 O O . GLY A 1 828 ? -13.384 -12.939 26.210 1.00 89.06 828 GLY A O 1
ATOM 6107 N N . ASP A 1 829 ? -12.774 -14.926 25.310 1.00 91.38 829 ASP A N 1
ATOM 6108 C CA . ASP A 1 829 ? -13.662 -14.978 24.144 1.00 91.38 829 ASP A CA 1
ATOM 6109 C C . ASP A 1 829 ? -15.065 -14.385 24.399 1.00 91.38 829 ASP A C 1
ATOM 6111 O O . ASP A 1 829 ? -15.890 -14.943 25.144 1.00 91.38 829 ASP A O 1
ATOM 6115 N N . ASP A 1 830 ? -15.332 -13.263 23.744 1.00 90.19 830 ASP A N 1
ATOM 6116 C CA . ASP A 1 830 ? -16.560 -12.491 23.785 1.00 90.19 830 ASP A CA 1
ATOM 6117 C C . ASP A 1 830 ? -17.262 -12.481 22.417 1.00 90.19 830 ASP A C 1
ATOM 6119 O O . ASP A 1 830 ? -16.676 -12.705 21.363 1.00 90.19 830 ASP A O 1
ATOM 6123 N N . VAL A 1 831 ? -18.574 -12.231 22.434 1.00 91.88 831 VAL A N 1
ATOM 6124 C CA . VAL A 1 831 ? -19.364 -11.991 21.221 1.00 91.88 831 VAL A CA 1
ATOM 6125 C C . VAL A 1 831 ? -20.046 -10.640 21.383 1.00 91.88 831 VAL A C 1
ATOM 6127 O O . VAL A 1 831 ? -20.977 -10.502 22.188 1.00 91.88 831 VAL A O 1
ATOM 6130 N N . ILE A 1 832 ? -19.571 -9.631 20.662 1.00 93.75 832 ILE A N 1
ATOM 6131 C CA . ILE A 1 832 ? -19.971 -8.234 20.831 1.00 93.75 832 ILE A CA 1
ATOM 6132 C C . ILE A 1 832 ? -20.718 -7.753 19.593 1.00 93.75 832 ILE A C 1
ATOM 6134 O O . ILE A 1 832 ? -20.239 -7.912 18.480 1.00 93.75 832 ILE A O 1
ATOM 6138 N N . CYS A 1 833 ? -21.882 -7.137 19.791 1.00 94.00 833 CYS A N 1
ATOM 6139 C CA . CYS A 1 833 ? -22.708 -6.615 18.704 1.00 94.00 833 CYS A CA 1
ATOM 6140 C C . CYS A 1 833 ? -23.095 -5.153 18.979 1.00 94.00 833 CYS A C 1
ATOM 6142 O O . CYS A 1 833 ? -23.841 -4.913 19.934 1.00 94.00 833 CYS A O 1
ATOM 6144 N N . GLY A 1 834 ? -22.616 -4.201 18.173 1.00 92.88 834 GLY A N 1
ATOM 6145 C CA . GLY A 1 834 ? -22.940 -2.766 18.245 1.00 92.88 834 GLY A CA 1
ATOM 6146 C C . GLY A 1 834 ? -24.388 -2.470 17.856 1.00 92.88 834 GLY A C 1
ATOM 6147 O O . GLY A 1 834 ? -25.148 -1.929 18.658 1.00 92.88 834 GLY A O 1
ATOM 6148 N N . LEU A 1 835 ? -24.818 -3.053 16.730 1.00 91.19 835 LEU A N 1
ATOM 6149 C CA . LEU A 1 835 ? -26.099 -2.876 16.031 1.00 91.19 835 LEU A CA 1
ATOM 6150 C C . LEU A 1 835 ? -26.135 -1.623 15.158 1.00 91.19 835 LEU A C 1
ATOM 6152 O O . LEU A 1 835 ? -26.031 -1.732 13.940 1.00 91.19 835 LEU A O 1
ATOM 6156 N N . GLY A 1 836 ? -26.378 -0.445 15.716 1.00 87.62 836 GLY A N 1
ATOM 6157 C CA . GLY A 1 836 ? -26.394 0.764 14.908 1.00 87.62 836 GLY A CA 1
ATOM 6158 C C . GLY A 1 836 ? -26.025 1.979 15.724 1.00 87.62 836 GLY A C 1
ATOM 6159 O O . GLY A 1 836 ? -26.365 2.053 16.893 1.00 87.62 836 GLY A O 1
ATOM 6160 N N . GLY A 1 837 ? -25.416 2.983 15.111 1.00 83.19 837 GLY A N 1
ATOM 6161 C CA . GLY A 1 837 ? -24.853 4.099 15.853 1.00 83.19 837 GLY A CA 1
ATOM 6162 C C . GLY A 1 837 ? -23.475 4.448 15.334 1.00 83.19 837 GLY A C 1
ATOM 6163 O O . GLY A 1 837 ? -23.159 4.213 14.184 1.00 83.19 837 GLY A O 1
ATOM 6164 N N . ARG A 1 838 ? -22.695 5.134 16.153 1.00 85.44 838 ARG A N 1
ATOM 6165 C CA . ARG A 1 838 ? -21.246 5.198 15.982 1.00 85.44 838 ARG A CA 1
ATOM 6166 C C . ARG A 1 838 ? -20.676 4.650 17.258 1.00 85.44 838 ARG A C 1
ATOM 6168 O O . ARG A 1 838 ? -20.609 5.374 18.261 1.00 85.44 838 ARG A O 1
ATOM 6175 N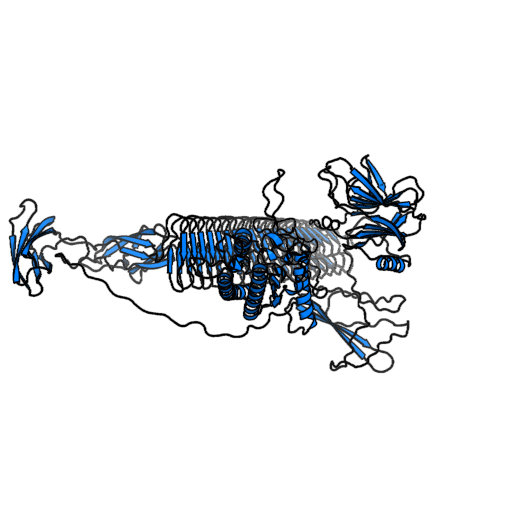 N . ASP A 1 839 ? -20.409 3.366 17.229 1.00 83.44 839 ASP A N 1
ATOM 6176 C CA . ASP A 1 839 ? -20.122 2.591 18.407 1.00 83.44 839 ASP A CA 1
ATOM 6177 C C . ASP A 1 839 ? -18.626 2.544 18.644 1.00 83.44 839 ASP A C 1
ATOM 6179 O O . ASP A 1 839 ? -17.803 2.579 17.735 1.00 83.44 839 ASP A O 1
ATOM 6183 N N . GLN A 1 840 ? -18.267 2.508 19.917 1.00 86.19 840 GLN A N 1
ATOM 6184 C CA . GLN A 1 840 ? -16.905 2.273 20.334 1.00 86.19 840 GLN A CA 1
ATOM 6185 C C . GLN A 1 840 ? -16.829 0.911 21.008 1.00 86.19 840 GLN A C 1
ATOM 6187 O O . GLN A 1 840 ? -17.405 0.718 22.083 1.00 86.19 840 GLN A O 1
ATOM 6192 N N . ILE A 1 841 ? -16.099 -0.011 20.395 1.00 87.81 841 ILE A N 1
ATOM 6193 C CA . ILE A 1 841 ? -15.968 -1.395 20.829 1.00 87.81 841 ILE A CA 1
ATOM 6194 C C . ILE A 1 841 ? -14.512 -1.661 21.217 1.00 87.81 841 ILE A C 1
ATOM 6196 O O . ILE A 1 841 ? -13.602 -1.411 20.440 1.00 87.81 841 ILE A O 1
ATOM 6200 N N . ASP A 1 842 ? -14.298 -2.150 22.437 1.00 89.25 842 ASP A N 1
ATOM 6201 C CA . ASP A 1 842 ? -13.003 -2.619 22.949 1.00 89.25 842 ASP A CA 1
ATOM 6202 C C . ASP A 1 842 ? -13.202 -4.036 23.494 1.00 89.25 842 ASP A C 1
ATOM 6204 O O . ASP A 1 842 ? -13.685 -4.200 24.622 1.00 89.25 842 ASP A O 1
ATOM 6208 N N . ALA A 1 843 ? -12.931 -5.054 22.672 1.00 90.56 843 ALA A N 1
ATOM 6209 C CA . ALA A 1 843 ? -13.164 -6.458 23.022 1.00 90.56 843 ALA A CA 1
ATOM 6210 C C . ALA A 1 843 ? -12.112 -6.999 24.003 1.00 90.56 843 ALA A C 1
ATOM 6212 O O . ALA A 1 843 ? -12.442 -7.774 24.899 1.00 90.56 843 ALA A O 1
ATOM 6213 N N . LYS A 1 844 ? -10.938 -6.364 24.001 1.00 87.25 844 LYS A N 1
ATOM 6214 C CA . LYS A 1 844 ? -9.752 -6.606 24.821 1.00 87.25 844 LYS A CA 1
ATOM 6215 C C . LYS A 1 844 ? -8.926 -7.785 24.387 1.00 87.25 844 LYS A C 1
ATOM 6217 O O . LYS A 1 844 ? -7.801 -7.529 24.010 1.00 87.25 844 LYS A O 1
ATOM 6222 N N . GLY A 1 845 ? -9.331 -9.020 24.611 1.00 85.38 845 GLY A N 1
ATOM 6223 C CA . GLY A 1 845 ? -8.521 -10.148 24.173 1.00 85.38 845 GLY A CA 1
ATOM 6224 C C . GLY A 1 845 ? -9.132 -11.473 24.564 1.00 85.38 845 GLY A C 1
ATOM 6225 O O . GLY A 1 845 ? -10.024 -11.523 25.397 1.00 85.38 845 GLY A O 1
ATOM 6226 N N . GLY A 1 846 ? -8.583 -12.563 24.043 1.00 89.56 846 GLY A N 1
ATOM 6227 C CA . GLY A 1 846 ? -9.403 -13.746 23.776 1.00 89.56 846 GLY A CA 1
ATOM 6228 C C . GLY A 1 846 ? -9.763 -13.757 22.298 1.00 89.56 846 GLY A C 1
ATOM 6229 O O . GLY A 1 846 ? -9.456 -12.800 21.619 1.00 89.56 846 GLY A O 1
ATOM 6230 N N . ASN A 1 847 ? -10.328 -14.854 21.804 1.00 92.56 847 ASN A N 1
ATOM 6231 C CA . ASN A 1 847 ? -10.722 -14.945 20.400 1.00 92.56 847 ASN A CA 1
ATOM 6232 C C . ASN A 1 847 ? -12.175 -14.488 20.284 1.00 92.56 847 ASN A C 1
ATOM 6234 O O . ASN A 1 847 ? -13.098 -15.245 20.616 1.00 92.56 847 ASN A O 1
ATOM 6238 N N . ASP A 1 848 ? -12.358 -13.248 19.868 1.00 93.06 848 ASP A N 1
ATOM 6239 C CA . ASP A 1 848 ? -13.615 -12.530 19.939 1.00 93.06 848 ASP A CA 1
ATOM 6240 C C . ASP A 1 848 ? -14.360 -12.558 18.599 1.00 93.06 848 ASP A C 1
ATOM 6242 O O . ASP A 1 848 ? -13.778 -12.645 17.520 1.00 93.06 848 ASP A O 1
ATOM 6246 N N . ILE A 1 849 ? -15.690 -12.482 18.659 1.00 92.06 849 ILE A N 1
ATOM 6247 C CA . ILE A 1 849 ? -16.535 -12.235 17.487 1.00 92.06 849 ILE A CA 1
ATOM 6248 C C . ILE A 1 849 ? -17.172 -10.863 17.655 1.00 92.06 849 ILE A C 1
ATOM 6250 O O . ILE A 1 849 ? -17.935 -10.641 18.599 1.00 92.06 849 ILE A O 1
ATOM 6254 N N . ILE A 1 850 ? -16.891 -9.949 16.737 1.00 95.19 850 ILE A N 1
ATOM 6255 C CA . ILE A 1 850 ? -17.317 -8.556 16.822 1.00 95.19 850 ILE A CA 1
ATOM 6256 C C . ILE A 1 850 ? -18.145 -8.200 15.594 1.00 95.19 850 ILE A C 1
ATOM 6258 O O . ILE A 1 850 ? -17.734 -8.427 14.463 1.00 95.19 850 ILE A O 1
ATOM 6262 N N . VAL A 1 851 ? -19.316 -7.617 15.830 1.00 94.62 851 VAL A N 1
ATOM 6263 C CA . VAL A 1 851 ? -20.204 -7.089 14.794 1.00 94.62 851 VAL A CA 1
ATOM 6264 C C . VAL A 1 851 ? -20.482 -5.625 15.117 1.00 94.62 851 VAL A C 1
ATOM 6266 O O . VAL A 1 851 ? -21.213 -5.360 16.072 1.00 94.62 851 VAL A O 1
ATOM 6269 N N . GLY A 1 852 ? -19.908 -4.683 14.368 1.00 93.44 852 GLY A N 1
ATOM 6270 C CA . GLY A 1 852 ? -20.154 -3.243 14.546 1.00 93.44 852 GLY A CA 1
ATOM 6271 C C . GLY A 1 852 ? -21.610 -2.911 14.230 1.00 93.44 852 GLY A C 1
ATOM 6272 O O . GLY A 1 852 ? -22.419 -2.648 15.123 1.00 93.44 852 GLY A O 1
ATOM 6273 N N . GLY A 1 853 ? -22.001 -3.151 12.982 1.00 90.00 853 GLY A N 1
ATOM 6274 C CA . GLY A 1 853 ? -23.373 -3.059 12.513 1.00 90.00 853 GLY A CA 1
ATOM 6275 C C . GLY A 1 853 ? -23.559 -1.931 11.507 1.00 90.00 853 GLY A C 1
ATOM 6276 O O . GLY A 1 853 ? -23.311 -2.120 10.321 1.00 90.00 853 GLY A O 1
ATOM 6277 N N . SER A 1 854 ? -24.144 -0.807 11.914 1.00 91.12 854 SER A N 1
ATOM 6278 C CA . SER A 1 854 ? -24.422 0.301 10.996 1.00 91.12 854 SER A CA 1
ATOM 6279 C C . SER A 1 854 ? -24.054 1.657 11.579 1.00 91.12 854 SER A C 1
ATOM 6281 O O . SER A 1 854 ? -24.465 1.997 12.679 1.00 91.12 854 SER A O 1
ATOM 6283 N N . GLY A 1 855 ? -23.446 2.496 10.750 1.00 84.19 855 GLY A N 1
ATOM 6284 C CA . GLY A 1 855 ? -22.825 3.761 11.105 1.00 84.19 855 GLY A CA 1
ATOM 6285 C C . GLY A 1 855 ? -21.335 3.591 11.411 1.00 84.19 855 GLY A C 1
ATOM 6286 O O . GLY A 1 855 ? -20.846 2.484 11.470 1.00 84.19 855 GLY A O 1
ATOM 6287 N N . ALA A 1 856 ? -20.622 4.718 11.491 1.00 82.88 856 ALA A N 1
ATOM 6288 C CA . ALA A 1 856 ? -19.160 4.760 11.579 1.00 82.88 856 ALA A CA 1
ATOM 6289 C C . ALA A 1 856 ? -18.657 4.305 12.957 1.00 82.88 856 ALA A C 1
ATOM 6291 O O . ALA A 1 856 ? -18.633 5.106 13.907 1.00 82.88 856 ALA A O 1
ATOM 6292 N N . ASP A 1 857 ? -18.277 3.042 13.040 1.00 85.94 857 ASP A N 1
ATOM 6293 C CA . ASP A 1 857 ? -17.874 2.348 14.247 1.00 85.94 857 ASP A CA 1
ATOM 6294 C C . ASP A 1 857 ? -16.356 2.378 14.438 1.00 85.94 857 ASP A C 1
ATOM 6296 O O . ASP A 1 857 ? -15.560 2.593 13.527 1.00 85.94 857 ASP A O 1
ATOM 6300 N N . HIS A 1 858 ? -15.937 2.205 15.685 1.00 84.50 858 HIS A N 1
ATOM 6301 C CA . HIS A 1 858 ? -14.540 2.136 16.066 1.00 84.50 858 HIS A CA 1
ATOM 6302 C C . HIS A 1 858 ? -14.317 0.890 16.919 1.00 84.50 858 HIS A C 1
ATOM 6304 O O . HIS A 1 858 ? -14.772 0.818 18.064 1.00 84.50 858 HIS A O 1
ATOM 6310 N N . ILE A 1 859 ? -13.607 -0.075 16.346 1.00 89.25 859 ILE A N 1
ATOM 6311 C CA . ILE A 1 859 ? -13.456 -1.432 16.851 1.00 89.25 859 ILE A CA 1
ATOM 6312 C C . ILE A 1 859 ? -11.989 -1.699 17.184 1.00 89.25 859 ILE A C 1
ATOM 6314 O O . ILE A 1 859 ? -11.117 -1.608 16.326 1.00 89.25 859 ILE A O 1
ATOM 6318 N N . LEU A 1 860 ? -11.733 -2.057 18.439 1.00 88.31 860 LEU A N 1
ATOM 6319 C CA . LEU A 1 860 ? -10.472 -2.611 18.918 1.00 88.31 860 LEU A CA 1
ATOM 6320 C C . LEU A 1 860 ? -10.742 -4.061 19.335 1.00 88.31 860 LEU A C 1
ATOM 6322 O O . LEU A 1 860 ? -11.405 -4.281 20.356 1.00 88.31 860 LEU A O 1
ATOM 6326 N N . ALA A 1 861 ? -10.272 -5.029 18.550 1.00 90.94 861 ALA A N 1
ATOM 6327 C CA . ALA A 1 861 ? -10.474 -6.447 18.840 1.00 90.94 861 ALA A CA 1
ATOM 6328 C C . ALA A 1 861 ? -9.484 -6.923 19.921 1.00 90.94 861 ALA A C 1
ATOM 6330 O O . ALA A 1 861 ? -9.896 -7.264 21.031 1.00 90.94 861 ALA A O 1
ATOM 6331 N N . GLY A 1 862 ? -8.190 -6.664 19.722 1.00 83.94 862 GLY A N 1
ATOM 6332 C CA . GLY A 1 862 ? -7.165 -6.815 20.757 1.00 83.94 862 GLY A CA 1
ATOM 6333 C C . GLY A 1 862 ? -6.365 -8.107 20.579 1.00 83.94 862 GLY A C 1
ATOM 6334 O O . GLY A 1 862 ? -6.177 -8.554 19.462 1.00 83.94 862 GLY A O 1
ATOM 6335 N N . PRO A 1 863 ? -5.715 -8.669 21.618 1.00 87.25 863 PRO A N 1
ATOM 6336 C CA . PRO A 1 863 ? -4.973 -9.911 21.432 1.00 87.25 863 PRO A CA 1
ATOM 6337 C C . PRO A 1 863 ? -5.887 -11.141 21.382 1.00 87.25 863 PRO A C 1
ATOM 6339 O O . PRO A 1 863 ? -6.465 -11.508 22.406 1.00 87.25 863 PRO A O 1
ATOM 6342 N N . GLY A 1 864 ? -5.873 -11.861 20.271 1.00 89.81 864 GLY A N 1
ATOM 6343 C CA . GLY A 1 864 ? -6.760 -12.976 19.968 1.00 89.81 864 GLY A CA 1
ATOM 6344 C C . GLY A 1 864 ? -6.654 -13.349 18.500 1.00 89.81 864 GLY A C 1
ATOM 6345 O O . GLY A 1 864 ? -6.081 -12.592 17.740 1.00 89.81 864 GLY A O 1
ATOM 6346 N N . ASP A 1 865 ? -7.157 -14.523 18.118 1.00 93.75 865 ASP A N 1
ATOM 6347 C CA . ASP A 1 865 ? -7.521 -14.739 16.711 1.00 93.75 865 ASP A CA 1
ATOM 6348 C C . ASP A 1 865 ? -8.993 -14.313 16.582 1.00 93.75 865 ASP A C 1
ATOM 6350 O O . ASP A 1 865 ? -9.891 -15.086 16.952 1.00 93.75 865 ASP A O 1
ATOM 6354 N N . ASP A 1 866 ? -9.223 -13.077 16.151 1.00 94.31 866 ASP A N 1
ATOM 6355 C CA . ASP A 1 866 ? -10.518 -12.405 16.218 1.00 94.31 866 ASP A CA 1
ATOM 6356 C C . ASP A 1 866 ? -11.280 -12.457 14.889 1.00 94.31 866 ASP A C 1
ATOM 6358 O O . ASP A 1 866 ? -10.721 -12.603 13.803 1.00 94.31 866 ASP A O 1
ATOM 6362 N N . TYR A 1 867 ? -12.605 -12.348 14.972 1.00 94.06 867 TYR A N 1
ATOM 6363 C CA . TYR A 1 867 ? -13.500 -12.309 13.821 1.00 94.06 867 TYR A CA 1
ATOM 6364 C C . TYR A 1 867 ? -14.333 -11.031 13.846 1.00 94.06 867 TYR A C 1
ATOM 6366 O O . TYR A 1 867 ? -15.260 -10.903 14.651 1.00 94.06 867 TYR A O 1
ATOM 6374 N N . VAL A 1 868 ? -14.035 -10.091 12.954 1.00 95.38 868 VAL A N 1
ATOM 6375 C CA . VAL A 1 868 ? -14.642 -8.758 12.931 1.00 95.38 868 VAL A CA 1
ATOM 6376 C C . VAL A 1 868 ? -15.464 -8.552 11.663 1.00 95.38 868 VAL A C 1
ATOM 6378 O O . VAL A 1 868 ? -14.971 -8.722 10.554 1.00 95.38 868 VAL A O 1
ATOM 6381 N N . ILE A 1 869 ? -16.717 -8.135 11.836 1.00 95.44 869 ILE A N 1
ATOM 6382 C CA . ILE A 1 869 ? -17.576 -7.582 10.786 1.00 95.44 869 ILE A CA 1
ATOM 6383 C C . ILE A 1 869 ? -17.899 -6.143 11.200 1.00 95.44 869 ILE A C 1
ATOM 6385 O O . ILE A 1 869 ? -18.707 -5.948 12.111 1.00 95.44 869 ILE A O 1
ATOM 6389 N N . ALA A 1 870 ? -17.272 -5.142 10.581 1.00 94.62 870 ALA A N 1
ATOM 6390 C CA . ALA A 1 870 ? -17.494 -3.744 10.950 1.00 94.62 870 ALA A CA 1
ATOM 6391 C C . ALA A 1 870 ? -18.883 -3.273 10.493 1.00 94.62 870 ALA A C 1
ATOM 6393 O O . ALA A 1 870 ? -19.725 -2.985 11.345 1.00 94.62 870 ALA A O 1
ATOM 6394 N N . GLY A 1 871 ? -19.218 -3.443 9.212 1.00 89.56 871 GLY A N 1
ATOM 6395 C CA . GLY A 1 871 ? -20.594 -3.394 8.724 1.00 89.56 871 GLY A CA 1
ATOM 6396 C C . GLY A 1 871 ? -20.819 -2.330 7.658 1.00 89.56 871 GLY A C 1
ATOM 6397 O O . GLY A 1 871 ? -20.283 -2.430 6.568 1.00 89.56 871 GLY A O 1
ATOM 6398 N N . ASN A 1 872 ? -21.747 -1.396 7.878 1.00 90.88 872 ASN A N 1
ATOM 6399 C CA . ASN A 1 872 ? -21.911 -0.264 6.955 1.00 90.88 872 ASN A CA 1
ATOM 6400 C C . ASN A 1 872 ? -21.530 1.011 7.688 1.00 90.88 872 ASN A C 1
ATOM 6402 O O . ASN A 1 872 ? -22.126 1.275 8.725 1.00 90.88 872 ASN A O 1
ATOM 6406 N N . GLY A 1 873 ? -20.746 1.893 7.094 1.00 85.19 873 GLY A N 1
ATOM 6407 C CA . GLY A 1 873 ? -20.260 3.093 7.763 1.00 85.19 873 GLY A CA 1
ATOM 6408 C C . GLY A 1 873 ? -18.810 3.339 7.391 1.00 85.19 873 GLY A C 1
ATOM 6409 O O . GLY A 1 873 ? -18.190 2.489 6.792 1.00 85.19 873 GLY A O 1
ATOM 6410 N N . ASP A 1 874 ? -18.286 4.522 7.703 1.00 84.56 874 ASP A N 1
ATOM 6411 C CA . ASP A 1 874 ? -16.844 4.749 7.580 1.00 84.56 874 ASP A CA 1
ATOM 6412 C C . ASP A 1 874 ? -16.203 4.212 8.867 1.00 84.56 874 ASP A C 1
ATOM 6414 O O . ASP A 1 874 ? -16.172 4.926 9.882 1.00 84.56 874 ASP A O 1
ATOM 6418 N N . ASP A 1 875 ? -15.794 2.949 8.854 1.00 86.88 875 ASP A N 1
ATOM 6419 C CA . ASP A 1 875 ? -15.413 2.217 10.052 1.00 86.88 875 ASP A CA 1
ATOM 6420 C C . ASP A 1 875 ? -13.910 2.271 10.306 1.00 86.88 875 ASP A C 1
ATOM 6422 O O . ASP A 1 875 ? -13.075 2.506 9.432 1.00 86.88 875 ASP A O 1
ATOM 6426 N N . ILE A 1 876 ? -13.547 2.082 11.569 1.00 83.12 876 ILE A N 1
ATOM 6427 C CA . ILE A 1 876 ? -12.157 2.011 11.979 1.00 83.12 876 ILE A CA 1
ATOM 6428 C C . ILE A 1 876 ? -11.935 0.740 12.789 1.00 83.12 876 ILE A C 1
ATOM 6430 O O . ILE A 1 876 ? -12.499 0.596 13.875 1.00 83.12 876 ILE A O 1
ATOM 6434 N N . VAL A 1 877 ? -11.071 -0.147 12.299 1.00 88.25 877 VAL A N 1
ATOM 6435 C CA . VAL A 1 877 ? -10.840 -1.476 12.870 1.00 88.25 877 VAL A CA 1
ATOM 6436 C C . VAL A 1 877 ? -9.360 -1.710 13.161 1.00 88.25 877 VAL A C 1
ATOM 6438 O O . VAL A 1 877 ? -8.505 -1.548 12.294 1.00 88.25 877 VAL A O 1
ATOM 6441 N N . ASP A 1 878 ? -9.065 -2.139 14.386 1.00 87.25 878 ASP A N 1
ATOM 6442 C CA . ASP A 1 878 ? -7.763 -2.656 14.811 1.00 87.25 878 ASP A CA 1
ATOM 6443 C C . ASP A 1 878 ? -7.938 -4.115 15.264 1.00 87.25 878 ASP A C 1
ATOM 6445 O O . ASP A 1 878 ? -8.592 -4.363 16.284 1.00 87.25 878 ASP A O 1
ATOM 6449 N N . GLY A 1 879 ? -7.392 -5.057 14.488 1.00 89.19 879 GLY A N 1
ATOM 6450 C CA . GLY A 1 879 ? -7.407 -6.497 14.775 1.00 89.19 879 GLY A CA 1
ATOM 6451 C C . GLY A 1 879 ? -6.604 -6.837 16.028 1.00 89.19 879 GLY A C 1
ATOM 6452 O O . GLY A 1 879 ? -7.088 -7.516 16.920 1.00 89.19 879 GLY A O 1
ATOM 6453 N N . GLY A 1 880 ? -5.455 -6.188 16.218 1.00 83.31 880 GLY A N 1
ATOM 6454 C CA . GLY A 1 880 ? -4.667 -6.310 17.439 1.00 83.31 880 GLY A CA 1
ATOM 6455 C C . GLY A 1 880 ? -3.538 -7.331 17.331 1.00 83.31 880 GLY A C 1
ATOM 6456 O O . GLY A 1 880 ? -2.439 -6.974 16.924 1.00 83.31 880 GLY A O 1
ATOM 6457 N N . SER A 1 881 ? -3.665 -8.543 17.860 1.00 84.75 881 SER A N 1
ATOM 6458 C CA . SER A 1 881 ? -2.600 -9.535 17.649 1.00 84.75 881 SER A CA 1
ATOM 6459 C C . SER A 1 881 ? -3.100 -10.963 17.730 1.00 84.75 881 SER A C 1
ATOM 6461 O O . SER A 1 881 ? -3.574 -11.364 18.786 1.00 84.75 881 SER A O 1
ATOM 6463 N N . GLY A 1 882 ? -2.738 -11.766 16.746 1.00 88.19 882 GLY A N 1
ATOM 6464 C CA . GLY A 1 882 ? -3.234 -13.107 16.472 1.00 88.19 882 GLY A CA 1
ATOM 6465 C C . GLY A 1 882 ? -3.693 -13.130 15.018 1.00 88.19 882 GLY A C 1
ATOM 6466 O O . GLY A 1 882 ? -3.527 -12.140 14.330 1.00 88.19 882 GLY A O 1
ATOM 6467 N N . ALA A 1 883 ? -4.115 -14.282 14.511 1.00 92.56 883 ALA A N 1
ATOM 6468 C CA . ALA A 1 883 ? -4.532 -14.394 13.115 1.00 92.56 883 ALA A CA 1
ATOM 6469 C C . ALA A 1 883 ? -5.995 -13.960 12.982 1.00 92.56 883 ALA A C 1
ATOM 6471 O O . ALA A 1 883 ? -6.902 -14.759 13.242 1.00 92.56 883 ALA A O 1
ATOM 6472 N N . ASP A 1 884 ? -6.207 -12.710 12.592 1.00 95.31 884 ASP A N 1
ATOM 6473 C CA . ASP A 1 884 ? -7.517 -12.074 12.591 1.00 95.31 884 ASP A CA 1
ATOM 6474 C C . ASP A 1 884 ? -8.230 -12.239 11.246 1.00 95.31 884 ASP A C 1
ATOM 6476 O O . ASP A 1 884 ? -7.623 -12.359 10.183 1.00 95.31 884 ASP A O 1
ATOM 6480 N N . THR A 1 885 ? -9.560 -12.264 11.273 1.00 95.31 885 THR A N 1
ATOM 6481 C CA . THR A 1 885 ? -10.402 -12.183 10.076 1.00 95.31 885 THR A CA 1
ATOM 6482 C C . THR A 1 885 ? -11.272 -10.938 10.164 1.00 95.31 885 THR A C 1
ATOM 6484 O O . THR A 1 885 ? -12.135 -10.855 11.035 1.00 95.31 885 THR A O 1
ATOM 6487 N N . ILE A 1 886 ? -11.070 -9.984 9.257 1.00 96.31 886 ILE A N 1
ATOM 6488 C CA . ILE A 1 886 ? -11.695 -8.660 9.307 1.00 96.31 886 ILE A CA 1
ATOM 6489 C C . ILE A 1 886 ? -12.436 -8.371 7.999 1.00 96.31 886 ILE A C 1
ATOM 6491 O O . ILE A 1 886 ? -11.860 -8.465 6.918 1.00 96.31 886 ILE A O 1
ATOM 6495 N N . TYR A 1 887 ? -13.698 -7.967 8.118 1.00 96.31 887 TYR A N 1
ATOM 6496 C CA . TYR A 1 887 ? -14.524 -7.438 7.033 1.00 96.31 887 TYR A CA 1
ATOM 6497 C C . TYR A 1 887 ? -14.902 -5.988 7.359 1.00 96.31 887 TYR A C 1
ATOM 6499 O O . TYR A 1 887 ? -15.589 -5.769 8.362 1.00 96.31 887 TYR A O 1
ATOM 6507 N N . GLY A 1 888 ? -14.461 -5.026 6.542 1.00 95.00 888 GLY A N 1
ATOM 6508 C CA . GLY A 1 888 ? -14.836 -3.607 6.649 1.00 95.00 888 GLY A CA 1
ATOM 6509 C C . GLY A 1 888 ? -16.309 -3.405 6.300 1.00 95.00 888 GLY A C 1
ATOM 6510 O O . GLY A 1 888 ? -17.137 -3.151 7.171 1.00 95.00 888 GLY A O 1
ATOM 6511 N N . GLY A 1 889 ? -16.673 -3.736 5.064 1.00 92.12 889 GLY A N 1
ATOM 6512 C CA . GLY A 1 889 ? -18.039 -3.693 4.562 1.00 92.12 889 GLY A CA 1
ATOM 6513 C C . GLY A 1 889 ? -18.270 -2.494 3.644 1.00 92.12 889 GLY A C 1
ATOM 6514 O O . GLY A 1 889 ? -17.473 -2.257 2.751 1.00 92.12 889 GLY A O 1
ATOM 6515 N N . GLU A 1 890 ? -19.423 -1.820 3.742 1.00 91.56 890 GLU A N 1
ATOM 6516 C CA . GLU A 1 890 ? -19.691 -0.632 2.907 1.00 91.56 890 GLU A CA 1
ATOM 6517 C C . GLU A 1 890 ? -19.161 0.624 3.602 1.00 91.56 890 GLU A C 1
ATOM 6519 O O . GLU A 1 890 ? -19.697 0.969 4.656 1.00 91.56 890 GLU A O 1
ATOM 6524 N N . GLY A 1 891 ? -18.267 1.400 2.988 1.00 83.88 891 GLY A N 1
ATOM 6525 C CA . GLY A 1 891 ? -17.705 2.527 3.724 1.00 83.88 891 GLY A CA 1
ATOM 6526 C C . GLY A 1 891 ? -16.518 3.242 3.115 1.00 83.88 891 GLY A C 1
ATOM 6527 O O . GLY A 1 891 ? -16.286 3.218 1.917 1.00 83.88 891 GLY A O 1
ATOM 6528 N N . LEU A 1 892 ? -15.835 3.997 3.964 1.00 83.44 892 LEU A N 1
ATOM 6529 C CA . LEU A 1 892 ? -14.448 4.410 3.787 1.00 83.44 892 LEU A CA 1
ATOM 6530 C C . LEU A 1 892 ? -13.738 3.906 5.033 1.00 83.44 892 LEU A C 1
ATOM 6532 O O . LEU A 1 892 ? -13.718 4.607 6.053 1.00 83.44 892 LEU A O 1
ATOM 6536 N N . ASP A 1 893 ? -13.208 2.697 4.957 1.00 85.19 893 ASP A N 1
ATOM 6537 C CA . ASP A 1 893 ? -12.764 1.970 6.131 1.00 85.19 893 ASP A CA 1
ATOM 6538 C C . ASP A 1 893 ? -11.267 2.139 6.366 1.00 85.19 893 ASP A C 1
ATOM 6540 O O . ASP A 1 893 ? -10.452 2.275 5.452 1.00 85.19 893 ASP A O 1
ATOM 6544 N N . VAL A 1 894 ? -10.880 2.157 7.639 1.00 82.44 894 VAL A N 1
ATOM 6545 C CA . VAL A 1 894 ? -9.479 2.156 8.064 1.00 82.44 894 VAL A CA 1
ATOM 6546 C C . VAL A 1 894 ? -9.234 0.892 8.867 1.00 82.44 894 VAL A C 1
ATOM 6548 O O . VAL A 1 894 ? -9.701 0.784 10.000 1.00 82.44 894 VAL A O 1
ATOM 6551 N N . ILE A 1 895 ? -8.481 -0.047 8.298 1.00 87.75 895 ILE A N 1
ATOM 6552 C CA . ILE A 1 895 ? -8.286 -1.382 8.870 1.00 87.75 895 ILE A CA 1
ATOM 6553 C C . ILE A 1 895 ? -6.801 -1.647 9.124 1.00 87.75 895 ILE A C 1
ATOM 6555 O O . ILE A 1 895 ? -5.961 -1.426 8.251 1.00 87.75 895 ILE A O 1
ATOM 6559 N N . ALA A 1 896 ? -6.473 -2.157 10.312 1.00 85.25 896 ALA A N 1
ATOM 6560 C CA . ALA A 1 896 ? -5.140 -2.637 10.664 1.00 85.25 896 ALA A CA 1
ATOM 6561 C C . ALA A 1 896 ? -5.207 -4.058 11.254 1.00 85.25 896 ALA A C 1
ATOM 6563 O O . ALA A 1 896 ? -5.764 -4.230 12.336 1.00 85.25 896 ALA A O 1
ATOM 6564 N N . GLY A 1 897 ? -4.616 -5.052 10.579 1.00 88.12 897 GLY A N 1
ATOM 6565 C CA . GLY A 1 897 ? -4.486 -6.438 11.070 1.00 88.12 897 GLY A CA 1
ATOM 6566 C C . GLY A 1 897 ? -3.424 -6.599 12.161 1.00 88.12 897 GLY A C 1
ATOM 6567 O O . GLY A 1 897 ? -3.617 -7.312 13.136 1.00 88.12 897 GLY A O 1
ATOM 6568 N N . ARG A 1 898 ? -2.360 -5.784 12.087 1.00 83.38 898 ARG A N 1
ATOM 6569 C CA . ARG A 1 898 ? -1.231 -5.687 13.033 1.00 83.38 898 ARG A CA 1
ATOM 6570 C C . ARG A 1 898 ? -0.287 -6.883 13.006 1.00 83.38 898 ARG A C 1
ATOM 6572 O O . ARG A 1 898 ? 0.831 -6.744 12.521 1.00 83.38 898 ARG A O 1
ATOM 6579 N N . ARG A 1 899 ? -0.589 -7.967 13.711 1.00 83.88 899 ARG A N 1
ATOM 6580 C CA . ARG A 1 899 ? 0.355 -9.062 13.979 1.00 83.88 899 ARG A CA 1
ATOM 6581 C C . ARG A 1 899 ? -0.404 -10.361 13.914 1.00 83.88 899 ARG A C 1
ATOM 6583 O O . ARG A 1 899 ? -1.046 -10.697 14.894 1.00 83.88 899 ARG A O 1
ATOM 6590 N N . GLY A 1 900 ? -0.127 -11.169 12.920 1.00 88.31 900 GLY A N 1
ATOM 6591 C CA . GLY A 1 900 ? -0.940 -12.325 12.623 1.00 88.31 900 GLY A CA 1
ATOM 6592 C C . GLY A 1 900 ? -0.722 -12.721 11.188 1.00 88.31 900 GLY A C 1
ATOM 6593 O O . GLY A 1 900 ? -0.123 -11.973 10.435 1.00 88.31 900 GLY A O 1
ATOM 6594 N N . ASP A 1 901 ? -1.167 -13.918 10.835 1.00 94.56 901 ASP A N 1
ATOM 6595 C CA . ASP A 1 901 ? -1.411 -14.203 9.426 1.00 94.56 901 ASP A CA 1
ATOM 6596 C C . ASP A 1 901 ? -2.883 -13.821 9.206 1.00 94.56 901 ASP A C 1
ATOM 6598 O O . ASP A 1 901 ? -3.773 -14.634 9.483 1.00 94.56 901 ASP A O 1
ATOM 6602 N N . ASP A 1 902 ? -3.135 -12.564 8.841 1.00 96.25 902 ASP A N 1
ATOM 6603 C CA . ASP A 1 902 ? -4.470 -11.965 8.876 1.00 96.25 902 ASP A CA 1
ATOM 6604 C C . ASP A 1 902 ? -5.223 -12.172 7.555 1.00 96.25 902 ASP A C 1
ATOM 6606 O O . ASP A 1 902 ? -4.646 -12.321 6.480 1.00 96.25 902 ASP A O 1
ATOM 6610 N N . THR A 1 903 ? -6.552 -12.201 7.610 1.00 96.88 903 THR A N 1
ATOM 6611 C CA . THR A 1 903 ? -7.425 -12.157 6.430 1.00 96.88 903 THR A CA 1
ATOM 6612 C C . THR A 1 903 ? -8.280 -10.905 6.493 1.00 96.88 903 THR A C 1
ATOM 6614 O O . THR A 1 903 ? -9.144 -10.796 7.359 1.00 96.88 903 THR A O 1
ATOM 6617 N N . ILE A 1 904 ? -8.063 -9.971 5.570 1.00 97.38 904 ILE A N 1
ATOM 6618 C CA . ILE A 1 904 ? -8.712 -8.659 5.582 1.00 97.38 904 ILE A CA 1
ATOM 6619 C C . ILE A 1 904 ? -9.435 -8.424 4.258 1.00 97.38 904 ILE A C 1
ATOM 6621 O O . ILE A 1 904 ? -8.859 -8.606 3.188 1.00 97.38 904 ILE A O 1
ATOM 6625 N N . VAL A 1 905 ? -10.692 -7.996 4.335 1.00 97.69 905 VAL A N 1
ATOM 6626 C CA . VAL A 1 905 ? -11.496 -7.566 3.186 1.00 97.69 905 VAL A CA 1
ATOM 6627 C C . VAL A 1 905 ? -12.040 -6.170 3.482 1.00 97.69 905 VAL A C 1
ATOM 6629 O O . VAL A 1 905 ? -12.797 -6.024 4.443 1.00 97.69 905 VAL A O 1
ATOM 6632 N N . GLY A 1 906 ? -11.650 -5.169 2.687 1.00 96.12 906 GLY A N 1
ATOM 6633 C CA . GLY A 1 906 ? -12.158 -3.793 2.778 1.00 96.12 906 GLY A CA 1
ATOM 6634 C C . GLY A 1 906 ? -13.642 -3.746 2.444 1.00 96.12 906 GLY A C 1
ATOM 6635 O O . GLY A 1 906 ? -14.468 -3.595 3.337 1.00 96.12 906 GLY A O 1
ATOM 6636 N N . GLY A 1 907 ? -13.989 -4.087 1.204 1.00 93.50 907 GLY A N 1
ATOM 6637 C CA . GLY A 1 907 ? -15.361 -4.115 0.707 1.00 93.50 907 GLY A CA 1
ATOM 6638 C C . GLY A 1 907 ? -15.617 -2.969 -0.273 1.00 93.50 907 GLY A C 1
ATOM 6639 O O . GLY A 1 907 ? -14.714 -2.547 -0.984 1.00 93.50 907 GLY A O 1
ATOM 6640 N N . PRO A 1 908 ? -16.872 -2.524 -0.452 1.00 94.31 908 PRO A N 1
ATOM 6641 C CA . PRO A 1 908 ? -17.146 -1.344 -1.261 1.00 94.31 908 PRO A CA 1
ATOM 6642 C C . PRO A 1 908 ? -16.754 -0.054 -0.533 1.00 94.31 908 PRO A C 1
ATOM 6644 O O . PRO A 1 908 ? -17.412 0.330 0.436 1.00 94.31 908 PRO A O 1
ATOM 6647 N N . GLY A 1 909 ? -15.793 0.686 -1.069 1.00 89.06 909 GLY A N 1
ATOM 6648 C CA . GLY A 1 909 ? -15.233 1.854 -0.412 1.00 89.06 909 GLY A CA 1
ATOM 6649 C C . GLY A 1 909 ? -13.926 2.312 -1.035 1.00 89.06 909 GLY A C 1
ATOM 6650 O O . GLY A 1 909 ? -13.414 1.685 -1.937 1.00 89.06 909 GLY A O 1
ATOM 6651 N N . ASN A 1 910 ? -13.416 3.458 -0.592 1.00 83.94 910 ASN A N 1
ATOM 6652 C CA . ASN A 1 910 ? -12.010 3.804 -0.814 1.00 83.94 910 ASN A CA 1
ATOM 6653 C C . ASN A 1 910 ? -11.306 3.610 0.531 1.00 83.94 910 ASN A C 1
ATOM 6655 O O . ASN A 1 910 ? -11.242 4.540 1.350 1.00 83.94 910 ASN A O 1
ATOM 6659 N N . ASP A 1 911 ? -10.835 2.401 0.760 1.00 85.81 911 ASP A N 1
ATOM 6660 C CA . ASP A 1 911 ? -10.398 1.909 2.050 1.00 85.81 911 ASP A CA 1
ATOM 6661 C C . ASP A 1 911 ? -8.887 2.080 2.239 1.00 85.81 911 ASP A C 1
ATOM 6663 O O . ASP A 1 911 ? -8.092 2.221 1.308 1.00 85.81 911 ASP A O 1
ATOM 6667 N N . SER A 1 912 ? -8.465 2.119 3.499 1.00 84.38 912 SER A N 1
ATOM 6668 C CA . SER A 1 912 ? -7.067 2.213 3.906 1.00 84.38 912 SER A CA 1
ATOM 6669 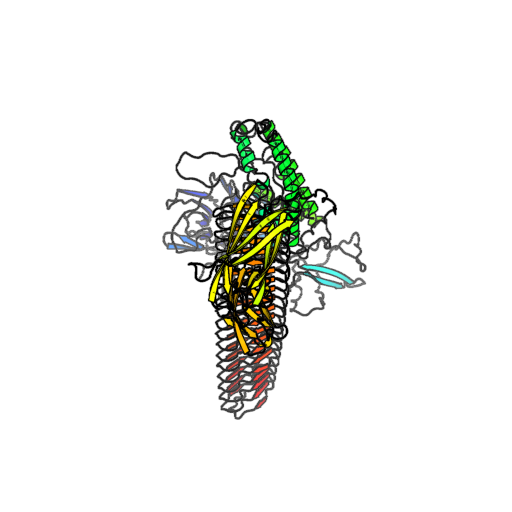C C . SER A 1 912 ? -6.725 1.013 4.775 1.00 84.38 912 SER A C 1
ATOM 6671 O O . SER A 1 912 ? -7.017 1.010 5.973 1.00 84.38 912 SER A O 1
ATOM 6673 N N . ILE A 1 913 ? -6.036 0.033 4.197 1.00 87.44 913 ILE A N 1
ATOM 6674 C CA . ILE A 1 913 ? -5.796 -1.268 4.820 1.00 87.44 913 ILE A CA 1
ATOM 6675 C C . ILE A 1 913 ? -4.310 -1.481 5.108 1.00 87.44 913 ILE A C 1
ATOM 6677 O O . ILE A 1 913 ? -3.433 -1.174 4.295 1.00 87.44 913 ILE A O 1
ATOM 6681 N N . LYS A 1 914 ? -4.017 -2.049 6.278 1.00 85.50 914 LYS A N 1
ATOM 6682 C CA . LYS A 1 914 ? -2.693 -2.547 6.649 1.00 85.50 914 LYS A CA 1
ATOM 6683 C C . LYS A 1 914 ? -2.774 -3.983 7.141 1.00 85.50 914 LYS A C 1
ATOM 6685 O O . LYS A 1 914 ? -3.445 -4.215 8.141 1.00 85.50 914 LYS A O 1
ATOM 6690 N N . GLY A 1 915 ? -2.042 -4.892 6.499 1.00 87.50 915 GLY A N 1
ATOM 6691 C CA . GLY A 1 915 ? -1.842 -6.263 6.986 1.00 87.50 915 GLY A CA 1
ATOM 6692 C C . GLY A 1 915 ? -1.045 -6.240 8.283 1.00 87.50 915 GLY A C 1
ATOM 6693 O O . GLY A 1 915 ? -1.600 -6.288 9.375 1.00 87.50 915 GLY A O 1
ATOM 6694 N N . GLY A 1 916 ? 0.246 -5.933 8.173 1.00 81.81 916 GLY A N 1
ATOM 6695 C CA . GLY A 1 916 ? 1.109 -5.679 9.318 1.00 81.81 916 GLY A CA 1
ATOM 6696 C C . GLY A 1 916 ? 2.256 -6.674 9.384 1.00 81.81 916 GLY A C 1
ATOM 6697 O O . GLY A 1 916 ? 3.302 -6.462 8.776 1.00 81.81 916 GLY A O 1
ATOM 6698 N N . LYS A 1 917 ? 2.166 -7.687 10.235 1.00 83.75 917 LYS A N 1
ATOM 6699 C CA . LYS A 1 917 ? 3.232 -8.673 10.410 1.00 83.75 917 LYS A CA 1
ATOM 6700 C C . LYS A 1 917 ? 2.676 -10.073 10.376 1.00 83.75 917 LYS A C 1
ATOM 6702 O O . LYS A 1 917 ? 2.070 -10.470 11.361 1.00 83.75 917 LYS A O 1
ATOM 6707 N N . GLY A 1 918 ? 3.202 -10.868 9.464 1.00 88.81 918 GLY A N 1
ATOM 6708 C CA . GLY A 1 918 ? 2.818 -12.255 9.240 1.00 88.81 918 GLY A CA 1
ATOM 6709 C C . GLY A 1 918 ? 2.432 -12.392 7.780 1.00 88.81 918 GLY A C 1
ATOM 6710 O O . GLY A 1 918 ? 2.771 -11.517 7.007 1.00 88.81 918 GLY A O 1
ATOM 6711 N N . HIS A 1 919 ? 1.879 -13.526 7.383 1.00 94.12 919 HIS A N 1
ATOM 6712 C CA . HIS A 1 919 ? 1.499 -13.775 5.996 1.00 94.12 919 HIS A CA 1
ATOM 6713 C C . HIS A 1 919 ? 0.040 -13.386 5.798 1.00 94.12 919 HIS A C 1
ATOM 6715 O O . HIS A 1 919 ? -0.850 -14.198 6.067 1.00 94.12 919 HIS A O 1
ATOM 6721 N N . ASP A 1 920 ? -0.189 -12.160 5.348 1.00 96.94 920 ASP A N 1
ATOM 6722 C CA . ASP A 1 920 ? -1.522 -11.579 5.285 1.00 96.94 920 ASP A CA 1
ATOM 6723 C C . ASP A 1 920 ? -2.195 -11.862 3.935 1.00 96.94 920 ASP A C 1
ATOM 6725 O O . ASP A 1 920 ? -1.553 -11.958 2.890 1.00 96.94 920 ASP A O 1
ATOM 6729 N N . ASN A 1 921 ? -3.518 -12.011 3.947 1.00 97.38 921 ASN A N 1
ATOM 6730 C CA . ASN A 1 921 ? -4.353 -12.134 2.757 1.00 97.38 921 ASN A CA 1
ATOM 6731 C C . ASN A 1 921 ? -5.358 -10.979 2.729 1.00 97.38 921 ASN A C 1
ATOM 6733 O O . ASN A 1 921 ? -6.312 -10.967 3.509 1.00 97.38 921 ASN A O 1
ATOM 6737 N N . ILE A 1 922 ? -5.134 -10.017 1.839 1.00 98.12 922 ILE A N 1
ATOM 6738 C CA . ILE A 1 922 ? -5.796 -8.714 1.841 1.00 98.12 922 ILE A CA 1
ATOM 6739 C C . ILE A 1 922 ? -6.502 -8.473 0.503 1.00 98.12 922 ILE A C 1
ATOM 6741 O O . ILE A 1 922 ? -5.895 -8.628 -0.554 1.00 98.12 922 ILE A O 1
ATOM 6745 N N . SER A 1 923 ? -7.764 -8.053 0.549 1.00 98.12 923 SER A N 1
ATOM 6746 C CA . SER A 1 923 ? -8.543 -7.575 -0.603 1.00 98.12 923 SER A CA 1
ATOM 6747 C C . SER A 1 923 ? -9.107 -6.188 -0.287 1.00 98.12 923 SER A C 1
ATOM 6749 O O . SER A 1 923 ? -9.685 -5.999 0.786 1.00 98.12 923 SER A O 1
ATOM 6751 N N . GLY A 1 924 ? -8.880 -5.229 -1.188 1.00 97.06 924 GLY A N 1
ATOM 6752 C CA . GLY A 1 924 ? -9.428 -3.871 -1.133 1.00 97.06 924 GLY A CA 1
ATOM 6753 C C . GLY A 1 924 ? -10.927 -3.894 -1.387 1.00 97.06 924 GLY A C 1
ATOM 6754 O O . GLY A 1 924 ? -11.708 -3.735 -0.453 1.00 97.06 924 GLY A O 1
ATOM 6755 N N . GLY A 1 925 ? -11.318 -4.280 -2.600 1.00 95.81 925 GLY A N 1
ATOM 6756 C CA . GLY A 1 925 ? -12.709 -4.461 -2.989 1.00 95.81 925 GLY A CA 1
ATOM 6757 C C . GLY A 1 925 ? -13.117 -3.490 -4.096 1.00 95.81 925 GLY A C 1
ATOM 6758 O O . GLY A 1 925 ? -12.446 -3.374 -5.113 1.00 95.81 925 GLY A O 1
ATOM 6759 N N . ASP A 1 926 ? -14.289 -2.868 -3.968 1.00 95.06 926 ASP A N 1
ATOM 6760 C CA . ASP A 1 926 ? -14.772 -1.921 -4.982 1.00 95.06 926 ASP A CA 1
ATOM 6761 C C . ASP A 1 926 ? -14.449 -0.479 -4.539 1.00 95.06 926 ASP A C 1
ATOM 6763 O O . ASP A 1 926 ? -15.168 0.060 -3.702 1.00 95.06 926 ASP A O 1
ATOM 6767 N N . GLY A 1 927 ? -13.528 0.212 -5.205 1.00 93.12 927 GLY A N 1
ATOM 6768 C CA . GLY A 1 927 ? -13.231 1.643 -5.059 1.00 93.12 927 GLY A CA 1
ATOM 6769 C C . GLY A 1 927 ? -11.726 1.914 -5.054 1.00 93.12 927 GLY A C 1
ATOM 6770 O O . GLY A 1 927 ? -10.955 1.012 -5.303 1.00 93.12 927 GLY A O 1
ATOM 6771 N N . ASP A 1 928 ? -11.301 3.178 -4.906 1.00 88.00 928 ASP A N 1
ATOM 6772 C CA . ASP A 1 928 ? -9.861 3.502 -4.993 1.00 88.00 928 ASP A CA 1
ATOM 6773 C C . ASP A 1 928 ? -9.180 3.266 -3.629 1.00 88.00 928 ASP A C 1
ATOM 6775 O O . ASP A 1 928 ? -9.198 4.159 -2.765 1.00 88.00 928 ASP A O 1
ATOM 6779 N N . ASP A 1 929 ? -8.576 2.097 -3.447 1.00 89.06 929 ASP A N 1
ATOM 6780 C CA . ASP A 1 929 ? -8.056 1.611 -2.172 1.00 89.06 929 ASP A CA 1
ATOM 6781 C C . ASP A 1 929 ? -6.571 1.921 -1.958 1.00 89.06 929 ASP A C 1
ATOM 6783 O O . ASP A 1 929 ? -5.783 2.185 -2.869 1.00 89.06 929 ASP A O 1
ATOM 6787 N N . THR A 1 930 ? -6.148 1.927 -0.696 1.00 85.12 930 THR A N 1
ATOM 6788 C CA . THR A 1 930 ? -4.739 2.033 -0.310 1.00 85.12 930 THR A CA 1
ATOM 6789 C C . THR A 1 930 ? -4.368 0.887 0.621 1.00 85.12 930 THR A C 1
ATOM 6791 O O . THR A 1 930 ? -4.791 0.867 1.777 1.00 85.12 930 THR A O 1
ATOM 6794 N N . ILE A 1 931 ? -3.518 -0.028 0.151 1.00 87.50 931 ILE A N 1
ATOM 6795 C CA . ILE A 1 931 ? -3.176 -1.265 0.859 1.00 87.50 931 ILE A CA 1
ATOM 6796 C C . ILE A 1 931 ? -1.671 -1.363 1.119 1.00 87.50 931 ILE A C 1
ATOM 6798 O O . ILE A 1 931 ? -0.844 -1.160 0.229 1.00 87.50 931 ILE A O 1
ATOM 6802 N N . TYR A 1 932 ? -1.319 -1.721 2.355 1.00 84.94 932 TYR A N 1
ATOM 6803 C CA . TYR A 1 932 ? 0.049 -2.013 2.783 1.00 84.94 932 TYR A CA 1
ATOM 6804 C C . TYR A 1 932 ? 0.133 -3.426 3.383 1.00 84.94 932 TYR A C 1
ATOM 6806 O O . TYR A 1 932 ? -0.397 -3.638 4.476 1.00 84.94 932 TYR A O 1
ATOM 6814 N N . GLY A 1 933 ? 0.838 -4.362 2.737 1.00 86.38 933 GLY A N 1
ATOM 6815 C CA . GLY A 1 933 ? 1.135 -5.693 3.306 1.00 86.38 933 GLY A CA 1
ATOM 6816 C C . GLY A 1 933 ? 2.065 -5.588 4.517 1.00 86.38 933 GLY A C 1
ATOM 6817 O O . GLY A 1 933 ? 1.710 -5.935 5.640 1.00 86.38 933 GLY A O 1
ATOM 6818 N N . ASN A 1 934 ? 3.154 -4.836 4.337 1.00 82.88 934 ASN A N 1
ATOM 6819 C CA . ASN A 1 934 ? 4.222 -4.524 5.291 1.00 82.88 934 ASN A CA 1
ATOM 6820 C C . ASN A 1 934 ? 5.289 -5.615 5.450 1.00 82.88 934 ASN A C 1
ATOM 6822 O O . ASN A 1 934 ? 6.416 -5.414 5.000 1.00 82.88 934 ASN A O 1
ATOM 6826 N N . SER A 1 935 ? 5.087 -6.651 6.258 1.00 82.81 935 SER A N 1
ATOM 6827 C CA . SER A 1 935 ? 6.140 -7.634 6.545 1.00 82.81 935 SER A CA 1
ATOM 6828 C C . SER A 1 935 ? 5.567 -9.032 6.608 1.00 82.81 935 SER A C 1
ATOM 6830 O O . SER A 1 935 ? 5.075 -9.440 7.654 1.00 82.81 935 SER A O 1
ATOM 6832 N N . GLY A 1 936 ? 5.821 -9.801 5.565 1.00 87.62 936 GLY A N 1
ATOM 6833 C CA . GLY A 1 936 ? 5.171 -11.079 5.354 1.00 87.62 936 GLY A CA 1
ATOM 6834 C C . GLY A 1 936 ? 5.531 -11.616 3.991 1.00 87.62 936 GLY A C 1
ATOM 6835 O O . GLY A 1 936 ? 6.163 -10.915 3.231 1.00 87.62 936 GLY A O 1
ATOM 6836 N N . ASP A 1 937 ? 5.176 -12.857 3.693 1.00 94.62 937 ASP A N 1
ATOM 6837 C CA . ASP A 1 937 ? 4.931 -13.181 2.282 1.00 94.62 937 ASP A CA 1
ATOM 6838 C C . ASP A 1 937 ? 3.423 -12.960 2.111 1.00 94.62 937 ASP A C 1
ATOM 6840 O O . ASP A 1 937 ? 2.648 -13.850 2.486 1.00 94.62 937 ASP A O 1
ATOM 6844 N N . ASP A 1 938 ? 3.030 -11.756 1.695 1.00 97.44 938 ASP A N 1
ATOM 6845 C CA . ASP A 1 938 ? 1.644 -11.286 1.697 1.00 97.44 938 ASP A CA 1
ATOM 6846 C C . ASP A 1 938 ? 0.955 -11.572 0.354 1.00 97.44 938 ASP A C 1
ATOM 6848 O O . ASP A 1 938 ? 1.582 -11.670 -0.701 1.00 97.44 938 ASP A O 1
ATOM 6852 N N . THR A 1 939 ? -0.367 -11.738 0.375 1.00 98.38 939 THR A N 1
ATOM 6853 C CA . THR A 1 939 ? -1.216 -11.789 -0.823 1.00 98.38 939 THR A CA 1
ATOM 6854 C C . THR A 1 939 ? -2.158 -10.594 -0.808 1.00 98.38 939 THR A C 1
ATOM 6856 O O . THR A 1 939 ? -2.971 -10.471 0.102 1.00 98.38 939 THR A O 1
ATOM 6859 N N . ILE A 1 940 ? -2.053 -9.719 -1.807 1.00 98.56 940 ILE A N 1
ATOM 6860 C CA . ILE A 1 940 ? -2.781 -8.446 -1.881 1.00 98.56 940 ILE A CA 1
ATOM 6861 C C . ILE A 1 940 ? -3.580 -8.385 -3.188 1.00 98.56 940 ILE A C 1
ATOM 6863 O O . ILE A 1 940 ? -3.029 -8.672 -4.247 1.00 98.56 940 ILE A O 1
ATOM 6867 N N . SER A 1 941 ? -4.853 -7.990 -3.119 1.00 98.62 941 SER A N 1
ATOM 6868 C CA . SER A 1 941 ? -5.715 -7.678 -4.271 1.00 98.62 941 SER A CA 1
ATOM 6869 C C . SER A 1 941 ? -6.288 -6.267 -4.120 1.00 98.62 941 SER A C 1
ATOM 6871 O O . SER A 1 941 ? -6.886 -5.989 -3.080 1.00 98.62 941 SER A O 1
ATOM 6873 N N . GLY A 1 942 ? -6.106 -5.390 -5.111 1.00 97.94 942 GLY A N 1
ATOM 6874 C CA . GLY A 1 942 ? -6.807 -4.098 -5.190 1.00 97.94 942 GLY A CA 1
ATOM 6875 C C . GLY A 1 942 ? -8.277 -4.270 -5.584 1.00 97.94 942 GLY A C 1
ATOM 6876 O O . GLY A 1 942 ? -9.164 -3.735 -4.934 1.00 97.94 942 GLY A O 1
ATOM 6877 N N . ASP A 1 943 ? -8.527 -5.197 -6.513 1.00 97.69 943 ASP A N 1
ATOM 6878 C CA . ASP A 1 943 ? -9.831 -5.530 -7.094 1.00 97.69 943 ASP A CA 1
ATOM 6879 C C . ASP A 1 943 ? -10.337 -4.490 -8.108 1.00 97.69 943 ASP A C 1
ATOM 6881 O O . ASP A 1 943 ? -9.948 -4.588 -9.267 1.00 97.69 943 ASP A O 1
ATOM 6885 N N . ALA A 1 944 ? -11.265 -3.587 -7.792 1.00 96.56 944 ALA A N 1
ATOM 6886 C CA . ALA A 1 944 ? -11.823 -2.671 -8.793 1.00 96.56 944 ALA A CA 1
ATOM 6887 C C . ALA A 1 944 ? -11.697 -1.213 -8.359 1.00 96.56 944 ALA A C 1
ATOM 6889 O O . ALA A 1 944 ? -12.495 -0.743 -7.560 1.00 96.56 944 ALA A O 1
ATOM 6890 N N . GLY A 1 945 ? -10.834 -0.436 -9.002 1.00 96.25 945 GLY A N 1
ATOM 6891 C CA . GLY A 1 945 ? -10.528 0.926 -8.583 1.00 96.25 945 GLY A CA 1
ATOM 6892 C C . GLY A 1 945 ? -9.191 1.391 -9.125 1.00 96.25 945 GLY A C 1
ATOM 6893 O O . GLY A 1 945 ? -8.565 0.699 -9.904 1.00 96.25 945 GLY A O 1
ATOM 6894 N N . ASN A 1 946 ? -8.780 2.618 -8.806 1.00 89.69 946 ASN A N 1
ATOM 6895 C CA . ASN A 1 946 ? -7.396 3.038 -9.040 1.00 89.69 946 ASN A CA 1
ATOM 6896 C C . ASN A 1 946 ? -6.644 2.906 -7.718 1.00 89.69 946 ASN A C 1
ATOM 6898 O O . ASN A 1 946 ? -6.639 3.841 -6.906 1.00 89.69 946 ASN A O 1
ATOM 6902 N N . ASP A 1 947 ? -6.027 1.756 -7.513 1.00 93.38 947 ASP A N 1
ATOM 6903 C CA . ASP A 1 947 ? -5.536 1.337 -6.213 1.00 93.38 947 ASP A CA 1
ATOM 6904 C C . ASP A 1 947 ? -4.078 1.729 -5.993 1.00 93.38 947 ASP A C 1
ATOM 6906 O O . ASP A 1 947 ? -3.287 1.964 -6.909 1.00 93.38 947 ASP A O 1
ATOM 6910 N N . THR A 1 948 ? -3.695 1.853 -4.726 1.00 87.12 948 THR A N 1
ATOM 6911 C CA . THR A 1 948 ? -2.305 2.043 -4.310 1.00 87.12 948 THR A CA 1
ATOM 6912 C C . THR A 1 948 ? -1.877 0.879 -3.432 1.00 87.12 948 THR A C 1
ATOM 6914 O O . THR A 1 948 ? -2.273 0.803 -2.270 1.00 87.12 948 THR A O 1
ATOM 6917 N N . LEU A 1 949 ? -1.024 0.005 -3.967 1.00 87.88 949 LEU A N 1
ATOM 6918 C CA . LEU A 1 949 ? -0.640 -1.260 -3.342 1.00 87.88 949 LEU A CA 1
ATOM 6919 C C . LEU A 1 949 ? 0.862 -1.287 -3.026 1.00 87.88 949 LEU A C 1
ATOM 6921 O O . LEU A 1 949 ? 1.698 -1.027 -3.895 1.00 87.88 949 LEU A O 1
ATOM 6925 N N . LEU A 1 950 ? 1.217 -1.615 -1.782 1.00 89.56 950 LEU A N 1
ATOM 6926 C CA . LEU A 1 950 ? 2.601 -1.825 -1.347 1.00 89.56 950 LEU A CA 1
ATOM 6927 C C . LEU A 1 950 ? 2.736 -3.191 -0.661 1.00 89.56 950 LEU A C 1
ATOM 6929 O O . LEU A 1 950 ? 2.188 -3.360 0.429 1.00 89.56 950 LEU A O 1
ATOM 6933 N N . GLY A 1 951 ? 3.501 -4.115 -1.254 1.00 86.88 951 GLY A N 1
ATOM 6934 C CA . GLY A 1 951 ? 3.810 -5.429 -0.665 1.00 86.88 951 GLY A CA 1
ATOM 6935 C C . GLY A 1 951 ? 4.618 -5.281 0.622 1.00 86.88 951 GLY A C 1
ATOM 6936 O O . GLY A 1 951 ? 4.102 -5.435 1.727 1.00 86.88 951 GLY A O 1
ATOM 6937 N N . GLY A 1 952 ? 5.844 -4.775 0.498 1.00 83.38 952 GLY A N 1
ATOM 6938 C CA . GLY A 1 952 ? 6.691 -4.411 1.627 1.00 83.38 952 GLY A CA 1
ATOM 6939 C C . GLY A 1 952 ? 7.968 -5.241 1.705 1.00 83.38 952 GLY A C 1
ATOM 6940 O O . GLY A 1 952 ? 8.959 -4.934 1.038 1.00 83.38 952 GLY A O 1
ATOM 6941 N N . ARG A 1 953 ? 8.041 -6.174 2.655 1.00 81.00 953 ARG A N 1
ATOM 6942 C CA . ARG A 1 953 ? 9.214 -7.031 2.876 1.00 81.00 953 ARG A CA 1
ATOM 6943 C C . ARG A 1 953 ? 8.823 -8.479 2.684 1.00 81.00 953 ARG A C 1
ATOM 6945 O O . ARG A 1 953 ? 7.852 -8.877 3.299 1.00 81.00 953 ARG A O 1
ATOM 6952 N N . ASN A 1 954 ? 9.799 -9.254 2.212 1.00 90.38 954 ASN A N 1
ATOM 6953 C CA . ASN A 1 954 ? 9.723 -10.648 1.778 1.00 90.38 954 ASN A CA 1
ATOM 6954 C C . ASN A 1 954 ? 8.923 -10.788 0.477 1.00 90.38 954 ASN A C 1
ATOM 6956 O O . ASN A 1 954 ? 8.785 -9.804 -0.229 1.00 90.38 954 ASN A O 1
ATOM 6960 N N . SER A 1 955 ? 8.608 -12.019 0.081 1.00 95.50 955 SER A N 1
ATOM 6961 C CA . SER A 1 955 ? 8.121 -12.300 -1.269 1.00 95.50 955 SER A CA 1
ATOM 6962 C C . SER A 1 955 ? 6.609 -12.172 -1.315 1.00 95.50 955 SER A C 1
ATOM 6964 O O . SER A 1 955 ? 5.906 -13.075 -0.859 1.00 95.50 955 SER A O 1
ATOM 6966 N N . ASP A 1 956 ? 6.125 -11.092 -1.909 1.00 97.88 956 ASP A N 1
ATOM 6967 C CA . ASP A 1 956 ? 4.707 -10.765 -1.952 1.00 97.88 956 ASP A CA 1
ATOM 6968 C C . ASP A 1 956 ? 4.058 -11.212 -3.272 1.00 97.88 956 ASP A C 1
ATOM 6970 O O . ASP A 1 956 ? 4.704 -11.369 -4.310 1.00 97.88 956 ASP A O 1
ATOM 6974 N N . THR A 1 957 ? 2.750 -11.464 -3.240 1.00 98.69 957 THR A N 1
ATOM 6975 C CA . THR A 1 957 ? 1.917 -11.677 -4.431 1.00 98.69 957 THR A CA 1
ATOM 6976 C C . THR A 1 957 ? 0.868 -10.577 -4.503 1.00 98.69 957 THR A C 1
ATOM 6978 O O . THR A 1 957 ? -0.001 -10.501 -3.637 1.00 98.69 957 THR A O 1
ATOM 6981 N N . ILE A 1 958 ? 0.932 -9.736 -5.532 1.00 98.69 958 ILE A N 1
ATOM 6982 C CA . ILE A 1 958 ? 0.104 -8.536 -5.662 1.00 98.69 958 ILE A CA 1
ATOM 6983 C C . ILE A 1 958 ? -0.696 -8.589 -6.964 1.00 98.69 958 ILE A C 1
ATOM 6985 O O . ILE A 1 958 ? -0.129 -8.771 -8.041 1.00 98.69 958 ILE A O 1
ATOM 6989 N N . TYR A 1 959 ? -2.006 -8.394 -6.848 1.00 98.75 959 TYR A N 1
ATOM 6990 C CA . TYR A 1 959 ? -2.948 -8.233 -7.948 1.00 98.75 959 TYR A CA 1
ATOM 6991 C C . TYR A 1 959 ? -3.509 -6.805 -7.904 1.00 98.75 959 TYR A C 1
ATOM 6993 O O . TYR A 1 959 ? -4.105 -6.437 -6.894 1.00 98.75 959 TYR A O 1
ATOM 7001 N N . GLY A 1 960 ? -3.297 -6.004 -8.952 1.00 98.31 960 GLY A N 1
ATOM 7002 C CA . GLY A 1 960 ? -3.884 -4.660 -9.080 1.00 98.31 960 GLY A CA 1
ATOM 7003 C C . GLY A 1 960 ? -5.390 -4.760 -9.281 1.00 98.31 960 GLY A C 1
ATOM 7004 O O . GLY A 1 960 ? -6.148 -4.660 -8.321 1.00 98.31 960 GLY A O 1
ATOM 7005 N N . GLY A 1 961 ? -5.801 -5.160 -10.482 1.00 98.19 961 GLY A N 1
ATOM 7006 C CA . GLY A 1 961 ? -7.194 -5.472 -10.787 1.00 98.19 961 GLY A CA 1
ATOM 7007 C C . GLY A 1 961 ? -7.724 -4.647 -11.953 1.00 98.19 961 GLY A C 1
ATOM 7008 O O . GLY A 1 961 ? -7.082 -4.576 -12.992 1.00 98.19 961 GLY A O 1
ATOM 7009 N N . ASP A 1 962 ? -8.944 -4.124 -11.850 1.00 97.25 962 ASP A N 1
ATOM 7010 C CA . ASP A 1 962 ? -9.535 -3.234 -12.853 1.00 97.25 962 ASP A CA 1
ATOM 7011 C C . ASP A 1 962 ? -9.304 -1.761 -12.458 1.00 97.25 962 ASP A C 1
ATOM 7013 O O . ASP A 1 962 ? -9.969 -1.272 -11.553 1.00 97.25 962 ASP A O 1
ATOM 7017 N N . GLY A 1 963 ? -8.545 -0.998 -13.242 1.00 97.19 963 GLY A N 1
ATOM 7018 C CA . GLY A 1 963 ? -8.340 0.446 -13.082 1.00 97.19 963 GLY A CA 1
ATOM 7019 C C . GLY A 1 963 ? -6.861 0.818 -13.147 1.00 97.19 963 GLY A C 1
ATOM 7020 O O . GLY A 1 963 ? -6.047 -0.024 -13.466 1.00 97.19 963 GLY A O 1
ATOM 7021 N N . ALA A 1 964 ? -6.528 2.107 -13.016 1.00 91.31 964 ALA A N 1
ATOM 7022 C CA . ALA A 1 964 ? -5.149 2.575 -13.188 1.00 91.31 964 ALA A CA 1
ATOM 7023 C C . ALA A 1 964 ? -4.401 2.556 -11.848 1.00 91.31 964 ALA A C 1
ATOM 7025 O O . ALA A 1 964 ? -4.479 3.521 -11.076 1.00 91.31 964 ALA A O 1
ATOM 7026 N N . ASP A 1 965 ? -3.660 1.485 -11.606 1.00 95.06 965 ASP A N 1
ATOM 7027 C CA . ASP A 1 965 ? -3.096 1.150 -10.308 1.00 95.06 965 ASP A CA 1
ATOM 7028 C C . ASP A 1 965 ? -1.668 1.670 -10.124 1.00 95.06 965 ASP A C 1
ATOM 7030 O O . ASP A 1 965 ? -0.891 1.895 -11.055 1.00 95.06 965 ASP A O 1
ATOM 7034 N N . THR A 1 966 ? -1.294 1.897 -8.867 1.00 88.75 966 THR A N 1
ATOM 7035 C CA . THR A 1 966 ? 0.079 2.196 -8.456 1.00 88.75 966 THR A CA 1
ATOM 7036 C C . THR A 1 966 ? 0.575 1.102 -7.526 1.00 88.75 966 THR A C 1
ATOM 7038 O O . THR A 1 966 ? 0.178 1.042 -6.364 1.00 88.75 966 THR A O 1
ATOM 7041 N N . ILE A 1 967 ? 1.496 0.275 -8.017 1.00 92.88 967 ILE A N 1
ATOM 7042 C CA . ILE A 1 967 ? 1.958 -0.931 -7.330 1.00 92.88 967 ILE A CA 1
ATOM 7043 C C . ILE A 1 967 ? 3.454 -0.848 -7.032 1.00 92.88 967 ILE A C 1
ATOM 7045 O O . ILE A 1 967 ? 4.270 -0.443 -7.864 1.00 92.88 967 ILE A O 1
ATOM 7049 N N . THR A 1 968 ? 3.840 -1.237 -5.821 1.00 91.81 968 THR A N 1
ATOM 7050 C CA . THR A 1 968 ? 5.239 -1.437 -5.437 1.00 91.81 968 THR A CA 1
ATOM 7051 C C . THR A 1 968 ? 5.396 -2.775 -4.712 1.00 91.81 968 THR A C 1
ATOM 7053 O O . THR A 1 968 ? 4.757 -2.974 -3.682 1.00 91.81 968 THR A O 1
ATOM 7056 N N . GLY A 1 969 ? 6.250 -3.664 -5.231 1.00 87.19 969 GLY A N 1
ATOM 7057 C CA . GLY A 1 969 ? 6.579 -4.959 -4.612 1.00 87.19 969 GLY A CA 1
ATOM 7058 C C . GLY A 1 969 ? 7.336 -4.756 -3.304 1.00 87.19 969 GLY A C 1
ATOM 7059 O O . GLY A 1 969 ? 6.776 -4.875 -2.217 1.00 87.19 969 GLY A O 1
ATOM 7060 N N . GLY A 1 970 ? 8.562 -4.238 -3.403 1.00 83.62 970 GLY A N 1
ATOM 7061 C CA . GLY A 1 970 ? 9.332 -3.763 -2.260 1.00 83.62 970 GLY A CA 1
ATOM 7062 C C . GLY A 1 970 ? 10.665 -4.483 -2.107 1.00 83.62 970 GLY A C 1
ATOM 7063 O O . GLY A 1 970 ? 11.694 -4.032 -2.618 1.00 83.62 970 GLY A O 1
ATOM 7064 N N . SER A 1 971 ? 10.727 -5.503 -1.262 1.00 82.38 971 SER A N 1
ATOM 7065 C CA . SER A 1 971 ? 11.968 -6.247 -1.057 1.00 82.38 971 SER A CA 1
ATOM 7066 C C . SER A 1 971 ? 11.705 -7.721 -0.868 1.00 82.38 971 SER A C 1
ATOM 7068 O O . SER A 1 971 ? 11.144 -8.092 0.148 1.00 82.38 971 SER A O 1
ATOM 7070 N N . GLY A 1 972 ? 12.274 -8.558 -1.717 1.00 90.06 972 GLY A N 1
ATOM 7071 C CA . GLY A 1 972 ? 11.910 -9.965 -1.811 1.00 90.06 972 GLY A CA 1
ATOM 7072 C C . GLY A 1 972 ? 11.625 -10.283 -3.268 1.00 90.06 972 GLY A C 1
ATOM 7073 O O . GLY A 1 972 ? 11.544 -9.373 -4.071 1.00 90.06 972 GLY A O 1
ATOM 7074 N N . ASP A 1 973 ? 11.571 -11.564 -3.612 1.00 97.31 973 ASP A N 1
ATOM 7075 C CA . ASP A 1 973 ? 11.258 -11.961 -4.986 1.00 97.31 973 ASP A CA 1
ATOM 7076 C C . ASP A 1 973 ? 9.729 -11.887 -5.136 1.00 97.31 973 ASP A C 1
ATOM 7078 O O . ASP A 1 973 ? 9.042 -12.788 -4.635 1.00 97.31 973 ASP A O 1
ATOM 7082 N N . ASP A 1 974 ? 9.213 -10.814 -5.735 1.00 98.25 974 ASP A N 1
ATOM 7083 C CA . ASP A 1 974 ? 7.781 -10.494 -5.757 1.00 98.25 974 ASP A CA 1
ATOM 7084 C C . ASP A 1 974 ? 7.084 -11.007 -7.029 1.00 98.25 974 ASP A C 1
ATOM 7086 O O . ASP A 1 974 ? 7.687 -11.152 -8.095 1.00 98.25 974 ASP A O 1
ATOM 7090 N N . ILE A 1 975 ? 5.783 -11.295 -6.932 1.00 98.75 975 ILE A N 1
ATOM 7091 C CA . ILE A 1 975 ? 4.915 -11.628 -8.070 1.00 98.75 975 ILE A CA 1
ATOM 7092 C C . ILE A 1 975 ? 3.852 -10.541 -8.192 1.00 98.75 975 ILE A C 1
ATOM 7094 O O . ILE A 1 975 ? 3.006 -10.409 -7.312 1.00 98.75 975 ILE A O 1
ATOM 7098 N N . ILE A 1 976 ? 3.862 -9.800 -9.296 1.00 98.81 976 ILE A N 1
ATOM 7099 C CA . ILE A 1 976 ? 2.963 -8.671 -9.538 1.00 98.81 976 ILE A CA 1
ATOM 7100 C C . ILE A 1 976 ? 2.191 -8.894 -10.842 1.00 98.81 976 ILE A C 1
ATOM 7102 O O . ILE A 1 976 ? 2.789 -9.125 -11.892 1.00 98.81 976 ILE A O 1
ATOM 7106 N N . ASP A 1 977 ? 0.867 -8.797 -10.775 1.00 98.81 977 ASP A N 1
ATOM 7107 C CA . ASP A 1 977 ? -0.051 -8.742 -11.920 1.00 98.81 977 ASP A CA 1
ATOM 7108 C C . ASP A 1 977 ? -0.875 -7.457 -11.782 1.00 98.81 977 ASP A C 1
ATOM 7110 O O . ASP A 1 977 ? -1.721 -7.367 -10.891 1.00 98.81 977 ASP A O 1
ATOM 7114 N N . ALA A 1 978 ? -0.565 -6.429 -12.576 1.00 98.44 978 ALA A N 1
ATOM 7115 C CA . ALA A 1 978 ? -1.187 -5.114 -12.424 1.00 98.44 978 ALA A CA 1
ATOM 7116 C C . ALA A 1 978 ? -2.642 -5.098 -12.914 1.00 98.44 978 ALA A C 1
ATOM 7118 O O . ALA A 1 978 ? -3.486 -4.467 -12.291 1.00 98.44 978 ALA A O 1
ATOM 7119 N N . GLY A 1 979 ? -2.986 -5.940 -13.887 1.00 98.50 979 GLY A N 1
ATOM 7120 C CA . GLY A 1 979 ? -4.364 -6.128 -14.314 1.00 98.50 979 GLY A CA 1
ATOM 7121 C C . GLY A 1 979 ? -4.712 -5.250 -15.510 1.00 98.50 979 GLY A C 1
ATOM 7122 O O . GLY A 1 979 ? -4.065 -5.341 -16.543 1.00 98.50 979 GLY A O 1
ATOM 7123 N N . ALA A 1 980 ? -5.834 -4.541 -15.464 1.00 97.81 980 ALA A N 1
ATOM 7124 C CA . ALA A 1 980 ? -6.360 -3.785 -16.591 1.00 97.81 980 ALA A CA 1
ATOM 7125 C C . ALA A 1 980 ? -6.404 -2.289 -16.289 1.00 97.81 980 ALA A C 1
ATOM 7127 O O . ALA A 1 980 ? -7.315 -1.827 -15.611 1.00 97.81 980 ALA A O 1
ATOM 7128 N N . GLY A 1 981 ? -5.559 -1.502 -16.940 1.00 97.69 981 GLY A N 1
ATOM 7129 C CA . GLY A 1 981 ? -5.464 -0.069 -16.702 1.00 97.69 981 GLY A CA 1
ATOM 7130 C C . GLY A 1 981 ? -4.186 0.505 -17.274 1.00 97.69 981 GLY A C 1
ATOM 7131 O O . GLY A 1 981 ? -3.418 -0.208 -17.886 1.00 97.69 981 GLY A O 1
ATOM 7132 N N . ASP A 1 982 ? -3.995 1.819 -17.150 1.00 95.38 982 ASP A N 1
ATOM 7133 C CA . ASP A 1 982 ? -2.683 2.412 -17.435 1.00 95.38 982 ASP A CA 1
ATOM 7134 C C . ASP A 1 982 ? -1.901 2.436 -16.104 1.00 95.38 982 ASP A C 1
ATOM 7136 O O . ASP A 1 982 ? -2.033 3.400 -15.336 1.00 95.38 982 ASP A O 1
ATOM 7140 N N . ASP A 1 983 ? -1.127 1.389 -15.820 1.00 97.50 983 ASP A N 1
ATOM 7141 C CA . ASP A 1 983 ? -0.595 1.104 -14.484 1.00 97.50 983 ASP A CA 1
ATOM 7142 C C . ASP A 1 983 ? 0.828 1.634 -14.258 1.00 97.50 983 ASP A C 1
ATOM 7144 O O . ASP A 1 983 ? 1.625 1.870 -15.174 1.00 97.50 983 ASP A O 1
ATOM 7148 N N . VAL A 1 984 ? 1.187 1.843 -12.989 1.00 93.25 984 VAL A N 1
ATOM 7149 C CA . VAL A 1 984 ? 2.540 2.232 -12.568 1.00 93.25 984 VAL A CA 1
ATOM 7150 C C . VAL A 1 984 ? 3.087 1.198 -11.596 1.00 93.25 984 VAL A C 1
ATOM 7152 O O . VAL A 1 984 ? 2.670 1.149 -10.441 1.00 93.25 984 VAL A O 1
ATOM 7155 N N . VAL A 1 985 ? 4.092 0.435 -12.032 1.00 94.94 985 VAL A N 1
ATOM 7156 C CA . VAL A 1 985 ? 4.631 -0.702 -11.272 1.00 94.94 985 VAL A CA 1
ATOM 7157 C C . VAL A 1 985 ? 6.121 -0.532 -10.971 1.00 94.94 985 VAL A C 1
ATOM 7159 O O . VAL A 1 985 ? 6.912 -0.131 -11.833 1.00 94.94 985 VAL A O 1
ATOM 7162 N N . ALA A 1 986 ? 6.524 -0.862 -9.743 1.00 91.50 986 ALA A N 1
ATOM 7163 C CA . ALA A 1 986 ? 7.922 -0.960 -9.328 1.00 91.50 986 ALA A CA 1
ATOM 7164 C C . ALA A 1 986 ? 8.184 -2.246 -8.518 1.00 91.50 986 ALA A C 1
ATOM 7166 O O . ALA A 1 986 ? 7.644 -2.383 -7.424 1.00 91.50 986 ALA A O 1
ATOM 7167 N N . GLY A 1 987 ? 9.035 -3.151 -9.013 1.00 87.69 987 GLY A N 1
ATOM 7168 C CA . GLY A 1 987 ? 9.451 -4.362 -8.278 1.00 87.69 987 GLY A CA 1
ATOM 7169 C C . GLY A 1 987 ? 10.381 -4.057 -7.095 1.00 87.69 987 GLY A C 1
ATOM 7170 O O . GLY A 1 987 ? 10.149 -4.486 -5.972 1.00 87.69 987 GLY A O 1
ATOM 7171 N N . GLU A 1 988 ? 11.326 -3.131 -7.301 1.00 90.00 988 GLU A N 1
ATOM 7172 C CA . GLU A 1 988 ? 12.325 -2.653 -6.328 1.00 90.00 988 GLU A CA 1
ATOM 7173 C C . GLU A 1 988 ? 13.526 -3.589 -6.094 1.00 90.00 988 GLU A C 1
ATOM 7175 O O . GLU A 1 988 ? 14.540 -3.404 -6.771 1.00 90.00 988 GLU A O 1
ATOM 7180 N N . ASN A 1 989 ? 13.546 -4.474 -5.089 1.00 83.75 989 ASN A N 1
ATOM 7181 C CA . ASN A 1 989 ? 14.688 -5.383 -4.876 1.00 83.75 989 ASN A CA 1
ATOM 7182 C C . ASN A 1 989 ? 14.230 -6.832 -4.777 1.00 83.75 989 ASN A C 1
ATOM 7184 O O . ASN A 1 989 ? 13.554 -7.161 -3.815 1.00 83.75 989 ASN A O 1
ATOM 7188 N N . GLY A 1 990 ? 14.823 -7.709 -5.570 1.00 92.44 990 GLY A N 1
ATOM 7189 C CA . GLY A 1 990 ? 14.453 -9.116 -5.632 1.00 92.44 990 GLY A CA 1
ATOM 7190 C C . GLY A 1 990 ? 14.461 -9.570 -7.075 1.00 92.44 990 GLY A C 1
ATOM 7191 O O . GLY A 1 990 ? 14.575 -8.742 -7.967 1.00 92.44 990 GLY A O 1
ATOM 7192 N N . ASP A 1 991 ? 14.434 -10.877 -7.299 1.00 98.00 991 ASP A N 1
ATOM 7193 C CA . ASP A 1 991 ? 14.213 -11.410 -8.641 1.00 98.00 991 ASP A CA 1
ATOM 7194 C C . ASP A 1 991 ? 12.689 -11.412 -8.894 1.00 98.00 991 ASP A C 1
ATOM 7196 O O . ASP A 1 991 ? 12.006 -12.381 -8.546 1.00 98.00 991 ASP A O 1
ATOM 7200 N N . ASP A 1 992 ? 12.158 -10.318 -9.447 1.00 98.56 992 ASP A N 1
ATOM 7201 C CA . ASP A 1 992 ? 10.712 -10.062 -9.506 1.00 98.56 992 ASP A CA 1
ATOM 7202 C C . ASP A 1 992 ? 10.057 -10.641 -10.772 1.00 98.56 992 ASP A C 1
ATOM 7204 O O . ASP A 1 992 ? 10.661 -10.708 -11.841 1.00 98.56 992 ASP A O 1
ATOM 7208 N N . THR A 1 993 ? 8.791 -11.054 -10.681 1.00 98.81 993 THR A N 1
ATOM 7209 C CA . THR A 1 993 ? 7.949 -11.413 -11.836 1.00 98.81 993 THR A CA 1
ATOM 7210 C C . THR A 1 993 ? 6.818 -10.403 -11.969 1.00 98.81 993 THR A C 1
ATOM 7212 O O . THR A 1 993 ? 5.970 -10.327 -11.085 1.00 98.81 993 THR A O 1
ATOM 7215 N N . ILE A 1 994 ? 6.778 -9.651 -13.070 1.00 98.81 994 ILE A N 1
ATOM 7216 C CA . ILE A 1 994 ? 5.848 -8.534 -13.265 1.00 98.81 994 ILE A CA 1
ATOM 7217 C C . ILE A 1 994 ? 5.078 -8.693 -14.580 1.00 98.81 994 ILE A C 1
ATOM 7219 O O . ILE A 1 994 ? 5.673 -8.870 -15.642 1.00 98.81 994 ILE A O 1
ATOM 7223 N N . VAL A 1 995 ? 3.754 -8.576 -14.514 1.00 98.81 995 VAL A N 1
ATOM 7224 C CA . VAL A 1 995 ? 2.849 -8.498 -15.667 1.00 98.81 995 VAL A CA 1
ATOM 7225 C C . VAL A 1 995 ? 2.087 -7.174 -15.588 1.00 98.81 995 VAL A C 1
ATOM 7227 O O . VAL A 1 995 ? 1.434 -6.930 -14.578 1.00 98.81 995 VAL A O 1
ATOM 7230 N N . GLY A 1 996 ? 2.191 -6.330 -16.619 1.00 98.44 996 GLY A N 1
ATOM 7231 C CA . GLY A 1 996 ? 1.402 -5.097 -16.750 1.00 98.44 996 GLY A CA 1
ATOM 7232 C C . GLY A 1 996 ? -0.056 -5.419 -17.063 1.00 98.44 996 GLY A C 1
ATOM 7233 O O . GLY A 1 996 ? -0.926 -5.252 -16.222 1.00 98.44 996 GLY A O 1
ATOM 7234 N N . GLY A 1 997 ? -0.296 -6.070 -18.201 1.00 98.44 997 GLY A N 1
ATOM 7235 C CA . GLY A 1 997 ? -1.629 -6.475 -18.637 1.00 98.44 997 GLY A CA 1
ATOM 7236 C C . GLY A 1 997 ? -2.152 -5.556 -19.745 1.00 98.44 997 GLY A C 1
ATOM 7237 O O . GLY A 1 997 ? -1.382 -5.109 -20.588 1.00 98.44 997 GLY A O 1
ATOM 7238 N N . PRO A 1 998 ? -3.476 -5.413 -19.923 1.00 98.00 998 PRO A N 1
ATOM 7239 C CA . PRO A 1 998 ? -4.015 -4.485 -20.913 1.00 98.00 998 PRO A CA 1
ATOM 7240 C C . PRO A 1 998 ? -4.045 -3.019 -20.446 1.00 98.00 998 PRO A C 1
ATOM 7242 O O . PRO A 1 998 ? -4.872 -2.655 -19.613 1.00 98.00 998 PRO A O 1
ATOM 7245 N N . GLY A 1 999 ? -3.327 -2.159 -21.166 1.00 98.19 999 GLY A N 1
ATOM 7246 C CA . GLY A 1 999 ? -3.288 -0.701 -21.051 1.00 98.19 999 GLY A CA 1
ATOM 7247 C C . GLY A 1 999 ? -1.877 -0.179 -21.320 1.00 98.19 999 GLY A C 1
ATOM 7248 O O . GLY A 1 999 ? -1.071 -0.913 -21.863 1.00 98.19 999 GLY A O 1
ATOM 7249 N N . ASN A 1 1000 ? -1.605 1.114 -21.112 1.00 97.12 1000 ASN A N 1
ATOM 7250 C CA . ASN A 1 1000 ? -0.263 1.668 -21.353 1.00 97.12 1000 ASN A CA 1
ATOM 7251 C C . ASN A 1 1000 ? 0.488 1.788 -20.026 1.00 97.12 1000 ASN A C 1
ATOM 7253 O O . ASN A 1 1000 ? 0.339 2.790 -19.312 1.00 97.12 1000 ASN A O 1
ATOM 7257 N N . ASP A 1 1001 ? 1.323 0.802 -19.738 1.00 97.75 1001 ASP A N 1
ATOM 7258 C CA . ASP A 1 1001 ? 1.914 0.610 -18.424 1.00 97.75 1001 ASP A CA 1
ATOM 7259 C C . ASP A 1 1001 ? 3.306 1.233 -18.307 1.00 97.75 1001 ASP A C 1
ATOM 7261 O O . ASP A 1 1001 ? 4.082 1.365 -19.258 1.00 97.75 1001 ASP A O 1
ATOM 7265 N N . SER A 1 1002 ? 3.657 1.647 -17.091 1.00 96.31 1002 SER A N 1
ATOM 7266 C CA . SER A 1 1002 ? 4.980 2.156 -16.736 1.00 96.31 1002 SER A CA 1
ATOM 7267 C C . SER A 1 1002 ? 5.616 1.255 -15.684 1.00 96.31 1002 SER A C 1
ATOM 7269 O O . SER A 1 1002 ? 5.428 1.467 -14.483 1.00 96.31 1002 SER A O 1
ATOM 7271 N N . ILE A 1 1003 ? 6.468 0.333 -16.126 1.00 97.31 1003 ILE A N 1
ATOM 7272 C CA . ILE A 1 1003 ? 7.040 -0.725 -15.290 1.00 97.31 1003 ILE A CA 1
ATOM 7273 C C . ILE A 1 1003 ? 8.532 -0.491 -15.025 1.00 97.31 1003 ILE A C 1
ATOM 7275 O O . ILE A 1 1003 ? 9.318 -0.147 -15.914 1.00 97.31 1003 ILE A O 1
ATOM 7279 N N . LYS A 1 1004 ? 8.953 -0.706 -13.778 1.00 95.44 1004 LYS A N 1
ATOM 7280 C CA . LYS A 1 1004 ? 10.362 -0.790 -13.376 1.00 95.44 1004 LYS A CA 1
ATOM 7281 C C . LYS A 1 1004 ? 10.601 -2.107 -12.643 1.00 95.44 1004 LYS A C 1
ATOM 7283 O O . LYS A 1 1004 ? 9.999 -2.293 -11.594 1.00 95.44 1004 LYS A O 1
ATOM 7288 N N . GLY A 1 1005 ? 11.511 -2.941 -13.147 1.00 88.50 1005 GLY A N 1
ATOM 7289 C CA . GLY A 1 1005 ? 11.969 -4.159 -12.460 1.00 88.50 1005 GLY A CA 1
ATOM 7290 C C . GLY A 1 1005 ? 12.683 -3.794 -11.165 1.00 88.50 1005 GLY A C 1
ATOM 7291 O O . GLY A 1 1005 ? 12.076 -3.718 -10.106 1.00 88.50 1005 GLY A O 1
ATOM 7292 N N . GLY A 1 1006 ? 13.928 -3.329 -11.273 1.00 91.50 1006 GLY A N 1
ATOM 7293 C CA . GLY A 1 1006 ? 14.641 -2.759 -10.133 1.00 91.50 1006 GLY A CA 1
ATOM 7294 C C . GLY A 1 1006 ? 16.020 -3.371 -9.965 1.00 91.50 1006 GLY A C 1
ATOM 7295 O O . GLY A 1 1006 ? 16.932 -3.087 -10.746 1.00 91.50 1006 GLY A O 1
ATOM 7296 N N . LYS A 1 1007 ? 16.251 -4.086 -8.868 1.00 86.94 1007 LYS A N 1
ATOM 7297 C CA . LYS A 1 1007 ? 17.479 -4.856 -8.663 1.00 86.94 1007 LYS A CA 1
ATOM 7298 C C . LYS A 1 1007 ? 17.135 -6.328 -8.537 1.00 86.94 1007 LYS A C 1
ATOM 7300 O O . LYS A 1 1007 ? 16.586 -6.694 -7.512 1.00 86.94 1007 LYS A O 1
ATOM 7305 N N . GLY A 1 1008 ? 17.717 -7.150 -9.391 1.00 93.38 1008 GLY A N 1
ATOM 7306 C CA . GLY A 1 1008 ? 17.562 -8.600 -9.340 1.00 93.38 1008 GLY A CA 1
ATOM 7307 C C . GLY A 1 1008 ? 17.557 -9.145 -10.748 1.00 93.38 1008 GLY A C 1
ATOM 7308 O O . GLY A 1 1008 ? 18.047 -8.478 -11.641 1.00 93.38 1008 GLY A O 1
ATOM 7309 N N . HIS A 1 1009 ? 17.142 -10.379 -10.950 1.00 97.25 1009 HIS A N 1
ATOM 7310 C CA . HIS A 1 1009 ? 16.911 -10.944 -12.271 1.00 97.25 1009 HIS A CA 1
ATOM 7311 C C . HIS A 1 1009 ? 15.410 -10.950 -12.531 1.00 97.25 1009 HIS A C 1
ATOM 7313 O O . HIS A 1 1009 ? 14.742 -11.918 -12.169 1.00 97.25 1009 HIS A O 1
ATOM 7319 N N . ASP A 1 1010 ? 14.914 -9.883 -13.150 1.00 98.50 1010 ASP A N 1
ATOM 7320 C CA . ASP A 1 1010 ? 13.476 -9.642 -13.262 1.00 98.50 1010 ASP A CA 1
ATOM 7321 C C . ASP A 1 1010 ? 12.896 -10.299 -14.530 1.00 98.50 1010 ASP A C 1
ATOM 7323 O O . ASP A 1 1010 ? 13.554 -10.346 -15.573 1.00 98.50 1010 ASP A O 1
ATOM 7327 N N . ASP A 1 1011 ? 11.668 -10.818 -14.457 1.00 98.81 1011 ASP A N 1
ATOM 7328 C CA . ASP A 1 1011 ? 10.875 -11.336 -15.584 1.00 98.81 1011 ASP A CA 1
ATOM 7329 C C . ASP A 1 1011 ? 9.648 -10.434 -15.778 1.00 98.81 1011 ASP A C 1
ATOM 7331 O O . ASP A 1 1011 ? 8.738 -10.430 -14.949 1.00 98.81 1011 ASP A O 1
ATOM 7335 N N . ILE A 1 1012 ? 9.652 -9.621 -16.835 1.00 98.81 1012 ILE A N 1
ATOM 7336 C CA . ILE A 1 1012 ? 8.712 -8.514 -17.036 1.00 98.81 1012 ILE A CA 1
ATOM 7337 C C . ILE A 1 1012 ? 7.984 -8.664 -18.377 1.00 98.81 1012 ILE A C 1
ATOM 7339 O O . ILE A 1 1012 ? 8.624 -8.776 -19.423 1.00 98.81 1012 ILE A O 1
ATOM 7343 N N . SER A 1 1013 ? 6.653 -8.587 -18.358 1.00 98.75 1013 SER A N 1
ATOM 7344 C CA . SER A 1 1013 ? 5.785 -8.502 -19.543 1.00 98.75 1013 SER A CA 1
ATOM 7345 C C . SER A 1 1013 ? 4.929 -7.237 -19.464 1.00 98.75 1013 SER A C 1
ATOM 7347 O O . SER A 1 1013 ? 4.295 -7.003 -18.437 1.00 98.75 1013 SER A O 1
ATOM 7349 N N . GLY A 1 1014 ? 4.956 -6.421 -20.524 1.00 98.38 1014 GLY A N 1
ATOM 7350 C CA . GLY A 1 1014 ? 4.125 -5.223 -20.685 1.00 98.38 1014 GLY A CA 1
ATOM 7351 C C . GLY A 1 1014 ? 2.666 -5.608 -20.872 1.00 98.38 1014 GLY A C 1
ATOM 7352 O O . GLY A 1 1014 ? 1.881 -5.492 -19.941 1.00 98.38 1014 GLY A O 1
ATOM 7353 N N . GLY A 1 1015 ? 2.349 -6.246 -21.997 1.00 98.56 1015 GLY A N 1
ATOM 7354 C CA . GLY A 1 1015 ? 1.023 -6.790 -22.265 1.00 98.56 1015 GLY A CA 1
ATOM 7355 C C . GLY A 1 1015 ? 0.403 -6.172 -23.514 1.00 98.56 1015 GLY A C 1
ATOM 7356 O O . GLY A 1 1015 ? 1.022 -6.156 -24.572 1.00 98.56 1015 GLY A O 1
ATOM 7357 N N . ASP A 1 1016 ? -0.867 -5.774 -23.444 1.00 97.94 1016 ASP A N 1
ATOM 7358 C CA . ASP A 1 1016 ? -1.553 -5.136 -24.576 1.00 97.94 1016 ASP A CA 1
ATOM 7359 C C . ASP A 1 1016 ? -1.560 -3.606 -24.366 1.00 97.94 1016 ASP A C 1
ATOM 7361 O O . ASP A 1 1016 ? -2.404 -3.111 -23.626 1.00 97.94 1016 ASP A O 1
ATOM 7365 N N . GLY A 1 1017 ? -0.779 -2.829 -25.115 1.00 98.38 1017 GLY A N 1
ATOM 7366 C CA . GLY A 1 1017 ? -0.784 -1.360 -25.086 1.00 98.38 1017 GLY A CA 1
ATOM 7367 C C . GLY A 1 1017 ? 0.601 -0.771 -25.342 1.00 98.38 1017 GLY A C 1
ATOM 7368 O O . GLY A 1 1017 ? 1.526 -1.509 -25.611 1.00 98.38 1017 GLY A O 1
ATOM 7369 N N . ASP A 1 1018 ? 0.732 0.561 -25.395 1.00 98.25 1018 ASP A N 1
ATOM 7370 C CA . ASP A 1 1018 ? 2.032 1.204 -25.655 1.00 98.25 1018 ASP A CA 1
ATOM 7371 C C . ASP A 1 1018 ? 2.818 1.349 -24.328 1.00 98.25 1018 ASP A C 1
ATOM 7373 O O . ASP A 1 1018 ? 2.703 2.375 -23.643 1.00 98.25 1018 ASP A O 1
ATOM 7377 N N . ASP A 1 1019 ? 3.634 0.355 -23.975 1.00 98.44 1019 ASP A N 1
ATOM 7378 C CA . ASP A 1 1019 ? 4.240 0.228 -22.646 1.00 98.44 1019 ASP A CA 1
ATOM 7379 C C . ASP A 1 1019 ? 5.610 0.905 -22.513 1.00 98.44 1019 ASP A C 1
ATOM 7381 O O . ASP A 1 1019 ? 6.355 1.137 -23.469 1.00 98.44 1019 ASP A O 1
ATOM 7385 N N . THR A 1 1020 ? 5.988 1.253 -21.283 1.00 97.69 1020 THR A N 1
ATOM 7386 C CA . THR A 1 1020 ? 7.323 1.758 -20.941 1.00 97.69 1020 THR A CA 1
ATOM 7387 C C . THR A 1 1020 ? 7.950 0.917 -19.835 1.00 97.69 1020 THR A C 1
ATOM 7389 O O . THR A 1 1020 ? 7.577 1.038 -18.670 1.00 97.69 1020 THR A O 1
ATOM 7392 N N . ILE A 1 1021 ? 8.985 0.145 -20.176 1.00 97.88 1021 ILE A N 1
ATOM 7393 C CA . ILE A 1 1021 ? 9.608 -0.829 -19.272 1.00 97.88 1021 ILE A CA 1
ATOM 7394 C C . ILE A 1 1021 ? 11.091 -0.516 -19.040 1.00 97.88 1021 ILE A C 1
ATOM 7396 O O . ILE A 1 1021 ? 11.862 -0.303 -19.979 1.00 97.88 1021 ILE A O 1
ATOM 7400 N N . TYR A 1 1022 ? 11.507 -0.528 -17.770 1.00 95.69 1022 TYR A N 1
ATOM 7401 C CA . TYR A 1 1022 ? 12.905 -0.411 -17.344 1.00 95.69 1022 TYR A CA 1
ATOM 7402 C C . TYR A 1 1022 ? 13.321 -1.628 -16.497 1.00 95.69 1022 TYR A C 1
ATOM 7404 O O . TYR A 1 1022 ? 12.916 -1.709 -15.337 1.00 95.69 1022 TYR A O 1
ATOM 7412 N N . GLY A 1 1023 ? 14.183 -2.514 -17.010 1.00 91.44 1023 GLY A N 1
ATOM 7413 C CA . GLY A 1 1023 ? 14.744 -3.641 -16.234 1.00 91.44 1023 GLY A CA 1
ATOM 7414 C C . GLY A 1 1023 ? 15.638 -3.169 -15.082 1.00 91.44 1023 GLY A C 1
ATOM 7415 O O . GLY A 1 1023 ? 15.464 -3.538 -13.929 1.00 91.44 1023 GLY A O 1
ATOM 7416 N N . ASN A 1 1024 ? 16.458 -2.150 -15.356 1.00 92.69 1024 ASN A N 1
ATOM 7417 C CA . ASN A 1 1024 ? 17.401 -1.504 -14.438 1.00 92.69 1024 ASN A CA 1
ATOM 7418 C C . ASN A 1 1024 ? 18.685 -2.300 -14.174 1.00 92.69 1024 ASN A C 1
ATOM 7420 O O . ASN A 1 1024 ? 19.684 -2.043 -14.845 1.00 92.69 1024 ASN A O 1
ATOM 7424 N N . SER A 1 1025 ? 18.792 -3.059 -13.084 1.00 91.31 1025 SER A N 1
ATOM 7425 C CA . SER A 1 1025 ? 20.043 -3.726 -12.701 1.00 91.31 1025 SER A CA 1
ATOM 7426 C C . SER A 1 1025 ? 19.811 -5.203 -12.497 1.00 91.31 1025 SER A C 1
ATOM 7428 O O . SER A 1 1025 ? 19.392 -5.593 -11.415 1.00 91.31 1025 SER A O 1
ATOM 7430 N N . GLY A 1 1026 ? 20.259 -6.008 -13.447 1.00 93.75 1026 GLY A N 1
ATOM 7431 C CA . GLY A 1 1026 ? 19.884 -7.403 -13.415 1.00 93.75 1026 GLY A CA 1
ATOM 7432 C C . GLY A 1 1026 ? 20.417 -8.191 -14.573 1.00 93.75 1026 GLY A C 1
ATOM 7433 O O . GLY A 1 1026 ? 21.387 -7.782 -15.170 1.00 93.75 1026 GLY A O 1
ATOM 7434 N N . ASN A 1 1027 ? 19.864 -9.363 -14.823 1.00 97.50 1027 ASN A N 1
ATOM 7435 C CA . ASN A 1 1027 ? 19.974 -10.009 -16.131 1.00 97.50 1027 ASN A CA 1
ATOM 7436 C C . ASN A 1 1027 ? 18.515 -10.262 -16.460 1.00 97.50 1027 ASN A C 1
ATOM 7438 O O . ASN A 1 1027 ? 17.983 -11.313 -16.090 1.00 97.50 1027 ASN A O 1
ATOM 7442 N N . ASP A 1 1028 ? 17.871 -9.238 -16.990 1.00 98.50 1028 ASP A N 1
ATOM 7443 C CA . ASP A 1 1028 ? 16.422 -9.143 -16.973 1.00 98.50 1028 ASP A CA 1
ATOM 7444 C C . ASP A 1 1028 ? 15.853 -9.799 -18.230 1.00 98.50 1028 ASP A C 1
ATOM 7446 O O . ASP A 1 1028 ? 16.488 -9.825 -19.289 1.00 98.50 1028 ASP A O 1
ATOM 7450 N N . THR A 1 1029 ? 14.669 -10.386 -18.113 1.00 98.81 1029 THR A N 1
ATOM 7451 C CA . THR A 1 1029 ? 13.870 -10.849 -19.247 1.00 98.81 1029 THR A CA 1
ATOM 7452 C C . THR A 1 1029 ? 12.711 -9.881 -19.415 1.00 98.81 1029 THR A C 1
ATOM 7454 O O . THR A 1 1029 ? 11.911 -9.728 -18.504 1.00 98.81 1029 THR A O 1
ATOM 7457 N N . ILE A 1 1030 ? 12.639 -9.200 -20.556 1.00 98.88 1030 ILE A N 1
ATOM 7458 C CA . ILE A 1 1030 ? 11.646 -8.154 -20.823 1.00 98.88 1030 ILE A CA 1
ATOM 7459 C C . ILE A 1 1030 ? 10.878 -8.507 -22.096 1.00 98.88 1030 ILE A C 1
ATOM 7461 O O . ILE A 1 1030 ? 11.496 -8.833 -23.109 1.00 98.88 1030 ILE A O 1
ATOM 7465 N N . SER A 1 1031 ? 9.552 -8.411 -22.056 1.00 98.81 1031 SER A N 1
ATOM 7466 C CA . SER A 1 1031 ? 8.641 -8.543 -23.197 1.00 98.81 1031 SER A CA 1
ATOM 7467 C C . SER A 1 1031 ? 7.752 -7.301 -23.286 1.00 98.81 1031 SER A C 1
ATOM 7469 O O . SER A 1 1031 ? 7.101 -6.976 -22.297 1.00 98.81 1031 SER A O 1
ATOM 7471 N N . GLY A 1 1032 ? 7.744 -6.598 -24.422 1.00 98.38 1032 GLY A N 1
ATOM 7472 C CA . GLY A 1 1032 ? 6.784 -5.513 -24.694 1.00 98.38 1032 GLY A CA 1
ATOM 7473 C C . GLY A 1 1032 ? 5.389 -6.042 -25.041 1.00 98.38 1032 GLY A C 1
ATOM 7474 O O . GLY A 1 1032 ? 4.390 -5.532 -24.560 1.00 98.38 1032 GLY A O 1
ATOM 7475 N N . ASP A 1 1033 ? 5.341 -7.184 -25.732 1.00 98.62 1033 ASP A N 1
ATOM 7476 C CA . ASP A 1 1033 ? 4.124 -7.854 -26.196 1.00 98.62 1033 ASP A CA 1
ATOM 7477 C C . ASP A 1 1033 ? 3.413 -7.118 -27.345 1.00 98.62 1033 ASP A C 1
ATOM 7479 O O . ASP A 1 1033 ? 3.853 -7.270 -28.482 1.00 98.62 1033 ASP A O 1
ATOM 7483 N N . ALA A 1 1034 ? 2.276 -6.450 -27.159 1.00 98.25 1034 ALA A N 1
ATOM 7484 C CA . ALA A 1 1034 ? 1.516 -5.875 -28.273 1.00 98.25 1034 ALA A CA 1
ATOM 7485 C C . ALA A 1 1034 ? 1.309 -4.370 -28.109 1.00 98.25 1034 ALA A C 1
ATOM 7487 O O . ALA A 1 1034 ? 0.416 -3.947 -27.387 1.00 98.25 1034 ALA A O 1
ATOM 7488 N N . GLY A 1 1035 ? 1.980 -3.562 -28.923 1.00 98.56 1035 GLY A N 1
ATOM 7489 C CA . GLY A 1 1035 ? 1.925 -2.109 -28.829 1.00 98.56 1035 GLY A CA 1
ATOM 7490 C C . GLY A 1 1035 ? 3.163 -1.461 -29.418 1.00 98.56 1035 GLY A C 1
ATOM 7491 O O . GLY A 1 1035 ? 3.935 -2.108 -30.104 1.00 98.56 1035 GLY A O 1
ATOM 7492 N N . ASN A 1 1036 ? 3.307 -0.145 -29.277 1.00 98.56 1036 ASN A N 1
ATOM 7493 C CA . ASN A 1 1036 ? 4.552 0.535 -29.638 1.00 98.56 1036 ASN A CA 1
ATOM 7494 C C . ASN A 1 1036 ? 5.333 0.819 -28.358 1.00 98.56 1036 ASN A C 1
ATOM 7496 O O . ASN A 1 1036 ? 5.161 1.879 -27.742 1.00 98.56 1036 ASN A O 1
ATOM 7500 N N . ASP A 1 1037 ? 6.205 -0.108 -27.992 1.00 98.69 1037 ASP A N 1
ATOM 7501 C CA . ASP A 1 1037 ? 6.765 -0.160 -26.652 1.00 98.69 1037 ASP A CA 1
ATOM 7502 C C . ASP A 1 1037 ? 8.090 0.591 -26.542 1.00 98.69 1037 ASP A C 1
ATOM 7504 O O . ASP A 1 1037 ? 8.837 0.800 -27.504 1.00 98.69 1037 ASP A O 1
ATOM 7508 N N . THR A 1 1038 ? 8.408 1.041 -25.333 1.00 98.38 1038 THR A N 1
ATOM 7509 C CA . THR A 1 1038 ? 9.704 1.626 -24.983 1.00 98.38 1038 THR A CA 1
ATOM 7510 C C . THR A 1 1038 ? 10.390 0.761 -23.938 1.00 98.38 1038 THR A C 1
ATOM 7512 O O . THR A 1 1038 ? 10.046 0.812 -22.759 1.00 98.38 1038 THR A O 1
ATOM 7515 N N . LEU A 1 1039 ? 11.414 0.018 -24.357 1.00 98.38 1039 LEU A N 1
ATOM 7516 C CA . LEU A 1 1039 ? 12.079 -0.997 -23.540 1.00 98.38 1039 LEU A CA 1
ATOM 7517 C C . LEU A 1 1039 ? 13.534 -0.607 -23.240 1.00 98.38 1039 LEU A C 1
ATOM 7519 O O . LEU A 1 1039 ? 14.313 -0.285 -24.145 1.00 98.38 1039 LEU A O 1
ATOM 7523 N N . LEU A 1 1040 ? 13.922 -0.646 -21.963 1.00 98.12 1040 LEU A N 1
ATOM 7524 C CA . LEU A 1 1040 ? 15.281 -0.367 -21.499 1.00 98.12 1040 LEU A CA 1
ATOM 7525 C C . LEU A 1 1040 ? 15.784 -1.507 -20.594 1.00 98.12 1040 LEU A C 1
ATOM 7527 O O . LEU A 1 1040 ? 15.349 -1.590 -19.448 1.00 98.12 1040 LEU A O 1
ATOM 7531 N N . GLY A 1 1041 ? 16.721 -2.335 -21.070 1.00 93.88 1041 GLY A N 1
ATOM 7532 C CA . GLY A 1 1041 ? 17.300 -3.444 -20.286 1.00 93.88 1041 GLY A CA 1
ATOM 7533 C C . GLY A 1 1041 ? 18.054 -2.933 -19.058 1.00 93.88 1041 GLY A C 1
ATOM 7534 O O . GLY A 1 1041 ? 17.606 -3.056 -17.922 1.00 93.88 1041 GLY A O 1
ATOM 7535 N N . GLY A 1 1042 ? 19.113 -2.160 -19.294 1.00 94.75 1042 GLY A N 1
ATOM 7536 C CA . GLY A 1 1042 ? 19.831 -1.437 -18.251 1.00 94.75 1042 GLY A CA 1
ATOM 7537 C C . GLY A 1 1042 ? 21.257 -1.936 -18.052 1.00 94.75 1042 GLY A C 1
ATOM 7538 O O . GLY A 1 1042 ? 22.172 -1.516 -18.771 1.00 94.75 1042 GLY A O 1
ATOM 7539 N N . ARG A 1 1043 ? 21.511 -2.671 -16.970 1.00 89.38 1043 ARG A N 1
ATOM 7540 C CA . ARG A 1 1043 ? 22.840 -3.189 -16.621 1.00 89.38 1043 ARG A CA 1
ATOM 7541 C C . ARG A 1 1043 ? 22.826 -4.702 -16.596 1.00 89.38 1043 ARG A C 1
ATOM 7543 O O . ARG A 1 1043 ? 21.934 -5.268 -15.999 1.00 89.38 1043 ARG A O 1
ATOM 7550 N N . ASN A 1 1044 ? 23.993 -5.245 -16.932 1.00 96.44 1044 ASN A N 1
ATOM 7551 C CA . ASN A 1 1044 ? 24.307 -6.645 -17.193 1.00 96.44 1044 ASN A CA 1
ATOM 7552 C C . ASN A 1 1044 ? 23.541 -7.189 -18.406 1.00 96.44 1044 ASN A C 1
ATOM 7554 O O . ASN A 1 1044 ? 23.169 -6.403 -19.259 1.00 96.44 1044 ASN A O 1
ATOM 7558 N N . SER A 1 1045 ? 23.541 -8.510 -18.581 1.00 97.75 1045 SER A N 1
ATOM 7559 C CA . SER A 1 1045 ? 23.131 -9.140 -19.834 1.00 97.75 1045 SER A CA 1
ATOM 7560 C C . SER A 1 1045 ? 21.637 -9.400 -19.821 1.00 97.75 1045 SER A C 1
ATOM 7562 O O . SER A 1 1045 ? 21.194 -10.327 -19.137 1.00 97.75 1045 SER A O 1
ATOM 7564 N N . ASP A 1 1046 ? 20.905 -8.638 -20.619 1.00 98.62 1046 ASP A N 1
ATOM 7565 C CA . ASP A 1 1046 ? 19.448 -8.680 -20.660 1.00 98.62 1046 ASP A CA 1
ATOM 7566 C C . ASP A 1 1046 ? 18.942 -9.484 -21.870 1.00 98.62 1046 ASP A C 1
ATOM 7568 O O . ASP A 1 1046 ? 19.636 -9.669 -22.874 1.00 98.62 1046 ASP A O 1
ATOM 7572 N N . THR A 1 1047 ? 17.726 -10.017 -21.770 1.00 98.81 1047 THR A N 1
ATOM 7573 C CA . THR A 1 1047 ? 16.989 -10.644 -22.873 1.00 98.81 1047 THR A CA 1
ATOM 7574 C C . THR A 1 1047 ? 15.711 -9.853 -23.118 1.00 98.81 1047 THR A C 1
ATOM 7576 O O . THR A 1 1047 ? 14.832 -9.839 -22.265 1.00 98.81 1047 THR A O 1
ATOM 7579 N N . ILE A 1 1048 ? 15.596 -9.210 -24.276 1.00 98.88 1048 ILE A N 1
ATOM 7580 C CA . ILE A 1 1048 ? 14.503 -8.287 -24.593 1.00 98.88 1048 ILE A CA 1
ATOM 7581 C C . ILE A 1 1048 ? 13.755 -8.768 -25.837 1.00 98.88 1048 ILE A C 1
ATOM 7583 O O . ILE A 1 1048 ? 14.367 -9.002 -26.880 1.00 98.88 1048 ILE A O 1
ATOM 7587 N N . TYR A 1 1049 ? 12.436 -8.871 -25.724 1.00 98.88 1049 TYR A N 1
ATOM 7588 C CA . TYR A 1 1049 ? 11.499 -9.124 -26.812 1.00 98.88 1049 TYR A CA 1
ATOM 7589 C C . TYR A 1 1049 ? 10.628 -7.872 -26.994 1.00 98.88 1049 TYR A C 1
ATOM 7591 O O . TYR A 1 1049 ? 9.979 -7.460 -26.039 1.00 98.88 1049 TYR A O 1
ATOM 7599 N N . GLY A 1 1050 ? 10.646 -7.251 -28.178 1.00 98.50 1050 GLY A N 1
ATOM 7600 C CA . GLY A 1 1050 ? 9.780 -6.110 -28.514 1.00 98.50 1050 GLY A CA 1
ATOM 7601 C C . GLY A 1 1050 ? 8.335 -6.571 -28.629 1.00 98.50 1050 GLY A C 1
ATOM 7602 O O . GLY A 1 1050 ? 7.591 -6.491 -27.661 1.00 98.50 1050 GLY A O 1
ATOM 7603 N N . GLY A 1 1051 ? 8.005 -7.237 -29.733 1.00 98.56 1051 GLY A N 1
ATOM 7604 C CA . GLY A 1 1051 ? 6.709 -7.887 -29.905 1.00 98.56 1051 GLY A CA 1
ATOM 7605 C C . GLY A 1 1051 ? 6.021 -7.455 -31.192 1.00 98.56 1051 GLY A C 1
ATOM 7606 O O . GLY A 1 1051 ? 6.651 -7.440 -32.243 1.00 98.56 1051 GLY A O 1
ATOM 7607 N N . ASP A 1 1052 ? 4.712 -7.216 -31.159 1.00 98.31 1052 ASP A N 1
ATOM 7608 C CA . ASP A 1 1052 ? 3.952 -6.680 -32.291 1.00 98.31 1052 ASP A CA 1
ATOM 7609 C C . ASP A 1 1052 ? 3.810 -5.151 -32.152 1.00 98.31 1052 ASP A C 1
ATOM 7611 O O . ASP A 1 1052 ? 3.051 -4.689 -31.311 1.00 98.31 1052 ASP A O 1
ATOM 7615 N N . GLY A 1 1053 ? 4.355 -4.374 -33.087 1.00 98.44 1053 GLY A N 1
ATOM 7616 C CA . GLY A 1 1053 ? 4.215 -2.915 -33.161 1.00 98.44 1053 GLY A CA 1
ATOM 7617 C C . GLY A 1 1053 ? 5.569 -2.229 -33.319 1.00 98.44 1053 GLY A C 1
ATOM 7618 O O . GLY A 1 1053 ? 6.552 -2.900 -33.567 1.00 98.44 1053 GLY A O 1
ATOM 7619 N N . ALA A 1 1054 ? 5.607 -0.893 -33.382 1.00 98.56 1054 ALA A N 1
ATOM 7620 C CA . ALA A 1 1054 ? 6.840 -0.170 -33.710 1.00 98.56 1054 ALA A CA 1
ATOM 7621 C C . ALA A 1 1054 ? 7.601 0.236 -32.440 1.00 98.56 1054 ALA A C 1
ATOM 7623 O O . ALA A 1 1054 ? 7.336 1.303 -31.872 1.00 98.56 1054 ALA A O 1
ATOM 7624 N N . ASP A 1 1055 ? 8.579 -0.574 -32.054 1.00 98.75 1055 ASP A N 1
ATOM 7625 C CA . ASP A 1 1055 ? 9.194 -0.525 -30.732 1.00 98.75 1055 ASP A CA 1
ATOM 7626 C C . ASP A 1 1055 ? 10.463 0.331 -30.680 1.00 98.75 1055 ASP A C 1
ATOM 7628 O O . ASP A 1 1055 ? 11.191 0.538 -31.657 1.00 98.75 1055 ASP A O 1
ATOM 7632 N N . THR A 1 1056 ? 10.760 0.860 -29.494 1.00 98.69 1056 THR A N 1
ATOM 7633 C CA . THR A 1 1056 ? 12.011 1.553 -29.175 1.00 98.69 1056 THR A CA 1
ATOM 7634 C C . THR A 1 1056 ? 12.753 0.806 -28.076 1.00 98.69 1056 THR A C 1
ATOM 7636 O O . THR A 1 1056 ? 12.410 0.908 -26.901 1.00 98.69 1056 THR A O 1
ATOM 7639 N N . ILE A 1 1057 ? 13.837 0.123 -28.443 1.00 98.75 1057 ILE A N 1
ATOM 7640 C CA . ILE A 1 1057 ? 14.567 -0.786 -27.555 1.00 98.75 1057 ILE A CA 1
ATOM 7641 C C . ILE A 1 1057 ? 15.993 -0.288 -27.310 1.00 98.75 1057 ILE A C 1
ATOM 7643 O O . ILE A 1 1057 ? 16.723 0.084 -28.234 1.00 98.75 1057 ILE A O 1
ATOM 7647 N N . THR A 1 1058 ? 16.432 -0.303 -26.051 1.00 98.62 1058 THR A N 1
ATOM 7648 C CA . THR A 1 1058 ? 17.840 -0.128 -25.674 1.00 98.62 1058 THR A CA 1
ATOM 7649 C C . THR A 1 1058 ? 18.293 -1.259 -24.754 1.00 98.62 1058 THR A C 1
ATOM 7651 O O . THR A 1 1058 ? 17.741 -1.391 -23.667 1.00 98.62 1058 THR A O 1
ATOM 7654 N N . GLY A 1 1059 ? 19.333 -2.001 -25.151 1.00 96.31 1059 GLY A N 1
ATOM 7655 C CA . GLY A 1 1059 ? 19.941 -3.065 -24.333 1.00 96.31 1059 GLY A CA 1
ATOM 7656 C C . GLY A 1 1059 ? 20.595 -2.492 -23.077 1.00 96.31 1059 GLY A C 1
ATOM 7657 O O . GLY A 1 1059 ? 20.032 -2.530 -21.989 1.00 96.31 1059 GLY A O 1
ATOM 7658 N N . GLY A 1 1060 ? 21.700 -1.761 -23.247 1.00 96.00 1060 GLY A N 1
ATOM 7659 C CA . GLY A 1 1060 ? 22.277 -0.934 -22.188 1.00 96.00 1060 GLY A CA 1
ATOM 7660 C C . GLY A 1 1060 ? 23.744 -1.230 -21.910 1.00 96.00 1060 GLY A C 1
ATOM 7661 O O . GLY A 1 1060 ? 24.642 -0.549 -22.423 1.00 96.00 1060 GLY A O 1
ATOM 7662 N N . SER A 1 1061 ? 24.037 -2.120 -20.975 1.00 94.56 1061 SER A N 1
ATOM 7663 C CA . SER A 1 1061 ? 25.421 -2.472 -20.675 1.00 94.56 1061 SER A CA 1
ATOM 7664 C C . SER A 1 1061 ? 25.542 -3.915 -20.257 1.00 94.56 1061 SER A C 1
ATOM 7666 O O . SER A 1 1061 ? 25.189 -4.233 -19.139 1.00 94.56 1061 SER A O 1
ATOM 7668 N N . GLY A 1 1062 ? 26.207 -4.730 -21.053 1.00 96.38 1062 GLY A N 1
ATOM 7669 C CA . GLY A 1 1062 ? 26.207 -6.175 -20.891 1.00 96.38 1062 GLY A CA 1
ATOM 7670 C C . GLY A 1 1062 ? 26.059 -6.792 -22.266 1.00 96.38 1062 GLY A C 1
ATOM 7671 O O . GLY A 1 1062 ? 25.831 -6.077 -23.227 1.00 96.38 1062 GLY A O 1
ATOM 7672 N N . ASP A 1 1063 ? 26.293 -8.092 -22.369 1.00 98.31 1063 ASP A N 1
ATOM 7673 C CA . ASP A 1 1063 ? 26.118 -8.780 -23.645 1.00 98.31 1063 ASP A CA 1
ATOM 7674 C C . ASP A 1 1063 ? 24.622 -9.109 -23.769 1.00 98.31 1063 ASP A C 1
ATOM 7676 O O . ASP A 1 1063 ? 24.170 -10.055 -23.112 1.00 98.31 1063 ASP A O 1
ATOM 7680 N N . ASP A 1 1064 ? 23.870 -8.304 -24.522 1.00 98.69 1064 ASP A N 1
ATOM 7681 C CA . ASP A 1 1064 ? 22.402 -8.351 -24.551 1.00 98.69 1064 ASP A CA 1
ATOM 7682 C C . ASP A 1 1064 ? 21.866 -9.232 -25.695 1.00 98.69 1064 ASP A C 1
ATOM 7684 O O . ASP A 1 1064 ? 22.490 -9.376 -26.750 1.00 98.69 1064 ASP A O 1
ATOM 7688 N N . ILE A 1 1065 ? 20.689 -9.835 -25.504 1.00 98.81 1065 ILE A N 1
ATOM 7689 C CA . ILE A 1 1065 ? 19.938 -10.560 -26.541 1.00 98.81 1065 ILE A CA 1
ATOM 7690 C C . ILE A 1 1065 ? 18.649 -9.790 -26.816 1.00 98.81 1065 ILE A C 1
ATOM 7692 O O . ILE A 1 1065 ? 17.809 -9.674 -25.932 1.00 98.81 1065 ILE A O 1
ATOM 7696 N N . ILE A 1 1066 ? 18.472 -9.300 -28.040 1.00 98.88 1066 ILE A N 1
ATOM 7697 C CA . ILE A 1 1066 ? 17.324 -8.481 -28.436 1.00 98.88 1066 ILE A CA 1
ATOM 7698 C C . ILE A 1 1066 ? 16.641 -9.100 -29.661 1.00 98.88 1066 ILE A C 1
ATOM 7700 O O . ILE A 1 1066 ? 17.293 -9.348 -30.676 1.00 98.88 1066 ILE A O 1
ATOM 7704 N N . ASP A 1 1067 ? 15.332 -9.318 -29.575 1.00 98.81 1067 ASP A N 1
ATOM 7705 C CA . ASP A 1 1067 ? 14.441 -9.668 -30.688 1.00 98.81 1067 ASP A CA 1
ATOM 7706 C C . ASP A 1 1067 ? 13.342 -8.601 -30.757 1.00 98.81 1067 ASP A C 1
ATOM 7708 O O . ASP A 1 1067 ? 12.486 -8.553 -29.879 1.00 98.81 1067 ASP A O 1
ATOM 7712 N N . ALA A 1 1068 ? 13.407 -7.689 -31.730 1.00 98.56 1068 ALA A N 1
ATOM 7713 C CA . ALA A 1 1068 ? 12.486 -6.553 -31.790 1.00 98.56 1068 ALA A CA 1
ATOM 7714 C C . ALA A 1 1068 ? 11.071 -6.960 -32.229 1.00 98.56 1068 ALA A C 1
ATOM 7716 O O . ALA A 1 1068 ? 10.104 -6.366 -31.777 1.00 98.56 1068 ALA A O 1
ATOM 7717 N N . GLY A 1 1069 ? 10.924 -8.066 -32.960 1.00 98.62 1069 GLY A N 1
ATOM 7718 C CA . GLY A 1 1069 ? 9.616 -8.601 -33.316 1.00 98.62 1069 GLY A CA 1
ATOM 7719 C C . GLY A 1 1069 ? 9.112 -8.064 -34.652 1.00 98.62 1069 GLY A C 1
ATOM 7720 O O . GLY A 1 1069 ? 9.790 -8.207 -35.662 1.00 98.62 1069 GLY A O 1
ATOM 7721 N N . ALA A 1 1070 ? 7.860 -7.624 -34.724 1.00 98.38 1070 ALA A N 1
ATOM 7722 C CA . ALA A 1 1070 ? 7.204 -7.209 -35.956 1.00 98.38 1070 ALA A CA 1
ATOM 7723 C C . ALA A 1 1070 ? 6.795 -5.738 -35.898 1.00 98.38 1070 ALA A C 1
ATOM 7725 O O . ALA A 1 1070 ? 5.807 -5.396 -35.261 1.00 98.38 1070 ALA A O 1
ATOM 7726 N N . GLY A 1 1071 ? 7.416 -4.899 -36.715 1.00 98.44 1071 GLY A N 1
ATOM 7727 C CA . GLY A 1 1071 ? 7.174 -3.464 -36.716 1.00 98.44 1071 GLY A CA 1
ATOM 7728 C C . GLY A 1 1071 ? 8.274 -2.715 -37.436 1.00 98.44 1071 GLY A C 1
ATOM 7729 O O . GLY A 1 1071 ? 9.166 -3.318 -38.002 1.00 98.44 1071 GLY A O 1
ATOM 7730 N N . ASP A 1 1072 ? 8.171 -1.388 -37.498 1.00 98.69 1072 ASP A N 1
ATOM 7731 C CA . ASP A 1 1072 ? 9.302 -0.573 -37.959 1.00 98.69 1072 ASP A CA 1
ATOM 7732 C C . ASP A 1 1072 ? 10.088 -0.128 -36.706 1.00 98.69 1072 ASP A C 1
ATOM 7734 O O . ASP A 1 1072 ? 9.787 0.933 -36.143 1.00 98.69 1072 ASP A O 1
ATOM 7738 N N . ASP A 1 1073 ? 11.070 -0.920 -36.270 1.00 98.81 1073 ASP A N 1
ATOM 7739 C CA . ASP A 1 1073 ? 11.642 -0.819 -34.920 1.00 98.81 1073 ASP A CA 1
ATOM 7740 C C . ASP A 1 1073 ? 12.899 0.059 -34.830 1.00 98.81 1073 ASP A C 1
ATOM 7742 O O . ASP A 1 1073 ? 13.635 0.302 -35.795 1.00 98.81 1073 ASP A O 1
ATOM 7746 N N . VAL A 1 1074 ? 13.191 0.562 -33.628 1.00 98.81 1074 VAL A N 1
ATOM 7747 C CA . VAL A 1 1074 ? 14.400 1.337 -33.319 1.00 98.81 1074 VAL A CA 1
ATOM 7748 C C . VAL A 1 1074 ? 15.166 0.678 -32.181 1.00 98.81 1074 VAL A C 1
ATOM 7750 O O . VAL A 1 1074 ? 14.785 0.796 -31.021 1.00 98.81 1074 VAL A O 1
ATOM 7753 N N . VAL A 1 1075 ? 16.322 0.085 -32.493 1.00 98.81 1075 VAL A N 1
ATOM 7754 C CA . VAL A 1 1075 ? 17.120 -0.678 -31.519 1.00 98.81 1075 VAL A CA 1
ATOM 7755 C C . VAL A 1 1075 ? 18.513 -0.073 -31.310 1.00 98.81 1075 VAL A C 1
ATOM 7757 O O . VAL A 1 1075 ? 19.207 0.294 -32.268 1.00 98.81 1075 VAL A O 1
ATOM 7760 N N . GLU A 1 1076 ? 18.958 0.017 -30.053 1.00 98.56 1076 GLU A N 1
ATOM 7761 C CA . GLU A 1 1076 ? 20.333 0.370 -29.677 1.00 98.56 1076 GLU A CA 1
ATOM 7762 C C . GLU A 1 1076 ? 20.911 -0.580 -28.605 1.00 98.56 1076 GLU A C 1
ATOM 7764 O O . GLU A 1 1076 ? 20.549 -0.472 -27.438 1.00 98.56 1076 GLU A O 1
ATOM 7769 N N . GLY A 1 1077 ? 21.862 -1.451 -28.965 1.00 97.31 1077 GLY A N 1
ATOM 7770 C CA . GLY A 1 1077 ? 22.495 -2.412 -28.036 1.00 97.31 1077 GLY A CA 1
ATOM 7771 C C . GLY A 1 1077 ? 23.363 -1.753 -26.952 1.00 97.31 1077 GLY A C 1
ATOM 7772 O O . GLY A 1 1077 ? 23.256 -2.060 -25.773 1.00 97.31 1077 GLY A O 1
ATOM 7773 N N . LYS A 1 1078 ? 24.080 -0.680 -27.319 1.00 97.56 1078 LYS A N 1
ATOM 7774 C CA . LYS A 1 1078 ? 24.947 0.172 -26.471 1.00 97.56 1078 LYS A CA 1
ATOM 7775 C C . LYS A 1 1078 ? 26.327 -0.413 -26.168 1.00 97.56 1078 LYS A C 1
ATOM 7777 O O . LYS A 1 1078 ? 27.255 -0.035 -26.882 1.00 97.56 1078 LYS A O 1
ATOM 7782 N N . ASN A 1 1079 ? 26.567 -1.085 -25.039 1.00 96.12 1079 ASN A N 1
ATOM 7783 C CA . ASN A 1 1079 ? 27.900 -1.621 -24.720 1.00 96.12 1079 ASN A CA 1
ATOM 7784 C C . ASN A 1 1079 ? 27.803 -3.096 -24.353 1.00 96.12 1079 ASN A C 1
ATOM 7786 O O . ASN A 1 1079 ? 27.096 -3.396 -23.408 1.00 96.12 1079 ASN A O 1
ATOM 7790 N N . GLY A 1 1080 ? 28.699 -3.907 -24.899 1.00 97.56 1080 GLY A N 1
ATOM 7791 C CA . GLY A 1 1080 ? 28.708 -5.355 -24.730 1.00 97.56 1080 GLY A CA 1
ATOM 7792 C C . GLY A 1 1080 ? 28.707 -6.013 -26.099 1.00 97.56 1080 GLY A C 1
ATOM 7793 O O . GLY A 1 1080 ? 28.611 -5.318 -27.103 1.00 97.56 1080 GLY A O 1
ATOM 7794 N N . ASP A 1 1081 ? 28.941 -7.317 -26.138 1.00 98.38 1081 ASP A N 1
ATOM 7795 C CA . ASP A 1 1081 ? 28.874 -8.088 -27.376 1.00 98.38 1081 ASP A CA 1
ATOM 7796 C C . ASP A 1 1081 ? 27.406 -8.510 -27.593 1.00 98.38 1081 ASP A C 1
ATOM 7798 O O . ASP A 1 1081 ? 26.976 -9.549 -27.083 1.00 98.38 1081 ASP A O 1
ATOM 7802 N N . ASP A 1 1082 ? 26.635 -7.688 -28.310 1.00 98.69 1082 ASP A N 1
ATOM 7803 C CA . ASP A 1 1082 ? 25.171 -7.813 -28.385 1.00 98.69 1082 ASP A CA 1
ATOM 7804 C C . ASP A 1 1082 ? 24.711 -8.754 -29.514 1.00 98.69 1082 ASP A C 1
ATOM 7806 O O . ASP A 1 1082 ? 25.328 -8.831 -30.576 1.00 98.69 1082 ASP A O 1
ATOM 7810 N N . THR A 1 1083 ? 23.593 -9.460 -29.326 1.00 98.81 1083 THR A N 1
ATOM 7811 C CA . THR A 1 1083 ? 22.887 -10.212 -30.381 1.00 98.81 1083 THR A CA 1
ATOM 7812 C C . THR A 1 1083 ? 21.531 -9.570 -30.641 1.00 98.81 1083 THR A C 1
ATOM 7814 O O . THR A 1 1083 ? 20.687 -9.562 -29.752 1.00 98.81 1083 THR A O 1
ATOM 7817 N N . ILE A 1 1084 ? 21.299 -9.060 -31.852 1.00 98.81 1084 ILE A N 1
ATOM 7818 C CA . ILE A 1 1084 ? 20.105 -8.279 -32.195 1.00 98.81 1084 ILE A CA 1
ATOM 7819 C C . ILE A 1 1084 ? 19.426 -8.845 -33.446 1.00 98.81 1084 ILE A C 1
ATOM 7821 O O . ILE A 1 1084 ? 20.068 -9.022 -34.482 1.00 98.81 1084 ILE A O 1
ATOM 7825 N N . VAL A 1 1085 ? 18.117 -9.071 -33.369 1.00 98.75 1085 VAL A N 1
ATOM 7826 C CA . VAL A 1 1085 ? 17.241 -9.421 -34.494 1.00 98.75 1085 VAL A CA 1
ATOM 7827 C C . VAL A 1 1085 ? 16.169 -8.338 -34.623 1.00 98.75 1085 VAL A C 1
ATOM 7829 O O . VAL A 1 1085 ? 15.501 -8.050 -33.637 1.00 98.75 1085 VAL A O 1
ATOM 7832 N N . GLY A 1 1086 ? 16.031 -7.726 -35.803 1.00 98.31 1086 GLY A N 1
ATOM 7833 C CA . GLY A 1 1086 ? 14.956 -6.771 -36.107 1.00 98.31 1086 GLY A CA 1
ATOM 7834 C C . GLY A 1 1086 ? 13.625 -7.487 -36.298 1.00 98.31 1086 GLY A C 1
ATOM 7835 O O . GLY A 1 1086 ? 12.745 -7.383 -35.464 1.00 98.31 1086 GLY A O 1
ATOM 7836 N N . GLY A 1 1087 ? 13.547 -8.358 -37.304 1.00 98.38 1087 GLY A N 1
ATOM 7837 C CA . GLY A 1 1087 ? 12.345 -9.133 -37.607 1.00 98.38 1087 GLY A CA 1
ATOM 7838 C C . GLY A 1 1087 ? 11.617 -8.573 -38.833 1.00 98.38 1087 GLY A C 1
ATOM 7839 O O . GLY A 1 1087 ? 12.275 -8.184 -39.797 1.00 98.38 1087 GLY A O 1
ATOM 7840 N N . PRO A 1 1088 ? 10.282 -8.702 -38.946 1.00 98.31 1088 PRO A N 1
ATOM 7841 C CA . PRO A 1 1088 ? 9.549 -8.136 -40.076 1.00 98.31 1088 PRO A CA 1
ATOM 7842 C C . PRO A 1 1088 ? 9.231 -6.640 -39.918 1.00 98.31 1088 PRO A C 1
ATOM 7844 O O . PRO A 1 1088 ? 8.412 -6.278 -39.083 1.00 98.31 1088 PRO A O 1
ATOM 7847 N N . GLY A 1 1089 ? 9.687 -5.825 -40.867 1.00 98.31 1089 GLY A N 1
ATOM 7848 C CA . GLY A 1 1089 ? 9.408 -4.394 -40.998 1.00 98.31 1089 GLY A CA 1
ATOM 7849 C C . GLY A 1 1089 ? 10.676 -3.621 -41.358 1.00 98.31 1089 GLY A C 1
ATOM 7850 O O . GLY A 1 1089 ? 11.638 -4.231 -41.793 1.00 98.31 1089 GLY A O 1
ATOM 7851 N N . ASN A 1 1090 ? 10.646 -2.284 -41.367 1.00 98.62 1090 ASN A N 1
ATOM 7852 C CA . ASN A 1 1090 ? 11.814 -1.485 -41.771 1.00 98.62 1090 ASN A CA 1
ATOM 7853 C C . ASN A 1 1090 ? 12.541 -0.944 -40.540 1.00 98.62 1090 ASN A C 1
ATOM 7855 O O . ASN A 1 1090 ? 12.197 0.131 -40.030 1.00 98.62 1090 ASN A O 1
ATOM 7859 N N . ASP A 1 1091 ? 13.595 -1.637 -40.131 1.00 98.75 1091 ASP A N 1
ATOM 7860 C CA . ASP A 1 1091 ? 14.195 -1.437 -38.819 1.00 98.75 1091 ASP A CA 1
ATOM 7861 C C . ASP A 1 1091 ? 15.389 -0.482 -38.840 1.00 98.75 1091 ASP A C 1
ATOM 7863 O O . ASP A 1 1091 ? 16.113 -0.305 -39.826 1.00 98.75 1091 ASP A O 1
ATOM 7867 N N . SER A 1 1092 ? 15.637 0.167 -37.706 1.00 98.69 1092 SER A N 1
ATOM 7868 C CA . SER A 1 1092 ? 16.780 1.045 -37.473 1.00 98.69 1092 SER A CA 1
ATOM 7869 C C . SER A 1 1092 ? 17.607 0.546 -36.292 1.00 98.69 1092 SER A C 1
ATOM 7871 O O . SER A 1 1092 ? 17.419 0.996 -35.159 1.00 98.69 1092 SER A O 1
ATOM 7873 N N . ILE A 1 1093 ? 18.623 -0.269 -36.574 1.00 98.81 1093 ILE A N 1
ATOM 7874 C CA . ILE A 1 1093 ? 19.418 -0.963 -35.554 1.00 98.81 1093 ILE A CA 1
ATOM 7875 C C . ILE A 1 1093 ? 20.824 -0.367 -35.417 1.00 98.81 1093 ILE A C 1
ATOM 7877 O O . ILE A 1 1093 ? 21.518 -0.068 -36.399 1.00 98.81 1093 ILE A O 1
ATOM 7881 N N . LYS A 1 1094 ? 21.277 -0.206 -34.170 1.00 98.62 1094 LYS A N 1
ATOM 7882 C CA . LYS A 1 1094 ? 22.658 0.128 -33.804 1.00 98.62 1094 LYS A CA 1
ATOM 7883 C C . LYS A 1 1094 ? 23.176 -0.874 -32.770 1.00 98.62 1094 LYS A C 1
ATOM 7885 O O . LYS A 1 1094 ? 22.634 -0.893 -31.675 1.00 98.62 1094 LYS A O 1
ATOM 7890 N N . GLY A 1 1095 ? 24.254 -1.597 -33.074 1.00 97.25 1095 GLY A N 1
ATOM 7891 C CA . GLY A 1 1095 ? 24.944 -2.473 -32.113 1.00 97.25 1095 GLY A CA 1
ATOM 7892 C C . GLY A 1 1095 ? 25.551 -1.651 -30.979 1.00 97.25 1095 GLY A C 1
ATOM 7893 O O . GLY A 1 1095 ? 24.928 -1.431 -29.950 1.00 97.25 1095 GLY A O 1
ATOM 7894 N N . GLY A 1 1096 ? 26.671 -0.978 -31.238 1.00 97.69 1096 GLY A N 1
ATOM 7895 C CA . GLY A 1 1096 ? 27.213 0.009 -30.305 1.00 97.69 1096 GLY A CA 1
ATOM 7896 C C . GLY A 1 1096 ? 28.700 -0.173 -30.063 1.00 97.69 1096 GLY A C 1
ATOM 7897 O O . GLY A 1 1096 ? 29.519 0.233 -30.888 1.00 97.69 1096 GLY A O 1
ATOM 7898 N N . LYS A 1 1097 ? 29.085 -0.611 -28.867 1.00 97.12 1097 LYS A N 1
ATOM 7899 C CA . LYS A 1 1097 ? 30.466 -0.962 -28.541 1.00 97.12 1097 LYS A CA 1
ATOM 7900 C C . LYS A 1 1097 ? 30.523 -2.432 -28.161 1.00 97.12 1097 LYS A C 1
ATOM 7902 O O . LYS A 1 1097 ? 30.053 -2.747 -27.082 1.00 97.12 1097 LYS A O 1
ATOM 7907 N N . GLY A 1 1098 ? 31.315 -3.212 -28.874 1.00 96.94 1098 GLY A N 1
ATOM 7908 C CA . GLY A 1 1098 ? 31.495 -4.635 -28.595 1.00 96.94 1098 GLY A CA 1
ATOM 7909 C C . GLY A 1 1098 ? 31.591 -5.390 -29.902 1.00 96.94 1098 GLY A C 1
ATOM 7910 O O . GLY A 1 1098 ? 31.855 -4.775 -30.921 1.00 96.94 1098 GLY A O 1
ATOM 7911 N N . HIS A 1 1099 ? 31.511 -6.707 -29.875 1.00 97.88 1099 HIS A N 1
ATOM 7912 C CA . HIS A 1 1099 ? 31.446 -7.546 -31.063 1.00 97.88 1099 HIS A CA 1
ATOM 7913 C C . HIS A 1 1099 ? 30.000 -7.972 -31.290 1.00 97.88 1099 HIS A C 1
ATOM 7915 O O . HIS A 1 1099 ? 29.584 -9.004 -30.767 1.00 97.88 1099 HIS A O 1
ATOM 7921 N N . ASP A 1 1100 ? 29.271 -7.187 -32.078 1.00 98.44 1100 ASP A N 1
ATOM 7922 C CA . ASP A 1 1100 ? 27.818 -7.330 -32.192 1.00 98.44 1100 ASP A CA 1
ATOM 7923 C C . ASP A 1 1100 ? 27.431 -8.298 -33.331 1.00 98.44 1100 ASP A C 1
ATOM 7925 O O . ASP A 1 1100 ? 28.092 -8.330 -34.373 1.00 98.44 1100 ASP A O 1
ATOM 7929 N N . ASP A 1 1101 ? 26.361 -9.080 -33.158 1.00 98.62 1101 ASP A N 1
ATOM 7930 C CA . ASP A 1 1101 ? 25.728 -9.937 -34.176 1.00 98.62 1101 ASP A CA 1
ATOM 7931 C C . ASP A 1 1101 ? 24.312 -9.416 -34.471 1.00 98.62 1101 ASP A C 1
ATOM 7933 O O . ASP A 1 1101 ? 23.425 -9.499 -33.628 1.00 98.62 1101 ASP A O 1
ATOM 7937 N N . ILE A 1 1102 ? 24.112 -8.827 -35.651 1.00 98.69 1102 ILE A N 1
ATOM 7938 C CA . ILE A 1 1102 ? 22.908 -8.078 -36.028 1.00 98.69 1102 ILE A CA 1
ATOM 7939 C C . ILE A 1 1102 ? 22.254 -8.715 -37.261 1.00 98.69 1102 ILE A C 1
ATOM 7941 O O . ILE A 1 1102 ? 22.898 -8.835 -38.305 1.00 98.69 1102 ILE A O 1
ATOM 7945 N N . SER A 1 1103 ? 20.959 -9.023 -37.175 1.00 98.44 1103 SER A N 1
ATOM 7946 C CA . SER A 1 1103 ? 20.078 -9.392 -38.296 1.00 98.44 1103 SER A CA 1
ATOM 7947 C C . SER A 1 1103 ? 18.987 -8.334 -38.458 1.00 98.44 1103 SER A C 1
ATOM 7949 O O . SER A 1 1103 ? 18.307 -8.035 -37.483 1.00 98.44 1103 SER A O 1
ATOM 7951 N N . GLY A 1 1104 ? 18.815 -7.790 -39.665 1.00 97.62 1104 GLY A N 1
ATOM 7952 C CA . GLY A 1 1104 ? 17.696 -6.910 -40.023 1.00 97.62 1104 GLY A CA 1
ATOM 7953 C C . GLY A 1 1104 ? 16.393 -7.696 -40.067 1.00 97.62 1104 GLY A C 1
ATOM 7954 O O . GLY A 1 1104 ? 15.637 -7.673 -39.110 1.00 97.62 1104 GLY A O 1
ATOM 7955 N N . GLY A 1 1105 ? 16.223 -8.544 -41.080 1.00 97.94 1105 GLY A N 1
ATOM 7956 C CA . GLY A 1 1105 ? 15.087 -9.455 -41.171 1.00 97.94 1105 GLY A CA 1
ATOM 7957 C C . GLY A 1 1105 ? 14.348 -9.285 -42.492 1.00 97.94 1105 GLY A C 1
ATOM 7958 O O . GLY A 1 1105 ? 14.964 -9.331 -43.553 1.00 97.94 1105 GLY A O 1
ATOM 7959 N N . ASP A 1 1106 ? 13.020 -9.199 -42.456 1.00 97.31 1106 ASP A N 1
ATOM 7960 C CA . ASP A 1 1106 ? 12.209 -8.958 -43.655 1.00 97.31 1106 ASP A CA 1
ATOM 7961 C C . ASP A 1 1106 ? 11.853 -7.458 -43.729 1.00 97.31 1106 ASP A C 1
ATOM 7963 O O . ASP A 1 1106 ? 10.942 -7.031 -43.034 1.00 97.31 1106 ASP A O 1
ATOM 7967 N N . GLY A 1 1107 ? 12.416 -6.687 -44.659 1.00 97.56 1107 GLY A N 1
ATOM 7968 C CA . GLY A 1 1107 ? 12.076 -5.275 -44.878 1.00 97.56 1107 GLY A CA 1
ATOM 7969 C C . GLY A 1 1107 ? 13.271 -4.449 -45.342 1.00 97.56 1107 GLY A C 1
ATOM 7970 O O . GLY A 1 1107 ? 14.311 -5.008 -45.646 1.00 97.56 1107 GLY A O 1
ATOM 7971 N N . ASP A 1 1108 ? 13.098 -3.137 -45.533 1.00 98.12 1108 ASP A N 1
ATOM 7972 C CA . ASP A 1 1108 ? 14.184 -2.267 -46.007 1.00 98.12 1108 ASP A CA 1
ATOM 7973 C C . ASP A 1 1108 ? 14.927 -1.645 -44.802 1.00 98.12 1108 ASP A C 1
ATOM 7975 O O . ASP A 1 1108 ? 14.568 -0.552 -44.342 1.00 98.12 1108 ASP A O 1
ATOM 7979 N N . ASP A 1 1109 ? 15.990 -2.297 -44.325 1.00 98.44 1109 ASP A N 1
ATOM 7980 C CA . ASP A 1 1109 ? 16.574 -2.004 -43.008 1.00 98.44 1109 ASP A CA 1
ATOM 7981 C C . ASP A 1 1109 ? 17.744 -1.006 -43.012 1.00 98.44 1109 ASP A C 1
ATOM 7983 O O . ASP A 1 1109 ? 18.473 -0.803 -43.991 1.00 98.44 1109 ASP A O 1
ATOM 7987 N N . MET A 1 1110 ? 17.978 -0.374 -41.858 1.00 98.44 1110 MET A N 1
ATOM 7988 C CA . MET A 1 1110 ? 19.094 0.533 -41.588 1.00 98.44 1110 MET A CA 1
ATOM 7989 C C . MET A 1 1110 ? 19.945 0.030 -40.409 1.00 98.44 1110 MET A C 1
ATOM 7991 O O . MET A 1 1110 ? 19.673 0.347 -39.252 1.00 98.44 1110 MET A O 1
ATOM 7995 N N . LEU A 1 1111 ? 21.059 -0.648 -40.700 1.00 98.38 1111 LEU A N 1
ATOM 7996 C CA . LEU A 1 1111 ? 21.849 -1.400 -39.714 1.00 98.38 1111 LEU A CA 1
ATOM 7997 C C . LEU A 1 1111 ? 23.248 -0.809 -39.484 1.00 98.38 1111 LEU A C 1
ATOM 7999 O O . LEU A 1 1111 ? 23.984 -0.539 -40.438 1.00 98.38 1111 LEU A O 1
ATOM 8003 N N . LYS A 1 1112 ? 23.656 -0.616 -38.223 1.00 98.19 1112 LYS A N 1
ATOM 8004 C CA . LYS A 1 1112 ? 24.972 -0.052 -37.855 1.00 98.19 1112 LYS A CA 1
ATOM 8005 C C . LYS A 1 1112 ? 25.674 -0.857 -36.758 1.00 98.19 1112 LYS A C 1
ATOM 8007 O O . LYS A 1 1112 ? 25.243 -0.778 -35.615 1.00 98.19 1112 LYS A O 1
ATOM 8012 N N . GLY A 1 1113 ? 26.810 -1.488 -37.064 1.00 96.25 1113 GLY A N 1
ATOM 8013 C CA . GLY A 1 1113 ? 27.655 -2.165 -36.059 1.00 96.25 1113 GLY A CA 1
ATOM 8014 C C . GLY A 1 1113 ? 28.257 -1.180 -35.046 1.00 96.25 1113 GLY A C 1
ATOM 8015 O O . GLY A 1 1113 ? 27.987 -1.241 -33.856 1.00 96.25 1113 GLY A O 1
ATOM 8016 N N . ASN A 1 1114 ? 28.880 -0.109 -35.553 1.00 96.44 1114 ASN A N 1
ATOM 8017 C CA . ASN A 1 1114 ? 29.552 0.962 -34.797 1.00 96.44 1114 ASN A CA 1
ATOM 8018 C C . ASN A 1 1114 ? 30.997 0.633 -34.397 1.00 96.44 1114 ASN A C 1
ATOM 8020 O O . ASN A 1 1114 ? 31.889 0.856 -35.211 1.00 96.44 1114 ASN A O 1
ATOM 8024 N N . ARG A 1 1115 ? 31.301 0.328 -33.133 1.00 95.50 1115 ARG A N 1
ATOM 8025 C CA . ARG A 1 1115 ? 32.679 0.065 -32.685 1.00 95.50 1115 ARG A CA 1
ATOM 8026 C C . ARG A 1 1115 ? 32.795 -1.390 -32.290 1.00 95.50 1115 ARG A C 1
ATOM 8028 O O . ARG A 1 1115 ? 32.290 -1.736 -31.232 1.00 95.50 1115 ARG A O 1
ATOM 8035 N N . GLY A 1 1116 ? 33.629 -2.143 -32.987 1.00 95.31 1116 GLY A N 1
ATOM 8036 C CA . GLY A 1 1116 ? 33.619 -3.566 -32.745 1.00 95.31 1116 GLY A CA 1
ATOM 8037 C C . GLY A 1 1116 ? 34.388 -4.401 -33.725 1.00 95.31 1116 GLY A C 1
ATOM 8038 O O . GLY A 1 1116 ? 35.461 -4.030 -34.179 1.00 95.31 1116 GLY A O 1
ATOM 8039 N N . SER A 1 1117 ? 33.908 -5.601 -33.966 1.00 97.12 1117 SER A N 1
ATOM 8040 C CA . SER A 1 1117 ? 34.243 -6.407 -35.139 1.00 97.12 1117 SER A CA 1
ATOM 8041 C C . SER A 1 1117 ? 32.984 -7.210 -35.340 1.00 97.12 1117 SER A C 1
ATOM 8043 O O . SER A 1 1117 ? 32.818 -8.247 -34.696 1.00 97.12 1117 SER A O 1
ATOM 8045 N N . ASP A 1 1118 ? 32.085 -6.617 -36.105 1.00 97.88 1118 ASP A N 1
ATOM 8046 C CA . ASP A 1 1118 ? 30.659 -6.894 -36.005 1.00 97.88 1118 ASP A CA 1
ATOM 8047 C C . ASP A 1 1118 ? 30.225 -7.816 -37.143 1.00 97.88 1118 ASP A C 1
ATOM 8049 O O . ASP A 1 1118 ? 30.846 -7.857 -38.210 1.00 97.88 1118 ASP A O 1
ATOM 8053 N N . VAL A 1 1119 ? 29.153 -8.567 -36.929 1.00 97.75 1119 VAL A N 1
ATOM 8054 C CA . VAL A 1 1119 ? 28.447 -9.328 -37.958 1.00 97.75 1119 VAL A CA 1
ATOM 8055 C C . VAL A 1 1119 ? 27.117 -8.627 -38.199 1.00 97.75 1119 VAL A C 1
ATOM 8057 O O . VAL A 1 1119 ? 26.342 -8.445 -37.275 1.00 97.75 1119 VAL A O 1
ATOM 8060 N N . VAL A 1 1120 ? 26.857 -8.198 -39.433 1.00 97.69 1120 VAL A N 1
ATOM 8061 C CA . VAL A 1 1120 ? 25.628 -7.478 -39.793 1.00 97.69 1120 VAL A CA 1
ATOM 8062 C C . VAL A 1 1120 ? 25.021 -8.110 -41.043 1.00 97.69 1120 VAL A C 1
ATOM 8064 O O . VAL A 1 1120 ? 25.647 -8.088 -42.106 1.00 97.69 1120 VAL A O 1
ATOM 8067 N N . SER A 1 1121 ? 23.815 -8.663 -40.920 1.00 97.06 1121 SER A N 1
ATOM 8068 C CA . SER A 1 1121 ? 23.018 -9.253 -42.001 1.00 97.06 1121 SER A CA 1
ATOM 8069 C C . SER A 1 1121 ? 21.774 -8.408 -42.275 1.00 97.06 1121 SER A C 1
ATOM 8071 O O . SER A 1 1121 ? 21.043 -8.108 -41.341 1.00 97.06 1121 SER A O 1
ATOM 8073 N N . GLY A 1 1122 ? 21.523 -8.037 -43.532 1.00 95.62 1122 GLY A N 1
ATOM 8074 C CA . GLY A 1 1122 ? 20.273 -7.382 -43.959 1.00 95.62 1122 GLY A CA 1
ATOM 8075 C C . GLY A 1 1122 ? 19.114 -8.358 -44.193 1.00 95.62 1122 GLY A C 1
ATOM 8076 O O . GLY A 1 1122 ? 17.960 -8.013 -44.029 1.00 95.62 1122 GLY A O 1
ATOM 8077 N N . ASP A 1 1123 ? 19.423 -9.624 -44.484 1.00 96.00 1123 ASP A N 1
ATOM 8078 C CA . ASP A 1 1123 ? 18.444 -10.666 -44.808 1.00 96.00 1123 ASP A CA 1
ATOM 8079 C C . ASP A 1 1123 ? 17.573 -10.394 -46.049 1.00 96.00 1123 ASP A C 1
ATOM 8081 O O . ASP A 1 1123 ? 17.999 -10.793 -47.133 1.00 96.00 1123 ASP A O 1
ATOM 8085 N N . ALA A 1 1124 ? 16.349 -9.874 -45.967 1.00 95.69 1124 ALA A N 1
ATOM 8086 C CA . ALA A 1 1124 ? 15.458 -9.747 -47.123 1.00 95.69 1124 ALA A CA 1
ATOM 8087 C C . ALA A 1 1124 ? 14.856 -8.347 -47.273 1.00 95.69 1124 ALA A C 1
ATOM 8089 O O . ALA A 1 1124 ? 13.865 -8.034 -46.637 1.00 95.69 1124 ALA A O 1
ATOM 8090 N N . GLY A 1 1125 ? 15.295 -7.605 -48.286 1.00 95.81 1125 GLY A N 1
ATOM 8091 C CA . GLY A 1 1125 ? 14.783 -6.279 -48.628 1.00 95.81 1125 GLY A CA 1
ATOM 8092 C C . GLY A 1 1125 ? 15.893 -5.407 -49.198 1.00 95.81 1125 GLY A C 1
ATOM 8093 O O . GLY A 1 1125 ? 16.948 -5.915 -49.563 1.00 95.81 1125 GLY A O 1
ATOM 8094 N N . ASP A 1 1126 ? 15.640 -4.117 -49.417 1.00 96.12 1126 ASP A N 1
ATOM 8095 C CA . ASP A 1 1126 ? 16.656 -3.198 -49.941 1.00 96.12 1126 ASP A CA 1
ATOM 8096 C C . ASP A 1 1126 ? 17.396 -2.483 -48.784 1.00 96.12 1126 ASP A C 1
ATOM 8098 O O . ASP A 1 1126 ? 17.097 -1.332 -48.453 1.00 96.12 1126 ASP A O 1
ATOM 8102 N N . ASP A 1 1127 ? 18.421 -3.134 -48.224 1.00 96.75 1127 ASP A N 1
ATOM 8103 C CA . ASP A 1 1127 ? 19.020 -2.726 -46.940 1.00 96.75 1127 ASP A CA 1
ATOM 8104 C C . ASP A 1 1127 ? 20.177 -1.722 -47.032 1.00 96.75 1127 ASP A C 1
ATOM 8106 O O . ASP A 1 1127 ? 20.862 -1.566 -48.052 1.00 96.75 1127 ASP A O 1
ATOM 8110 N N . SER A 1 1128 ? 20.458 -1.049 -45.914 1.00 96.44 1128 SER A N 1
ATOM 8111 C CA . SER A 1 1128 ? 21.620 -0.180 -45.715 1.00 96.44 1128 SER A CA 1
ATOM 8112 C C . SER A 1 1128 ? 22.439 -0.580 -44.483 1.00 96.44 1128 SER A C 1
ATOM 8114 O O . SER A 1 1128 ? 22.019 -0.362 -43.351 1.00 96.44 1128 SER A O 1
ATOM 8116 N N . LEU A 1 1129 ? 23.650 -1.095 -44.705 1.00 96.81 1129 LEU A N 1
ATOM 8117 C CA . LEU A 1 1129 ? 24.547 -1.637 -43.681 1.00 96.81 1129 LEU A CA 1
ATOM 8118 C C . LEU A 1 1129 ? 25.805 -0.764 -43.513 1.00 96.81 1129 LEU A C 1
ATOM 8120 O O . LEU A 1 1129 ? 26.501 -0.471 -44.492 1.00 96.81 1129 LEU A O 1
ATOM 8124 N N . TRP A 1 1130 ? 26.157 -0.412 -42.272 1.00 95.88 1130 TRP A N 1
ATOM 8125 C CA . TRP A 1 1130 ? 27.425 0.249 -41.930 1.00 95.88 1130 TRP A CA 1
ATOM 8126 C C . TRP A 1 1130 ? 28.171 -0.478 -40.802 1.00 95.88 1130 TRP A C 1
ATOM 8128 O O . TRP A 1 1130 ? 27.692 -0.504 -39.672 1.00 95.88 1130 TRP A O 1
ATOM 8138 N N . GLY A 1 1131 ? 29.385 -0.968 -41.068 1.00 93.12 1131 GLY A N 1
ATOM 8139 C CA . GLY A 1 1131 ? 30.268 -1.522 -40.024 1.00 93.12 1131 GLY A CA 1
ATOM 8140 C C . GLY A 1 1131 ? 30.827 -0.428 -39.103 1.00 93.12 1131 GLY A C 1
ATOM 8141 O O . GLY A 1 1131 ? 30.667 -0.452 -37.888 1.00 93.12 1131 GLY A O 1
ATOM 8142 N N . ASN A 1 1132 ? 31.288 0.668 -39.713 1.00 94.31 1132 ASN A N 1
ATOM 8143 C CA . ASN A 1 1132 ? 31.944 1.829 -39.101 1.00 94.31 1132 ASN A CA 1
ATOM 8144 C C . ASN A 1 1132 ? 33.373 1.577 -38.607 1.00 94.31 1132 ASN A C 1
ATOM 8146 O O . ASN A 1 1132 ? 34.288 2.141 -39.202 1.00 94.31 1132 ASN A O 1
ATOM 8150 N N . GLY A 1 1133 ? 33.611 0.893 -37.493 1.00 91.81 1133 GLY A N 1
ATOM 8151 C CA . GLY A 1 1133 ? 34.950 0.789 -36.916 1.00 91.81 1133 GLY A CA 1
ATOM 8152 C C . GLY A 1 1133 ? 35.207 -0.576 -36.317 1.00 91.81 1133 GLY A C 1
ATOM 8153 O O . GLY A 1 1133 ? 34.649 -0.874 -35.275 1.00 91.81 1133 GLY A O 1
ATOM 8154 N N . GLY A 1 1134 ? 36.144 -1.327 -36.883 1.00 94.69 1134 GLY A N 1
ATOM 8155 C CA . GLY A 1 1134 ? 36.263 -2.746 -36.579 1.00 94.69 1134 GLY A CA 1
ATOM 8156 C C . GLY A 1 1134 ? 36.695 -3.558 -37.782 1.00 94.69 1134 GLY A C 1
ATOM 8157 O O . GLY A 1 1134 ? 36.833 -3.004 -38.863 1.00 94.69 1134 GLY A O 1
ATOM 8158 N N . ASP A 1 1135 ? 36.972 -4.847 -37.590 1.00 95.88 1135 ASP A N 1
ATOM 8159 C CA . ASP A 1 1135 ? 37.086 -5.782 -38.713 1.00 95.88 1135 ASP A CA 1
ATOM 8160 C C . ASP A 1 1135 ? 35.715 -6.460 -38.903 1.00 95.88 1135 ASP A C 1
ATOM 8162 O O . ASP A 1 1135 ? 35.428 -7.447 -38.223 1.00 95.88 1135 ASP A O 1
ATOM 8166 N N . ASP A 1 1136 ? 34.877 -5.939 -39.803 1.00 96.31 1136 ASP A N 1
ATOM 8167 C CA . ASP A 1 1136 ? 33.446 -6.287 -39.834 1.00 96.31 1136 ASP A CA 1
ATOM 8168 C C . ASP A 1 1136 ? 33.078 -7.327 -40.913 1.00 96.31 1136 ASP A C 1
ATOM 8170 O O . ASP A 1 1136 ? 33.753 -7.477 -41.938 1.00 96.31 1136 ASP A O 1
ATOM 8174 N N . VAL A 1 1137 ? 31.967 -8.043 -40.720 1.00 95.88 1137 VAL A N 1
ATOM 8175 C CA . VAL A 1 1137 ? 31.334 -8.937 -41.700 1.00 95.88 1137 VAL A CA 1
ATOM 8176 C C . VAL A 1 1137 ? 29.948 -8.400 -42.039 1.00 95.88 1137 VAL A C 1
ATOM 8178 O O . VAL A 1 1137 ? 29.054 -8.428 -41.208 1.00 95.88 1137 VAL A O 1
ATOM 8181 N N . LEU A 1 1138 ? 29.754 -7.959 -43.282 1.00 95.38 1138 LEU A N 1
ATOM 8182 C CA . LEU A 1 1138 ? 28.477 -7.439 -43.775 1.00 95.38 1138 LEU A CA 1
ATOM 8183 C C . LEU A 1 1138 ? 27.888 -8.395 -44.827 1.00 95.38 1138 LEU A C 1
ATOM 8185 O O . LEU A 1 1138 ? 28.538 -8.652 -45.850 1.00 95.38 1138 LEU A O 1
ATOM 8189 N N . ASP A 1 1139 ? 26.679 -8.907 -44.609 1.00 95.06 1139 ASP A N 1
ATOM 8190 C CA . ASP A 1 1139 ? 25.902 -9.701 -45.572 1.00 95.06 1139 ASP A CA 1
ATOM 8191 C C . ASP A 1 1139 ? 24.620 -8.952 -45.950 1.00 95.06 1139 ASP A C 1
ATOM 8193 O O . ASP A 1 1139 ? 23.787 -8.672 -45.104 1.00 95.06 1139 ASP A O 1
ATOM 8197 N N . GLY A 1 1140 ? 24.472 -8.585 -47.222 1.00 90.88 1140 GLY A N 1
ATOM 8198 C CA . GLY A 1 1140 ? 23.279 -7.858 -47.676 1.00 90.88 1140 GLY A CA 1
ATOM 8199 C C . GLY A 1 1140 ? 22.062 -8.756 -47.906 1.00 90.88 1140 GLY A C 1
ATOM 8200 O O . GLY A 1 1140 ? 20.957 -8.257 -48.000 1.00 90.88 1140 GLY A O 1
ATOM 8201 N N . GLY A 1 1141 ? 22.242 -10.077 -48.017 1.00 93.19 1141 GLY A N 1
ATOM 8202 C CA . GLY A 1 1141 ? 21.116 -10.980 -48.240 1.00 93.19 1141 GLY A CA 1
ATOM 8203 C C . GLY A 1 1141 ? 20.434 -10.842 -49.617 1.00 93.19 1141 GLY A C 1
ATOM 8204 O O . GLY A 1 1141 ? 21.083 -10.871 -50.673 1.00 93.19 1141 GLY A O 1
ATOM 8205 N N . LEU A 1 1142 ? 19.100 -10.864 -49.624 1.00 90.94 1142 LEU A N 1
ATOM 8206 C CA . LEU A 1 1142 ? 18.219 -10.822 -50.787 1.00 90.94 1142 LEU A CA 1
ATOM 8207 C C . LEU A 1 1142 ? 17.698 -9.402 -51.031 1.00 90.94 1142 LEU A C 1
ATOM 8209 O O . LEU A 1 1142 ? 16.687 -9.025 -50.461 1.00 90.94 1142 LEU A O 1
ATOM 8213 N N . GLY A 1 1143 ? 18.224 -8.719 -52.042 1.00 90.00 1143 GLY A N 1
ATOM 8214 C CA . GLY A 1 1143 ? 17.670 -7.427 -52.438 1.00 90.00 1143 GLY A CA 1
ATOM 8215 C C . GLY A 1 1143 ? 18.660 -6.563 -53.193 1.00 90.00 1143 GLY A C 1
ATOM 8216 O O . GLY A 1 1143 ? 19.545 -7.077 -53.891 1.00 90.00 1143 GLY A O 1
ATOM 8217 N N . SER A 1 1144 ? 18.439 -5.250 -53.163 1.00 92.50 1144 SER A N 1
ATOM 8218 C CA . SER A 1 1144 ? 19.339 -4.238 -53.711 1.00 92.50 1144 SER A CA 1
ATOM 8219 C C . SER A 1 1144 ? 19.981 -3.400 -52.604 1.00 92.50 1144 SER A C 1
ATOM 8221 O O . SER A 1 1144 ? 19.665 -2.220 -52.440 1.00 92.50 1144 SER A O 1
ATOM 8223 N N . ASP A 1 1145 ? 20.998 -3.970 -51.979 1.00 93.62 1145 ASP A N 1
ATOM 8224 C CA . ASP A 1 1145 ? 21.542 -3.459 -50.720 1.00 93.62 1145 ASP A CA 1
ATOM 8225 C C . ASP A 1 1145 ? 22.683 -2.442 -50.924 1.00 93.62 1145 ASP A C 1
ATOM 8227 O O . ASP A 1 1145 ? 23.325 -2.330 -51.987 1.00 93.62 1145 ASP A O 1
ATOM 8231 N N . VAL A 1 1146 ? 22.974 -1.691 -49.864 1.00 92.94 1146 VAL A N 1
ATOM 8232 C CA . VAL A 1 1146 ? 24.103 -0.768 -49.743 1.00 92.94 1146 VAL A CA 1
ATOM 8233 C C . VAL A 1 1146 ? 24.900 -1.134 -48.497 1.00 92.94 1146 VAL A C 1
ATOM 8235 O O . VAL A 1 1146 ? 24.377 -1.082 -47.398 1.00 92.94 1146 VAL A O 1
ATOM 8238 N N . ALA A 1 1147 ? 26.192 -1.430 -48.653 1.00 92.19 1147 ALA A N 1
ATOM 8239 C CA . ALA A 1 1147 ? 27.078 -1.744 -47.531 1.00 92.19 1147 ALA A CA 1
ATOM 8240 C C . ALA A 1 1147 ? 28.332 -0.853 -47.523 1.00 92.19 1147 ALA A C 1
ATOM 8242 O O . ALA A 1 1147 ? 28.957 -0.645 -48.573 1.00 92.19 1147 ALA A O 1
ATOM 8243 N N . ASP A 1 1148 ? 28.711 -0.361 -46.343 1.00 92.88 1148 ASP A N 1
ATOM 8244 C CA . ASP A 1 1148 ? 29.941 0.394 -46.068 1.00 92.88 1148 ASP A CA 1
ATOM 8245 C C . ASP A 1 1148 ? 30.639 -0.161 -44.813 1.00 92.88 1148 ASP A C 1
ATOM 8247 O O . ASP A 1 1148 ? 30.162 0.013 -43.695 1.00 92.88 1148 ASP A O 1
ATOM 8251 N N . GLY A 1 1149 ? 31.779 -0.834 -44.991 1.00 88.44 1149 GLY A N 1
ATOM 8252 C CA . GLY A 1 1149 ? 32.554 -1.400 -43.877 1.00 88.44 1149 GLY A CA 1
ATOM 8253 C C . GLY A 1 1149 ? 33.167 -0.344 -42.955 1.00 88.44 1149 GLY A C 1
ATOM 8254 O O . GLY A 1 1149 ? 33.297 -0.557 -41.760 1.00 88.44 1149 GLY A O 1
ATOM 8255 N N . GLY A 1 1150 ? 33.463 0.856 -43.461 1.00 92.31 1150 GLY A N 1
ATOM 8256 C CA . GLY A 1 1150 ? 34.155 1.869 -42.673 1.00 92.31 1150 GLY A CA 1
ATOM 8257 C C . GLY A 1 1150 ? 35.640 1.547 -42.450 1.00 92.31 1150 GLY A C 1
ATOM 8258 O O . GLY A 1 1150 ? 36.429 1.511 -43.396 1.00 92.31 1150 GLY A O 1
ATOM 8259 N N . GLY A 1 1151 ? 36.072 1.493 -41.191 1.00 85.81 1151 GLY A N 1
ATOM 8260 C CA . GLY A 1 1151 ? 37.473 1.446 -40.794 1.00 85.81 1151 GLY A CA 1
ATOM 8261 C C . GLY A 1 1151 ? 37.907 0.117 -40.187 1.00 85.81 1151 GLY A C 1
ATOM 8262 O O . GLY A 1 1151 ? 37.732 -0.074 -38.994 1.00 85.81 1151 GLY A O 1
ATOM 8263 N N . GLY A 1 1152 ? 38.664 -0.666 -40.953 1.00 90.62 1152 GLY A N 1
ATOM 8264 C CA . GLY A 1 1152 ? 39.362 -1.878 -40.516 1.00 90.62 1152 GLY A CA 1
ATOM 8265 C C . GLY A 1 1152 ? 39.603 -2.804 -41.704 1.00 90.62 1152 GLY A C 1
ATOM 8266 O O . GLY A 1 1152 ? 39.932 -2.321 -42.795 1.00 90.62 1152 GLY A O 1
ATOM 8267 N N . ILE A 1 1153 ? 39.543 -4.120 -41.497 1.00 91.06 1153 ILE A N 1
ATOM 8268 C CA . ILE A 1 1153 ? 39.563 -5.129 -42.562 1.00 91.06 1153 ILE A CA 1
ATOM 8269 C C . ILE A 1 1153 ? 38.194 -5.804 -42.645 1.00 91.06 1153 ILE A C 1
ATOM 8271 O O . ILE A 1 1153 ? 37.954 -6.808 -41.979 1.00 91.06 1153 ILE A O 1
ATOM 8275 N N . ASP A 1 1154 ? 37.372 -5.315 -43.568 1.00 91.56 1154 ASP A N 1
ATOM 8276 C CA . ASP A 1 1154 ? 35.975 -5.741 -43.669 1.00 91.56 1154 ASP A CA 1
ATOM 8277 C C . ASP A 1 1154 ? 35.754 -6.806 -44.750 1.00 91.56 1154 ASP A C 1
ATOM 8279 O O . ASP A 1 1154 ? 36.400 -6.824 -45.812 1.00 91.56 1154 ASP A O 1
ATOM 8283 N N . GLN A 1 1155 ? 34.792 -7.690 -44.500 1.00 91.44 1155 GLN A N 1
ATOM 8284 C CA . GLN A 1 1155 ? 34.279 -8.668 -45.444 1.00 91.44 1155 GLN A CA 1
ATOM 8285 C C . GLN A 1 1155 ? 32.829 -8.336 -45.806 1.00 91.44 1155 GLN A C 1
ATOM 8287 O O . GLN A 1 1155 ? 31.927 -8.545 -45.010 1.00 91.44 1155 GLN A O 1
ATOM 8292 N N . CYS A 1 1156 ? 32.585 -7.926 -47.053 1.00 85.25 1156 CYS A N 1
ATOM 8293 C CA . CYS A 1 1156 ? 31.227 -7.740 -47.571 1.00 85.25 1156 CYS A CA 1
ATOM 8294 C C . CYS A 1 1156 ? 30.834 -8.889 -48.512 1.00 85.25 1156 CYS A C 1
ATOM 8296 O O . CYS A 1 1156 ? 31.562 -9.194 -49.468 1.00 85.25 1156 CYS A O 1
ATOM 8298 N N . THR A 1 1157 ? 29.669 -9.490 -48.285 1.00 77.81 1157 THR A N 1
ATOM 8299 C CA . THR A 1 1157 ? 29.124 -10.604 -49.072 1.00 77.81 1157 THR A CA 1
ATOM 8300 C C . THR A 1 1157 ? 27.748 -10.200 -49.599 1.00 77.81 1157 THR A C 1
ATOM 8302 O O . THR A 1 1157 ? 26.821 -10.126 -48.820 1.00 77.81 1157 THR A O 1
ATOM 8305 N N . ALA A 1 1158 ? 27.606 -9.878 -50.894 1.00 57.62 1158 ALA A N 1
ATOM 8306 C CA . ALA A 1 1158 ? 26.300 -9.514 -51.467 1.00 57.62 1158 ALA A CA 1
ATOM 8307 C C . ALA A 1 1158 ? 26.283 -9.483 -53.018 1.00 57.62 1158 ALA A C 1
ATOM 8309 O O . ALA A 1 1158 ? 27.345 -9.491 -53.657 1.00 57.62 1158 ALA A O 1
ATOM 8310 N N . GLU A 1 1159 ? 25.099 -9.364 -53.645 1.00 53.69 1159 GLU A N 1
ATOM 8311 C CA . GLU A 1 1159 ? 24.923 -8.917 -55.049 1.00 53.69 1159 GLU A CA 1
ATOM 8312 C C . GLU A 1 1159 ? 24.959 -7.363 -55.160 1.00 53.69 1159 GLU A C 1
ATOM 8314 O O . GLU A 1 1159 ? 24.162 -6.746 -55.857 1.00 53.69 1159 GLU A O 1
ATOM 8319 N N . VAL A 1 1160 ? 25.914 -6.693 -54.499 1.00 46.19 1160 VAL A N 1
ATOM 8320 C CA . VAL A 1 1160 ? 25.878 -5.230 -54.244 1.00 46.19 1160 VAL A CA 1
ATOM 8321 C C . VAL A 1 1160 ? 26.639 -4.355 -55.253 1.00 46.19 1160 VAL A C 1
ATOM 8323 O O . VAL A 1 1160 ? 27.649 -4.739 -55.858 1.00 46.19 1160 VAL A O 1
ATOM 8326 N N . THR A 1 1161 ? 26.187 -3.099 -55.390 1.00 47.47 1161 THR A N 1
ATOM 8327 C CA . THR A 1 1161 ? 26.956 -1.991 -55.988 1.00 47.47 1161 THR A CA 1
ATOM 8328 C C . THR A 1 1161 ? 27.931 -1.407 -54.958 1.00 47.47 1161 THR A C 1
ATOM 8330 O O . THR A 1 1161 ? 27.612 -0.465 -54.244 1.00 47.47 1161 THR A O 1
ATOM 8333 N N . ILE A 1 1162 ? 29.149 -1.947 -54.896 1.00 45.88 1162 ILE A N 1
ATOM 8334 C CA . ILE A 1 1162 ? 30.156 -1.571 -53.888 1.00 45.88 1162 ILE A CA 1
ATOM 8335 C C . ILE A 1 1162 ? 30.828 -0.217 -54.217 1.00 45.88 1162 ILE A C 1
ATOM 8337 O O . ILE A 1 1162 ? 31.375 -0.037 -55.313 1.00 45.88 1162 ILE A O 1
ATOM 8341 N N . ARG A 1 1163 ? 30.878 0.716 -53.250 1.00 39.59 1163 ARG A N 1
ATOM 8342 C CA . ARG A 1 1163 ? 31.864 1.818 -53.207 1.00 39.59 1163 ARG A CA 1
ATOM 8343 C C . ARG A 1 1163 ? 32.945 1.485 -52.171 1.00 39.59 1163 ARG A C 1
ATOM 8345 O O . ARG A 1 1163 ? 32.775 1.783 -51.004 1.00 39.59 1163 ARG A O 1
ATOM 8352 N N . CYS A 1 1164 ? 34.067 0.914 -52.610 1.00 32.53 1164 CYS A N 1
ATOM 8353 C CA . CYS A 1 1164 ? 35.291 0.874 -51.800 1.00 32.53 1164 CYS A CA 1
ATOM 8354 C C . CYS A 1 1164 ? 36.094 2.158 -52.054 1.00 32.53 1164 CYS A C 1
ATOM 8356 O O . CYS A 1 1164 ? 36.427 2.420 -53.218 1.00 32.53 1164 CYS A O 1
ATOM 8358 N N . GLU A 1 1165 ? 36.441 2.918 -51.014 1.00 35.88 1165 GLU A N 1
ATOM 8359 C CA . GLU A 1 1165 ? 37.547 3.894 -51.069 1.00 35.88 1165 GLU A CA 1
ATOM 8360 C C . GLU A 1 1165 ? 38.795 3.379 -50.353 1.00 35.88 1165 GLU A C 1
ATOM 8362 O O . GLU A 1 1165 ? 38.663 2.830 -49.240 1.00 35.88 1165 GLU A O 1
#

Organism: NCBI:txid652676

Secondary structure (DSSP, 8-state):
--------SSS--TTTTTSS-EEEEEEEEES-TTSSSEEEEEEESSSBTBSEEEEEEETTEEEEEEEEEETTEEEEEEEEEEEEEPPTT--EEEEEEE-SSEEEEEETTEEEEEEE--S---PPP---TTS-TT-EEESEEEETTTEEEE-SEEEEEEEEESS---HHHHHHHHHHTTS---------SS--PPPPPP----GGG---B-TTS-B-TT-------S--PPPPP--S---SPPPP--B-TT-PBP------PPTT-EEEEEEEEE-TTSS-EEEEEEEEE-PPPPPEE--BSHHHHTTTSS-EETTTTEETTSHHHH----TTT----------TT--SEE----TT--GGGGTS--TTT-SS-STTSTTSSTT--EEEEB-STTTTTHHHHHHHHHHHS-TTTPBPTTT--BHHHHHHHHHHHHHHHHHHHHHHHHHHS-TT-EEEEE-PPPSS-SS--TTS-TT-SHHHH--HHHHHHHHHHHHHHHHHHHHHHHHHT-EEE--HHHHTT-SSSSSTT-SB--------SSS-PPS---SS-B-HHHHHHHHHHHHHHHHHHHHH--GGGB-TTSPBPPPPP------------------------EEE-S--SS-EEETT-EEEEEE--BPTT-EEEEEEE-GGGSS--EEEEEEE--TTS-EEEEEE--TTSPTT-EEEEEEEEEBTTSPEEEEEEEEEEE-----B--EEEEEE-TT-EEEE-TTTT-B-TTS-EEEEEEEEEE--SSSEEEEETTTTEEEEE--SS--EEEEEEEEEEETTS-EEEEEEEEEE----SEE--SS--EEE--SS--EEEEEESS-EEE--SSS-EEEEEESS-EEEEEESS-EEEEEESS-EEEEEESS-EEEEEEB--EEEEEESS-EEEEEEB--EEEEEESS-EEEEEESS-EEEEEESS-EEEEEESS-EEEEEES--EEEEEES--EEEEEESS-EEEEEESS-EEEEEESS-EEEEEES--EEEEEES--EEEEEESS-EEEEEESS-EEEEEESS-EEEEEES--EEEEEES--EEEEEESS-EEEEEESS-EEEEEESS-EEEEEES--EEEEEES--EEEEEESS-EEEEEESS-EEEEEESS-EEEEEESS-EEE--BSS-EEE--BS--EEESS------

Sequence (1165 aa):
TPPLWIDSGGVDPLLDLFVSDVTVEAWVQTSLAGVNGIQPIFSTGGELGGGGFSVYISGGFVVAQVSYSDEGTTYLNDFLSAQVDINDGLAHHVVVTRDDSDVRLYVDGVEVASTATSGPVVYAREVSPLIDENALVLGQAIFGDGGNGELDGRIDEVAVYDYALPASTIATHFMAGSAAPVGEIILSTDTIELPAIELSFDLQRLRVVDAFGQPVKDALIEFSSPDVFCYSVSAISSFLGSEPCKTDASGQAFFTYTGSGVAGTTDSLVITATLPPDNGQVTATVNLVFYEPINLAGLGDSYSSGQSVAFQYGECKRSTNAYSVQFRPPGYLQRISAYGPPSPGNPGFVFPACAGAKAENINQVGQDAQPIPQLDIPGVDALINMTAFTIGGNDLDWPQVIKDCSLKGDCSNNVNSETGLTLQAETELKIAKLGTDLGTVYADIANELAPDAAVFVIGYPYLLPAQKPNDCGGNSRINKAFNNDEFRMFRDLVEQMDATVARSAAAAGFHYISVLDVFEGHEACGQLDDWLGGIEFTVLTFGKPRATDPAFHPNRNGQDAYRRALEDHIAGDLATGDLSTRTSSGLPQNPTPMVQASAQQAFSTQDVPSLPSRGDLTLTSEGECPAFIQIGGPLELAGSGFQPGATVTAVLVSPEDLFPETSLGTFTADVAGDVDIAIVIPTDFPDGALFGVKAYGTGAEGEVRILSLIGEAFAVEPPCTQTDDVSSLPGETILIDVTSNDSPGAVPLDLSTLTVEVDPMFGVATVDATTGTILYAAPSDWLGEDRFLYTVCNENGNCSLGEVLIDIDVVCTITGTEGDDLLIGTDGDDVICGLGGRDQIDAKGGNDIIVGGSGADHILAGPGDDYVIAGNGDDIVDGGSGADTIYGGEGLDVIAGRRGDDTIVGGPGNDSIKGGKGHDNISGGDGDDTIYGNSGDDTISGDAGNDTLLGGRNSDTIYGGDGADTITGGSGDDIIDAGAGDDVVAGENGDDTIVGGPGNDSIKGGKGHDDISGGDGDDTIYGNSGNDTISGDAGNDTLLGGRNSDTIYGGDGADTITGGSGDDIIDAGAGDDVVEGKNGDDTIVGGPGNDSIKGGKGHDDISGGDGDDMLKGNRGSDVVSGDAGDDSLWGNGGDDVLDGGLGSDVADGGGGIDQCTAEVTIRCE

Foldseek 3Di:
DDFPFPDQDPDCPLVLLPQAKKKKKWKWAFQCLQDADKWWAKWWFAADQAATWTWIRHRQAIWIWGFADEPPDTDDIDTFGFGDGDDHGDIKMWMWIDHPFKIWIDILLHTRTMDGDDDGHDHYDDDDDDDDTTTIGGQWHAHPVGDIHGGNTDIDDIDMDSHGDDSVVSNVVSVVPPPPDDDDPDDDDDDDDDDDDDDDDDPPDDFAADPVRHTDPPDDDDDPDLDDDFDDQDDPDDDDDFDGWDADSVRDTDGDDDDDDDFLDWDWRWDWDDDPDDDDTRIDTDIDHHFDAAAEEQAEACLSQVQAEPDADDQQRHDCLFLSNVFDAPPVLDDDDRDDDDDVPRLRYHYLYGHLDALCLQAAQDPPDPPHRSCQDPSVAARHQEYEYEHHCNLLVVVVLLVCQQPVPPQQPDADPPPRDGNLVVSLVSLVVSLVSLLVSLLQSCVGYHVFRAYEYEAAEQQAAQAQDPPLDPDASVSVRHHGSVSNSSVVSSVSNLVSNVVSCQQSQHHYFYCHVLCHVQHASNDPSHQAFDDDDDDDDDDDDDDDGGHSHGYSVVSVSSSVSVNVVFVVQLVVDDQVQADSSRTGGGGDHDDDDDDDDDDDDDDDDDDDDDDDKDWDDPAPDPDADEQFDKTKTKGAFAAAFKKKWKWKAFVPCPDDIHTQDIFTQHRRRMDMDIGTHHNPDDAFGKMWMWMWIAGNVRDIDIDIGIHGHHDFDWWGFEAAEAEDAAQDWDKGPSVPRIGNTPAHWPLLQKDFPFAKPAWGWDADSVVSIIIIGHHNQDFAKIKTKMKTGGPVGRIDIYMYIYGNDDPFPAEADQEEEEAEADQAEGEYAHAHYAYEEHNAHHAYEYHLHYEAYGYENAHYQYRENNYAYQYEEELHEEAYEYEQEHHAYEEENAYYQYEYENEAHQYEYENHEEAYEYEDYAEAYEYHPAYYQYEYEPAHYAYEEENHEEEYEYEQHHEAYEYEDHEYAYEEENYAYQYEYEPAYYQYEYEQEHDAYEYEDHAEAYEYENYAEAYEYAPAHYQYEYEPAHYAYEEHNHDEEYEYEQHHEEYEEEQHEYAYEYENYAYAYEYEPAYYAYEYEQEHDEYAYENHAEAYEYEDYAEAYHEEDAAYAYEYEPAHYAYEEEDAHHAYEYEDHHYAYHYHDHDDNYHYDYPYPDDDD

pLDDT: mean 70.35, std 22.52, range [22.22, 98.88]

Radius of gyration: 43.52 Å; chains: 1; bounding box: 137×110×105 Å

InterPro domains:
  IPR001343 RTX calcium-binding nonapeptide repeat [PF00353] (813-841)
  IPR001343 RTX calcium-binding nonapeptide repeat [PF00353] (845-877)
  IPR001343 RTX calcium-binding nonapeptide repeat [PF00353] (878-913)
  IPR001343 RTX calcium-binding nonapeptide repeat [PF00353] (915-949)
  IPR001343 RTX calcium-binding nonapeptide repeat [PF00353] (951-985)
  IPR001343 RTX calcium-binding nonapeptide repeat [PF00353] (1014-1048)
  IPR001343 RTX calcium-binding nonapeptide repeat [PF00353] (1077-1111)
  IPR001343 RTX calcium-binding nonapeptide repeat [PF00353] (1113-1146)
  IPR001791 Laminin G domain [cd00110] (13-130)
  IPR003995 RTX toxin determinant A [PR01488] (870-891)
  IPR003995 RTX toxin determinant A [PR01488] (1104-1125)
  IPR006558 LamG-like jellyroll fold [SM00560] (20-168)
  IPR008964 Invasin/intimin cell-adhesion fragments [SSF49373] (206-288)
  IPR011049 Serralysin-like metalloprotease, C-terminal [G3DSA:2.150.10.10] (719-871)
  IPR011049 Serralysin-like metalloprotease, C-terminal [G3DSA:2.150.10.10] (908-965)
  IPR011049 Serralysin-like metalloprotease, C-terminal [G3DSA:2.150.10.10] (966-1008)
  IPR011049 Serralysin-like metalloprotease, C-terminal [G3DSA:2.150.10.10] (1009-1064)
  IPR011049 Serralysin-like metalloprotease, C-terminal [G3DSA:2.150.10.10] (1089-1162)
  IPR011049 Serralysin-like metalloprotease, C-terminal [SSF51120] (859-974)
  IPR011049 Serralysin-like metalloprotease, C-terminal [SSF51120] (965-1107)